Protein AF-0000000082834858 (afdb_homodimer)

Radius of gyration: 25.96 Å; Cα contacts (8 Å, |Δi|>4): 2033; chains: 2; bounding box: 46×82×63 Å

pLDDT: mean 93.98, std 9.61, range [55.5, 98.94]

Solvent-accessible surface area (backbone atoms only — not comparable to full-atom values): 36886 Å² total; per-residue (Å²): 84,44,59,64,64,47,39,47,43,28,18,42,33,16,47,24,60,25,42,63,49,69,35,79,96,50,54,32,66,56,27,21,50,47,1,38,50,40,3,33,46,46,25,66,48,53,70,88,59,38,22,19,40,30,34,53,47,84,62,28,44,51,44,52,34,54,51,35,42,75,67,69,34,63,33,55,36,77,45,30,37,35,44,52,19,9,21,63,46,43,47,46,51,64,47,46,47,35,37,68,26,59,59,28,67,22,34,39,37,39,33,46,24,32,64,54,66,48,81,70,53,61,67,58,49,50,55,49,41,50,67,43,55,66,45,82,90,47,54,85,69,64,62,60,78,69,54,45,59,53,16,50,28,41,48,50,37,26,69,73,48,62,49,49,70,65,49,41,36,49,48,38,45,27,19,30,58,19,2,55,42,25,93,78,22,65,43,37,71,85,76,50,66,67,60,48,68,65,37,58,77,71,36,77,80,33,28,58,61,34,33,36,45,78,13,7,24,14,24,17,36,24,36,28,35,36,81,59,28,72,75,34,82,35,79,45,34,24,39,25,18,52,28,39,22,44,67,26,42,50,58,87,65,46,91,44,71,68,62,52,37,35,41,55,6,30,52,49,8,27,61,39,46,71,52,54,54,87,66,50,48,35,36,24,53,49,28,55,29,32,56,40,49,42,43,46,40,20,36,47,53,72,36,55,84,65,36,35,59,66,58,47,40,97,44,21,36,15,84,90,30,87,42,39,41,20,57,52,2,32,21,53,16,18,47,16,24,85,50,44,23,47,54,34,53,43,50,45,48,28,35,51,65,68,64,39,66,80,44,46,57,84,87,37,44,31,30,37,32,35,15,41,4,75,56,73,12,24,16,10,20,33,32,37,23,31,77,85,68,107,85,44,60,64,66,46,39,47,42,28,16,42,33,16,47,23,60,25,42,62,48,68,35,79,96,52,53,30,66,56,28,20,51,49,0,38,51,42,3,34,47,47,27,66,48,53,72,87,60,39,22,18,40,30,33,55,47,84,62,29,43,51,45,54,34,54,50,35,43,75,68,68,35,62,33,54,36,77,46,30,38,34,44,52,18,8,24,62,46,43,47,45,52,64,49,46,48,36,38,68,26,59,60,27,66,21,34,39,38,39,34,45,24,32,64,54,66,49,80,70,53,62,68,58,50,51,53,50,40,51,67,43,55,67,45,83,90,47,54,85,71,65,61,60,80,69,53,45,58,52,16,49,29,42,48,50,37,25,71,75,46,63,47,49,70,65,50,40,35,49,48,38,43,28,20,30,57,18,2,54,42,25,93,79,22,65,42,36,72,85,74,51,66,67,58,48,69,66,38,59,77,72,38,77,80,32,28,59,60,32,32,37,44,78,13,6,26,14,25,16,35,24,37,28,35,35,82,60,28,71,78,35,82,35,79,45,36,24,39,25,18,49,26,39,22,42,67,25,44,51,57,86,65,47,92,43,73,68,60,53,36,35,41,53,7,30,52,48,8,27,60,40,45,72,54,54,55,88,66,51,46,35,36,23,54,49,27,55,28,33,56,42,50,44,44,46,39,21,36,48,54,72,37,54,82,65,36,35,57,66,57,48,41,96,43,21,36,14,84,90,30,87,42,38,42,21,56,52,2,31,19,54,15,19,46,17,24,84,50,45,22,48,52,32,52,43,51,46,48,29,34,51,64,70,64,39,67,79,44,47,57,83,88,38,45,29,30,36,31,36,17,42,4,73,56,75,12,24,16,9,21,33,30,36,23,30,78,86,68,107

Nearest PDB structures (foldseek):
  4u4e-assembly1_A  TM=9.477E-01  e=4.500E-47  Sphaerobacter thermophilus DSM 20745
  6ok1-assembly1_A  TM=9.213E-01  e=3.595E-38  Thermomonospora curvata DSM 43183
  4yzo-assembly2_D  TM=9.076E-01  e=2.969E-32  Sulfurisphaera tokodaii str. 7
  4yzo-assembly2_B  TM=8.696E-01  e=5.963E-31  Sulfurisphaera tokodaii str. 7
  4yzo-assembly1_A  TM=8.578E-01  e=3.431E-30  Sulfurisphaera tokodaii str. 7

Foldseek 3Di:
DDLLVLAQQKWWQFKFKFCFFANPPDAQLRRQLVRQQRRCVSSVHGLAQAQAEEEEDPPDPPVVVVSCVVSVYHHLYYHHDPQAQQRQLAVPVVVSVCQNVPSGFKYKYKGWFNQPRDPPDPVVVVVVCCVVPPDPVCVVVPDPPPVQLVLVLVVQLCVPQVDDPLLLLLLLQQLQLLQLQAPQWAFNPHDDSVRSCPADCDHPPFHLLQAFDAGTMMMMIMMGTSVVSVVTDAFIKGWRFKFKDFDDQDSVPDPHSLAFCLLVGLVRRCVSNVHAPVLAAEEEEQRRGSSRVQSNCCSNPVDHRSCSSVCCPPNQCHVVHVYPYNSNSHRSIGGDNRHCQRVSVVCQRCQQRVNRGSSRRPPGFKYKGWTAGHSSGMIMIIIIGGPVSD/DDLLVLAQQKWWQFKFKFCFFANPPDAQLRRQLVRQQRRCVSSVHGLAQAQAEEEEDPPDPPVQVVSCVVSVYHHLYYHHDPQAQQRQLAVPVVVSVCQNVPSGFKYKYKGWFRQPRDPPDPVVVVVVCCVVPPDPVCVVVPDPPPVQLVLVLVVQLCVPQVDDPLLLLLLLQQLQLLQLQAPQWAFNPHDDSVRSCPADCDHPPFHLLQAFDAGTMMMMIMMGTSVVSVVTDAFIKGWRFKFKDFDDQDSVPDPHSLAFCLLVGLVRRCVSNVHAPVLAAEEEEQRRGSSRVQSNCCSNPVDHRSCSSVCCPPNQCHVVHVYPYNSNSHRSIGGDNRHCQRVSVVCQVCLQRVNRGSSRRPPGFKYKGWTAGRSSGMIMITIIGGPVSD

Structure (mmCIF, N/CA/C/O backbone):
data_AF-0000000082834858-model_v1
#
loop_
_entity.id
_entity.type
_entity.pdbx_description
1 polymer '3-ketoacyl-CoA thiolase'
#
loop_
_atom_site.group_PDB
_atom_site.id
_atom_site.type_symbol
_atom_site.label_atom_id
_atom_site.label_alt_id
_atom_site.label_comp_id
_atom_site.label_asym_id
_atom_site.label_entity_id
_atom_site.label_seq_id
_atom_site.pdbx_PDB_ins_code
_atom_site.Cartn_x
_atom_site.Cartn_y
_atom_site.Cartn_z
_atom_site.occupancy
_atom_site.B_iso_or_equiv
_atom_site.auth_seq_id
_atom_site.auth_comp_id
_atom_site.auth_asym_id
_atom_site.auth_atom_id
_atom_site.pdbx_PDB_model_num
ATOM 1 N N . MET A 1 1 ? -3.213 9.039 -20.875 1 82.19 1 MET A N 1
ATOM 2 C CA . MET A 1 1 ? -2.736 7.664 -20.828 1 82.19 1 MET A CA 1
ATOM 3 C C . MET A 1 1 ? -3.793 6.746 -20.219 1 82.19 1 MET A C 1
ATOM 5 O O . MET A 1 1 ? -4.258 6.977 -19.109 1 82.19 1 MET A O 1
ATOM 9 N N . THR A 1 2 ? -4.281 5.848 -21.031 1 88.69 2 THR A N 1
ATOM 10 C CA . THR A 1 2 ? -5.258 4.852 -20.609 1 88.69 2 THR A CA 1
ATOM 11 C C . THR A 1 2 ? -4.57 3.555 -20.203 1 88.69 2 THR A C 1
ATOM 13 O O . THR A 1 2 ? -3.352 3.418 -20.344 1 88.69 2 THR A O 1
ATOM 16 N N . LEU A 1 3 ? -5.289 2.662 -19.656 1 92 3 LEU A N 1
ATOM 17 C CA . LEU A 1 3 ? -4.738 1.363 -19.281 1 92 3 LEU A CA 1
ATOM 18 C C . LEU A 1 3 ? -4.145 0.653 -20.484 1 92 3 LEU A C 1
ATOM 20 O O . LEU A 1 3 ? -3.131 -0.04 -20.375 1 92 3 LEU A O 1
ATOM 24 N N . ASN A 1 4 ? -4.75 0.882 -21.641 1 91.81 4 ASN A N 1
ATOM 25 C CA . ASN A 1 4 ? -4.254 0.263 -22.859 1 91.81 4 ASN A CA 1
ATOM 26 C C . ASN A 1 4 ? -2.875 0.799 -23.234 1 91.81 4 ASN A C 1
ATOM 28 O O . ASN A 1 4 ? -2.057 0.075 -23.812 1 91.81 4 ASN A O 1
ATOM 32 N N . ASP A 1 5 ? -2.639 2.037 -22.875 1 95.06 5 ASP A N 1
ATOM 33 C CA . ASP A 1 5 ? -1.354 2.658 -23.188 1 95.06 5 ASP A CA 1
ATOM 34 C C . ASP A 1 5 ? -0.236 2.053 -22.344 1 95.06 5 ASP A C 1
ATOM 36 O O . ASP A 1 5 ? 0.942 2.172 -22.672 1 95.06 5 ASP A O 1
ATOM 40 N N . LEU A 1 6 ? -0.629 1.355 -21.312 1 97.06 6 LEU A N 1
ATOM 41 C CA . LEU A 1 6 ? 0.358 0.789 -20.391 1 97.06 6 LEU A CA 1
ATOM 42 C C . LEU A 1 6 ? 0.832 -0.575 -20.891 1 97.06 6 LEU A C 1
ATOM 44 O O . LEU A 1 6 ? 1.851 -1.089 -20.422 1 97.06 6 LEU A O 1
ATOM 48 N N . ARG A 1 7 ? 0.126 -1.179 -21.859 1 98.06 7 ARG A N 1
ATOM 49 C CA . ARG A 1 7 ? 0.51 -2.48 -22.391 1 98.06 7 ARG A CA 1
ATOM 50 C C . ARG A 1 7 ? 1.916 -2.439 -22.984 1 98.06 7 ARG A C 1
ATOM 52 O O . ARG A 1 7 ? 2.168 -1.723 -23.953 1 98.06 7 ARG A O 1
ATOM 59 N N . GLY A 1 8 ? 2.82 -3.16 -22.391 1 98.25 8 GLY A N 1
ATOM 60 C CA . GLY A 1 8 ? 4.172 -3.281 -22.922 1 98.25 8 GLY A CA 1
ATOM 61 C C . GLY A 1 8 ? 5.027 -2.059 -22.656 1 98.25 8 GLY A C 1
ATOM 62 O O . GLY A 1 8 ? 6.152 -1.962 -23.156 1 98.25 8 GLY A O 1
ATOM 63 N N . ALA A 1 9 ? 4.496 -1.126 -21.859 1 97.75 9 ALA A N 1
ATOM 64 C CA . ALA A 1 9 ? 5.215 0.119 -21.594 1 97.75 9 ALA A CA 1
ATOM 65 C C . ALA A 1 9 ? 6.316 -0.085 -20.562 1 97.75 9 ALA A C 1
ATOM 67 O O . ALA A 1 9 ? 7.23 0.734 -20.453 1 97.75 9 ALA A O 1
ATOM 68 N N . VAL A 1 10 ? 6.238 -1.148 -19.781 1 98.62 10 VAL A N 1
ATOM 69 C CA . VAL A 1 10 ? 7.172 -1.46 -18.719 1 98.62 10 VAL A CA 1
ATOM 70 C C . VAL A 1 10 ? 7.633 -2.912 -18.828 1 98.62 10 VAL A C 1
ATOM 72 O O . VAL A 1 10 ? 6.883 -3.77 -19.297 1 98.62 10 VAL A O 1
ATOM 75 N N . ALA A 1 11 ? 8.852 -3.162 -18.453 1 98.88 11 ALA A N 1
ATOM 76 C CA . ALA A 1 11 ? 9.414 -4.508 -18.531 1 98.88 11 ALA A CA 1
ATOM 77 C C . ALA A 1 11 ? 10.117 -4.887 -17.234 1 98.88 11 ALA A C 1
ATOM 79 O O . ALA A 1 11 ? 10.625 -4.02 -16.516 1 98.88 11 ALA A O 1
ATOM 80 N N . VAL A 1 12 ? 10.062 -6.176 -16.953 1 98.94 12 VAL A N 1
ATOM 81 C CA . VAL A 1 12 ? 10.945 -6.727 -15.938 1 98.94 12 VAL A CA 1
ATOM 82 C C . VAL A 1 12 ? 12.367 -6.836 -16.484 1 98.94 12 VAL A C 1
ATOM 84 O O . VAL A 1 12 ? 12.609 -7.543 -17.469 1 98.94 12 VAL A O 1
ATOM 87 N N . ALA A 1 13 ? 13.297 -6.156 -15.766 1 98.75 13 ALA A N 1
ATOM 88 C CA . ALA A 1 13 ? 14.672 -6.078 -16.266 1 98.75 13 ALA A CA 1
ATOM 89 C C . ALA A 1 13 ? 15.586 -7.035 -15.5 1 98.75 13 ALA A C 1
ATOM 91 O O . ALA A 1 13 ? 16.641 -7.434 -16 1 98.75 13 ALA A O 1
ATOM 92 N N . GLY A 1 14 ? 15.18 -7.363 -14.312 1 98.81 14 GLY A N 1
ATOM 93 C CA . GLY A 1 14 ? 15.992 -8.25 -13.5 1 98.81 14 GLY A CA 1
ATOM 94 C C . GLY A 1 14 ? 15.195 -9 -12.453 1 98.81 14 GLY A C 1
ATOM 95 O O . GLY A 1 14 ? 14.148 -8.523 -12.008 1 98.81 14 GLY A O 1
ATOM 96 N N . VAL A 1 15 ? 15.695 -10.195 -12.086 1 98.81 15 VAL A N 1
ATOM 97 C CA . VAL A 1 15 ? 15.086 -11.016 -11.039 1 98.81 15 VAL A CA 1
ATOM 98 C C . VAL A 1 15 ? 16.172 -11.602 -10.148 1 98.81 15 VAL A C 1
ATOM 100 O O . VAL A 1 15 ? 17.344 -11.703 -10.555 1 98.81 15 VAL A O 1
ATOM 103 N N . GLY A 1 16 ? 15.75 -11.875 -8.883 1 98.31 16 GLY A N 1
ATOM 104 C CA . GLY A 1 16 ? 16.688 -12.484 -7.949 1 98.31 16 GLY A CA 1
ATOM 105 C C . GLY A 1 16 ? 16.016 -13.164 -6.773 1 98.31 16 GLY A C 1
ATOM 106 O O . GLY A 1 16 ? 14.906 -12.781 -6.387 1 98.31 16 GLY A O 1
ATOM 107 N N . HIS A 1 17 ? 16.609 -14.195 -6.223 1 96.94 17 HIS A N 1
ATOM 108 C CA . HIS A 1 17 ? 16.172 -14.875 -5.008 1 96.94 17 HIS A CA 1
ATOM 109 C C . HIS A 1 17 ? 17.312 -14.984 -3.994 1 96.94 17 HIS A C 1
ATOM 111 O O . HIS A 1 17 ? 18.469 -14.75 -4.328 1 96.94 17 HIS A O 1
ATOM 117 N N . ALA A 1 18 ? 16.969 -15.273 -2.822 1 97.94 18 ALA A N 1
ATOM 118 C CA . ALA A 1 18 ? 17.922 -15.547 -1.76 1 97.94 18 ALA A CA 1
ATOM 119 C C . ALA A 1 18 ? 17.281 -16.328 -0.624 1 97.94 18 ALA A C 1
ATOM 121 O O . ALA A 1 18 ? 16.078 -16.234 -0.396 1 97.94 18 ALA A O 1
ATOM 122 N N . GLY A 1 19 ? 18.094 -17.156 -0.068 1 96.69 19 GLY A N 1
ATOM 123 C CA . GLY A 1 19 ? 17.719 -17.797 1.174 1 96.69 19 GLY A CA 1
ATOM 124 C C . GLY A 1 19 ? 16.625 -18.844 0.991 1 96.69 19 GLY A C 1
ATOM 125 O O . GLY A 1 19 ? 15.82 -19.078 1.896 1 96.69 19 GLY A O 1
ATOM 126 N N . LEU A 1 20 ? 16.547 -19.531 -0.114 1 96.69 20 LEU A N 1
ATOM 127 C CA . LEU A 1 20 ? 15.5 -20.5 -0.381 1 96.69 20 LEU A CA 1
ATOM 128 C C . LEU A 1 20 ? 15.656 -21.734 0.504 1 96.69 20 LEU A C 1
ATOM 130 O O . LEU A 1 20 ? 16.781 -22.188 0.74 1 96.69 20 LEU A O 1
ATOM 134 N N . GLY A 1 21 ? 14.57 -22.234 0.906 1 95 21 GLY A N 1
ATOM 135 C CA . GLY A 1 21 ? 14.578 -23.438 1.727 1 95 21 GLY A CA 1
ATOM 136 C C . GLY A 1 21 ? 14.727 -23.156 3.209 1 95 21 GLY A C 1
ATOM 137 O O . GLY A 1 21 ? 13.734 -22.984 3.916 1 95 21 GLY A O 1
ATOM 138 N N . GLN A 1 22 ? 15.961 -23.094 3.713 1 94.56 22 GLN A N 1
ATOM 139 C CA . GLN A 1 22 ? 16.297 -22.75 5.09 1 94.56 22 GLN A CA 1
ATOM 140 C C . GLN A 1 22 ? 17.422 -21.719 5.145 1 94.56 22 GLN A C 1
ATOM 142 O O . GLN A 1 22 ? 18.531 -21.969 4.672 1 94.56 22 GLN A O 1
ATOM 147 N N . ALA A 1 23 ? 17.016 -20.578 5.734 1 95 23 ALA A N 1
ATOM 148 C CA . ALA A 1 23 ? 17.969 -19.484 5.781 1 95 23 ALA A CA 1
ATOM 149 C C . ALA A 1 23 ? 18.516 -19.297 7.191 1 95 23 ALA A C 1
ATOM 151 O O . ALA A 1 23 ? 18.5 -18.188 7.734 1 95 23 ALA A O 1
ATOM 152 N N . HIS A 1 24 ? 19.156 -20.328 7.688 1 93.25 24 HIS A N 1
ATOM 153 C CA . HIS A 1 24 ? 19.688 -20.281 9.047 1 93.25 24 HIS A CA 1
ATOM 154 C C . HIS A 1 24 ? 20.703 -19.141 9.188 1 93.25 24 HIS A C 1
ATOM 156 O O . HIS A 1 24 ? 21.531 -18.938 8.305 1 93.25 24 HIS A O 1
ATOM 162 N N . GLY A 1 25 ? 20.547 -18.391 10.188 1 92.06 25 GLY A N 1
ATOM 163 C CA . GLY A 1 25 ? 21.516 -17.344 10.492 1 92.06 25 GLY A CA 1
ATOM 164 C C . GLY A 1 25 ? 21.172 -16.016 9.859 1 92.06 25 GLY A C 1
ATOM 165 O O . GLY A 1 25 ? 21.812 -14.992 10.156 1 92.06 25 GLY A O 1
ATOM 166 N N . TYR A 1 26 ? 20.203 -15.992 9.062 1 93.44 26 TYR A N 1
ATOM 167 C CA . TYR A 1 26 ? 19.797 -14.75 8.414 1 93.44 26 TYR A CA 1
ATOM 168 C C . TYR A 1 26 ? 18.406 -14.328 8.852 1 93.44 26 TYR A C 1
ATOM 170 O O . TYR A 1 26 ? 17.547 -15.172 9.109 1 93.44 26 TYR A O 1
ATOM 178 N N . THR A 1 27 ? 18.234 -13.008 9.008 1 91.69 27 THR A N 1
ATOM 179 C CA . THR A 1 27 ? 16.891 -12.461 9.227 1 91.69 27 THR A CA 1
ATOM 180 C C . THR A 1 27 ? 16.156 -12.312 7.898 1 91.69 27 THR A C 1
ATOM 182 O O . THR A 1 27 ? 16.75 -12.422 6.828 1 91.69 27 THR A O 1
ATOM 185 N N . GLU A 1 28 ? 14.836 -12.156 7.977 1 93.56 28 GLU A N 1
ATOM 186 C CA . GLU A 1 28 ? 14.039 -11.922 6.777 1 93.56 28 GLU A CA 1
ATOM 187 C C . GLU A 1 28 ? 14.523 -10.695 6.016 1 93.56 28 GLU A C 1
ATOM 189 O O . GLU A 1 28 ? 14.562 -10.703 4.781 1 93.56 28 GLU A O 1
ATOM 194 N N . MET A 1 29 ? 14.938 -9.625 6.746 1 94.06 29 MET A N 1
ATOM 195 C CA . MET A 1 29 ? 15.453 -8.414 6.113 1 94.06 29 MET A CA 1
ATOM 196 C C . MET A 1 29 ? 16.75 -8.695 5.367 1 94.06 29 MET A C 1
ATOM 198 O O . MET A 1 29 ? 16.953 -8.203 4.258 1 94.06 29 MET A O 1
ATOM 202 N N . GLU A 1 30 ? 17.594 -9.477 5.934 1 95.62 30 GLU A N 1
ATOM 203 C CA . GLU A 1 30 ? 18.891 -9.758 5.324 1 95.62 30 GLU A CA 1
ATOM 204 C C . GLU A 1 30 ? 18.734 -10.531 4.016 1 95.62 30 GLU A C 1
ATOM 206 O O . GLU A 1 30 ? 19.406 -10.227 3.025 1 95.62 30 GLU A O 1
ATOM 211 N N . ILE A 1 31 ? 17.875 -11.539 4.023 1 97.81 31 ILE A N 1
ATOM 212 C CA . ILE A 1 31 ? 17.734 -12.297 2.783 1 97.81 31 ILE A CA 1
ATOM 213 C C . ILE A 1 31 ? 16.953 -11.469 1.766 1 97.81 31 ILE A C 1
ATOM 215 O O . ILE A 1 31 ? 17.172 -11.594 0.558 1 97.81 31 ILE A O 1
ATOM 219 N N . LEU A 1 32 ? 16.031 -10.617 2.25 1 98.06 32 LEU A N 1
ATOM 220 C CA . LEU A 1 32 ? 15.367 -9.68 1.356 1 98.06 32 LEU A CA 1
ATOM 221 C C . LEU A 1 32 ? 16.375 -8.781 0.644 1 98.06 32 LEU A C 1
ATOM 223 O O . LEU A 1 32 ? 16.312 -8.625 -0.578 1 98.06 32 LEU A O 1
ATOM 227 N N . VAL A 1 33 ? 17.297 -8.242 1.359 1 98.31 33 VAL A N 1
ATOM 228 C CA . VAL A 1 33 ? 18.312 -7.355 0.812 1 98.31 33 VAL A CA 1
ATOM 229 C C . VAL A 1 33 ? 19.172 -8.109 -0.203 1 98.31 33 VAL A C 1
ATOM 231 O O . VAL A 1 33 ? 19.516 -7.578 -1.262 1 98.31 33 VAL A O 1
ATOM 234 N N . GLN A 1 34 ? 19.516 -9.312 0.099 1 98.69 34 GLN A N 1
ATOM 235 C CA . GLN A 1 34 ? 20.297 -10.133 -0.822 1 98.69 34 GLN A CA 1
ATOM 236 C C . GLN A 1 34 ? 19.547 -10.359 -2.131 1 98.69 34 GLN A C 1
ATOM 238 O O . GLN A 1 34 ? 20.125 -10.227 -3.213 1 98.69 34 GLN A O 1
ATOM 243 N N . ALA A 1 35 ? 18.281 -10.734 -2.023 1 98.81 35 ALA A N 1
ATOM 244 C CA . ALA A 1 35 ? 17.469 -10.938 -3.221 1 98.81 35 ALA A CA 1
ATOM 245 C C . ALA A 1 35 ? 17.375 -9.648 -4.039 1 98.81 35 ALA A C 1
ATOM 247 O O . ALA A 1 35 ? 17.453 -9.68 -5.27 1 98.81 35 ALA A O 1
ATOM 248 N N . ALA A 1 36 ? 17.156 -8.547 -3.346 1 98.88 36 ALA A N 1
ATOM 249 C CA . ALA A 1 36 ? 17.062 -7.242 -3.996 1 98.88 36 ALA A CA 1
ATOM 250 C C . ALA A 1 36 ? 18.344 -6.922 -4.762 1 98.88 36 ALA A C 1
ATOM 252 O O . ALA A 1 36 ? 18.297 -6.523 -5.93 1 98.88 36 ALA A O 1
ATOM 253 N N . GLN A 1 37 ? 19.469 -7.121 -4.137 1 98.81 37 GLN A N 1
ATOM 254 C CA . GLN A 1 37 ? 20.766 -6.844 -4.762 1 98.81 37 GLN A CA 1
ATOM 255 C C . GLN A 1 37 ? 20.984 -7.73 -5.984 1 98.81 37 GLN A C 1
ATOM 257 O O . GLN A 1 37 ? 21.5 -7.27 -7.008 1 98.81 37 GLN A O 1
ATOM 262 N N . ARG A 1 38 ? 20.609 -8.953 -5.871 1 98.81 38 ARG A N 1
ATOM 263 C CA . ARG A 1 38 ? 20.781 -9.883 -6.98 1 98.81 38 ARG A CA 1
ATOM 264 C C . ARG A 1 38 ? 19.875 -9.5 -8.156 1 98.81 38 ARG A C 1
ATOM 266 O O . ARG A 1 38 ? 20.281 -9.602 -9.312 1 98.81 38 ARG A O 1
ATOM 273 N N . ALA A 1 39 ? 18.641 -9.094 -7.871 1 98.88 39 ALA A N 1
ATOM 274 C CA . ALA A 1 39 ? 17.734 -8.664 -8.938 1 98.88 39 ALA A CA 1
ATOM 275 C C . ALA A 1 39 ? 18.266 -7.41 -9.633 1 98.88 39 ALA A C 1
ATOM 277 O O . ALA A 1 39 ? 18.203 -7.301 -10.859 1 98.88 39 ALA A O 1
ATOM 278 N N . VAL A 1 40 ? 18.734 -6.461 -8.852 1 98.88 40 VAL A N 1
ATOM 279 C CA . VAL A 1 40 ? 19.25 -5.207 -9.391 1 98.88 40 VAL A CA 1
ATOM 280 C C . VAL A 1 40 ? 20.5 -5.484 -10.242 1 98.88 40 VAL A C 1
ATOM 282 O O . VAL A 1 40 ? 20.641 -4.918 -11.328 1 98.88 40 VAL A O 1
ATOM 285 N N . ALA A 1 41 ? 21.328 -6.398 -9.742 1 98.75 41 ALA A N 1
ATOM 286 C CA . ALA A 1 41 ? 22.5 -6.793 -10.508 1 98.75 41 ALA A CA 1
ATOM 287 C C . ALA A 1 41 ? 22.109 -7.496 -11.805 1 98.75 41 ALA A C 1
ATOM 289 O O . ALA A 1 41 ? 22.703 -7.262 -12.852 1 98.75 41 ALA A O 1
ATOM 290 N N . ASP A 1 42 ? 21.141 -8.359 -11.719 1 98.75 42 ASP A N 1
ATOM 291 C CA . ASP A 1 42 ? 20.641 -9.055 -12.898 1 98.75 42 ASP A CA 1
ATOM 292 C C . ASP A 1 42 ? 20.141 -8.07 -13.953 1 98.75 42 ASP A C 1
ATOM 294 O O . ASP A 1 42 ? 20.266 -8.328 -15.156 1 98.75 42 ASP A O 1
ATOM 298 N N . ALA A 1 43 ? 19.641 -6.984 -13.562 1 98.75 43 ALA A N 1
ATOM 299 C CA . ALA A 1 43 ? 19.125 -5.949 -14.461 1 98.75 43 ALA A CA 1
ATOM 300 C C . ALA A 1 43 ? 20.266 -5.125 -15.055 1 98.75 43 ALA A C 1
ATOM 302 O O . ALA A 1 43 ? 20.062 -4.316 -15.961 1 98.75 43 ALA A O 1
ATOM 303 N N . GLY A 1 44 ? 21.484 -5.316 -14.516 1 98.56 44 GLY A N 1
ATOM 304 C CA . GLY A 1 44 ? 22.594 -4.484 -14.93 1 98.56 44 GLY A CA 1
ATOM 305 C C . GLY A 1 44 ? 22.578 -3.098 -14.312 1 98.56 44 GLY A C 1
ATOM 306 O O . GLY A 1 44 ? 23.094 -2.145 -14.891 1 98.56 44 GLY A O 1
ATOM 307 N N . LEU A 1 45 ? 21.906 -2.938 -13.227 1 98.56 45 LEU A N 1
ATOM 308 C CA . LEU A 1 45 ? 21.781 -1.668 -12.523 1 98.56 45 LEU A CA 1
ATOM 309 C C . LEU A 1 45 ? 22.5 -1.726 -11.172 1 98.56 45 LEU A C 1
ATOM 311 O O . LEU A 1 45 ? 23.047 -2.764 -10.805 1 98.56 45 LEU A O 1
ATOM 315 N N . SER A 1 46 ? 22.625 -0.59 -10.5 1 98.44 46 SER A N 1
ATOM 316 C CA . SER A 1 46 ? 23.062 -0.495 -9.109 1 98.44 46 SER A CA 1
ATOM 317 C C . SER A 1 46 ? 21.922 -0.006 -8.219 1 98.44 46 SER A C 1
ATOM 319 O O . SER A 1 46 ? 20.906 0.485 -8.703 1 98.44 46 SER A O 1
ATOM 321 N N . MET A 1 47 ? 22.109 -0.192 -6.961 1 98.12 47 MET A N 1
ATOM 322 C CA . MET A 1 47 ? 21.078 0.238 -6.031 1 98.12 47 MET A CA 1
ATOM 323 C C . MET A 1 47 ? 20.828 1.737 -6.152 1 98.12 47 MET A C 1
ATOM 325 O O . MET A 1 47 ? 19.734 2.215 -5.848 1 98.12 47 MET A O 1
ATOM 329 N N . ARG A 1 48 ? 21.719 2.557 -6.598 1 97.12 48 ARG A N 1
ATOM 330 C CA . ARG A 1 48 ? 21.594 4 -6.77 1 97.12 48 ARG A CA 1
ATOM 331 C C . ARG A 1 48 ? 20.578 4.332 -7.863 1 97.12 48 ARG A C 1
ATOM 333 O O . ARG A 1 48 ? 20.047 5.441 -7.906 1 97.12 48 ARG A O 1
ATOM 340 N N . ASP A 1 49 ? 20.344 3.332 -8.773 1 98.31 49 ASP A N 1
ATOM 341 C CA . ASP A 1 49 ? 19.406 3.537 -9.875 1 98.31 49 ASP A CA 1
ATOM 342 C C . ASP A 1 49 ? 17.969 3.328 -9.43 1 98.31 49 ASP A C 1
ATOM 344 O O . ASP A 1 49 ? 17.031 3.705 -10.133 1 98.31 49 ASP A O 1
ATOM 348 N N . ILE A 1 50 ? 17.797 2.744 -8.25 1 98.81 50 ILE A N 1
ATOM 349 C CA . ILE A 1 50 ? 16.469 2.381 -7.789 1 98.81 50 ILE A CA 1
ATOM 350 C C . ILE A 1 50 ? 15.82 3.576 -7.094 1 98.81 50 ILE A C 1
ATOM 352 O O . ILE A 1 50 ? 16.297 4.031 -6.055 1 98.81 50 ILE A O 1
ATOM 356 N N . ASP A 1 51 ? 14.695 4.055 -7.672 1 98.75 51 ASP A N 1
ATOM 357 C CA . ASP A 1 51 ? 14 5.195 -7.086 1 98.75 51 ASP A CA 1
ATOM 358 C C . ASP A 1 51 ? 12.508 4.906 -6.918 1 98.75 51 ASP A C 1
ATOM 360 O O . ASP A 1 51 ? 11.703 5.824 -6.738 1 98.75 51 ASP A O 1
ATOM 364 N N . GLY A 1 52 ? 12.078 3.686 -7.059 1 98.81 52 GLY A N 1
ATOM 365 C CA . GLY A 1 52 ? 10.766 3.16 -6.711 1 98.81 52 GLY A CA 1
ATOM 366 C C . GLY A 1 52 ? 10.836 1.858 -5.934 1 98.81 52 GLY A C 1
ATOM 367 O O . GLY A 1 52 ? 11.695 1.018 -6.191 1 98.81 52 GLY A O 1
ATOM 368 N N . LEU A 1 53 ? 9.875 1.639 -4.996 1 98.88 53 LEU A N 1
ATOM 369 C CA . LEU A 1 53 ? 9.898 0.445 -4.16 1 98.88 53 LEU A CA 1
ATOM 370 C C . LEU A 1 53 ? 8.492 -0.112 -3.971 1 98.88 53 LEU A C 1
ATOM 372 O O . LEU A 1 53 ? 7.566 0.629 -3.633 1 98.88 53 LEU A O 1
ATOM 376 N N . CYS A 1 54 ? 8.344 -1.376 -4.234 1 98.81 54 CYS A N 1
ATOM 377 C CA . CYS A 1 54 ? 7.184 -2.141 -3.795 1 98.81 54 CYS A CA 1
ATOM 378 C C . CYS A 1 54 ? 7.598 -3.271 -2.861 1 98.81 54 CYS A C 1
ATOM 380 O O . CYS A 1 54 ? 8.531 -4.016 -3.156 1 98.81 54 CYS A O 1
ATOM 382 N N . THR A 1 55 ? 6.973 -3.34 -1.723 1 98.25 55 THR A N 1
ATOM 383 C CA . THR A 1 55 ? 7.258 -4.391 -0.754 1 98.25 55 THR A CA 1
ATOM 384 C C . THR A 1 55 ? 6.078 -4.594 0.193 1 98.25 55 THR A C 1
ATOM 386 O O . THR A 1 55 ? 5.184 -3.75 0.265 1 98.25 55 THR A O 1
ATOM 389 N N . ALA A 1 56 ? 6 -5.75 0.785 1 95 56 ALA A N 1
ATOM 390 C CA . ALA A 1 56 ? 4.957 -6.059 1.758 1 95 56 ALA A CA 1
ATOM 391 C C . ALA A 1 56 ? 5.395 -7.18 2.697 1 95 56 ALA A C 1
ATOM 393 O O . ALA A 1 56 ? 6.188 -8.039 2.314 1 95 56 ALA A O 1
ATOM 394 N N . SER A 1 57 ? 4.945 -7.152 3.91 1 89.62 57 SER A N 1
ATOM 395 C CA . SER A 1 57 ? 5.203 -8.18 4.91 1 89.62 57 SER A CA 1
ATOM 396 C C . SER A 1 57 ? 4.043 -8.297 5.898 1 89.62 57 SER A C 1
ATOM 398 O O . SER A 1 57 ? 3.385 -7.301 6.203 1 89.62 57 SER A O 1
ATOM 400 N N . VAL A 1 58 ? 3.816 -9.5 6.324 1 79.81 58 VAL A N 1
ATOM 401 C CA . VAL A 1 58 ? 2.797 -9.703 7.348 1 79.81 58 VAL A CA 1
ATOM 402 C C . VAL A 1 58 ? 3.369 -9.367 8.727 1 79.81 58 VAL A C 1
ATOM 404 O O . VAL A 1 58 ? 2.625 -9.242 9.695 1 79.81 58 VAL A O 1
ATOM 407 N N . ALA A 1 59 ? 4.656 -9.156 8.789 1 74.62 59 ALA A N 1
ATOM 408 C CA . ALA A 1 59 ? 5.355 -9 10.062 1 74.62 59 ALA A CA 1
ATOM 409 C C . ALA A 1 59 ? 5.121 -7.617 10.656 1 74.62 59 ALA A C 1
ATOM 411 O O . ALA A 1 59 ? 5.082 -7.453 11.875 1 74.62 59 ALA A O 1
ATOM 412 N N . ALA A 1 60 ? 4.996 -6.59 9.797 1 77.81 60 ALA A N 1
ATOM 413 C CA . ALA A 1 60 ? 4.887 -5.223 10.297 1 77.81 60 ALA A CA 1
ATOM 414 C C . ALA A 1 60 ? 4.051 -4.359 9.359 1 77.81 60 ALA A C 1
ATOM 416 O O . ALA A 1 60 ? 4.199 -4.441 8.133 1 77.81 60 ALA A O 1
ATOM 417 N N . PRO A 1 61 ? 3.248 -3.51 10 1 76.88 61 PRO A N 1
ATOM 418 C CA . PRO A 1 61 ? 2.432 -2.631 9.156 1 76.88 61 PRO A CA 1
ATOM 419 C C . PRO A 1 61 ? 3.266 -1.608 8.383 1 76.88 61 PRO A C 1
ATOM 421 O O . PRO A 1 61 ? 2.934 -1.267 7.25 1 76.88 61 PRO A O 1
ATOM 424 N N . MET A 1 62 ? 4.324 -1.115 8.906 1 87.62 62 MET A N 1
ATOM 425 C CA . MET A 1 62 ? 5.133 -0.094 8.25 1 87.62 62 MET A CA 1
ATOM 426 C C . MET A 1 62 ? 6.406 -0.7 7.668 1 87.62 62 MET A C 1
ATOM 428 O O . MET A 1 62 ? 7.492 -0.138 7.816 1 87.62 62 MET A O 1
ATOM 432 N N . TRP A 1 63 ? 6.266 -1.744 6.977 1 90.06 63 TRP A N 1
ATOM 433 C CA . TRP A 1 63 ? 7.355 -2.586 6.496 1 90.06 63 TRP A CA 1
ATOM 434 C C . TRP A 1 63 ? 8.211 -1.839 5.48 1 90.06 63 TRP A C 1
ATOM 436 O O . TRP A 1 63 ? 9.422 -2.041 5.41 1 90.06 63 TRP A O 1
ATOM 446 N N . ALA A 1 64 ? 7.691 -0.912 4.703 1 94.88 64 ALA A N 1
ATOM 447 C CA . ALA A 1 64 ? 8.414 -0.23 3.637 1 94.88 64 ALA A CA 1
ATOM 448 C C . ALA A 1 64 ? 9.578 0.591 4.195 1 94.88 64 ALA A C 1
ATOM 450 O O . ALA A 1 64 ? 10.633 0.699 3.566 1 94.88 64 ALA A O 1
ATOM 451 N N . MET A 1 65 ? 9.438 1.137 5.383 1 93.38 65 MET A N 1
ATOM 452 C CA . MET A 1 65 ? 10.391 2.105 5.91 1 93.38 65 MET A CA 1
ATOM 453 C C . MET A 1 65 ? 11.703 1.422 6.301 1 93.38 65 MET A C 1
ATOM 455 O O . MET A 1 65 ? 12.781 1.869 5.914 1 93.38 65 MET A O 1
ATOM 459 N N . PRO A 1 66 ? 11.641 0.288 7.09 1 92.5 66 PRO A N 1
ATOM 460 C CA . PRO A 1 66 ? 12.914 -0.386 7.34 1 92.5 66 PRO A CA 1
ATOM 461 C C . PRO A 1 66 ? 13.555 -0.92 6.062 1 92.5 66 PRO A C 1
ATOM 463 O O . PRO A 1 66 ? 14.789 -0.968 5.957 1 92.5 66 PRO A O 1
ATOM 466 N N . VAL A 1 67 ? 12.797 -1.341 5.086 1 96.44 67 VAL A N 1
ATOM 467 C CA . VAL A 1 67 ? 13.367 -1.822 3.834 1 96.44 67 VAL A CA 1
ATOM 468 C C . VAL A 1 67 ? 14.125 -0.691 3.145 1 96.44 67 VAL A C 1
ATOM 470 O O . VAL A 1 67 ? 15.258 -0.882 2.693 1 96.44 67 VAL A O 1
ATOM 473 N N . ILE A 1 68 ? 13.516 0.497 3.072 1 96.69 68 ILE A N 1
ATOM 474 C CA . ILE A 1 68 ? 14.133 1.672 2.473 1 96.69 68 ILE A CA 1
ATOM 475 C C . ILE A 1 68 ? 15.461 1.974 3.178 1 96.69 68 ILE A C 1
ATOM 477 O O . ILE A 1 68 ? 16.484 2.205 2.525 1 96.69 68 ILE A O 1
ATOM 481 N N . GLU A 1 69 ? 15.406 1.931 4.484 1 94.12 69 GLU A N 1
ATOM 482 C CA . GLU A 1 69 ? 16.594 2.232 5.285 1 94.12 69 GLU A CA 1
ATOM 483 C C . GLU A 1 69 ? 17.703 1.219 5.031 1 94.12 69 GLU A C 1
ATOM 485 O O . GLU A 1 69 ? 18.859 1.596 4.828 1 94.12 69 GLU A O 1
ATOM 490 N N . HIS A 1 70 ? 17.406 -0.083 4.98 1 94.69 70 HIS A N 1
ATOM 491 C CA . HIS A 1 70 ? 18.406 -1.133 4.816 1 94.69 70 HIS A CA 1
ATOM 492 C C . HIS A 1 70 ? 18.969 -1.144 3.398 1 94.69 70 HIS A C 1
ATOM 494 O O . HIS A 1 70 ? 20.141 -1.469 3.193 1 94.69 70 HIS A O 1
ATOM 500 N N . LEU A 1 71 ? 18.094 -0.82 2.438 1 97.56 71 LEU A N 1
ATOM 501 C CA . LEU A 1 71 ? 18.547 -0.793 1.052 1 97.56 71 LEU A CA 1
ATOM 502 C C . LEU A 1 71 ? 19.328 0.485 0.76 1 97.56 71 LEU A C 1
ATOM 504 O O . LEU A 1 71 ? 20.047 0.565 -0.239 1 97.56 71 LEU A O 1
ATOM 508 N N . GLY A 1 72 ? 19.156 1.536 1.559 1 96 72 GLY A N 1
ATOM 509 C CA . GLY A 1 72 ? 19.828 2.807 1.364 1 96 72 GLY A CA 1
ATOM 510 C C . GLY A 1 72 ? 19.328 3.574 0.156 1 96 72 GLY A C 1
ATOM 511 O O . GLY A 1 72 ? 20.109 4.18 -0.573 1 96 72 GLY A O 1
ATOM 512 N N . ILE A 1 73 ? 18.047 3.471 -0.091 1 97.38 73 ILE A N 1
ATOM 513 C CA . ILE A 1 73 ? 17.484 4.164 -1.25 1 97.38 73 ILE A CA 1
ATOM 514 C C . ILE A 1 73 ? 16.547 5.266 -0.788 1 97.38 73 ILE A C 1
ATOM 516 O O . ILE A 1 73 ? 16.156 5.309 0.381 1 97.38 73 ILE A O 1
ATOM 520 N N . ARG A 1 74 ? 16.172 6.215 -1.654 1 96.56 74 ARG A N 1
ATOM 521 C CA . ARG A 1 74 ? 15.211 7.293 -1.455 1 96.56 74 ARG A CA 1
ATOM 522 C C . ARG A 1 74 ? 14.164 7.305 -2.564 1 96.56 74 ARG A C 1
ATOM 524 O O . ARG A 1 74 ? 14.219 8.141 -3.465 1 96.56 74 ARG A O 1
ATOM 531 N N . PRO A 1 75 ? 13.203 6.457 -2.422 1 97.94 75 PRO A N 1
ATOM 532 C CA . PRO A 1 75 ? 12.266 6.25 -3.533 1 97.94 75 PRO A CA 1
ATOM 533 C C . PRO A 1 75 ? 11.273 7.398 -3.691 1 97.94 75 PRO A C 1
ATOM 535 O O . PRO A 1 75 ? 10.805 7.957 -2.693 1 97.94 75 PRO A O 1
ATOM 538 N N . SER A 1 76 ? 10.961 7.773 -4.938 1 97.88 76 SER A N 1
ATOM 539 C CA . SER A 1 76 ? 9.922 8.75 -5.254 1 97.88 76 SER A CA 1
ATOM 540 C C . SER A 1 76 ? 8.562 8.078 -5.426 1 97.88 76 SER A C 1
ATOM 542 O O . SER A 1 76 ? 7.535 8.758 -5.5 1 97.88 76 SER A O 1
ATOM 544 N N . PHE A 1 77 ? 8.609 6.77 -5.5 1 98.44 77 PHE A N 1
ATOM 545 C CA . PHE A 1 77 ? 7.398 5.961 -5.562 1 98.44 77 PHE A CA 1
ATOM 546 C C . PHE A 1 77 ? 7.465 4.801 -4.578 1 98.44 77 PHE A C 1
ATOM 548 O O . PHE A 1 77 ? 8.469 4.082 -4.523 1 98.44 77 PHE A O 1
ATOM 555 N N . ILE A 1 78 ? 6.445 4.621 -3.752 1 98.69 78 ILE A N 1
ATOM 556 C CA . ILE A 1 78 ? 6.379 3.529 -2.787 1 98.69 78 ILE A CA 1
ATOM 557 C C . ILE A 1 78 ? 4.996 2.885 -2.832 1 98.69 78 ILE A C 1
ATOM 559 O O . ILE A 1 78 ? 3.979 3.574 -2.74 1 98.69 78 ILE A O 1
ATOM 563 N N . ASP A 1 79 ? 4.922 1.598 -3.004 1 98.62 79 ASP A N 1
ATOM 564 C CA . ASP A 1 79 ? 3.709 0.806 -2.832 1 98.62 79 ASP A CA 1
ATOM 565 C C . ASP A 1 79 ? 3.951 -0.378 -1.899 1 98.62 79 ASP A C 1
ATOM 567 O O . ASP A 1 79 ? 4.691 -1.303 -2.242 1 98.62 79 ASP A O 1
ATOM 571 N N . SER A 1 80 ? 3.369 -0.333 -0.747 1 97.5 80 SER A N 1
ATOM 572 C CA . SER A 1 80 ? 3.482 -1.412 0.229 1 97.5 80 SER A CA 1
ATOM 573 C C . SER A 1 80 ? 2.119 -2.012 0.552 1 97.5 80 SER A C 1
ATOM 575 O O . SER A 1 80 ? 1.871 -2.434 1.685 1 97.5 80 SER A O 1
ATOM 577 N N . THR A 1 81 ? 1.193 -1.949 -0.412 1 97.5 81 THR A N 1
ATOM 578 C CA . THR A 1 81 ? -0.123 -2.555 -0.247 1 97.5 81 THR A CA 1
ATOM 579 C C . THR A 1 81 ? 0.001 -4.043 0.065 1 97.5 81 THR A C 1
ATOM 581 O O . THR A 1 81 ? 0.637 -4.789 -0.682 1 97.5 81 THR A O 1
ATOM 584 N N . MET A 1 82 ? -0.547 -4.426 1.201 1 95.56 82 MET A N 1
ATOM 585 C CA . MET A 1 82 ? -0.488 -5.809 1.669 1 95.56 82 MET A CA 1
ATOM 586 C C . MET A 1 82 ? -1.828 -6.508 1.472 1 95.56 82 MET A C 1
ATOM 588 O O . MET A 1 82 ? -2.773 -6.273 2.227 1 95.56 82 MET A O 1
ATOM 592 N N . LEU A 1 83 ? -1.869 -7.371 0.478 1 96 83 LEU A N 1
ATOM 593 C CA . LEU A 1 83 ? -3.072 -8.125 0.141 1 96 83 LEU A CA 1
ATOM 594 C C . LEU A 1 83 ? -2.832 -9.625 0.272 1 96 83 LEU A C 1
ATOM 596 O O . LEU A 1 83 ? -3.426 -10.422 -0.461 1 96 83 LEU A O 1
ATOM 600 N N . GLY A 1 84 ? -1.865 -9.977 1.105 1 93.69 84 GLY A N 1
ATOM 601 C CA . GLY A 1 84 ? -1.459 -11.367 1.192 1 93.69 84 GLY A CA 1
ATOM 602 C C . GLY A 1 84 ? -0.529 -11.789 0.071 1 93.69 84 GLY A C 1
ATOM 603 O O . GLY A 1 84 ? 0.327 -11.016 -0.358 1 93.69 84 GLY A O 1
ATOM 604 N N . GLY A 1 85 ? -0.638 -13.016 -0.294 1 95.06 85 GLY A N 1
ATOM 605 C CA . GLY A 1 85 ? 0.282 -13.578 -1.267 1 95.06 85 GLY A CA 1
ATOM 606 C C . GLY A 1 85 ? 0.179 -12.93 -2.635 1 95.06 85 GLY A C 1
ATOM 607 O O . GLY A 1 85 ? 1.094 -13.047 -3.451 1 95.06 85 GLY A O 1
ATOM 608 N N . SER A 1 86 ? -0.899 -12.25 -2.926 1 97.25 86 SER A N 1
ATOM 609 C CA . SER A 1 86 ? -1.104 -11.656 -4.242 1 97.25 86 SER A CA 1
ATOM 610 C C . SER A 1 86 ? -0.423 -10.297 -4.352 1 97.25 86 SER A C 1
ATOM 612 O O . SER A 1 86 ? -0.371 -9.703 -5.434 1 97.25 86 SER A O 1
ATOM 614 N N . SER A 1 87 ? 0.167 -9.805 -3.283 1 97.94 87 SER A N 1
ATOM 615 C CA . SER A 1 87 ? 0.677 -8.438 -3.186 1 97.94 87 SER A CA 1
ATOM 616 C C . SER A 1 87 ? 1.671 -8.141 -4.305 1 97.94 87 SER A C 1
ATOM 618 O O . SER A 1 87 ? 1.584 -7.098 -4.957 1 97.94 87 SER A O 1
ATOM 620 N N . PHE A 1 88 ? 2.539 -9.016 -4.605 1 98.44 88 PHE A N 1
ATOM 621 C CA . PHE A 1 88 ? 3.703 -8.742 -5.441 1 98.44 88 PHE A CA 1
ATOM 622 C C . PHE A 1 88 ? 3.332 -8.781 -6.918 1 98.44 88 PHE A C 1
ATOM 624 O O . PHE A 1 88 ? 4.082 -8.297 -7.766 1 98.44 88 PHE A O 1
ATOM 631 N N . VAL A 1 89 ? 2.195 -9.391 -7.207 1 98.88 89 VAL A N 1
ATOM 632 C CA . VAL A 1 89 ? 1.605 -9.289 -8.539 1 98.88 89 VAL A CA 1
ATOM 633 C C . VAL A 1 89 ? 0.738 -8.039 -8.625 1 98.88 89 VAL A C 1
ATOM 635 O O . VAL A 1 89 ? 0.713 -7.363 -9.664 1 98.88 89 VAL A O 1
ATOM 638 N N . ALA A 1 90 ? 0.086 -7.75 -7.484 1 98.75 90 ALA A N 1
ATOM 639 C CA . ALA A 1 90 ? -0.778 -6.574 -7.41 1 98.75 90 ALA A CA 1
ATOM 640 C C . ALA A 1 90 ? 0.036 -5.289 -7.52 1 98.75 90 ALA A C 1
ATOM 642 O O . ALA A 1 90 ? -0.46 -4.273 -8.016 1 98.75 90 ALA A O 1
ATOM 643 N N . HIS A 1 91 ? 1.289 -5.305 -7.133 1 98.75 91 HIS A N 1
ATOM 644 C CA . HIS A 1 91 ? 2.154 -4.129 -7.125 1 98.75 91 HIS A CA 1
ATOM 645 C C . HIS A 1 91 ? 2.518 -3.703 -8.547 1 98.75 91 HIS A C 1
ATOM 647 O O . HIS A 1 91 ? 3 -2.588 -8.758 1 98.75 91 HIS A O 1
ATOM 653 N N . LEU A 1 92 ? 2.215 -4.496 -9.555 1 98.81 92 LEU A N 1
ATOM 654 C CA . LEU A 1 92 ? 2.637 -4.223 -10.922 1 98.81 92 LEU A CA 1
ATOM 655 C C . LEU A 1 92 ? 1.92 -2.994 -11.477 1 98.81 92 LEU A C 1
ATOM 657 O O . LEU A 1 92 ? 2.564 -2.061 -11.961 1 98.81 92 LEU A O 1
ATOM 661 N N . LEU A 1 93 ? 0.638 -2.949 -11.336 1 98.62 93 LEU A N 1
ATOM 662 C CA . LEU A 1 93 ? -0.113 -1.924 -12.047 1 98.62 93 LEU A CA 1
ATOM 663 C C . LEU A 1 93 ? 0.216 -0.535 -11.516 1 98.62 93 LEU A C 1
ATOM 665 O O . LEU A 1 93 ? 0.479 0.388 -12.289 1 98.62 93 LEU A O 1
ATOM 669 N N . PRO A 1 94 ? 0.255 -0.321 -10.164 1 98.44 94 PRO A N 1
ATOM 670 C CA . PRO A 1 94 ? 0.717 0.986 -9.688 1 98.44 94 PRO A CA 1
ATOM 671 C C . PRO A 1 94 ? 2.141 1.307 -10.133 1 98.44 94 PRO A C 1
ATOM 673 O O . PRO A 1 94 ? 2.447 2.459 -10.445 1 98.44 94 PRO A O 1
ATOM 676 N N . ALA A 1 95 ? 2.992 0.334 -10.172 1 98.75 95 ALA A N 1
ATOM 677 C CA . ALA A 1 95 ? 4.363 0.547 -10.633 1 98.75 95 ALA A CA 1
ATOM 678 C C . ALA A 1 95 ? 4.391 0.943 -12.109 1 98.75 95 ALA A C 1
ATOM 680 O O . ALA A 1 95 ? 5.195 1.783 -12.516 1 98.75 95 ALA A O 1
ATOM 681 N N . LEU A 1 96 ? 3.49 0.311 -12.922 1 98.62 96 LEU A N 1
ATOM 682 C CA . LEU A 1 96 ? 3.393 0.683 -14.328 1 98.62 96 LEU A CA 1
ATOM 683 C C . LEU A 1 96 ? 3.059 2.162 -14.477 1 98.62 96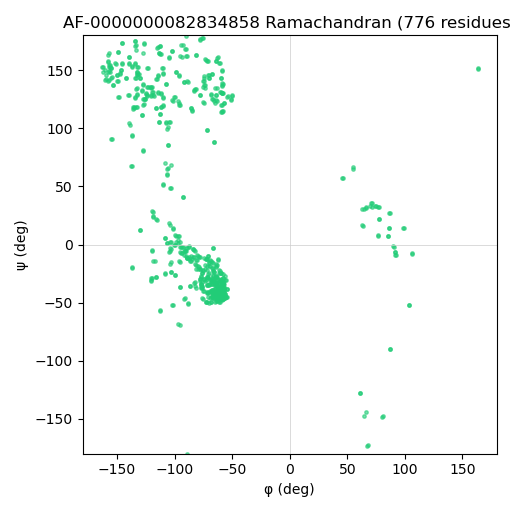 LEU A C 1
ATOM 685 O O . LEU A 1 96 ? 3.68 2.867 -15.273 1 98.62 96 LEU A O 1
ATOM 689 N N . HIS A 1 97 ? 2.113 2.629 -13.672 1 98.12 97 HIS A N 1
ATOM 690 C CA . HIS A 1 97 ? 1.722 4.035 -13.703 1 98.12 97 HIS A CA 1
ATOM 691 C C . HIS A 1 97 ? 2.889 4.938 -13.32 1 98.12 97 HIS A C 1
ATOM 693 O O . HIS A 1 97 ? 3.143 5.945 -13.992 1 98.12 97 HIS A O 1
ATOM 699 N N . ALA A 1 98 ? 3.578 4.582 -12.258 1 98.19 98 ALA A N 1
ATOM 700 C CA . ALA A 1 98 ? 4.668 5.406 -11.75 1 98.19 98 ALA A CA 1
ATOM 701 C C . ALA A 1 98 ? 5.797 5.52 -12.773 1 98.19 98 ALA A C 1
ATOM 703 O O . ALA A 1 98 ? 6.344 6.605 -12.984 1 98.19 98 ALA A O 1
ATOM 704 N N . LEU A 1 99 ? 6.105 4.449 -13.383 1 98.19 99 LEU A N 1
ATOM 705 C CA . LEU A 1 99 ? 7.168 4.434 -14.383 1 98.19 99 LEU A CA 1
ATOM 706 C C . LEU A 1 99 ? 6.734 5.18 -15.641 1 98.19 99 LEU A C 1
ATOM 708 O O . LEU A 1 99 ? 7.484 6.012 -16.156 1 98.19 99 LEU A O 1
ATOM 712 N N . ALA A 1 100 ? 5.531 4.918 -16.094 1 96.5 100 ALA A N 1
ATOM 713 C CA . ALA A 1 100 ? 5.047 5.504 -17.328 1 96.5 100 ALA A CA 1
ATOM 714 C C . ALA A 1 100 ? 4.91 7.02 -17.219 1 96.5 100 ALA A C 1
ATOM 716 O O . ALA A 1 100 ? 5.133 7.75 -18.188 1 96.5 100 ALA A O 1
ATOM 717 N N . SER A 1 101 ? 4.57 7.523 -16.016 1 95.62 101 SER A N 1
ATOM 718 C CA . SER A 1 101 ? 4.352 8.953 -15.805 1 95.62 101 SER A CA 1
ATOM 719 C C . SER A 1 101 ? 5.668 9.68 -15.562 1 95.62 101 SER A C 1
ATOM 721 O O . SER A 1 101 ? 5.703 10.914 -15.531 1 95.62 101 SER A O 1
ATOM 723 N N . GLY A 1 102 ? 6.785 8.922 -15.344 1 95.5 102 GLY A N 1
ATOM 724 C CA . GLY A 1 102 ? 8.07 9.531 -15.047 1 95.5 102 GLY A CA 1
ATOM 725 C C . GLY A 1 102 ? 8.258 9.836 -13.57 1 95.5 102 GLY A C 1
ATOM 726 O O . GLY A 1 102 ? 9.242 10.477 -13.188 1 95.5 102 GLY A O 1
ATOM 727 N N . GLN A 1 103 ? 7.332 9.391 -12.742 1 97.06 103 GLN A N 1
ATOM 728 C CA . GLN A 1 103 ? 7.465 9.562 -11.305 1 97.06 103 GLN A CA 1
ATOM 729 C C . GLN A 1 103 ? 8.758 8.93 -10.789 1 97.06 103 GLN A C 1
ATOM 731 O O . GLN A 1 103 ? 9.359 9.414 -9.828 1 97.06 103 GLN A O 1
ATOM 736 N N . CYS A 1 104 ? 9.117 7.84 -11.352 1 97.88 104 CYS A N 1
ATOM 737 C CA . CYS A 1 104 ? 10.359 7.141 -11.055 1 97.88 104 CYS A CA 1
ATOM 738 C C . CYS A 1 104 ? 10.93 6.473 -12.297 1 97.88 104 CYS A C 1
ATOM 740 O O . CYS A 1 104 ? 10.297 6.484 -13.359 1 97.88 104 CYS A O 1
ATOM 742 N N . ASN A 1 105 ? 12.172 5.902 -12.164 1 98.12 105 ASN A N 1
ATOM 743 C CA . ASN A 1 105 ? 12.859 5.371 -13.336 1 98.12 105 ASN A CA 1
ATOM 744 C C . ASN A 1 105 ? 13.055 3.859 -13.227 1 98.12 105 ASN A C 1
ATOM 746 O O . ASN A 1 105 ? 13.18 3.174 -14.242 1 98.12 105 ASN A O 1
ATOM 750 N N . ALA A 1 106 ? 13.133 3.365 -12.07 1 98.88 106 ALA A N 1
ATOM 751 C CA . ALA A 1 106 ? 13.297 1.939 -11.805 1 98.88 106 ALA A CA 1
ATOM 752 C C . ALA A 1 106 ? 12.625 1.545 -10.492 1 98.88 106 ALA A C 1
ATOM 754 O O . ALA A 1 106 ? 12.867 2.168 -9.453 1 98.88 106 ALA A O 1
ATOM 755 N N . VAL A 1 107 ? 11.781 0.554 -10.57 1 98.94 107 VAL A N 1
ATOM 756 C CA . VAL A 1 107 ? 11.055 0.103 -9.391 1 98.94 107 VAL A CA 1
ATOM 757 C C . VAL A 1 107 ? 11.562 -1.274 -8.969 1 98.94 107 VAL A C 1
ATOM 759 O O . VAL A 1 107 ? 11.617 -2.199 -9.781 1 98.94 107 VAL A O 1
ATOM 762 N N . LEU A 1 108 ? 11.961 -1.402 -7.703 1 98.94 108 LEU A N 1
ATOM 763 C CA . LEU A 1 108 ? 12.305 -2.682 -7.09 1 98.94 108 LEU A CA 1
ATOM 764 C C . LEU A 1 108 ? 11.109 -3.262 -6.336 1 98.94 108 LEU A C 1
ATOM 766 O O . LEU A 1 108 ? 10.523 -2.59 -5.488 1 98.94 108 LEU A O 1
ATOM 770 N N . VAL A 1 109 ? 10.656 -4.434 -6.715 1 98.94 109 VAL A N 1
ATOM 771 C CA . VAL A 1 109 ? 9.688 -5.203 -5.945 1 98.94 109 VAL A CA 1
ATOM 772 C C . VAL A 1 109 ? 10.398 -6.316 -5.18 1 98.94 109 VAL A C 1
ATOM 774 O O . VAL A 1 109 ? 11.109 -7.137 -5.777 1 98.94 109 VAL A O 1
ATOM 777 N N . CYS A 1 110 ? 10.242 -6.367 -3.799 1 98.81 110 CYS A N 1
ATOM 778 C CA . CYS A 1 110 ? 11.031 -7.352 -3.059 1 98.81 110 CYS A CA 1
ATOM 779 C C . CYS A 1 110 ? 10.258 -7.867 -1.85 1 98.81 110 CYS A C 1
ATOM 781 O O . CYS A 1 110 ? 9.391 -7.172 -1.321 1 98.81 110 CYS A O 1
ATOM 783 N N . TYR A 1 111 ? 10.547 -9.055 -1.538 1 98.25 111 TYR A N 1
ATOM 784 C CA . TYR A 1 111 ? 9.953 -9.773 -0.412 1 98.25 111 TYR A CA 1
ATOM 785 C C . TYR A 1 111 ? 10.953 -10.75 0.201 1 98.25 111 TYR A C 1
ATOM 787 O O . TYR A 1 111 ? 11.797 -11.305 -0.504 1 98.25 111 TYR A O 1
ATOM 795 N N . GLY A 1 112 ? 10.859 -10.953 1.555 1 96.69 112 GLY A N 1
ATOM 796 C CA . GLY A 1 112 ? 11.633 -11.953 2.273 1 96.69 112 GLY A CA 1
ATOM 797 C C . GLY A 1 112 ? 10.969 -12.414 3.557 1 96.69 112 GLY A C 1
ATOM 798 O O . GLY A 1 112 ? 10.32 -11.625 4.242 1 96.69 112 GLY A O 1
ATOM 799 N N . SER A 1 113 ? 11.148 -13.703 3.824 1 95.31 113 SER A N 1
ATOM 800 C CA . SER A 1 113 ? 10.586 -14.289 5.039 1 95.31 113 SER A CA 1
ATOM 801 C C . SER A 1 113 ? 11.398 -15.5 5.488 1 95.31 113 SER A C 1
ATOM 803 O O . SER A 1 113 ? 11.844 -16.297 4.66 1 95.31 113 SER A O 1
ATOM 805 N N . THR A 1 114 ? 11.648 -15.594 6.773 1 93.12 114 THR A N 1
ATOM 806 C CA . THR A 1 114 ? 12.281 -16.766 7.375 1 93.12 114 THR A CA 1
ATOM 807 C C . THR A 1 114 ? 11.281 -17.547 8.227 1 93.12 114 THR A C 1
ATOM 809 O O . THR A 1 114 ? 11.562 -17.875 9.383 1 93.12 114 THR A O 1
ATOM 812 N N . GLN A 1 115 ? 10.211 -17.828 7.621 1 87.81 115 GLN A N 1
ATOM 813 C CA . GLN A 1 115 ? 9.102 -18.438 8.336 1 87.81 115 GLN A CA 1
ATOM 814 C C . GLN A 1 115 ? 9.5 -19.781 8.938 1 87.81 115 GLN A C 1
ATOM 816 O O . GLN A 1 115 ? 9.031 -20.156 10.016 1 87.81 115 GLN A O 1
ATOM 821 N N . ARG A 1 116 ? 10.297 -20.484 8.266 1 89.12 116 ARG A N 1
ATOM 822 C CA . ARG A 1 116 ? 10.688 -21.828 8.688 1 89.12 116 ARG A CA 1
ATOM 823 C C . ARG A 1 116 ? 11.68 -21.781 9.844 1 89.12 116 ARG A C 1
ATOM 825 O O . ARG A 1 116 ? 11.547 -22.516 10.82 1 89.12 116 ARG A O 1
ATOM 832 N N . THR A 1 117 ? 12.586 -20.891 9.797 1 88.69 117 THR A N 1
ATOM 833 C CA . THR A 1 117 ? 13.711 -20.922 10.719 1 88.69 117 THR A CA 1
ATOM 834 C C . THR A 1 117 ? 13.539 -19.891 11.828 1 88.69 117 THR A C 1
ATOM 836 O O . THR A 1 117 ? 14.25 -19.922 12.836 1 88.69 117 THR A O 1
ATOM 839 N N . SER A 1 118 ? 12.594 -18.969 11.562 1 76.69 118 SER A N 1
ATOM 840 C CA . SER A 1 118 ? 12.453 -17.906 12.555 1 76.69 118 SER A CA 1
ATOM 841 C C . SER A 1 118 ? 12.086 -18.469 13.922 1 76.69 118 SER A C 1
ATOM 843 O O . SER A 1 118 ? 11.391 -19.484 14.008 1 76.69 118 SER A O 1
ATOM 845 N N . THR A 1 119 ? 12.617 -17.875 14.914 1 63.25 119 THR A N 1
ATOM 846 C CA . THR A 1 119 ? 12.391 -18.266 16.297 1 63.25 119 THR A CA 1
ATOM 847 C C . THR A 1 119 ? 11.117 -17.625 16.844 1 63.25 119 THR A C 1
ATOM 849 O O . THR A 1 119 ? 10.695 -17.938 17.953 1 63.25 119 THR A O 1
ATOM 852 N N . LEU A 1 120 ? 10.648 -16.703 16.094 1 60.91 120 LEU A N 1
ATOM 853 C CA . LEU A 1 120 ? 9.438 -16.078 16.609 1 60.91 120 LEU A CA 1
ATOM 854 C C . LEU A 1 120 ? 8.281 -17.062 16.656 1 60.91 120 LEU A C 1
ATOM 856 O O . LEU A 1 120 ? 8.039 -17.781 15.68 1 60.91 120 LEU A O 1
ATOM 860 N N . SER A 1 121 ? 7.754 -17.25 17.75 1 57.62 121 SER A N 1
ATOM 861 C CA . SER A 1 121 ? 6.699 -18.234 17.984 1 57.62 121 SER A CA 1
ATOM 862 C C . SER A 1 121 ? 5.492 -17.969 17.094 1 57.62 121 SER A C 1
ATOM 864 O O . SER A 1 121 ? 4.859 -16.922 17.188 1 57.62 121 SER A O 1
ATOM 866 N N . ARG A 1 122 ? 5.176 -18.781 16.234 1 55.81 122 ARG A N 1
ATOM 867 C CA . ARG A 1 122 ? 4.016 -18.734 15.359 1 55.81 122 ARG A CA 1
ATOM 868 C C . ARG A 1 122 ? 2.723 -18.594 16.156 1 55.81 122 ARG A C 1
ATOM 870 O O . ARG A 1 122 ? 1.793 -17.906 15.727 1 55.81 122 ARG A O 1
ATOM 877 N N . ALA A 1 123 ? 2.854 -19.344 17.25 1 56.28 123 ALA A N 1
ATOM 878 C CA . ALA A 1 123 ? 1.686 -19.297 18.125 1 56.28 123 ALA A CA 1
ATOM 879 C C . ALA A 1 123 ? 1.437 -17.875 18.641 1 56.28 123 ALA A C 1
ATOM 881 O O . ALA A 1 123 ? 0.29 -17.438 18.703 1 56.28 123 ALA A O 1
ATOM 882 N N . GLU A 1 124 ? 2.502 -17.203 18.984 1 57.97 124 GLU A N 1
ATOM 883 C CA . GLU A 1 124 ? 2.371 -15.836 19.484 1 57.97 124 GLU A CA 1
ATOM 884 C C . GLU A 1 124 ? 1.929 -14.883 18.375 1 57.97 124 GLU A C 1
ATOM 886 O O . GLU A 1 124 ? 1.069 -14.023 18.594 1 57.97 124 GLU A O 1
ATOM 891 N N . ILE A 1 125 ? 2.283 -15.156 17.234 1 59.84 125 ILE A N 1
ATOM 892 C CA . ILE A 1 125 ? 1.903 -14.352 16.078 1 59.84 125 ILE A CA 1
ATOM 893 C C . ILE A 1 125 ? 0.42 -14.547 15.773 1 59.84 125 ILE A C 1
ATOM 895 O O . ILE A 1 125 ? -0.302 -13.586 15.5 1 59.84 125 ILE A O 1
ATOM 899 N N . GLY A 1 126 ? 0.039 -15.789 15.875 1 57.66 126 GLY A N 1
ATOM 900 C CA . GLY A 1 126 ? -1.359 -16.109 15.641 1 57.66 126 GLY A CA 1
ATOM 901 C C . GLY A 1 126 ? -2.297 -15.438 16.625 1 57.66 126 GLY A C 1
ATOM 902 O O . GLY A 1 126 ? -3.348 -14.922 16.234 1 57.66 126 GLY A O 1
ATOM 903 N N . ARG A 1 127 ? -1.845 -15.367 17.875 1 58.56 127 ARG A N 1
ATOM 904 C CA . ARG A 1 127 ? -2.643 -14.719 18.922 1 58.56 127 ARG A CA 1
ATOM 905 C C . ARG A 1 127 ? -2.764 -13.219 18.656 1 58.56 127 ARG A C 1
ATOM 907 O O . ARG A 1 127 ? -3.85 -12.648 18.797 1 58.56 127 ARG A O 1
ATOM 914 N N . VAL A 1 128 ? -1.692 -12.711 18.219 1 58.38 128 VAL A N 1
ATOM 915 C CA . VAL A 1 128 ? -1.635 -11.273 17.984 1 58.38 128 VAL A CA 1
ATOM 916 C C . VAL A 1 128 ? -2.492 -10.914 16.781 1 58.38 128 VAL A C 1
ATOM 918 O O . VAL A 1 128 ? -3.256 -9.945 16.812 1 58.38 128 VAL A O 1
ATOM 921 N N . ARG A 1 129 ? -2.496 -11.766 15.898 1 62.09 129 ARG A N 1
ATOM 922 C CA . ARG A 1 129 ? -3.271 -11.531 14.688 1 62.09 129 ARG A CA 1
ATOM 923 C C . ARG A 1 129 ? -4.77 -11.617 14.961 1 62.09 129 ARG A C 1
ATOM 925 O O . ARG A 1 129 ? -5.555 -10.852 14.414 1 62.09 129 ARG A O 1
ATOM 932 N N . LYS A 1 130 ? -5.121 -12.578 15.75 1 59.94 130 LYS A N 1
ATOM 933 C CA . LYS A 1 130 ? -6.523 -12.75 16.125 1 59.94 130 LYS A CA 1
ATOM 934 C C . LYS A 1 130 ? -7.07 -11.508 16.812 1 59.94 130 LYS A C 1
ATOM 936 O O . LYS A 1 130 ? -8.234 -11.148 16.625 1 59.94 130 LYS A O 1
ATOM 941 N N . GLN A 1 131 ? -6.16 -10.961 17.453 1 59.81 131 GLN A N 1
ATOM 942 C CA . GLN A 1 131 ? -6.578 -9.781 18.203 1 59.81 131 GLN A CA 1
ATOM 943 C C . GLN A 1 131 ? -6.609 -8.547 17.312 1 59.81 131 GLN A C 1
ATOM 945 O O . GLN A 1 131 ? -7.512 -7.711 17.422 1 59.81 131 GLN A O 1
ATOM 950 N N . PHE A 1 132 ? -5.719 -8.516 16.359 1 59.84 132 PHE A N 1
ATOM 951 C CA . PHE A 1 132 ? -5.562 -7.293 15.578 1 59.84 132 PHE A CA 1
ATOM 952 C C . PHE A 1 132 ? -6.379 -7.363 14.297 1 59.84 132 PHE A C 1
ATOM 954 O O . PHE A 1 132 ? -6.648 -6.336 13.664 1 59.84 132 PHE A O 1
ATOM 961 N N . ASP A 1 133 ? -6.816 -8.516 13.938 1 65.94 133 ASP A N 1
ATOM 962 C CA . ASP A 1 133 ? -7.664 -8.75 12.773 1 65.94 133 ASP A CA 1
ATOM 963 C C . ASP A 1 133 ? -8.789 -9.734 13.094 1 65.94 133 ASP A C 1
ATOM 965 O O . ASP A 1 133 ? -8.844 -10.828 12.531 1 65.94 133 ASP A O 1
ATOM 969 N N . PRO A 1 134 ? -9.641 -9.203 13.953 1 59.31 134 PRO A N 1
ATOM 970 C CA . PRO A 1 134 ? -10.711 -10.117 14.352 1 59.31 134 PRO A CA 1
ATOM 971 C C . PRO A 1 134 ? -11.625 -10.508 13.195 1 59.31 134 PRO A C 1
ATOM 973 O O . PRO A 1 134 ? -11.922 -9.68 12.328 1 59.31 134 PRO A O 1
ATOM 976 N N . GLN A 1 135 ? -11.789 -11.812 13.078 1 64.75 135 GLN A N 1
ATOM 977 C CA . GLN A 1 135 ? -12.773 -12.375 12.156 1 64.75 135 GLN A CA 1
ATOM 978 C C . GLN A 1 135 ? -13.992 -12.906 12.906 1 64.75 135 GLN A C 1
ATOM 980 O O . GLN A 1 135 ? -14.07 -14.094 13.211 1 64.75 135 GLN A O 1
ATOM 985 N N . PRO A 1 136 ? -14.891 -11.984 13.133 1 57.94 136 PRO A N 1
ATOM 986 C CA . PRO A 1 136 ? -15.969 -12.305 14.07 1 57.94 136 PRO A CA 1
ATOM 987 C C . PRO A 1 136 ? -16.766 -13.539 13.656 1 57.94 136 PRO A C 1
ATOM 989 O O . PRO A 1 136 ? -17.328 -14.234 14.516 1 57.94 136 PRO A O 1
ATOM 992 N N . TYR A 1 137 ? -16.766 -13.812 12.414 1 66.44 137 TYR A N 1
ATOM 993 C CA . TYR A 1 137 ? -17.641 -14.898 11.969 1 66.44 137 TYR A CA 1
ATOM 994 C C . TYR A 1 137 ? -16.875 -16.203 11.891 1 66.44 137 TYR A C 1
ATOM 996 O O . TYR A 1 137 ? -17.469 -17.281 11.727 1 66.44 137 TYR A O 1
ATOM 1004 N N . GLU A 1 138 ? -15.57 -16.141 12.086 1 68.69 138 GLU A N 1
ATOM 1005 C CA . GLU A 1 138 ? -14.773 -17.359 11.961 1 68.69 138 GLU A CA 1
ATOM 1006 C C . GLU A 1 138 ? -14.039 -17.672 13.266 1 68.69 138 GLU A C 1
ATOM 1008 O O . GLU A 1 138 ? -13.906 -18.828 13.641 1 68.69 138 GLU A O 1
ATOM 1013 N N . THR A 1 139 ? -13.703 -16.641 13.961 1 64.31 139 THR A N 1
ATOM 1014 C CA . THR A 1 139 ? -12.844 -16.781 15.133 1 64.31 139 THR A CA 1
ATOM 1015 C C . THR A 1 139 ? -13.508 -17.656 16.188 1 64.31 139 THR A C 1
ATOM 1017 O O . THR A 1 139 ? -12.859 -18.516 16.781 1 64.31 139 THR A O 1
ATOM 1020 N N . PRO A 1 140 ? -14.82 -17.531 16.344 1 60.44 140 PRO A N 1
ATOM 1021 C CA . PRO A 1 140 ? -15.453 -18.344 17.391 1 60.44 140 PRO A CA 1
ATOM 1022 C C . PRO A 1 140 ? -15.352 -19.844 17.109 1 60.44 140 PRO A C 1
ATOM 1024 O O . PRO A 1 140 ? -15.461 -20.656 18.031 1 60.44 140 PRO A O 1
ATOM 1027 N N . TYR A 1 141 ? -15.062 -20.234 15.938 1 65.06 141 TYR A N 1
ATOM 1028 C CA . TYR A 1 141 ? -15.039 -21.641 15.555 1 65.06 141 TYR A CA 1
ATOM 1029 C C . TYR A 1 141 ? -13.609 -22.172 15.531 1 65.06 141 TYR A C 1
ATOM 1031 O O . TYR A 1 141 ? -13.383 -23.344 15.266 1 65.06 141 TYR A O 1
ATOM 1039 N N . ASP A 1 142 ? -12.656 -21.328 15.836 1 61.91 142 ASP A N 1
ATOM 1040 C CA . ASP A 1 142 ? -11.242 -21.625 15.984 1 61.91 142 ASP A CA 1
ATOM 1041 C C . ASP A 1 142 ? -10.75 -22.5 14.836 1 61.91 142 ASP A C 1
ATOM 1043 O O . ASP A 1 142 ? -10.203 -23.594 15.062 1 61.91 142 ASP A O 1
ATOM 1047 N N . PRO A 1 143 ? -10.938 -22.016 13.68 1 63.41 143 PRO A N 1
ATOM 1048 C CA . PRO A 1 143 ? -10.484 -22.812 12.531 1 63.41 143 PRO A CA 1
ATOM 1049 C C . PRO A 1 143 ? -8.961 -22.938 12.461 1 63.41 143 PRO A C 1
ATOM 1051 O O . PRO A 1 143 ? -8.25 -22.109 13.023 1 63.41 143 PRO A O 1
ATOM 1054 N N . LEU A 1 144 ? -8.43 -24.125 11.953 1 69.44 144 LEU A N 1
ATOM 1055 C CA . LEU A 1 144 ? -7.027 -24.219 11.578 1 69.44 144 LEU A CA 1
ATOM 1056 C C . LEU A 1 144 ? -6.723 -23.312 10.391 1 69.44 144 LEU A C 1
ATOM 1058 O O . LEU A 1 144 ? -6.809 -23.734 9.234 1 69.44 144 LEU A O 1
ATOM 1062 N N . SER A 1 145 ? -6.395 -22.109 10.68 1 71.75 145 SER A N 1
ATOM 1063 C CA . SER A 1 145 ? -6.188 -21.141 9.609 1 71.75 145 SER A CA 1
ATOM 1064 C C . SER A 1 145 ? -4.785 -21.25 9.023 1 71.75 145 SER A C 1
ATOM 1066 O O . SER A 1 145 ? -3.814 -21.453 9.758 1 71.75 145 SER A O 1
ATOM 1068 N N . PRO A 1 146 ? -4.68 -21.281 7.672 1 76.12 146 PRO A N 1
ATOM 1069 C CA . PRO A 1 146 ? -5.75 -21.062 6.695 1 76.12 146 PRO A CA 1
ATOM 1070 C C . PRO A 1 146 ? -6.32 -22.375 6.145 1 76.12 146 PRO A C 1
ATOM 1072 O O . PRO A 1 146 ? -7.238 -22.344 5.32 1 76.12 146 PRO A O 1
ATOM 1075 N N . LEU A 1 147 ? -6.004 -23.438 6.59 1 81.69 147 LEU A N 1
ATOM 1076 C CA . LEU A 1 147 ? -6.258 -24.766 6.039 1 81.69 147 LEU A CA 1
ATOM 1077 C C . LEU A 1 147 ? -7.754 -25.047 5.996 1 81.69 147 LEU A C 1
ATOM 1079 O O . LEU A 1 147 ? -8.266 -25.516 4.977 1 81.69 147 LEU A O 1
ATOM 1083 N N . SER A 1 148 ? -8.414 -24.688 6.988 1 83.62 148 SER A N 1
ATOM 1084 C CA . SER A 1 148 ? -9.828 -25.016 7.07 1 83.62 148 SER A CA 1
ATOM 1085 C C . SER A 1 148 ? -10.633 -24.266 6.012 1 83.62 148 SER A C 1
ATOM 1087 O O . SER A 1 148 ? -11.625 -24.781 5.5 1 83.62 148 SER A O 1
ATOM 1089 N N . SER A 1 149 ? -10.172 -23.156 5.711 1 87.69 149 SER A N 1
ATOM 1090 C CA . SER A 1 149 ? -10.867 -22.359 4.703 1 87.69 149 SER A CA 1
ATOM 1091 C C . SER A 1 149 ? -10.742 -23 3.322 1 87.69 149 SER A C 1
ATOM 1093 O O . SER A 1 149 ? -11.734 -23.109 2.594 1 87.69 149 SER A O 1
ATOM 1095 N N . TYR A 1 150 ? -9.664 -23.484 3.029 1 92.69 150 TYR A N 1
ATOM 1096 C CA . TYR A 1 150 ? -9.438 -24.094 1.727 1 92.69 150 TYR A CA 1
ATOM 1097 C C . TYR A 1 150 ? -10.055 -25.484 1.664 1 92.69 150 TYR A C 1
ATOM 1099 O O . TYR A 1 150 ? -10.492 -25.922 0.601 1 92.69 150 TYR A O 1
ATOM 1107 N N . ALA A 1 151 ? -10.062 -26.109 2.807 1 93.12 151 ALA A N 1
ATOM 1108 C CA . ALA A 1 151 ? -10.766 -27.391 2.887 1 93.12 151 ALA A CA 1
ATOM 1109 C C . ALA A 1 151 ? -12.25 -27.219 2.58 1 93.12 151 ALA A C 1
ATOM 1111 O O . ALA A 1 151 ? -12.859 -28.078 1.931 1 93.12 151 ALA A O 1
ATOM 1112 N N . LEU A 1 152 ? -12.766 -26.125 3.061 1 92.44 152 LEU A N 1
ATOM 1113 C CA . LEU A 1 152 ? -14.164 -25.812 2.773 1 92.44 152 LEU A CA 1
ATOM 1114 C C . LEU A 1 152 ? -14.383 -25.641 1.273 1 92.44 152 LEU A C 1
ATOM 1116 O O . LEU A 1 152 ? -15.367 -26.156 0.724 1 92.44 152 LEU A O 1
ATOM 1120 N N . ALA A 1 153 ? -13.523 -24.922 0.658 1 95 153 ALA A N 1
ATOM 1121 C CA . ALA A 1 153 ? -13.625 -24.703 -0.783 1 95 153 ALA A CA 1
ATOM 1122 C C . ALA A 1 153 ? -13.484 -26.016 -1.546 1 95 153 ALA A C 1
ATOM 1124 O O . ALA A 1 153 ? -14.227 -26.266 -2.498 1 95 153 ALA A O 1
ATOM 1125 N N . ALA A 1 154 ? -12.555 -26.828 -1.102 1 96.12 154 ALA A N 1
ATOM 1126 C CA . ALA A 1 154 ? -12.344 -28.125 -1.735 1 96.12 154 ALA A CA 1
ATOM 1127 C C . ALA A 1 154 ? -13.578 -29.016 -1.591 1 96.12 154 ALA A C 1
ATOM 1129 O O . ALA A 1 154 ? -14.031 -29.609 -2.566 1 96.12 154 ALA A O 1
ATOM 1130 N N . ALA A 1 155 ? -14.086 -29.047 -0.414 1 96.12 155 ALA A N 1
ATOM 1131 C CA . ALA A 1 155 ? -15.266 -29.859 -0.15 1 96.12 155 ALA A CA 1
ATOM 1132 C C . ALA A 1 155 ? -16.453 -29.406 -0.999 1 96.12 155 ALA A C 1
ATOM 1134 O O . ALA A 1 155 ? -17.203 -30.234 -1.522 1 96.12 155 ALA A O 1
ATOM 1135 N N . ARG A 1 156 ? -16.578 -28.125 -1.044 1 97.06 156 ARG A N 1
ATOM 1136 C CA . ARG A 1 156 ? -17.672 -27.594 -1.839 1 97.06 156 ARG A CA 1
ATOM 1137 C C . ARG A 1 156 ? -17.516 -27.953 -3.312 1 97.06 156 ARG A C 1
ATOM 1139 O O . ARG A 1 156 ? -18.484 -28.328 -3.979 1 97.06 156 ARG A O 1
ATOM 1146 N N . HIS A 1 157 ? -16.359 -27.812 -3.793 1 98 157 HIS A N 1
ATOM 1147 C CA . HIS A 1 157 ? -16.078 -28.141 -5.188 1 98 157 HIS A CA 1
ATOM 1148 C C . HIS A 1 157 ? -16.297 -29.625 -5.461 1 98 157 HIS A C 1
ATOM 1150 O O . HIS A 1 157 ? -16.844 -30 -6.508 1 98 157 HIS A O 1
ATOM 1156 N N . MET A 1 158 ? -15.883 -30.5 -4.59 1 97.75 158 MET A N 1
ATOM 1157 C CA . MET A 1 158 ? -16.109 -31.938 -4.688 1 97.75 158 MET A CA 1
ATOM 1158 C C . MET A 1 158 ? -17.594 -32.25 -4.734 1 97.75 158 MET A C 1
ATOM 1160 O O . MET A 1 158 ? -18.031 -33.062 -5.555 1 97.75 158 MET A O 1
ATOM 1164 N N . HIS A 1 159 ? -18.312 -31.625 -3.938 1 97.75 159 HIS A N 1
ATOM 1165 C CA . HIS A 1 159 ? -19.75 -31.859 -3.848 1 97.75 159 HIS A CA 1
ATOM 1166 C C . HIS A 1 159 ? -20.469 -31.391 -5.113 1 97.75 159 HIS A C 1
ATOM 1168 O O . HIS A 1 159 ? -21.297 -32.094 -5.66 1 97.75 159 HIS A O 1
ATOM 1174 N N . GLN A 1 160 ? -20.078 -30.234 -5.551 1 97.75 160 GLN A N 1
ATOM 1175 C CA . GLN A 1 160 ? -20.828 -29.562 -6.605 1 97.75 160 GLN A CA 1
ATOM 1176 C C . GLN A 1 160 ? -20.438 -30.094 -7.984 1 97.75 160 GLN A C 1
ATOM 1178 O O . GLN A 1 160 ? -21.281 -30.188 -8.875 1 97.75 160 GLN A O 1
ATOM 1183 N N . TYR A 1 161 ? -19.156 -30.406 -8.117 1 98 161 TYR A N 1
ATOM 1184 C CA . TYR A 1 161 ? -18.703 -30.688 -9.477 1 98 161 TYR A CA 1
ATOM 1185 C C . TYR A 1 161 ? -18.156 -32.094 -9.586 1 98 161 TYR A C 1
ATOM 1187 O O . TYR A 1 161 ? -17.75 -32.531 -10.664 1 98 161 TYR A O 1
ATOM 1195 N N . GLY A 1 162 ? -18.047 -32.812 -8.516 1 97.44 162 GLY A N 1
ATOM 1196 C CA . GLY A 1 162 ? -17.625 -34.188 -8.547 1 97.44 162 GLY A CA 1
ATOM 1197 C C . GLY A 1 162 ? -16.109 -34.375 -8.523 1 97.44 162 GLY A C 1
ATOM 1198 O O . GLY A 1 162 ? -15.602 -35.438 -8.82 1 97.44 162 GLY A O 1
ATOM 1199 N N . THR A 1 163 ? -15.438 -33.344 -8.203 1 96.88 163 THR A N 1
ATOM 1200 C CA . THR A 1 163 ? -14 -33.469 -7.984 1 96.88 163 THR A CA 1
ATOM 1201 C C . THR A 1 163 ? -13.695 -34.469 -6.883 1 96.88 163 THR A C 1
ATOM 1203 O O . THR A 1 163 ? -14.391 -34.531 -5.867 1 96.88 163 THR A O 1
ATOM 1206 N N . ARG A 1 164 ? -12.711 -35.281 -7.109 1 97 164 ARG A N 1
ATOM 1207 C CA . ARG A 1 164 ? -12.328 -36.312 -6.145 1 97 164 ARG A CA 1
ATOM 1208 C C . ARG A 1 164 ? -10.93 -36.031 -5.594 1 97 164 ARG A C 1
ATOM 1210 O O . ARG A 1 164 ? -10.188 -35.219 -6.137 1 97 164 ARG A O 1
ATOM 1217 N N . ARG A 1 165 ? -10.617 -36.812 -4.57 1 96.62 165 ARG A N 1
ATOM 1218 C CA . ARG A 1 165 ? -9.305 -36.688 -3.951 1 96.62 165 ARG A CA 1
ATOM 1219 C C . ARG A 1 165 ? -8.195 -36.969 -4.961 1 96.62 165 ARG A C 1
ATOM 1221 O O . ARG A 1 165 ? -7.117 -36.375 -4.891 1 96.62 165 ARG A O 1
ATOM 1228 N N . GLU A 1 166 ? -8.438 -37.844 -5.82 1 96.88 166 GLU A N 1
ATOM 1229 C CA . GLU A 1 166 ? -7.461 -38.219 -6.836 1 96.88 166 GLU A CA 1
ATOM 1230 C C . GLU A 1 166 ? -7.082 -37.031 -7.715 1 96.88 166 GLU A C 1
ATOM 1232 O O . GLU A 1 166 ? -5.934 -36.906 -8.148 1 96.88 166 GLU A O 1
ATOM 1237 N N . HIS A 1 167 ? -8.016 -36.25 -8.055 1 97.69 167 HIS A N 1
ATOM 1238 C CA . HIS A 1 167 ? -7.75 -35.062 -8.875 1 97.69 167 HIS A CA 1
ATOM 1239 C C . HIS A 1 167 ? -6.848 -34.062 -8.148 1 97.69 167 HIS A C 1
ATOM 1241 O O . HIS A 1 167 ? -5.938 -33.5 -8.75 1 97.69 167 HIS A O 1
ATOM 1247 N N . LEU A 1 168 ? -7.105 -33.844 -6.832 1 97.81 168 LEU A N 1
ATOM 1248 C CA . LEU A 1 168 ? -6.227 -33 -6.027 1 97.81 168 LEU A CA 1
ATOM 1249 C C . LEU A 1 168 ? -4.812 -33.594 -5.984 1 97.81 168 LEU A C 1
ATOM 1251 O O . LEU A 1 168 ? -3.834 -32.844 -6.117 1 97.81 168 LEU A O 1
ATOM 1255 N N . ALA A 1 169 ? -4.746 -34.906 -5.855 1 97.5 169 ALA A N 1
ATOM 1256 C CA . ALA A 1 169 ? -3.457 -35.562 -5.809 1 97.5 169 ALA A CA 1
ATOM 1257 C C . ALA A 1 169 ? -2.701 -35.406 -7.125 1 97.5 169 ALA A C 1
ATOM 1259 O O . ALA A 1 169 ? -1.471 -35.344 -7.137 1 97.5 169 ALA A O 1
ATOM 1260 N N . GLN A 1 170 ? -3.426 -35.375 -8.211 1 97.94 170 GLN A N 1
ATOM 1261 C CA . GLN A 1 170 ? -2.805 -35.188 -9.516 1 97.94 170 GLN A CA 1
ATOM 1262 C C . GLN A 1 170 ? -2.125 -33.812 -9.609 1 97.94 170 GLN A C 1
ATOM 1264 O O . GLN A 1 170 ? -1.09 -33.688 -10.258 1 97.94 170 GLN A O 1
ATOM 1269 N N . VAL A 1 171 ? -2.719 -32.812 -9 1 98.5 171 VAL A N 1
ATOM 1270 C CA . VAL A 1 171 ? -2.102 -31.5 -8.953 1 98.5 171 VAL A CA 1
ATOM 1271 C C . VAL A 1 171 ? -0.778 -31.578 -8.195 1 98.5 171 VAL A C 1
ATOM 1273 O O . VAL A 1 171 ? 0.237 -31.047 -8.648 1 98.5 171 VAL A O 1
ATOM 1276 N N . ALA A 1 172 ? -0.798 -32.25 -7.066 1 98.19 172 ALA A N 1
ATOM 1277 C CA . ALA A 1 172 ? 0.409 -32.406 -6.262 1 98.19 172 ALA A CA 1
ATOM 1278 C C . ALA A 1 172 ? 1.477 -33.188 -7.031 1 98.19 172 ALA A C 1
ATOM 1280 O O . ALA A 1 172 ? 2.664 -32.875 -6.949 1 98.19 172 ALA A O 1
ATOM 1281 N N . LEU A 1 173 ? 1.065 -34.188 -7.707 1 98.25 173 LEU A N 1
ATOM 1282 C CA . LEU A 1 173 ? 1.994 -35 -8.484 1 98.25 173 LEU A CA 1
ATOM 1283 C C . LEU A 1 173 ? 2.65 -34.156 -9.586 1 98.25 173 LEU A C 1
ATOM 1285 O O . LEU A 1 173 ? 3.861 -34.25 -9.797 1 98.25 173 LEU A O 1
ATOM 1289 N N . ALA A 1 174 ? 1.855 -33.438 -10.312 1 98.5 174 ALA A N 1
ATOM 1290 C CA . ALA A 1 174 ? 2.398 -32.594 -11.359 1 98.5 174 ALA A CA 1
ATOM 1291 C C . ALA A 1 174 ? 3.432 -31.609 -10.789 1 98.5 174 ALA A C 1
ATOM 1293 O O . ALA A 1 174 ? 4.492 -31.406 -11.383 1 98.5 174 ALA A O 1
ATOM 1294 N N . ALA A 1 175 ? 3.105 -30.984 -9.656 1 98.56 175 ALA A N 1
ATOM 1295 C CA . ALA A 1 175 ? 4.035 -30.062 -9 1 98.56 175 ALA A CA 1
ATOM 1296 C C . ALA A 1 175 ? 5.34 -30.781 -8.648 1 98.56 175 ALA A C 1
ATOM 1298 O O . ALA A 1 175 ? 6.426 -30.219 -8.82 1 98.56 175 ALA A O 1
ATOM 1299 N N . ASN A 1 176 ? 5.223 -31.969 -8.148 1 98.56 176 ASN A N 1
ATOM 1300 C CA . ASN A 1 176 ? 6.398 -32.75 -7.805 1 98.56 176 ASN A CA 1
ATOM 1301 C C . ASN A 1 176 ? 7.242 -33.062 -9.039 1 98.56 176 ASN A C 1
ATOM 1303 O O . ASN A 1 176 ? 8.469 -33.031 -8.984 1 98.56 176 ASN A O 1
ATOM 1307 N N . GLN A 1 177 ? 6.602 -33.438 -10.078 1 98.62 177 GLN A N 1
ATOM 1308 C CA . GLN A 1 177 ? 7.312 -33.75 -11.32 1 98.62 177 GLN A CA 1
ATOM 1309 C C . GLN A 1 177 ? 8.078 -32.531 -11.82 1 98.62 177 GLN A C 1
ATOM 1311 O O . GLN A 1 177 ? 9.219 -32.625 -12.273 1 98.62 177 GLN A O 1
ATOM 1316 N N . TRP A 1 178 ? 7.496 -31.391 -11.766 1 98.81 178 TRP A N 1
ATOM 1317 C CA . TRP A 1 178 ? 8.195 -30.156 -12.109 1 98.81 178 TRP A CA 1
ATOM 1318 C C . TRP A 1 178 ? 9.359 -29.906 -11.156 1 98.81 178 TRP A C 1
ATOM 1320 O O . TRP A 1 178 ? 10.453 -29.531 -11.586 1 98.81 178 TRP A O 1
ATOM 1330 N N . ALA A 1 179 ? 9.133 -30.078 -9.891 1 98.62 179 ALA A N 1
ATOM 1331 C CA . ALA A 1 179 ? 10.148 -29.828 -8.867 1 98.62 179 ALA A CA 1
ATOM 1332 C C . ALA A 1 179 ? 11.391 -30.688 -9.117 1 98.62 179 ALA A C 1
ATOM 1334 O O . ALA A 1 179 ? 12.508 -30.266 -8.844 1 98.62 179 ALA A O 1
ATOM 1335 N N . GLN A 1 180 ? 11.195 -31.875 -9.633 1 98.44 180 GLN A N 1
ATOM 1336 C CA . GLN A 1 180 ? 12.297 -32.781 -9.922 1 98.44 180 GLN A CA 1
ATOM 1337 C C . GLN A 1 180 ? 13.258 -32.156 -10.938 1 98.44 180 GLN A C 1
ATOM 1339 O O . GLN A 1 180 ? 14.453 -32.469 -10.945 1 98.44 180 GLN A O 1
ATOM 1344 N N . LEU A 1 181 ? 12.75 -31.234 -11.734 1 98.62 181 LEU A N 1
ATOM 1345 C CA . LEU A 1 181 ? 13.555 -30.625 -12.789 1 98.62 181 LEU A CA 1
ATOM 1346 C C . LEU A 1 181 ? 14.164 -29.312 -12.312 1 98.62 181 LEU A C 1
ATOM 1348 O O . LEU A 1 181 ? 14.859 -28.641 -13.07 1 98.62 181 LEU A O 1
ATOM 1352 N N . ASN A 1 182 ? 13.898 -28.859 -11.117 1 98.25 182 ASN A N 1
ATOM 1353 C CA . ASN A 1 182 ? 14.336 -27.578 -10.555 1 98.25 182 ASN A CA 1
ATOM 1354 C C . ASN A 1 182 ? 15.312 -27.781 -9.391 1 98.25 182 ASN A C 1
ATOM 1356 O O . ASN A 1 182 ? 14.891 -28.109 -8.281 1 98.25 182 ASN A O 1
ATOM 1360 N N . PRO A 1 183 ? 16.578 -27.531 -9.602 1 96.88 183 PRO A N 1
ATOM 1361 C CA . PRO A 1 183 ? 17.547 -27.766 -8.539 1 96.88 183 PRO A CA 1
ATOM 1362 C C . PRO A 1 183 ? 17.297 -26.906 -7.301 1 96.88 183 PRO A C 1
ATOM 1364 O O . PRO A 1 183 ? 17.812 -27.203 -6.223 1 96.88 183 PRO A O 1
ATOM 1367 N N . GLU A 1 184 ? 16.469 -25.891 -7.391 1 95.81 184 GLU A N 1
ATOM 1368 C CA . GLU A 1 184 ? 16.203 -24.984 -6.273 1 95.81 184 GLU A CA 1
ATOM 1369 C C . GLU A 1 184 ? 14.992 -25.453 -5.461 1 95.81 184 GLU A C 1
ATOM 1371 O O . GLU A 1 184 ? 14.719 -24.922 -4.383 1 95.81 184 GLU A O 1
ATOM 1376 N N . ALA A 1 185 ? 14.266 -26.453 -5.945 1 97.69 185 ALA A N 1
ATOM 1377 C CA . ALA A 1 185 ? 13.047 -26.891 -5.281 1 97.69 185 ALA A CA 1
ATOM 1378 C C . ALA A 1 185 ? 13.359 -27.688 -4.016 1 97.69 185 ALA A C 1
ATOM 1380 O O . ALA A 1 185 ? 14.32 -28.453 -3.98 1 97.69 185 ALA A O 1
ATOM 1381 N N . GLN A 1 186 ? 12.562 -27.5 -3.047 1 96.44 186 GLN A N 1
ATOM 1382 C CA . GLN A 1 186 ? 12.773 -28.125 -1.748 1 96.44 186 GLN A CA 1
ATOM 1383 C C . GLN A 1 186 ? 12.414 -29.609 -1.79 1 96.44 186 GLN A C 1
ATOM 1385 O O . GLN A 1 186 ? 13.094 -30.438 -1.186 1 96.44 186 GLN A O 1
ATOM 1390 N N . LEU A 1 187 ? 11.289 -29.953 -2.352 1 96.44 187 LEU A N 1
ATOM 1391 C CA . LEU A 1 187 ? 10.805 -31.328 -2.436 1 96.44 187 LEU A CA 1
ATOM 1392 C C . LEU A 1 187 ? 10.953 -31.859 -3.855 1 96.44 187 LEU A C 1
ATOM 1394 O O . LEU A 1 187 ? 10.039 -31.734 -4.668 1 96.44 187 LEU A O 1
ATOM 1398 N N . ARG A 1 188 ? 12.023 -32.688 -4.113 1 96.69 188 ARG A N 1
ATOM 1399 C CA . ARG A 1 188 ? 12.336 -33.125 -5.469 1 96.69 188 ARG A CA 1
ATOM 1400 C C . ARG A 1 188 ? 12.25 -34.625 -5.578 1 96.69 188 ARG A C 1
ATOM 1402 O O . ARG A 1 188 ? 12.227 -35.188 -6.684 1 96.69 188 ARG A O 1
ATOM 1409 N N . GLU A 1 189 ? 12.211 -35.25 -4.438 1 97.31 189 GLU A N 1
ATOM 1410 C CA . GLU A 1 189 ? 12.117 -36.688 -4.473 1 97.31 189 GLU A CA 1
ATOM 1411 C C . GLU A 1 189 ? 10.867 -37.156 -5.215 1 97.31 189 GLU A C 1
ATOM 1413 O O . GLU A 1 189 ? 9.758 -36.719 -4.914 1 97.31 189 GLU A O 1
ATOM 1418 N N . PRO A 1 190 ? 11.102 -38.062 -6.129 1 97.94 190 PRO A N 1
ATOM 1419 C CA . PRO A 1 190 ? 9.93 -38.5 -6.887 1 97.94 190 PRO A CA 1
ATOM 1420 C C . PRO A 1 190 ? 8.836 -39.094 -5.992 1 97.94 190 PRO A C 1
ATOM 1422 O O . PRO A 1 190 ? 9.133 -39.781 -5.027 1 97.94 190 PRO A O 1
ATOM 1425 N N . ALA A 1 191 ? 7.684 -38.75 -6.324 1 97 191 ALA A N 1
ATOM 1426 C CA . ALA A 1 191 ? 6.512 -39.25 -5.613 1 97 191 ALA A CA 1
ATOM 1427 C C . ALA A 1 191 ? 5.547 -39.938 -6.57 1 97 191 ALA A C 1
ATOM 1429 O O . ALA A 1 191 ? 5.496 -39.625 -7.758 1 97 191 ALA A O 1
ATOM 1430 N N . THR A 1 192 ? 4.793 -40.906 -6.031 1 97.19 192 THR A N 1
ATOM 1431 C CA . THR A 1 192 ? 3.732 -41.562 -6.809 1 97.19 192 THR A CA 1
ATOM 1432 C C . THR A 1 192 ? 2.361 -41.062 -6.363 1 97.19 192 THR A C 1
ATOM 1434 O O . THR A 1 192 ? 2.225 -40.469 -5.277 1 97.19 192 THR A O 1
ATOM 1437 N N . LEU A 1 193 ? 1.428 -41.281 -7.246 1 96.62 193 LEU A N 1
ATOM 1438 C CA . LEU A 1 193 ? 0.057 -40.906 -6.91 1 96.62 193 LEU A CA 1
ATOM 1439 C C . LEU A 1 193 ? -0.406 -41.625 -5.648 1 96.62 193 LEU A C 1
ATOM 1441 O O . LEU A 1 193 ? -1.078 -41.031 -4.801 1 96.62 193 LEU A O 1
ATOM 1445 N N . GLU A 1 194 ? -0.068 -42.875 -5.492 1 97.62 194 GLU A N 1
ATOM 1446 C CA . GLU A 1 194 ? -0.44 -43.688 -4.332 1 97.62 194 GLU A CA 1
ATOM 1447 C C . GLU A 1 194 ? 0.144 -43.125 -3.047 1 97.62 194 GLU A C 1
ATOM 1449 O O . GLU A 1 194 ? -0.545 -43.031 -2.027 1 97.62 194 GLU A O 1
ATOM 1454 N N . GLN A 1 195 ? 1.369 -42.75 -3.105 1 97.44 195 GLN A N 1
ATOM 1455 C CA . GLN A 1 195 ? 2.023 -42.156 -1.941 1 97.44 195 GLN A CA 1
ATOM 1456 C C . GLN A 1 195 ? 1.343 -40.844 -1.528 1 97.44 195 GLN A C 1
ATOM 1458 O O . GLN A 1 195 ? 1.161 -40.594 -0.337 1 97.44 195 GLN A O 1
ATOM 1463 N N . ILE A 1 196 ? 0.961 -40.031 -2.523 1 97.5 196 ILE A N 1
ATOM 1464 C CA . ILE A 1 196 ? 0.317 -38.75 -2.258 1 97.5 196 ILE A CA 1
ATOM 1465 C C . ILE A 1 196 ? -1.062 -39 -1.645 1 97.5 196 ILE A C 1
ATOM 1467 O O . ILE A 1 196 ? -1.439 -38.312 -0.68 1 97.5 196 ILE A O 1
ATOM 1471 N N . LEU A 1 197 ? -1.79 -39.938 -2.102 1 97.31 197 LEU A N 1
ATOM 1472 C CA . LEU A 1 197 ? -3.135 -40.25 -1.615 1 97.31 197 LEU A CA 1
ATOM 1473 C C . LEU A 1 197 ? -3.088 -40.844 -0.211 1 97.31 197 LEU A C 1
ATOM 1475 O O . LEU A 1 197 ? -4.055 -40.719 0.546 1 97.31 197 LEU A O 1
ATOM 1479 N N . ALA A 1 198 ? -1.954 -41.438 0.134 1 97.19 198 ALA A N 1
ATOM 1480 C CA . ALA A 1 198 ? -1.807 -42.094 1.43 1 97.19 198 ALA A CA 1
ATOM 1481 C C . ALA A 1 198 ? -1.278 -41.125 2.482 1 97.19 198 ALA A C 1
ATOM 1483 O O . ALA A 1 198 ? -1.159 -41.469 3.656 1 97.19 198 ALA A O 1
ATOM 1484 N N . ALA A 1 199 ? -1.01 -39.969 2.021 1 96.69 199 ALA A N 1
ATOM 1485 C CA . ALA A 1 199 ? -0.427 -39 2.947 1 96.69 199 ALA A CA 1
ATOM 1486 C C . ALA A 1 199 ? -1.395 -38.656 4.082 1 96.69 199 ALA A C 1
ATOM 1488 O O . ALA A 1 199 ? -2.609 -38.812 3.93 1 96.69 199 ALA A O 1
ATOM 1489 N N . ARG A 1 200 ? -0.904 -38.188 5.168 1 96.38 200 ARG A N 1
ATOM 1490 C CA . ARG A 1 200 ? -1.672 -37.906 6.375 1 96.38 200 ARG A CA 1
ATOM 1491 C C . ARG A 1 200 ? -2.697 -36.781 6.125 1 96.38 200 ARG A C 1
ATOM 1493 O O . ARG A 1 200 ? -2.359 -35.75 5.598 1 96.38 200 ARG A O 1
ATOM 1500 N N . MET A 1 201 ? -3.947 -37.031 6.613 1 93.94 201 MET A N 1
ATOM 1501 C CA . MET A 1 201 ? -5.027 -36.062 6.527 1 93.94 201 MET A CA 1
ATOM 1502 C C . MET A 1 201 ? -4.82 -34.906 7.527 1 93.94 201 MET A C 1
ATOM 1504 O O . MET A 1 201 ? -4.422 -35.156 8.672 1 93.94 201 MET A O 1
ATOM 1508 N N . VAL A 1 202 ? -5.004 -33.719 7.082 1 90.88 202 VAL A N 1
ATOM 1509 C CA . VAL A 1 202 ? -4.836 -32.562 7.957 1 90.88 202 VAL A CA 1
ATOM 1510 C C . VAL A 1 202 ? -6.188 -31.891 8.195 1 90.88 202 VAL A C 1
ATOM 1512 O O . VAL A 1 202 ? -6.578 -31.656 9.336 1 90.88 202 VAL A O 1
ATOM 1515 N N . SER A 1 203 ? -6.844 -31.516 7.258 1 91.12 203 SER A N 1
ATOM 1516 C CA . SER A 1 203 ? -8.188 -30.953 7.273 1 91.12 203 SER A CA 1
ATOM 1517 C C . SER A 1 203 ? -9.023 -31.484 6.109 1 91.12 203 SER A C 1
ATOM 1519 O O . SER A 1 203 ? -8.922 -30.984 4.988 1 91.12 203 SER A O 1
ATOM 1521 N N . ASP A 1 204 ? -9.844 -32.312 6.41 1 91.94 204 ASP A N 1
ATOM 1522 C CA . ASP A 1 204 ? -10.586 -33 5.352 1 91.94 204 ASP A CA 1
ATOM 1523 C C . ASP A 1 204 ? -11.203 -32 4.383 1 91.94 204 ASP A C 1
ATOM 1525 O O . ASP A 1 204 ? -11.883 -31.062 4.805 1 91.94 204 ASP A O 1
ATOM 1529 N N . PRO A 1 205 ? -10.852 -32.188 3.088 1 95.62 205 PRO A N 1
ATOM 1530 C CA . PRO A 1 205 ? -10.258 -33.344 2.391 1 95.62 205 PRO A CA 1
ATOM 1531 C C . PRO A 1 205 ? -8.781 -33.125 2.076 1 95.62 205 PRO A C 1
ATOM 1533 O O . PRO A 1 205 ? -8.234 -33.812 1.201 1 95.62 205 PRO A O 1
ATOM 1536 N N . LEU A 1 206 ? -8.133 -32.25 2.68 1 95.56 206 LEU A N 1
ATOM 1537 C CA . LEU A 1 206 ? -6.766 -31.891 2.318 1 95.56 206 LEU A CA 1
ATOM 1538 C C . LEU A 1 206 ? -5.766 -32.625 3.215 1 95.56 206 LEU A C 1
ATOM 1540 O O . LEU A 1 206 ? -5.848 -32.531 4.441 1 95.56 206 LEU A O 1
ATOM 1544 N N . SER A 1 207 ? -4.891 -33.344 2.596 1 96.38 207 SER A N 1
ATOM 1545 C CA . SER A 1 207 ? -3.762 -33.969 3.293 1 96.38 207 SER A CA 1
ATOM 1546 C C . SER A 1 207 ? -2.553 -33.031 3.307 1 96.38 207 SER A C 1
ATOM 1548 O O . SER A 1 207 ? -2.604 -31.938 2.75 1 96.38 207 SER A O 1
ATOM 1550 N N . VAL A 1 208 ? -1.452 -33.5 3.936 1 95.75 208 VAL A N 1
ATOM 1551 C CA . VAL A 1 208 ? -0.231 -32.719 4.02 1 95.75 208 VAL A CA 1
ATOM 1552 C C . VAL A 1 208 ? 0.335 -32.469 2.619 1 95.75 208 VAL A C 1
ATOM 1554 O O . VAL A 1 208 ? 0.949 -31.438 2.352 1 95.75 208 VAL A O 1
ATOM 1557 N N . ARG A 1 209 ? 0.068 -33.375 1.688 1 96.31 209 ARG A N 1
ATOM 1558 C CA . ARG A 1 209 ? 0.603 -33.25 0.335 1 96.31 209 ARG A CA 1
ATOM 1559 C C . ARG A 1 209 ? -0.25 -32.312 -0.511 1 96.31 209 ARG A C 1
ATOM 1561 O O . ARG A 1 209 ? 0.135 -31.969 -1.626 1 96.31 209 ARG A O 1
ATOM 1568 N N . ASP A 1 210 ? -1.396 -31.859 0.075 1 96.88 210 ASP A N 1
ATOM 1569 C CA . ASP A 1 210 ? -2.244 -30.859 -0.582 1 96.88 210 ASP A CA 1
ATOM 1570 C C . ASP A 1 210 ? -1.879 -29.453 -0.14 1 96.88 210 ASP A C 1
ATOM 1572 O O . ASP A 1 210 ? -2.457 -28.469 -0.624 1 96.88 210 ASP A O 1
ATOM 1576 N N . CYS A 1 211 ? -0.925 -29.375 0.758 1 95.94 211 CYS A N 1
ATOM 1577 C CA . CYS A 1 211 ? -0.59 -28.109 1.384 1 95.94 211 CYS A CA 1
ATOM 1578 C C . CYS A 1 211 ? 0.775 -27.609 0.919 1 95.94 211 CYS A C 1
ATOM 1580 O O . CYS A 1 211 ? 1.68 -28.406 0.676 1 95.94 211 CYS A O 1
ATOM 1582 N N . CYS A 1 212 ? 0.839 -26.312 0.851 1 94.19 212 CYS A N 1
ATOM 1583 C CA . CYS A 1 212 ? 2.121 -25.703 0.501 1 94.19 212 CYS A CA 1
ATOM 1584 C C . CYS A 1 212 ? 3.18 -26.031 1.549 1 94.19 212 CYS A C 1
ATOM 1586 O O . CYS A 1 212 ? 2.85 -26.344 2.697 1 94.19 212 CYS A O 1
ATOM 1588 N N . LEU A 1 213 ? 4.41 -25.875 1.154 1 93.31 213 LEU A N 1
ATOM 1589 C CA . LEU A 1 213 ? 5.543 -26.031 2.061 1 93.31 213 LEU A CA 1
ATOM 1590 C C . LEU A 1 213 ? 5.621 -24.859 3.033 1 93.31 213 LEU A C 1
ATOM 1592 O O . LEU A 1 213 ? 5.004 -23.812 2.807 1 93.31 213 LEU A O 1
ATOM 1596 N N . VAL A 1 214 ? 6.262 -25.078 4.109 1 93.19 214 VAL A N 1
ATOM 1597 C CA . VAL A 1 214 ? 6.734 -24 4.977 1 93.19 214 VAL A CA 1
ATOM 1598 C C . VAL A 1 214 ? 8.25 -23.859 4.855 1 93.19 214 VAL A C 1
ATOM 1600 O O . VAL A 1 214 ? 9 -24.703 5.367 1 93.19 214 VAL A O 1
ATOM 1603 N N . THR A 1 215 ? 8.656 -22.828 4.156 1 96.19 215 THR A N 1
ATOM 1604 C CA . THR A 1 215 ? 10.086 -22.625 3.904 1 96.19 215 THR A CA 1
ATOM 1605 C C . THR A 1 215 ? 10.477 -21.172 4.172 1 96.19 215 THR A C 1
ATOM 1607 O O . THR A 1 215 ? 9.625 -20.344 4.504 1 96.19 215 THR A O 1
ATOM 1610 N N . ASP A 1 216 ? 11.773 -20.938 4.145 1 96.31 216 ASP A N 1
ATOM 1611 C CA . ASP A 1 216 ? 12.312 -19.594 4.012 1 96.31 216 ASP A CA 1
ATOM 1612 C C . ASP A 1 216 ? 12.516 -19.219 2.545 1 96.31 216 ASP A C 1
ATOM 1614 O O . ASP A 1 216 ? 12.508 -20.094 1.673 1 96.31 216 ASP A O 1
ATOM 1618 N N . GLY A 1 217 ? 12.648 -17.891 2.352 1 97.75 217 GLY A N 1
ATOM 1619 C CA . GLY A 1 217 ? 12.969 -17.453 1.003 1 97.75 217 GLY A CA 1
ATOM 1620 C C . GLY A 1 217 ? 12.711 -15.969 0.78 1 97.75 217 GLY A C 1
ATOM 1621 O O . GLY A 1 217 ? 11.859 -15.375 1.445 1 97.75 217 GLY A O 1
ATOM 1622 N N . ALA A 1 218 ? 13.461 -15.469 -0.114 1 98.38 218 ALA A N 1
ATOM 1623 C CA . ALA A 1 218 ? 13.297 -14.086 -0.564 1 98.38 218 ALA A CA 1
ATOM 1624 C C . ALA A 1 218 ? 13.352 -14 -2.086 1 98.38 218 ALA A C 1
ATOM 1626 O O . ALA A 1 218 ? 14.023 -14.797 -2.74 1 98.38 218 ALA A O 1
ATOM 1627 N N . GLY A 1 219 ? 12.578 -13.156 -2.646 1 98.69 219 GLY A N 1
ATOM 1628 C CA . GLY A 1 219 ? 12.562 -12.891 -4.078 1 98.69 219 GLY A CA 1
ATOM 1629 C C . GLY A 1 219 ? 12.414 -11.414 -4.406 1 98.69 219 GLY A C 1
ATOM 1630 O O . GLY A 1 219 ? 11.945 -10.633 -3.574 1 98.69 219 GLY A O 1
ATOM 1631 N N . ALA A 1 220 ? 12.859 -11.047 -5.566 1 98.94 220 ALA A N 1
ATOM 1632 C CA . ALA A 1 220 ? 12.773 -9.656 -6.02 1 98.94 220 ALA A CA 1
ATOM 1633 C C . ALA A 1 220 ? 12.812 -9.578 -7.543 1 98.94 220 ALA A C 1
ATOM 1635 O O . ALA A 1 220 ? 13.312 -10.484 -8.211 1 98.94 220 ALA A O 1
ATOM 1636 N N . TYR A 1 221 ? 12.242 -8.539 -8.094 1 98.94 221 TYR A N 1
ATOM 1637 C CA . TYR A 1 221 ? 12.398 -8.211 -9.508 1 98.94 221 TYR A CA 1
ATOM 1638 C C . TYR A 1 221 ? 12.406 -6.703 -9.719 1 98.94 221 TYR A C 1
ATOM 1640 O O . TYR A 1 221 ? 11.945 -5.949 -8.859 1 98.94 221 TYR A O 1
ATOM 1648 N N . VAL A 1 222 ? 13.016 -6.262 -10.812 1 98.94 222 VAL A N 1
ATOM 1649 C CA . VAL A 1 222 ? 13.188 -4.844 -11.125 1 98.94 222 VAL A CA 1
ATOM 1650 C C . VAL A 1 222 ? 12.383 -4.488 -12.367 1 98.94 222 VAL A C 1
ATOM 1652 O O . VAL A 1 222 ? 12.453 -5.188 -13.383 1 98.94 222 VAL A O 1
ATOM 1655 N N . LEU A 1 223 ? 11.609 -3.426 -12.289 1 98.94 223 LEU A N 1
ATOM 1656 C CA . LEU A 1 223 ? 10.836 -2.895 -13.406 1 98.94 223 LEU A CA 1
ATOM 1657 C C . LEU A 1 223 ? 11.453 -1.598 -13.922 1 98.94 223 LEU A C 1
ATOM 1659 O O . LEU A 1 223 ? 11.891 -0.756 -13.133 1 98.94 223 LEU A O 1
ATOM 1663 N N . VAL A 1 224 ? 11.508 -1.458 -15.195 1 98.88 224 VAL A N 1
ATOM 1664 C CA . VAL A 1 224 ? 11.898 -0.221 -15.859 1 98.88 224 VAL A CA 1
ATOM 1665 C C . VAL A 1 224 ? 11.008 0.023 -17.078 1 98.88 224 VAL A C 1
ATOM 1667 O O . VAL A 1 224 ? 10.273 -0.871 -17.5 1 98.88 224 VAL A O 1
ATOM 1670 N N . ARG A 1 225 ? 11 1.248 -17.531 1 98.31 225 ARG A N 1
ATOM 1671 C CA . ARG A 1 225 ? 10.297 1.527 -18.766 1 98.31 225 ARG A CA 1
ATOM 1672 C C . ARG A 1 225 ? 10.867 0.699 -19.922 1 98.31 225 ARG A C 1
ATOM 1674 O O . ARG A 1 225 ? 12.062 0.405 -19.953 1 98.31 225 ARG A O 1
ATOM 1681 N N . ALA A 1 226 ? 10.016 0.381 -20.859 1 97.75 226 ALA A N 1
ATOM 1682 C CA . ALA A 1 226 ? 10.375 -0.488 -21.969 1 97.75 226 ALA A CA 1
ATOM 1683 C C . ALA A 1 226 ? 11.531 0.1 -22.781 1 97.75 226 ALA A C 1
ATOM 1685 O O . ALA A 1 226 ? 12.391 -0.635 -23.266 1 97.75 226 ALA A O 1
ATOM 1686 N N . ASP A 1 227 ? 11.57 1.365 -23 1 96.12 227 ASP A N 1
ATOM 1687 C CA . ASP A 1 227 ? 12.625 1.992 -23.797 1 96.12 227 ASP A CA 1
ATOM 1688 C C . ASP A 1 227 ? 13.984 1.853 -23.109 1 96.12 227 ASP A C 1
ATOM 1690 O O . ASP A 1 227 ? 15 1.657 -23.781 1 96.12 227 ASP A O 1
ATOM 1694 N N . ARG A 1 228 ? 13.992 1.868 -21.812 1 96.31 228 ARG A N 1
ATOM 1695 C CA . ARG A 1 228 ? 15.227 1.681 -21.062 1 96.31 228 ARG A CA 1
ATOM 1696 C C . ARG A 1 228 ? 15.633 0.211 -21.031 1 96.31 228 ARG A C 1
ATOM 1698 O O . ARG A 1 228 ? 16.828 -0.108 -21.031 1 96.31 228 ARG A O 1
ATOM 1705 N N . ALA A 1 229 ? 14.695 -0.625 -20.953 1 97.06 229 ALA A N 1
ATOM 1706 C CA . ALA A 1 229 ? 14.938 -2.061 -20.828 1 97.06 229 ALA A CA 1
ATOM 1707 C C . ALA A 1 229 ? 15.742 -2.58 -22.016 1 97.06 229 ALA A C 1
ATOM 1709 O O . ALA A 1 229 ? 16.547 -3.498 -21.875 1 97.06 229 ALA A O 1
ATOM 1710 N N . ARG A 1 230 ? 15.609 -2.02 -23.141 1 93.12 230 ARG A N 1
ATOM 1711 C CA . ARG A 1 230 ? 16.266 -2.465 -24.375 1 93.12 230 ARG A CA 1
ATOM 1712 C C . ARG A 1 230 ? 17.766 -2.307 -24.281 1 93.12 230 ARG A C 1
ATOM 1714 O O . ARG A 1 230 ? 18.516 -3.029 -24.938 1 93.12 230 ARG A O 1
ATOM 1721 N N . ASP A 1 231 ? 18.172 -1.431 -23.438 1 94.88 231 ASP A N 1
ATOM 1722 C CA . ASP A 1 231 ? 19.594 -1.114 -23.344 1 94.88 231 ASP A CA 1
ATOM 1723 C C . ASP A 1 231 ? 20.25 -1.863 -22.188 1 94.88 231 ASP A C 1
ATOM 1725 O O . ASP A 1 231 ? 21.453 -1.721 -21.938 1 94.88 231 ASP A O 1
ATOM 1729 N N . LEU A 1 232 ? 19.484 -2.654 -21.547 1 96.94 232 LEU A N 1
ATOM 1730 C CA . LEU A 1 232 ? 20.016 -3.402 -20.406 1 96.94 232 LEU A CA 1
ATOM 1731 C C . LEU A 1 232 ? 20.469 -4.793 -20.828 1 96.94 232 LEU A C 1
ATOM 1733 O O . LEU A 1 232 ? 20.141 -5.25 -21.922 1 96.94 232 LEU A O 1
ATOM 1737 N N . PRO A 1 233 ? 21.297 -5.445 -20 1 96.81 233 PRO A N 1
ATOM 1738 C CA . PRO A 1 233 ? 22.031 -6.625 -20.469 1 96.81 233 PRO A CA 1
ATOM 1739 C C . PRO A 1 233 ? 21.125 -7.84 -20.672 1 96.81 233 PRO A C 1
ATOM 1741 O O . PRO A 1 233 ? 21.438 -8.711 -21.484 1 96.81 233 PRO A O 1
ATOM 1744 N N . ARG A 1 234 ? 20.047 -7.961 -19.969 1 96.88 234 ARG A N 1
ATOM 1745 C CA . ARG A 1 234 ? 19.188 -9.141 -20.078 1 96.88 234 ARG A CA 1
ATOM 1746 C C . ARG A 1 234 ? 18 -8.867 -20.984 1 96.88 234 ARG A C 1
ATOM 1748 O O . ARG A 1 234 ? 17.5 -7.742 -21.047 1 96.88 234 ARG A O 1
ATOM 1755 N N . PRO A 1 235 ? 17.531 -9.93 -21.688 1 96.94 235 PRO A N 1
ATOM 1756 C CA . PRO A 1 235 ? 16.312 -9.711 -22.469 1 96.94 235 PRO A CA 1
ATOM 1757 C C . PRO A 1 235 ? 15.141 -9.258 -21.594 1 96.94 235 PRO A C 1
ATOM 1759 O O . PRO A 1 235 ? 14.836 -9.883 -20.578 1 96.94 235 PRO A O 1
ATOM 1762 N N . PRO A 1 236 ? 14.508 -8.203 -22.031 1 97.94 236 PRO A N 1
ATOM 1763 C CA . PRO A 1 236 ? 13.375 -7.715 -21.25 1 97.94 236 PRO A CA 1
ATOM 1764 C C . PRO A 1 236 ? 12.164 -8.641 -21.312 1 97.94 236 PRO A C 1
ATOM 1766 O O . PRO A 1 236 ? 11.93 -9.273 -22.344 1 97.94 236 PRO A O 1
ATOM 1769 N N . VAL A 1 237 ? 11.406 -8.75 -20.234 1 98.88 237 VAL A N 1
ATOM 1770 C CA . VAL A 1 237 ? 10.094 -9.375 -20.203 1 98.88 237 VAL A CA 1
ATOM 1771 C C . VAL A 1 237 ? 9.023 -8.312 -19.938 1 98.88 237 VAL A C 1
ATOM 1773 O O . VAL A 1 237 ? 8.984 -7.711 -18.875 1 98.88 237 VAL A O 1
ATOM 1776 N N . TYR A 1 238 ? 8.141 -8.164 -20.875 1 98.88 238 TYR A N 1
ATOM 1777 C CA . TYR A 1 238 ? 7.223 -7.031 -20.859 1 98.88 238 TYR A CA 1
ATOM 1778 C C . TYR A 1 238 ? 5.957 -7.363 -20.078 1 98.88 238 TYR A C 1
ATOM 1780 O O . TYR A 1 238 ? 5.445 -8.484 -20.156 1 98.88 238 TYR A O 1
ATOM 1788 N N . VAL A 1 239 ? 5.477 -6.375 -19.312 1 98.94 239 VAL A N 1
ATOM 1789 C CA . VAL A 1 239 ? 4.172 -6.496 -18.672 1 98.94 239 VAL A CA 1
ATOM 1790 C C . VAL A 1 239 ? 3.078 -6.059 -19.641 1 98.94 239 VAL A C 1
ATOM 1792 O O . VAL A 1 239 ? 2.984 -4.883 -20 1 98.94 239 VAL A O 1
ATOM 1795 N N . LEU A 1 240 ? 2.221 -7.023 -20.016 1 98.88 240 LEU A N 1
ATOM 1796 C CA . LEU A 1 240 ? 1.225 -6.754 -21.047 1 98.88 240 LEU A CA 1
ATOM 1797 C C . LEU A 1 240 ? -0.134 -6.453 -20.422 1 98.88 240 LEU A C 1
ATOM 1799 O O . LEU A 1 240 ? -0.955 -5.754 -21.031 1 98.88 240 LEU A O 1
ATOM 1803 N N . GLY A 1 241 ? -0.348 -6.945 -19.297 1 98.75 241 GLY A N 1
ATOM 1804 C CA . GLY A 1 241 ? -1.584 -6.715 -18.562 1 98.75 241 GLY A CA 1
ATOM 1805 C C . GLY A 1 241 ? -1.479 -7.051 -17.094 1 98.75 241 GLY A C 1
ATOM 1806 O O . GLY A 1 241 ? -0.643 -7.867 -16.688 1 98.75 241 GLY A O 1
ATOM 1807 N N . ASN A 1 242 ? -2.264 -6.414 -16.297 1 98.81 242 ASN A N 1
ATOM 1808 C CA . ASN A 1 242 ? -2.34 -6.676 -14.859 1 98.81 242 ASN A CA 1
ATOM 1809 C C . ASN A 1 242 ? -3.645 -6.16 -14.258 1 98.81 242 ASN A C 1
ATOM 1811 O O . ASN A 1 242 ? -4.152 -5.117 -14.672 1 98.81 242 ASN A O 1
ATOM 1815 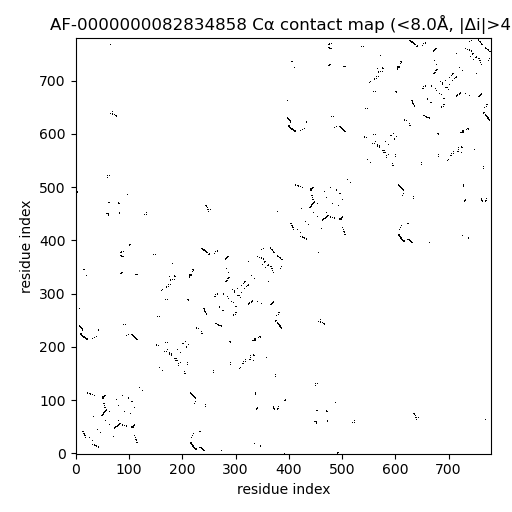N N . ALA A 1 243 ? -4.16 -6.934 -13.328 1 98.69 243 ALA A N 1
ATOM 1816 C CA . ALA A 1 243 ? -5.328 -6.484 -12.57 1 98.69 243 ALA A CA 1
ATOM 1817 C C . ALA A 1 243 ? -5.418 -7.199 -11.227 1 98.69 243 ALA A C 1
ATOM 1819 O O . ALA A 1 243 ? -4.91 -8.312 -11.07 1 98.69 243 ALA A O 1
ATOM 1820 N N . THR A 1 244 ? -6.027 -6.551 -10.289 1 98.62 244 THR A N 1
ATOM 1821 C CA . THR A 1 244 ? -6.27 -7.07 -8.945 1 98.62 244 THR A CA 1
ATOM 1822 C C . THR A 1 244 ? -7.742 -6.945 -8.578 1 98.62 244 THR A C 1
ATOM 1824 O O . THR A 1 244 ? -8.391 -5.945 -8.898 1 98.62 244 THR A O 1
ATOM 1827 N N . ALA A 1 245 ? -8.258 -7.984 -7.961 1 98.38 245 ALA A N 1
ATOM 1828 C CA . ALA A 1 245 ? -9.625 -7.992 -7.449 1 98.38 245 ALA A CA 1
ATOM 1829 C C . ALA A 1 245 ? -9.672 -8.539 -6.023 1 98.38 245 ALA A C 1
ATOM 1831 O O . ALA A 1 245 ? -9 -9.516 -5.703 1 98.38 245 ALA A O 1
ATOM 1832 N N . VAL A 1 246 ? -10.383 -7.859 -5.148 1 97.5 246 VAL A N 1
ATOM 1833 C CA . VAL A 1 246 ? -10.625 -8.281 -3.775 1 97.5 246 VAL A CA 1
ATOM 1834 C C . VAL A 1 246 ? -12.125 -8.273 -3.492 1 97.5 246 VAL A C 1
ATOM 1836 O O . VAL A 1 246 ? -12.773 -7.227 -3.598 1 97.5 246 VAL A O 1
ATOM 1839 N N . TRP A 1 247 ? -12.656 -9.461 -3.115 1 94.75 247 TRP A N 1
ATOM 1840 C CA . TRP A 1 247 ? -14.102 -9.562 -2.965 1 94.75 247 TRP A CA 1
ATOM 1841 C C . TRP A 1 247 ? -14.484 -9.672 -1.494 1 94.75 247 TRP A C 1
ATOM 1843 O O . TRP A 1 247 ? -15.617 -9.352 -1.116 1 94.75 247 TRP A O 1
ATOM 1853 N N . ASN A 1 248 ? -13.531 -10.18 -0.677 1 91.44 248 ASN A N 1
ATOM 1854 C CA . ASN A 1 248 ? -13.844 -10.523 0.706 1 91.44 248 ASN A CA 1
ATOM 1855 C C . ASN A 1 248 ? -12.594 -10.531 1.58 1 91.44 248 ASN A C 1
ATOM 1857 O O . ASN A 1 24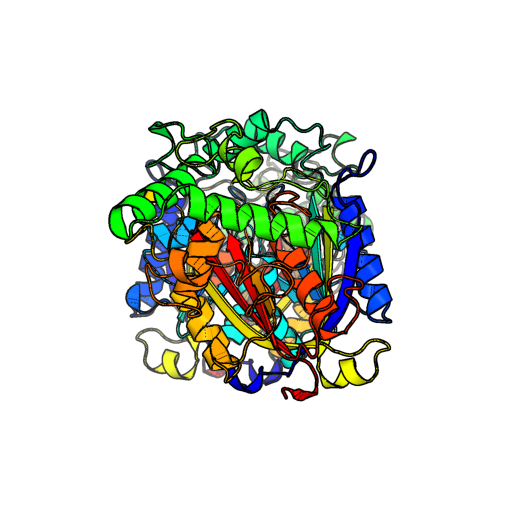8 ? -11.477 -10.484 1.069 1 91.44 248 ASN A O 1
ATOM 1861 N N . ARG A 1 249 ? -12.914 -10.516 2.885 1 89.19 249 ARG A N 1
ATOM 1862 C CA . ARG A 1 249 ? -11.867 -10.844 3.844 1 89.19 249 ARG A CA 1
ATOM 1863 C C . ARG A 1 249 ? -12.023 -12.266 4.367 1 89.19 249 ARG A C 1
ATOM 1865 O O . ARG A 1 249 ? -11.086 -13.07 4.289 1 89.19 249 ARG A O 1
ATOM 1872 N N . GLN A 1 250 ? -13.141 -12.555 4.809 1 86.19 250 GLN A N 1
ATOM 1873 C CA . GLN A 1 250 ? -13.453 -13.875 5.348 1 86.19 250 GLN A CA 1
ATOM 1874 C C . GLN A 1 250 ? -14.008 -14.797 4.27 1 86.19 250 GLN A C 1
ATOM 1876 O O . GLN A 1 250 ? -14.828 -14.375 3.451 1 86.19 250 GLN A O 1
ATOM 1881 N N . ILE A 1 251 ? -13.594 -16.031 4.309 1 86.44 251 ILE A N 1
ATOM 1882 C CA . ILE A 1 251 ? -14.094 -16.984 3.326 1 86.44 251 ILE A CA 1
ATOM 1883 C C . ILE A 1 251 ? -15.602 -17.172 3.514 1 86.44 251 ILE A C 1
ATOM 1885 O O . ILE A 1 251 ? -16.328 -17.391 2.543 1 86.44 251 ILE A O 1
ATOM 1889 N N . SER A 1 252 ? -16.062 -16.984 4.691 1 84.88 252 SER A N 1
ATOM 1890 C CA . SER A 1 252 ? -17.484 -17.141 4.988 1 84.88 252 SER A CA 1
ATOM 1891 C C . SER A 1 252 ? -18.312 -16.047 4.32 1 84.88 252 SER A C 1
ATOM 1893 O O . SER A 1 252 ? -19.547 -16.156 4.227 1 84.88 252 SER A O 1
ATOM 1895 N N . SER A 1 253 ? -17.609 -15.047 3.873 1 86.56 253 SER A N 1
ATOM 1896 C CA . SER A 1 253 ? -18.312 -13.938 3.234 1 86.56 253 SER A CA 1
ATOM 1897 C C . SER A 1 253 ? -18.344 -14.102 1.718 1 86.56 253 SER A C 1
ATOM 1899 O O . SER A 1 253 ? -18.922 -13.281 1.011 1 86.56 253 SER A O 1
ATOM 1901 N N . MET A 1 254 ? -17.781 -15.227 1.271 1 90.62 254 MET A N 1
ATOM 1902 C CA . MET A 1 254 ? -17.812 -15.492 -0.165 1 90.62 254 MET A CA 1
ATOM 1903 C C . MET A 1 254 ? -19.219 -15.891 -0.608 1 90.62 254 MET A C 1
ATOM 1905 O O . MET A 1 254 ? -19.906 -16.641 0.093 1 90.62 254 MET A O 1
ATOM 1909 N N . GLU A 1 255 ? -19.625 -15.352 -1.731 1 89.94 255 GLU A N 1
ATOM 1910 C CA . GLU A 1 255 ? -20.906 -15.734 -2.297 1 89.94 255 GLU A CA 1
ATOM 1911 C C . GLU A 1 255 ? -20.906 -17.188 -2.748 1 89.94 255 GLU A C 1
ATOM 1913 O O . GLU A 1 255 ? -21.906 -17.906 -2.598 1 89.94 255 GLU A O 1
ATOM 1918 N N . ASP A 1 256 ? -19.906 -17.578 -3.381 1 94.44 256 ASP A N 1
ATOM 1919 C CA . ASP A 1 256 ? -19.656 -18.922 -3.896 1 94.44 256 ASP A CA 1
ATOM 1920 C C . ASP A 1 256 ? -18.234 -19.375 -3.605 1 94.44 256 ASP A C 1
ATOM 1922 O O . ASP A 1 256 ? -17.281 -18.781 -4.117 1 94.44 256 ASP A O 1
ATOM 1926 N N . LEU A 1 257 ? -18.125 -20.422 -2.855 1 94.31 257 LEU A N 1
ATOM 1927 C CA . LEU A 1 257 ? -16.812 -20.891 -2.408 1 94.31 257 LEU A CA 1
ATOM 1928 C C . LEU A 1 257 ? -16 -21.422 -3.584 1 94.31 257 LEU A C 1
ATOM 1930 O O . LEU A 1 257 ? -14.789 -21.625 -3.463 1 94.31 257 LEU A O 1
ATOM 1934 N N . THR A 1 258 ? -16.656 -21.672 -4.707 1 96.81 258 THR A N 1
ATOM 1935 C CA . THR A 1 258 ? -15.953 -22.281 -5.828 1 96.81 258 THR A CA 1
ATOM 1936 C C . THR A 1 258 ? -15.633 -21.234 -6.898 1 96.81 258 THR A C 1
ATOM 1938 O O . THR A 1 258 ? -15.047 -21.562 -7.938 1 96.81 258 THR A O 1
ATOM 1941 N N . VAL A 1 259 ? -16.047 -20.031 -6.75 1 97.5 259 VAL A N 1
ATOM 1942 C CA . VAL A 1 259 ? -15.742 -18.953 -7.68 1 97.5 259 VAL A CA 1
ATOM 1943 C C . VAL A 1 259 ? -14.898 -17.891 -6.98 1 97.5 259 VAL A C 1
ATOM 1945 O O . VAL A 1 259 ? -15.336 -17.281 -6 1 97.5 259 VAL A O 1
ATOM 1948 N N . THR A 1 260 ? -13.711 -17.719 -7.496 1 97.5 260 THR A N 1
ATOM 1949 C CA . THR A 1 260 ? -12.797 -16.766 -6.875 1 97.5 260 THR A CA 1
ATOM 1950 C C . THR A 1 260 ? -12.742 -15.461 -7.672 1 97.5 260 THR A C 1
ATOM 1952 O O . THR A 1 260 ? -13.195 -15.414 -8.82 1 97.5 260 THR A O 1
ATOM 1955 N N . ALA A 1 261 ? -12.172 -14.414 -7.074 1 97.88 261 ALA A N 1
ATOM 1956 C CA . ALA A 1 261 ? -12.008 -13.109 -7.711 1 97.88 261 ALA A CA 1
ATOM 1957 C C . ALA A 1 261 ? -11.031 -13.195 -8.883 1 97.88 261 ALA A C 1
ATOM 1959 O O . ALA A 1 261 ? -10.891 -12.234 -9.648 1 97.88 261 ALA A O 1
ATOM 1960 N N . ALA A 1 262 ? -10.438 -14.359 -9.133 1 98.5 262 ALA A N 1
ATOM 1961 C CA . ALA A 1 262 ? -9.602 -14.578 -10.312 1 98.5 262 ALA A CA 1
ATOM 1962 C C . ALA A 1 262 ? -10.414 -14.406 -11.594 1 98.5 262 ALA A C 1
ATOM 1964 O O . ALA A 1 262 ? -9.875 -14 -12.625 1 98.5 262 ALA A O 1
ATOM 1965 N N . SER A 1 263 ? -11.695 -14.703 -11.539 1 98.5 263 SER A N 1
ATOM 1966 C CA . SER A 1 263 ? -12.57 -14.523 -12.695 1 98.5 263 SER A CA 1
ATOM 1967 C C . SER A 1 263 ? -12.617 -13.062 -13.133 1 98.5 263 SER A C 1
ATOM 1969 O O . SER A 1 263 ? -12.75 -12.773 -14.32 1 98.5 263 SER A O 1
ATOM 1971 N N . GLU A 1 264 ? -12.469 -12.227 -12.164 1 98.44 264 GLU A N 1
ATOM 1972 C CA . GLU A 1 264 ? -12.492 -10.797 -12.445 1 98.44 264 GLU A CA 1
ATOM 1973 C C . GLU A 1 264 ? -11.102 -10.273 -12.797 1 98.44 264 GLU A C 1
ATOM 1975 O O . GLU A 1 264 ? -10.93 -9.602 -13.812 1 98.44 264 GLU A O 1
ATOM 1980 N N . SER A 1 265 ? -10.07 -10.57 -11.969 1 98.62 265 SER A N 1
ATOM 1981 C CA . SER A 1 265 ? -8.719 -10.102 -12.234 1 98.62 265 SER A CA 1
ATOM 1982 C C . SER A 1 265 ? -8.195 -10.648 -13.555 1 98.62 265 SER A C 1
ATOM 1984 O O . SER A 1 265 ? -7.52 -9.945 -14.305 1 98.62 265 SER A O 1
ATOM 1986 N N . GLY A 1 266 ? -8.516 -11.961 -13.812 1 98.75 266 GLY A N 1
ATOM 1987 C CA . GLY A 1 266 ? -8.102 -12.555 -15.078 1 98.75 266 GLY A CA 1
ATOM 1988 C C . GLY A 1 266 ? -8.695 -11.859 -16.281 1 98.75 266 GLY A C 1
ATOM 1989 O O . GLY A 1 266 ? -7.973 -11.508 -17.219 1 98.75 266 GLY A O 1
ATOM 1990 N N . ARG A 1 267 ? -10.008 -11.656 -16.25 1 98.56 267 ARG A N 1
ATOM 1991 C CA . ARG A 1 267 ? -10.695 -10.992 -17.344 1 98.56 267 ARG A CA 1
ATOM 1992 C C . ARG A 1 267 ? -10.086 -9.617 -17.625 1 98.56 267 ARG A C 1
ATOM 1994 O O . ARG A 1 267 ? -9.836 -9.266 -18.781 1 98.56 267 ARG A O 1
ATOM 2001 N N . ARG A 1 268 ? -9.828 -8.852 -16.609 1 98.38 268 ARG A N 1
ATOM 2002 C CA . ARG A 1 268 ? -9.289 -7.5 -16.75 1 98.38 268 ARG A CA 1
ATOM 2003 C C . ARG A 1 268 ? -7.852 -7.539 -17.266 1 98.38 268 ARG A C 1
ATOM 2005 O O . ARG A 1 268 ? -7.457 -6.711 -18.094 1 98.38 268 ARG A O 1
ATOM 2012 N N . ALA A 1 269 ? -7.051 -8.469 -16.781 1 98.75 269 ALA A N 1
ATOM 2013 C CA . ALA A 1 269 ? -5.668 -8.602 -17.25 1 98.75 269 ALA A CA 1
ATOM 2014 C C . ALA A 1 269 ? -5.613 -9 -18.719 1 98.75 269 ALA A C 1
ATOM 2016 O O . ALA A 1 269 ? -4.809 -8.453 -19.484 1 98.75 269 ALA A O 1
ATOM 2017 N N . TYR A 1 270 ? -6.48 -9.961 -19.141 1 98.81 270 TYR A N 1
ATOM 2018 C CA . TYR A 1 270 ? -6.57 -10.367 -20.531 1 98.81 270 TYR A CA 1
ATOM 2019 C C . TYR A 1 270 ? -6.957 -9.188 -21.422 1 98.81 270 TYR A C 1
ATOM 2021 O O . TYR A 1 270 ? -6.367 -8.984 -22.484 1 98.81 270 TYR A O 1
ATOM 2029 N N . ALA A 1 271 ? -7.918 -8.453 -20.953 1 98.38 271 ALA A N 1
ATOM 2030 C CA . ALA A 1 271 ? -8.391 -7.312 -21.734 1 98.38 271 ALA A CA 1
ATOM 2031 C C . ALA A 1 271 ? -7.273 -6.297 -21.953 1 98.38 271 ALA A C 1
ATOM 2033 O O . ALA A 1 271 ? -7.09 -5.797 -23.062 1 98.38 271 ALA A O 1
ATOM 2034 N N . MET A 1 272 ? -6.551 -6.008 -20.938 1 97.94 272 MET A N 1
ATOM 2035 C CA . MET A 1 272 ? -5.438 -5.07 -21.031 1 97.94 272 MET A CA 1
ATOM 2036 C C . MET A 1 272 ? -4.359 -5.605 -21.969 1 97.94 272 MET A C 1
ATOM 2038 O O . MET A 1 272 ? -3.809 -4.855 -22.781 1 97.94 272 MET A O 1
ATOM 2042 N N . ALA A 1 273 ? -4.086 -6.875 -21.859 1 98.5 273 ALA A N 1
ATOM 2043 C CA . ALA A 1 273 ? -3.014 -7.5 -22.641 1 98.5 273 ALA A CA 1
ATOM 2044 C C . ALA A 1 273 ? -3.438 -7.727 -24.078 1 98.5 273 ALA A C 1
ATOM 2046 O O . ALA A 1 273 ? -2.592 -7.848 -24.969 1 98.5 273 ALA A O 1
ATOM 2047 N N . GLY A 1 274 ? -4.742 -7.832 -24.328 1 98.25 274 GLY A N 1
ATOM 2048 C CA . GLY A 1 274 ? -5.254 -8.141 -25.656 1 98.25 274 GLY A CA 1
ATOM 2049 C C . GLY A 1 274 ? -5.066 -9.602 -26.031 1 98.25 274 GLY A C 1
ATOM 2050 O O . GLY A 1 274 ? -4.75 -9.906 -27.188 1 98.25 274 GLY A O 1
ATOM 2051 N N . VAL A 1 275 ? -5.133 -10.516 -25.062 1 98.62 275 VAL A N 1
ATOM 2052 C CA . VAL A 1 275 ? -4.98 -11.945 -25.312 1 98.62 275 VAL A CA 1
ATOM 2053 C C . VAL A 1 275 ? -6.066 -12.719 -24.578 1 98.62 275 VAL A C 1
ATOM 2055 O O . VAL A 1 275 ? -6.91 -12.117 -23.891 1 98.62 275 VAL A O 1
ATOM 2058 N N . SER A 1 276 ? -6.125 -13.984 -24.781 1 98.56 276 SER A N 1
ATOM 2059 C CA . SER A 1 276 ? -7.031 -14.883 -24.078 1 98.56 276 SER A CA 1
ATOM 2060 C C . SER A 1 276 ? -6.277 -16.047 -23.438 1 98.56 276 SER A C 1
ATOM 2062 O O . SER A 1 276 ? -5.062 -16.172 -23.625 1 98.56 276 SER A O 1
ATOM 2064 N N . ALA A 1 277 ? -6.973 -16.844 -22.656 1 98.62 277 ALA A N 1
ATOM 2065 C CA . ALA A 1 277 ? -6.371 -18.016 -22 1 98.62 277 ALA A CA 1
ATOM 2066 C C . ALA A 1 277 ? -5.719 -18.938 -23.031 1 98.62 277 ALA A C 1
ATOM 2068 O O . ALA A 1 277 ? -4.695 -19.562 -22.734 1 98.62 277 ALA A O 1
ATOM 2069 N N . GLN A 1 278 ? -6.207 -19.016 -24.234 1 97.94 278 GLN A N 1
ATOM 2070 C CA . GLN A 1 278 ? -5.734 -19.938 -25.25 1 97.94 278 GLN A CA 1
ATOM 2071 C C . GLN A 1 278 ? -4.375 -19.5 -25.797 1 97.94 278 GLN A C 1
ATOM 2073 O O . GLN A 1 278 ? -3.666 -20.297 -26.422 1 97.94 278 GLN A O 1
ATOM 2078 N N . ASP A 1 279 ? -4.035 -18.266 -25.562 1 98.62 279 ASP A N 1
ATOM 2079 C CA . ASP A 1 279 ? -2.785 -17.719 -26.078 1 98.62 279 ASP A CA 1
ATOM 2080 C C . ASP A 1 279 ? -1.63 -17.984 -25.109 1 98.62 279 ASP A C 1
ATOM 2082 O O . ASP A 1 279 ? -0.463 -17.828 -25.484 1 98.62 279 ASP A O 1
ATOM 2086 N N . ILE A 1 280 ? -1.91 -18.406 -23.891 1 98.81 280 ILE A N 1
ATOM 2087 C CA . ILE A 1 280 ? -0.916 -18.469 -22.828 1 98.81 280 ILE A CA 1
ATOM 2088 C C . ILE A 1 280 ? -0.086 -19.75 -22.984 1 98.81 280 ILE A C 1
ATOM 2090 O O . ILE A 1 280 ? -0.638 -20.844 -23.141 1 98.81 280 ILE A O 1
ATOM 2094 N N . ASP A 1 281 ? 1.247 -19.625 -22.875 1 98.75 281 ASP A N 1
ATOM 2095 C CA . ASP A 1 281 ? 2.156 -20.75 -23.078 1 98.75 281 ASP A CA 1
ATOM 2096 C C . ASP A 1 281 ? 2.52 -21.406 -21.75 1 98.75 281 ASP A C 1
ATOM 2098 O O . ASP A 1 281 ? 2.777 -22.609 -21.688 1 98.75 281 ASP A O 1
ATOM 2102 N N . VAL A 1 282 ? 2.66 -20.641 -20.734 1 98.75 282 VAL A N 1
ATOM 2103 C CA . VAL A 1 282 ? 3.055 -21.156 -19.438 1 98.75 282 VAL A CA 1
ATOM 2104 C C . VAL A 1 282 ? 2.303 -20.406 -18.344 1 98.75 282 VAL A C 1
ATOM 2106 O O . VAL A 1 282 ? 2.01 -19.219 -18.469 1 98.75 282 VAL A O 1
ATOM 2109 N N . VAL A 1 283 ? 1.908 -21.109 -17.25 1 98.88 283 VAL A N 1
ATOM 2110 C CA . VAL A 1 283 ? 1.074 -20.547 -16.188 1 98.88 283 VAL A CA 1
ATOM 2111 C C . VAL A 1 283 ? 1.756 -20.734 -14.844 1 98.88 283 VAL A C 1
ATOM 2113 O O . VAL A 1 283 ? 2.207 -21.844 -14.523 1 98.88 283 VAL A O 1
ATOM 2116 N N . GLU A 1 284 ? 1.941 -19.672 -14.125 1 98.88 284 GLU A N 1
ATOM 2117 C CA . GLU A 1 284 ? 2.416 -19.719 -12.742 1 98.88 284 GLU A CA 1
ATOM 2118 C C . GLU A 1 284 ? 1.33 -19.266 -11.773 1 98.88 284 GLU A C 1
ATOM 2120 O O . GLU A 1 284 ? 0.963 -18.094 -11.742 1 98.88 284 GLU A O 1
ATOM 2125 N N . LEU A 1 285 ? 0.847 -20.188 -10.969 1 98.62 285 LEU A N 1
ATOM 2126 C CA . LEU A 1 285 ? -0.263 -19.953 -10.055 1 98.62 285 LEU A CA 1
ATOM 2127 C C . LEU A 1 285 ? 0.197 -20.047 -8.602 1 98.62 285 LEU A C 1
ATOM 2129 O O . LEU A 1 285 ? 1.072 -20.844 -8.273 1 98.62 285 LEU A O 1
ATOM 2133 N N . TYR A 1 286 ? -0.437 -19.203 -7.824 1 98.19 286 TYR A N 1
ATOM 2134 C CA . TYR A 1 286 ? -0.27 -19.344 -6.383 1 98.19 286 TYR A CA 1
ATOM 2135 C C . TYR A 1 286 ? -0.991 -20.578 -5.867 1 98.19 286 TYR A C 1
ATOM 2137 O O . TYR A 1 286 ? -2.178 -20.516 -5.535 1 98.19 286 TYR A O 1
ATOM 2145 N N . ASP A 1 287 ? -0.247 -21.625 -5.691 1 96.69 287 ASP A N 1
ATOM 2146 C CA . ASP A 1 287 ? -0.824 -22.922 -5.332 1 96.69 287 ASP A CA 1
ATOM 2147 C C . ASP A 1 287 ? -0.553 -23.25 -3.867 1 96.69 287 ASP A C 1
ATOM 2149 O O . ASP A 1 287 ? 0.003 -24.312 -3.557 1 96.69 287 ASP A O 1
ATOM 2153 N N . ALA A 1 288 ? -1.154 -22.438 -2.996 1 95.12 288 ALA A N 1
ATOM 2154 C CA . ALA A 1 288 ? -1.018 -22.734 -1.57 1 95.12 288 ALA A CA 1
ATOM 2155 C C . ALA A 1 288 ? -1.569 -24.109 -1.235 1 95.12 288 ALA A C 1
ATOM 2157 O O . ALA A 1 288 ? -1.046 -24.797 -0.356 1 95.12 288 ALA A O 1
ATOM 2158 N N . PHE A 1 289 ? -2.627 -24.469 -1.875 1 96.88 289 PHE A N 1
ATOM 2159 C CA . PHE A 1 289 ? -3.273 -25.781 -1.773 1 96.88 289 PHE A CA 1
ATOM 2160 C C . PHE A 1 289 ? -3.623 -26.312 -3.154 1 96.88 289 PHE A C 1
ATOM 2162 O O . PHE A 1 289 ? -3.803 -25.547 -4.102 1 96.88 289 PHE A O 1
ATOM 2169 N N . THR A 1 290 ? -3.742 -27.625 -3.215 1 97.94 290 THR A N 1
ATOM 2170 C CA . THR A 1 290 ? -4.023 -28.25 -4.504 1 97.94 290 THR A CA 1
ATOM 2171 C C . THR A 1 290 ? -5.324 -27.719 -5.09 1 97.94 290 THR A C 1
ATOM 2173 O O . THR A 1 290 ? -5.441 -27.547 -6.305 1 97.94 290 THR A O 1
ATOM 2176 N N . ILE A 1 291 ? -6.266 -27.375 -4.242 1 98 291 ILE A N 1
ATOM 2177 C CA . ILE A 1 291 ? -7.57 -26.922 -4.707 1 98 291 ILE A CA 1
ATOM 2178 C C . ILE A 1 291 ? -7.418 -25.562 -5.402 1 98 291 ILE A C 1
ATOM 2180 O O . ILE A 1 291 ? -8.172 -25.25 -6.324 1 98 291 ILE A O 1
ATOM 2184 N N . ASN A 1 292 ? -6.438 -24.75 -5.02 1 98.25 292 ASN A N 1
ATOM 2185 C CA . ASN A 1 292 ? -6.191 -23.469 -5.676 1 98.25 292 ASN A CA 1
ATOM 2186 C C . ASN A 1 292 ? -6 -23.641 -7.18 1 98.25 292 ASN A C 1
ATOM 2188 O O . ASN A 1 292 ? -6.559 -22.891 -7.973 1 98.25 292 ASN A O 1
ATOM 2192 N N . THR A 1 293 ? -5.219 -24.625 -7.512 1 98.56 293 THR A N 1
ATOM 2193 C CA . THR A 1 293 ? -4.906 -24.859 -8.922 1 98.56 293 THR A CA 1
ATOM 2194 C C . THR A 1 293 ? -6.176 -25.125 -9.719 1 98.56 293 THR A C 1
ATOM 2196 O O . THR A 1 293 ? -6.375 -24.562 -10.789 1 98.56 293 THR A O 1
ATOM 2199 N N . LEU A 1 294 ? -7.02 -25.938 -9.172 1 98.44 294 LEU A N 1
ATOM 2200 C CA . LEU A 1 294 ? -8.266 -26.25 -9.859 1 98.44 294 LEU A CA 1
ATOM 2201 C C . LEU A 1 294 ? -9.141 -25.016 -9.992 1 98.44 294 LEU A C 1
ATOM 2203 O O . LEU A 1 294 ? -9.633 -24.703 -11.078 1 98.44 294 LEU A O 1
ATOM 2207 N N . LEU A 1 295 ? -9.312 -24.312 -8.906 1 98.56 295 LEU A N 1
ATOM 2208 C CA . LEU A 1 295 ? -10.148 -23.125 -8.906 1 98.56 295 LEU A CA 1
ATOM 2209 C C . LEU A 1 295 ? -9.625 -22.094 -9.898 1 98.56 295 LEU A C 1
ATOM 2211 O O . LEU A 1 295 ? -10.398 -21.484 -10.648 1 98.56 295 LEU A O 1
ATOM 2215 N N . PHE A 1 296 ? -8.344 -21.938 -9.945 1 98.75 296 PHE A N 1
ATOM 2216 C CA . PHE A 1 296 ? -7.758 -20.875 -10.766 1 98.75 296 PHE A CA 1
ATOM 2217 C C . PHE A 1 296 ? -7.773 -21.266 -12.234 1 98.75 296 PHE A C 1
ATOM 2219 O O . PHE A 1 296 ? -7.977 -20.406 -13.109 1 98.75 296 PHE A O 1
ATOM 2226 N N . LEU A 1 297 ? -7.535 -22.516 -12.531 1 98.75 297 LEU A N 1
ATOM 2227 C CA . LEU A 1 297 ? -7.656 -22.938 -13.922 1 98.75 297 LEU A CA 1
ATOM 2228 C C . LEU A 1 297 ? -9.047 -22.641 -14.469 1 98.75 297 LEU A C 1
ATOM 2230 O O . LEU A 1 297 ? -9.195 -22.203 -15.609 1 98.75 297 LEU A O 1
ATOM 2234 N N . GLU A 1 298 ? -10.031 -22.859 -13.656 1 98.75 298 GLU A N 1
ATOM 2235 C CA . GLU A 1 298 ? -11.406 -22.609 -14.047 1 98.75 298 GLU A CA 1
ATOM 2236 C C . GLU A 1 298 ? -11.688 -21.109 -14.141 1 98.75 298 GLU A C 1
ATOM 2238 O O . GLU A 1 298 ? -12.156 -20.625 -15.172 1 98.75 298 GLU A O 1
ATOM 2243 N N . ASP A 1 299 ? -11.336 -20.375 -13.141 1 98.81 299 ASP A N 1
ATOM 2244 C CA . ASP A 1 299 ? -11.734 -18.969 -13.031 1 98.81 299 ASP A CA 1
ATOM 2245 C C . ASP A 1 299 ? -10.922 -18.094 -13.984 1 98.81 299 ASP A C 1
ATOM 2247 O O . ASP A 1 299 ? -11.375 -17.016 -14.375 1 98.81 299 ASP A O 1
ATOM 2251 N N . LEU A 1 300 ? -9.734 -18.578 -14.391 1 98.88 300 LEU A N 1
ATOM 2252 C CA . LEU A 1 300 ? -8.914 -17.828 -15.336 1 98.88 300 LEU A CA 1
ATOM 2253 C C . LEU A 1 300 ? -9.234 -18.234 -16.766 1 98.88 300 LEU A C 1
ATOM 2255 O O . LEU A 1 300 ? -8.648 -17.703 -17.719 1 98.88 300 LEU A O 1
ATOM 2259 N N . GLY A 1 301 ? -10.055 -19.203 -16.953 1 98.69 301 GLY A N 1
ATOM 2260 C CA . GLY A 1 301 ? -10.633 -19.438 -18.266 1 98.69 301 GLY A CA 1
ATOM 2261 C C . GLY A 1 301 ? -9.93 -20.516 -19.047 1 98.69 301 GLY A C 1
ATOM 2262 O O . GLY A 1 301 ? -10.117 -20.641 -20.25 1 98.69 301 GLY A O 1
ATOM 2263 N N . PHE A 1 302 ? -9.109 -21.312 -18.422 1 98.56 302 PHE A N 1
ATOM 2264 C CA . PHE A 1 302 ? -8.445 -22.406 -19.125 1 98.56 302 PHE A CA 1
ATOM 2265 C C . PHE A 1 302 ? -9.398 -23.562 -19.344 1 98.56 302 PHE A C 1
ATOM 2267 O O . PHE A 1 302 ? -9.219 -24.359 -20.281 1 98.56 302 PHE A O 1
ATOM 2274 N N . CYS A 1 303 ? -10.359 -23.75 -18.547 1 97.88 303 CYS A N 1
ATOM 2275 C CA . CYS A 1 303 ? -11.469 -24.688 -18.688 1 97.88 303 CYS A CA 1
ATOM 2276 C C . CYS A 1 303 ? -12.727 -24.141 -18.016 1 97.88 303 CYS A C 1
ATOM 2278 O O . CYS A 1 303 ? -12.672 -23.125 -17.328 1 97.88 303 CYS A O 1
ATOM 2280 N N . ALA A 1 304 ? -13.844 -24.734 -18.312 1 98 304 ALA A N 1
ATOM 2281 C CA . ALA A 1 304 ? -15.109 -24.297 -17.719 1 98 304 ALA A CA 1
ATOM 2282 C C . ALA A 1 304 ? -15.195 -24.703 -16.25 1 98 304 ALA A C 1
ATOM 2284 O O . ALA A 1 304 ? -14.484 -25.594 -15.805 1 98 304 ALA A O 1
ATOM 2285 N N . LYS A 1 305 ? -16.078 -23.969 -15.516 1 97.69 305 LYS A N 1
ATOM 2286 C CA . LYS A 1 305 ? -16.312 -24.312 -14.117 1 97.69 305 LYS A CA 1
ATOM 2287 C C . LYS A 1 305 ? -16.703 -25.781 -13.969 1 97.69 305 LYS A C 1
ATOM 2289 O O . LYS A 1 305 ? -17.594 -26.266 -14.68 1 97.69 305 LYS A O 1
ATOM 2294 N N . GLY A 1 306 ? -15.977 -26.469 -13.094 1 97.44 306 GLY A N 1
ATOM 2295 C CA . GLY A 1 306 ? -16.281 -27.859 -12.836 1 97.44 306 GLY A CA 1
ATOM 2296 C C . GLY A 1 306 ? -15.547 -28.812 -13.758 1 97.44 306 GLY A C 1
ATOM 2297 O O . GLY A 1 306 ? -15.578 -30.031 -13.562 1 97.44 306 GLY A O 1
ATOM 2298 N N . GLU A 1 307 ? -14.789 -28.281 -14.648 1 98.06 307 GLU A N 1
ATOM 2299 C CA . GLU A 1 307 ? -14.156 -29.141 -15.641 1 98.06 307 GLU A CA 1
ATOM 2300 C C . GLU A 1 307 ? -12.656 -29.266 -15.391 1 98.06 307 GLU A C 1
ATOM 2302 O O . GLU A 1 307 ? -11.945 -29.906 -16.172 1 98.06 307 GLU A O 1
ATOM 2307 N N . SER A 1 308 ? -12.18 -28.719 -14.32 1 97.81 308 SER A N 1
ATOM 2308 C CA . SER A 1 308 ? -10.742 -28.75 -14.039 1 97.81 308 SER A CA 1
ATOM 2309 C C . SER A 1 308 ? -10.266 -30.188 -13.805 1 97.81 308 SER A C 1
ATOM 2311 O O . SER A 1 308 ? -9.133 -30.531 -14.156 1 97.81 308 SER A O 1
ATOM 2313 N N . LYS A 1 309 ? -11.141 -30.984 -13.195 1 96.44 309 LYS A N 1
ATOM 2314 C CA . LYS A 1 309 ? -10.766 -32.375 -12.945 1 96.44 309 LYS A CA 1
ATOM 2315 C C . LYS A 1 309 ? -10.461 -33.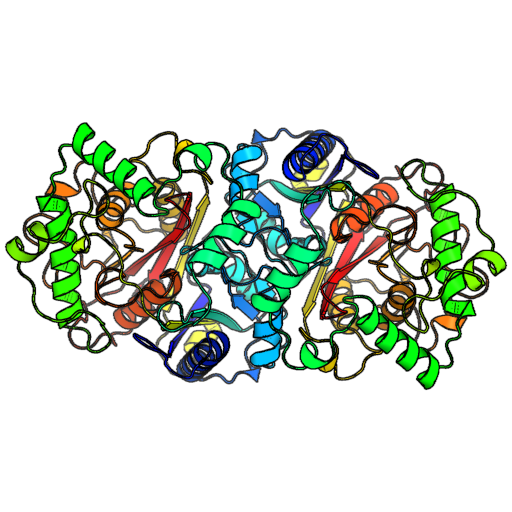094 -14.25 1 96.44 309 LYS A C 1
ATOM 2317 O O . LYS A 1 309 ? -9.508 -33.875 -14.32 1 96.44 309 LYS A O 1
ATOM 2322 N N . ASP A 1 310 ? -11.211 -32.844 -15.266 1 96.81 310 ASP A N 1
ATOM 2323 C CA . ASP A 1 310 ? -10.977 -33.438 -16.578 1 96.81 310 ASP A CA 1
ATOM 2324 C C . ASP A 1 310 ? -9.812 -32.781 -17.297 1 96.81 310 ASP A C 1
ATOM 2326 O O . ASP A 1 310 ? -9.039 -33.438 -18 1 96.81 310 ASP A O 1
ATOM 2330 N N . PHE A 1 311 ? -9.672 -31.516 -17.109 1 97.19 311 PHE A N 1
ATOM 2331 C CA . PHE A 1 311 ? -8.641 -30.719 -17.766 1 97.19 311 PHE A CA 1
ATOM 2332 C C . PHE A 1 311 ? -7.246 -31.203 -17.359 1 97.19 311 PHE A C 1
ATOM 2334 O O . PHE A 1 311 ? -6.34 -31.25 -18.188 1 97.19 311 PHE A O 1
ATOM 2341 N N . ILE A 1 312 ? -7.09 -31.516 -16.078 1 96.88 312 ILE A N 1
ATOM 2342 C CA . ILE A 1 312 ? -5.754 -31.844 -15.586 1 96.88 312 ILE A CA 1
ATOM 2343 C C . ILE A 1 312 ? -5.477 -33.344 -15.789 1 96.88 312 ILE A C 1
ATOM 2345 O O . ILE A 1 312 ? -4.391 -33.812 -15.461 1 96.88 312 ILE A O 1
ATOM 2349 N N . ALA A 1 313 ? -6.508 -33.938 -16.328 1 88.56 313 ALA A N 1
ATOM 2350 C CA . ALA A 1 313 ? -6.371 -35.375 -16.516 1 88.56 313 ALA A CA 1
ATOM 2351 C C . ALA A 1 313 ? -5.207 -35.688 -17.453 1 88.56 313 ALA A C 1
ATOM 2353 O O . ALA A 1 313 ? -4.738 -34.812 -18.188 1 88.56 313 ALA A O 1
ATOM 2354 N N . ASP A 1 314 ? -4.633 -36.844 -17.391 1 86.62 314 ASP A N 1
ATOM 2355 C CA . ASP A 1 314 ? -3.59 -37.375 -18.266 1 86.62 314 ASP A CA 1
ATOM 2356 C C . ASP A 1 314 ? -2.309 -36.531 -18.156 1 86.62 314 ASP A C 1
ATOM 2358 O O . ASP A 1 314 ? -1.561 -36.406 -19.125 1 86.62 314 ASP A O 1
ATOM 2362 N N . GLY A 1 315 ? -2.17 -35.688 -17.094 1 93.31 315 GLY A N 1
ATOM 2363 C CA . GLY A 1 315 ? -0.931 -34.969 -16.859 1 93.31 315 GLY A CA 1
ATOM 2364 C C . GLY A 1 315 ? -0.85 -33.656 -17.625 1 93.31 315 GLY A C 1
ATOM 2365 O O . GLY A 1 315 ? 0.242 -33.188 -17.969 1 93.31 315 GLY A O 1
ATOM 2366 N N . ALA A 1 316 ? -1.957 -33 -17.953 1 96.69 316 ALA A N 1
ATOM 2367 C CA . ALA A 1 316 ? -2.047 -31.812 -18.812 1 96.69 316 ALA A CA 1
ATOM 2368 C C . ALA A 1 316 ? -1.19 -30.672 -18.266 1 96.69 316 ALA A C 1
ATOM 2370 O O . ALA A 1 316 ? -0.661 -29.859 -19.047 1 96.69 316 ALA A O 1
ATOM 2371 N N . ILE A 1 317 ? -1.013 -30.641 -16.938 1 98.38 317 ILE A N 1
ATOM 2372 C CA . ILE A 1 317 ? -0.347 -29.469 -16.375 1 98.38 317 ILE A CA 1
ATOM 2373 C C . ILE A 1 317 ? 1.072 -29.844 -15.953 1 98.38 317 ILE A C 1
ATOM 2375 O O . ILE A 1 317 ? 1.808 -29 -15.43 1 98.38 317 ILE A O 1
ATOM 2379 N N . ALA A 1 318 ? 1.514 -31.109 -16.172 1 98.25 318 ALA A N 1
ATOM 2380 C CA . ALA A 1 318 ? 2.824 -31.641 -15.812 1 98.25 318 ALA A CA 1
ATOM 2381 C C . ALA A 1 318 ? 3.824 -31.453 -16.953 1 98.25 318 ALA A C 1
ATOM 2383 O O . ALA A 1 318 ? 3.467 -30.984 -18.031 1 98.25 318 ALA A O 1
ATOM 2384 N N . PRO A 1 319 ? 5.125 -31.688 -16.641 1 98.19 319 PRO A N 1
ATOM 2385 C CA . PRO A 1 319 ? 6.082 -31.641 -17.75 1 98.19 319 PRO A CA 1
ATOM 2386 C C . PRO A 1 319 ? 5.645 -32.5 -18.938 1 98.19 319 PRO A C 1
ATOM 2388 O O . PRO A 1 319 ? 5.27 -33.656 -18.766 1 98.19 319 PRO A O 1
ATOM 2391 N N . GLY A 1 320 ? 5.645 -31.875 -20.078 1 95.69 320 GLY A N 1
ATOM 2392 C CA . GLY A 1 320 ? 5.211 -32.562 -21.266 1 95.69 320 GLY A CA 1
ATOM 2393 C C . GLY A 1 320 ? 3.73 -32.406 -21.562 1 95.69 320 GLY A C 1
ATOM 2394 O O . GLY A 1 320 ? 3.252 -32.781 -22.625 1 95.69 320 GLY A O 1
ATOM 2395 N N . GLY A 1 321 ? 2.977 -31.828 -20.641 1 96.38 321 GLY A N 1
ATOM 2396 C CA . GLY A 1 321 ? 1.55 -31.609 -20.828 1 96.38 321 GLY A CA 1
ATOM 2397 C C . GLY A 1 321 ? 1.238 -30.422 -21.719 1 96.38 321 GLY A C 1
ATOM 2398 O O . GLY A 1 321 ? 2.148 -29.75 -22.219 1 96.38 321 GLY A O 1
ATOM 2399 N N . ARG A 1 322 ? -0.024 -30.172 -22 1 96.12 322 ARG A N 1
ATOM 2400 C CA . ARG A 1 322 ? -0.455 -29.188 -22.969 1 96.12 322 ARG A CA 1
ATOM 2401 C C . ARG A 1 322 ? -0.439 -27.781 -22.375 1 96.12 322 ARG A C 1
ATOM 2403 O O . ARG A 1 322 ? -0.43 -26.781 -23.094 1 96.12 322 ARG A O 1
ATOM 2410 N N . LEU A 1 323 ? -0.472 -27.672 -21.016 1 97.94 323 LEU A N 1
ATOM 2411 C CA . LEU A 1 323 ? -0.367 -26.391 -20.344 1 97.94 323 LEU A CA 1
ATOM 2412 C C . LEU A 1 323 ? 0.565 -26.484 -19.141 1 97.94 323 LEU A C 1
ATOM 2414 O O . LEU A 1 323 ? 0.126 -26.797 -18.031 1 97.94 323 LEU A O 1
ATOM 2418 N N . PRO A 1 324 ? 1.835 -26.141 -19.359 1 98.69 324 PRO A N 1
ATOM 2419 C CA . PRO A 1 324 ? 2.752 -26.172 -18.219 1 98.69 324 PRO A CA 1
ATOM 2420 C C . PRO A 1 324 ? 2.312 -25.234 -17.094 1 98.69 324 PRO A C 1
ATOM 2422 O O . PRO A 1 324 ? 2.176 -24.031 -17.297 1 98.69 324 PRO A O 1
ATOM 2425 N N . VAL A 1 325 ? 2.047 -25.797 -15.859 1 98.75 325 VAL A N 1
ATOM 2426 C CA . VAL A 1 325 ? 1.616 -25.031 -14.695 1 98.75 325 VAL A CA 1
ATOM 2427 C C . VAL A 1 325 ? 2.621 -25.203 -13.562 1 98.75 325 VAL A C 1
ATOM 2429 O O . VAL A 1 325 ? 2.957 -26.328 -13.188 1 98.75 325 VAL A O 1
ATOM 2432 N N . ASN A 1 326 ? 3.082 -24.062 -13.008 1 98.75 326 ASN A N 1
ATOM 2433 C CA . ASN A 1 326 ? 3.984 -24.031 -11.867 1 98.75 326 ASN A CA 1
ATOM 2434 C C . ASN A 1 326 ? 5.246 -24.844 -12.125 1 98.75 326 ASN A C 1
ATOM 2436 O O . ASN A 1 326 ? 5.555 -25.781 -11.383 1 98.75 326 ASN A O 1
ATOM 2440 N N . THR A 1 327 ? 6 -24.328 -13.102 1 98.81 327 THR A N 1
ATOM 2441 C CA . THR A 1 327 ? 7.113 -25.062 -13.68 1 98.81 327 THR A CA 1
ATOM 2442 C C . THR A 1 327 ? 8.289 -25.125 -12.711 1 98.81 327 THR A C 1
ATOM 2444 O O . THR A 1 327 ? 9.227 -25.891 -12.906 1 98.81 327 THR A O 1
ATOM 2447 N N . ASN A 1 328 ? 8.273 -24.344 -11.656 1 98.44 328 ASN A N 1
ATOM 2448 C CA . ASN A 1 328 ? 9.328 -24.453 -10.656 1 98.44 328 ASN A CA 1
ATOM 2449 C C . ASN A 1 328 ? 8.977 -25.453 -9.57 1 98.44 328 ASN A C 1
ATOM 2451 O O . ASN A 1 328 ? 9.781 -25.719 -8.672 1 98.44 328 ASN A O 1
ATOM 2455 N N . GLY A 1 329 ? 7.809 -25.969 -9.609 1 98.44 329 GLY A N 1
ATOM 2456 C CA . GLY A 1 329 ? 7.324 -26.875 -8.586 1 98.44 329 GLY A CA 1
ATOM 2457 C C . GLY A 1 329 ? 6.305 -26.234 -7.66 1 98.44 329 GLY A C 1
ATOM 2458 O O . GLY A 1 329 ? 5.746 -26.906 -6.785 1 98.44 329 GLY A O 1
ATOM 2459 N N . GLY A 1 330 ? 6.113 -24.953 -7.793 1 97.94 330 GLY A N 1
ATOM 2460 C CA . GLY A 1 330 ? 5.078 -24.234 -7.066 1 97.94 330 GLY A CA 1
ATOM 2461 C C . GLY A 1 330 ? 5.336 -24.172 -5.57 1 97.94 330 GLY A C 1
ATOM 2462 O O . GLY A 1 330 ? 6.453 -24.422 -5.117 1 97.94 330 GLY A O 1
ATOM 2463 N N . GLY A 1 331 ? 4.324 -23.641 -4.887 1 97.56 331 GLY A N 1
ATOM 2464 C CA . GLY A 1 331 ? 4.379 -23.641 -3.432 1 97.56 331 GLY A CA 1
ATOM 2465 C C . GLY A 1 331 ? 4.309 -25.031 -2.826 1 97.56 331 GLY A C 1
ATOM 2466 O O . GLY A 1 331 ? 4.742 -25.234 -1.692 1 97.56 331 GLY A O 1
ATOM 2467 N N . LEU A 1 332 ? 3.824 -25.984 -3.57 1 97.81 332 LEU A N 1
ATOM 2468 C CA . LEU A 1 332 ? 3.602 -27.344 -3.09 1 97.81 332 LEU A CA 1
ATOM 2469 C C . LEU A 1 332 ? 4.922 -28.094 -2.957 1 97.81 332 LEU A C 1
ATOM 2471 O O . LEU A 1 332 ? 5.055 -28.969 -2.104 1 97.81 332 LEU A O 1
ATOM 2475 N N . CYS A 1 333 ? 5.887 -27.672 -3.859 1 98.06 333 CYS A N 1
ATOM 2476 C CA . CYS A 1 333 ? 7.086 -28.5 -3.836 1 98.06 333 CYS A CA 1
ATOM 2477 C C . CYS A 1 333 ? 8.344 -27.641 -3.898 1 98.06 333 CYS A C 1
ATOM 2479 O O . CYS A 1 333 ? 9.438 -28.109 -3.566 1 98.06 333 CYS A O 1
ATOM 2481 N N . CYS A 1 334 ? 8.281 -26.422 -4.34 1 97.62 334 CYS A N 1
ATOM 2482 C CA . CYS A 1 334 ? 9.477 -25.625 -4.562 1 97.62 334 CYS A CA 1
ATOM 2483 C C . CYS A 1 334 ? 9.781 -24.75 -3.359 1 97.62 334 CYS A C 1
ATOM 2485 O O . CYS A 1 334 ? 10.805 -24.906 -2.703 1 97.62 334 CYS A O 1
ATOM 2487 N N . VAL A 1 335 ? 8.977 -23.781 -3.121 1 96.94 335 VAL A N 1
ATOM 2488 C CA . VAL A 1 335 ? 9.227 -22.797 -2.064 1 96.94 335 VAL A CA 1
ATOM 2489 C C . VAL A 1 335 ? 7.91 -22.141 -1.649 1 96.94 335 VAL A C 1
ATOM 2491 O O . VAL A 1 335 ? 7.043 -21.891 -2.488 1 96.94 335 VAL A O 1
ATOM 2494 N N . HIS A 1 336 ? 7.773 -21.922 -0.331 1 96.56 336 HIS A N 1
ATOM 2495 C CA . HIS A 1 336 ? 6.668 -21.125 0.173 1 96.56 336 HIS A CA 1
ATOM 2496 C C . HIS A 1 336 ? 7.012 -20.484 1.517 1 96.56 336 HIS A C 1
ATOM 2498 O O . HIS A 1 336 ? 6.676 -21.031 2.57 1 96.56 336 HIS A O 1
ATOM 2504 N N . PRO A 1 337 ? 7.543 -19.312 1.484 1 95.31 337 PRO A N 1
ATOM 2505 C CA . PRO A 1 337 ? 7.945 -18.641 2.723 1 95.31 337 PRO A CA 1
ATOM 2506 C C . PRO A 1 337 ? 6.848 -17.734 3.283 1 95.31 337 PRO A C 1
ATOM 2508 O O . PRO A 1 337 ? 7.125 -16.609 3.693 1 95.31 337 PRO A O 1
ATOM 2511 N N . GLY A 1 338 ? 5.656 -18.141 3.258 1 92.56 338 GLY A N 1
ATOM 2512 C CA . GLY A 1 338 ? 4.535 -17.344 3.734 1 92.56 338 GLY A CA 1
ATOM 2513 C C . GLY A 1 338 ? 3.717 -16.734 2.613 1 92.56 338 GLY A C 1
ATOM 2514 O O . GLY A 1 338 ? 2.49 -16.859 2.596 1 92.56 338 GLY A O 1
ATOM 2515 N N . MET A 1 339 ? 4.406 -16.094 1.773 1 94.56 339 MET A N 1
ATOM 2516 C CA . MET A 1 339 ? 3.811 -15.578 0.545 1 94.56 339 MET A CA 1
ATOM 2517 C C . MET A 1 339 ? 4.617 -16 -0.675 1 94.56 339 MET A C 1
ATOM 2519 O O . MET A 1 339 ? 5.836 -15.828 -0.711 1 94.56 339 MET A O 1
ATOM 2523 N N . TYR A 1 340 ? 3.896 -16.469 -1.638 1 96.5 340 TYR A N 1
ATOM 2524 C CA . TYR A 1 340 ? 4.543 -17.141 -2.77 1 96.5 340 TYR A CA 1
ATOM 2525 C C . TYR A 1 340 ? 4.551 -16.219 -3.994 1 96.5 340 TYR A C 1
ATOM 2527 O O . TYR A 1 340 ? 5.242 -16.5 -4.977 1 96.5 340 TYR A O 1
ATOM 2535 N N . GLY A 1 341 ? 3.938 -15.086 -3.982 1 96.56 341 GLY A N 1
ATOM 2536 C CA . GLY A 1 341 ? 3.59 -14.273 -5.141 1 96.56 341 GLY A CA 1
ATOM 2537 C C . GLY A 1 341 ? 4.801 -13.812 -5.93 1 96.56 341 GLY A C 1
ATOM 2538 O O . GLY A 1 341 ? 4.773 -13.789 -7.16 1 96.56 341 GLY A O 1
ATOM 2539 N N . VAL A 1 342 ? 5.867 -13.469 -5.254 1 98.12 342 VAL A N 1
ATOM 2540 C CA . VAL A 1 342 ? 7.031 -12.922 -5.945 1 98.12 342 VAL A CA 1
ATOM 2541 C C . VAL A 1 342 ? 7.73 -14.039 -6.727 1 98.12 342 VAL A C 1
ATOM 2543 O O . VAL A 1 342 ? 8.305 -13.789 -7.785 1 98.12 342 VAL A O 1
ATOM 2546 N N . PHE A 1 343 ? 7.633 -15.258 -6.316 1 98.44 343 PHE A N 1
ATOM 2547 C CA . PHE A 1 343 ? 8.352 -16.375 -6.918 1 98.44 343 PHE A CA 1
ATOM 2548 C C . PHE A 1 343 ? 7.68 -16.812 -8.211 1 98.44 343 PHE A C 1
ATOM 2550 O O . PHE A 1 343 ? 8.352 -17.281 -9.141 1 98.44 343 PHE A O 1
ATOM 2557 N N . ILE A 1 344 ? 6.359 -16.625 -8.266 1 98.44 344 ILE A N 1
ATOM 2558 C CA . ILE A 1 344 ? 5.707 -16.953 -9.523 1 98.44 344 ILE A CA 1
ATOM 2559 C C . ILE A 1 344 ? 6.113 -15.93 -10.594 1 98.44 344 ILE A C 1
ATOM 2561 O O . ILE A 1 344 ? 6.262 -16.281 -11.766 1 98.44 344 ILE A O 1
ATOM 2565 N N . MET A 1 345 ? 6.324 -14.68 -10.219 1 98.81 345 MET A N 1
ATOM 2566 C CA . MET A 1 345 ? 6.836 -13.664 -11.141 1 98.81 345 MET A CA 1
ATOM 2567 C C . MET A 1 345 ? 8.219 -14.047 -11.648 1 98.81 345 MET A C 1
ATOM 2569 O O . MET A 1 345 ? 8.477 -14 -12.859 1 98.81 345 MET A O 1
ATOM 2573 N N . ILE A 1 346 ? 9.07 -14.461 -10.742 1 98.88 346 ILE A N 1
ATOM 2574 C CA . ILE A 1 346 ? 10.453 -14.789 -11.078 1 98.88 346 ILE A CA 1
ATOM 2575 C C . ILE A 1 346 ? 10.477 -15.984 -12.031 1 98.88 346 ILE A C 1
ATOM 2577 O O . ILE A 1 346 ? 11.188 -15.961 -13.047 1 98.88 346 ILE A O 1
ATOM 2581 N N . GLU A 1 347 ? 9.695 -16.984 -11.719 1 98.88 347 GLU A N 1
ATOM 2582 C CA . GLU A 1 347 ? 9.68 -18.172 -12.578 1 98.88 347 GLU A CA 1
ATOM 2583 C C . GLU A 1 347 ? 9.18 -17.828 -13.977 1 98.88 347 GLU A C 1
ATOM 2585 O O . GLU A 1 347 ? 9.727 -18.312 -14.977 1 98.88 347 GLU A O 1
ATOM 2590 N N . ALA A 1 348 ? 8.148 -17.047 -14.078 1 98.94 348 ALA A N 1
ATOM 2591 C CA . ALA A 1 348 ? 7.625 -16.641 -15.375 1 98.94 348 ALA A CA 1
ATOM 2592 C C . ALA A 1 348 ? 8.688 -15.906 -16.188 1 98.94 348 ALA A C 1
ATOM 2594 O O . ALA A 1 348 ? 8.836 -16.156 -17.391 1 98.94 348 ALA A O 1
ATOM 2595 N N . VAL A 1 349 ? 9.406 -15.047 -15.562 1 98.94 349 VAL A N 1
ATOM 2596 C CA . VAL A 1 349 ? 10.445 -14.281 -16.234 1 98.94 349 VAL A CA 1
ATOM 2597 C C . VAL A 1 349 ? 11.539 -15.234 -16.734 1 98.94 349 VAL A C 1
ATOM 2599 O O . VAL A 1 349 ? 11.992 -15.117 -17.875 1 98.94 349 VAL A O 1
ATOM 2602 N N . ARG A 1 350 ? 11.961 -16.172 -15.898 1 98.69 350 ARG A N 1
ATOM 2603 C CA . ARG A 1 350 ? 12.992 -17.141 -16.297 1 98.69 350 ARG A CA 1
ATOM 2604 C C . ARG A 1 350 ? 12.531 -17.969 -17.484 1 98.69 350 ARG A C 1
ATOM 2606 O O . ARG A 1 350 ? 13.32 -18.234 -18.406 1 98.69 350 ARG A O 1
ATOM 2613 N N . GLN A 1 351 ? 11.297 -18.391 -17.484 1 98.88 351 GLN A N 1
ATOM 2614 C CA . GLN A 1 351 ? 10.742 -19.141 -18.609 1 98.88 351 GLN A CA 1
ATOM 2615 C C . GLN A 1 351 ? 10.773 -18.312 -19.891 1 98.88 351 GLN A C 1
ATOM 2617 O O . GLN A 1 351 ? 11.203 -18.812 -20.938 1 98.88 351 GLN A O 1
ATOM 2622 N N . LEU A 1 352 ? 10.359 -17.078 -19.812 1 98.88 352 LEU A N 1
ATOM 2623 C CA . LEU A 1 352 ? 10.234 -16.234 -20.984 1 98.88 352 LEU A CA 1
ATOM 2624 C C . LEU A 1 352 ? 11.609 -15.828 -21.516 1 98.88 352 LEU A C 1
ATOM 2626 O O . LEU A 1 352 ? 11.758 -15.516 -22.703 1 98.88 352 LEU A O 1
ATOM 2630 N N . ARG A 1 353 ? 12.625 -15.898 -20.625 1 98.44 353 ARG A N 1
ATOM 2631 C CA . ARG A 1 353 ? 13.992 -15.586 -21.031 1 98.44 353 ARG A CA 1
ATOM 2632 C C . ARG A 1 353 ? 14.719 -16.828 -21.531 1 98.44 353 ARG A C 1
ATOM 2634 O O . ARG A 1 353 ? 15.859 -16.734 -22 1 98.44 353 ARG A O 1
ATOM 2641 N N . GLY A 1 354 ? 14.148 -17.938 -21.344 1 98.12 354 GLY A N 1
ATOM 2642 C CA . GLY A 1 354 ? 14.82 -19.172 -21.703 1 98.12 354 GLY A CA 1
ATOM 2643 C C . GLY A 1 354 ? 15.891 -19.578 -20.719 1 98.12 354 GLY A C 1
ATOM 2644 O O . GLY A 1 354 ? 16.891 -20.219 -21.094 1 98.12 354 GLY A O 1
ATOM 2645 N N . GLU A 1 355 ? 15.656 -19.25 -19.453 1 97.5 355 GLU A N 1
ATOM 2646 C CA . GLU A 1 355 ? 16.688 -19.453 -18.438 1 97.5 355 GLU A CA 1
ATOM 2647 C C . GLU A 1 355 ? 16.25 -20.469 -17.406 1 97.5 355 GLU A C 1
ATOM 2649 O O . GLU A 1 355 ? 16.766 -20.5 -16.281 1 97.5 355 GLU A O 1
ATOM 2654 N N . ALA A 1 356 ? 15.289 -21.359 -17.688 1 98.06 356 ALA A N 1
ATOM 2655 C CA . ALA A 1 356 ? 14.68 -22.234 -16.672 1 98.06 356 ALA A CA 1
ATOM 2656 C C . ALA A 1 356 ? 15.352 -23.594 -16.656 1 98.06 356 ALA A C 1
ATOM 2658 O O . ALA A 1 356 ? 14.914 -24.5 -15.93 1 98.06 356 ALA A O 1
ATOM 2659 N N . GLY A 1 357 ? 16.453 -23.766 -17.422 1 97.69 357 GLY A N 1
ATOM 2660 C CA . GLY A 1 357 ? 17.203 -25.031 -17.406 1 97.69 357 GLY A CA 1
ATOM 2661 C C . GLY A 1 357 ? 16.375 -26.219 -17.859 1 97.69 357 GLY A C 1
ATOM 2662 O O . GLY A 1 357 ? 15.742 -26.172 -18.922 1 97.69 357 GLY A O 1
ATOM 2663 N N . ALA A 1 358 ? 16.344 -27.281 -17.047 1 98.25 358 ALA A N 1
ATOM 2664 C CA . ALA A 1 358 ? 15.703 -28.547 -17.422 1 98.25 358 ALA A CA 1
ATOM 2665 C C . ALA A 1 358 ? 14.188 -28.406 -17.484 1 98.25 358 ALA A C 1
ATOM 2667 O O . ALA A 1 358 ? 13.508 -29.172 -18.156 1 98.25 358 ALA A O 1
ATOM 2668 N N . ARG A 1 359 ? 13.688 -27.391 -16.875 1 98.31 359 ARG A N 1
ATOM 2669 C CA . ARG A 1 359 ? 12.242 -27.234 -16.844 1 98.31 359 ARG A CA 1
ATOM 2670 C C . ARG A 1 359 ? 11.789 -26.188 -17.875 1 98.31 359 ARG A C 1
ATOM 2672 O O . ARG A 1 359 ? 10.633 -25.766 -17.859 1 98.31 359 ARG A O 1
ATOM 2679 N N . GLN A 1 360 ? 12.664 -25.828 -18.766 1 98.69 360 GLN A N 1
ATOM 2680 C CA . GLN A 1 360 ? 12.336 -24.812 -19.766 1 98.69 360 GLN A CA 1
ATOM 2681 C C . GLN A 1 360 ? 11.195 -25.281 -20.672 1 98.69 360 GLN A C 1
ATOM 2683 O O . GLN A 1 360 ? 11.234 -26.391 -21.219 1 98.69 360 GLN A O 1
ATOM 2688 N N . VAL A 1 361 ? 10.125 -24.484 -20.734 1 98.5 361 VAL A N 1
ATOM 2689 C CA . VAL A 1 361 ? 9.047 -24.688 -21.688 1 98.5 361 VAL A CA 1
ATOM 2690 C C . VAL A 1 361 ? 9.469 -24.172 -23.062 1 98.5 361 VAL A C 1
ATOM 2692 O O . VAL A 1 361 ? 9.867 -23.016 -23.219 1 98.5 361 VAL A O 1
ATOM 2695 N N . ALA A 1 362 ? 9.312 -25 -24.078 1 97.06 362 ALA A N 1
ATOM 2696 C CA . ALA A 1 362 ? 9.773 -24.672 -25.422 1 97.06 362 ALA A CA 1
ATOM 2697 C C . ALA A 1 362 ? 8.945 -23.531 -26.031 1 97.06 362 ALA A C 1
ATOM 2699 O O . ALA A 1 362 ? 7.715 -23.562 -25.953 1 97.06 362 ALA A O 1
ATOM 2700 N N . ASN A 1 363 ? 9.594 -22.5 -26.547 1 96 363 ASN A N 1
ATOM 2701 C CA . ASN A 1 363 ? 9.023 -21.422 -27.344 1 96 363 ASN A CA 1
ATOM 2702 C C . ASN A 1 363 ? 7.992 -20.625 -26.547 1 96 363 ASN A C 1
ATOM 2704 O O . ASN A 1 363 ? 6.984 -20.172 -27.094 1 96 363 ASN A O 1
ATOM 2708 N N . ALA A 1 364 ? 8.188 -20.547 -25.25 1 98.25 364 ALA A N 1
ATOM 2709 C CA . ALA A 1 364 ? 7.273 -19.75 -24.438 1 98.25 364 ALA A CA 1
ATOM 2710 C C . ALA A 1 364 ? 7.398 -18.266 -24.766 1 98.25 364 ALA A C 1
ATOM 2712 O O . ALA A 1 364 ? 8.5 -17.703 -24.719 1 98.25 364 ALA A O 1
ATOM 2713 N N . GLU A 1 365 ? 6.262 -17.609 -25.125 1 98.69 365 GLU A N 1
ATOM 2714 C CA . GLU A 1 365 ? 6.25 -16.188 -25.453 1 98.69 365 GLU A CA 1
ATOM 2715 C C . GLU A 1 365 ? 5.316 -15.414 -24.516 1 98.69 365 GLU A C 1
ATOM 2717 O O . GLU A 1 365 ? 5.492 -14.219 -24.312 1 98.69 365 GLU A O 1
ATOM 2722 N N . LEU A 1 366 ? 4.281 -16.078 -24.016 1 98.88 366 LEU A N 1
ATOM 2723 C CA . LEU A 1 366 ? 3.307 -15.484 -23.094 1 98.88 366 LEU A CA 1
ATOM 2724 C C . LEU A 1 366 ? 3.195 -16.312 -21.812 1 98.88 366 LEU A C 1
ATOM 2726 O O . LEU A 1 366 ? 3.086 -17.531 -21.875 1 98.88 366 LEU A O 1
ATOM 2730 N N . ALA A 1 367 ? 3.285 -15.656 -20.688 1 98.94 367 ALA A N 1
ATOM 2731 C CA . ALA A 1 367 ? 3.098 -16.297 -19.391 1 98.94 367 ALA A CA 1
ATOM 2732 C C . ALA A 1 367 ? 1.995 -15.602 -18.594 1 98.94 367 ALA A C 1
ATOM 2734 O O . ALA A 1 367 ? 1.881 -14.375 -18.609 1 98.94 367 ALA A O 1
ATOM 2735 N N . LEU A 1 368 ? 1.138 -16.359 -17.984 1 98.94 368 LEU A N 1
ATOM 2736 C CA . LEU A 1 368 ? 0.189 -15.836 -17.016 1 98.94 368 LEU A CA 1
ATOM 2737 C C . LEU A 1 368 ? 0.673 -16.109 -15.586 1 98.94 368 LEU A C 1
ATOM 2739 O O . LEU A 1 368 ? 1.073 -17.219 -15.266 1 98.94 368 LEU A O 1
ATOM 2743 N N . VAL A 1 369 ? 0.734 -15.07 -14.789 1 98.88 369 VAL A N 1
ATOM 2744 C CA . VAL A 1 369 ? 1.078 -15.117 -13.375 1 98.88 369 VAL A CA 1
ATOM 2745 C C . VAL A 1 369 ? -0.145 -14.766 -12.531 1 98.88 369 VAL A C 1
ATOM 2747 O O . VAL A 1 369 ? -0.787 -13.734 -12.758 1 98.88 369 VAL A O 1
ATOM 2750 N N . HIS A 1 370 ? -0.438 -15.602 -11.523 1 98.88 370 HIS A N 1
ATOM 2751 C CA . HIS A 1 370 ? -1.625 -15.328 -10.727 1 98.88 370 HIS A CA 1
ATOM 2752 C C . HIS A 1 370 ? -1.338 -15.508 -9.234 1 98.88 370 HIS A C 1
ATOM 2754 O O . HIS A 1 370 ? -1.003 -16.609 -8.789 1 98.88 370 HIS A O 1
ATOM 2760 N N . GLY A 1 371 ? -1.481 -14.352 -8.531 1 98.38 371 GLY A N 1
ATOM 2761 C CA . GLY A 1 371 ? -1.305 -14.359 -7.09 1 98.38 371 GLY A CA 1
ATOM 2762 C C . GLY A 1 371 ? -2.611 -14.484 -6.328 1 98.38 371 GLY A C 1
ATOM 2763 O O . GLY A 1 371 ? -3.635 -13.945 -6.75 1 98.38 371 GLY A O 1
ATOM 2764 N N . ASN A 1 372 ? -2.506 -15.164 -5.223 1 97.25 372 ASN A N 1
ATOM 2765 C CA . ASN A 1 372 ? -3.6 -15.344 -4.273 1 97.25 372 ASN A CA 1
ATOM 2766 C C . ASN A 1 372 ? -3.232 -14.812 -2.891 1 97.25 372 ASN A C 1
ATOM 2768 O O . ASN A 1 372 ? -2.09 -14.953 -2.451 1 97.25 372 ASN A O 1
ATOM 2772 N N . GLY A 1 373 ? -4.188 -14.109 -2.361 1 93.06 373 GLY A N 1
ATOM 2773 C CA . GLY A 1 373 ? -3.961 -13.594 -1.022 1 93.06 373 GLY A CA 1
ATOM 2774 C C . GLY A 1 373 ? -5.129 -13.828 -0.083 1 93.06 373 GLY A C 1
ATOM 2775 O O . GLY A 1 373 ? -6.273 -13.945 -0.523 1 93.06 373 GLY A O 1
ATOM 2776 N N . GLY A 1 374 ? -4.719 -13.898 1.229 1 86.81 374 GLY A N 1
ATOM 2777 C CA . GLY A 1 374 ? -5.734 -14.211 2.225 1 86.81 374 GLY A CA 1
ATOM 2778 C C . GLY A 1 374 ? -6.324 -15.602 2.064 1 86.81 374 GLY A C 1
ATOM 2779 O O . GLY A 1 374 ? -5.594 -16.562 1.852 1 86.81 374 GLY A O 1
ATOM 2780 N N . THR A 1 375 ? -7.512 -15.859 2.348 1 87.88 375 THR A N 1
ATOM 2781 C CA . THR A 1 375 ? -8.25 -17.094 2.15 1 87.88 375 THR A CA 1
ATOM 2782 C C . THR A 1 375 ? -9.188 -16.984 0.957 1 87.88 375 THR A C 1
ATOM 2784 O O . THR A 1 375 ? -10.414 -16.922 1.128 1 87.88 375 THR A O 1
ATOM 2787 N N . LEU A 1 376 ? -8.508 -16.906 -0.213 1 92.75 376 LEU A N 1
ATOM 2788 C CA . LEU A 1 376 ? -9.211 -16.688 -1.476 1 92.75 376 LEU A CA 1
ATOM 2789 C C . LEU A 1 376 ? -9.852 -15.312 -1.521 1 92.75 376 LEU A C 1
ATOM 2791 O O . LEU A 1 376 ? -10.914 -15.133 -2.127 1 92.75 376 LEU A O 1
ATOM 2795 N N . SER A 1 377 ? -9.188 -14.367 -0.84 1 93.25 377 SER A N 1
ATOM 2796 C CA . SER A 1 377 ? -9.758 -13.039 -0.689 1 93.25 377 SER A CA 1
ATOM 2797 C C . SER A 1 377 ? -9.305 -12.109 -1.815 1 93.25 377 SER A C 1
ATOM 2799 O O . SER A 1 377 ? -10.109 -11.367 -2.371 1 93.25 377 SER A O 1
ATOM 2801 N N . SER A 1 378 ? -8.055 -12.141 -2.078 1 96.25 378 SER A N 1
ATOM 2802 C CA . SER A 1 378 ? -7.445 -11.258 -3.066 1 96.25 378 SER A CA 1
ATOM 2803 C C . SER A 1 378 ? -6.801 -12.047 -4.199 1 96.25 378 SER A C 1
ATOM 2805 O O . SER A 1 378 ? -6.09 -13.023 -3.951 1 96.25 378 SER A O 1
ATOM 2807 N N . GLN A 1 379 ? -7.121 -11.625 -5.41 1 98.5 379 GLN A N 1
ATOM 2808 C CA . GLN A 1 379 ? -6.578 -12.25 -6.613 1 98.5 379 GLN A CA 1
ATOM 2809 C C . GLN A 1 379 ? -5.945 -11.211 -7.535 1 98.5 379 GLN A C 1
ATOM 2811 O O . GLN A 1 379 ? -6.562 -10.188 -7.84 1 98.5 379 GLN A O 1
ATOM 2816 N N . ALA A 1 380 ? -4.707 -11.422 -7.887 1 98.88 380 ALA A N 1
ATOM 2817 C CA . ALA A 1 380 ? -4 -10.562 -8.828 1 98.88 380 ALA A CA 1
ATOM 2818 C C . ALA A 1 380 ? -3.451 -11.367 -10.008 1 98.88 380 ALA A C 1
ATOM 2820 O O . ALA A 1 380 ? -2.816 -12.406 -9.812 1 98.88 380 ALA A O 1
ATOM 2821 N N . THR A 1 381 ? -3.74 -10.93 -11.227 1 98.94 381 THR A N 1
ATOM 2822 C CA . THR A 1 381 ? -3.334 -11.617 -12.453 1 98.94 381 THR A CA 1
ATOM 2823 C C . THR A 1 381 ? -2.455 -10.711 -13.312 1 98.94 381 THR A C 1
ATOM 2825 O O . THR A 1 381 ? -2.723 -9.516 -13.445 1 98.94 381 THR A O 1
ATOM 2828 N N . ALA A 1 382 ? -1.404 -11.25 -13.828 1 98.94 382 ALA A N 1
ATOM 2829 C CA . ALA A 1 382 ? -0.548 -10.531 -14.766 1 98.94 382 ALA A CA 1
ATOM 2830 C C . ALA A 1 382 ? -0.268 -11.367 -16.016 1 98.94 382 ALA A C 1
ATOM 2832 O O . ALA A 1 382 ? -0.19 -12.602 -15.93 1 98.94 382 ALA A O 1
ATOM 2833 N N . ILE A 1 383 ? -0.208 -10.719 -17.109 1 98.94 383 ILE A N 1
ATOM 2834 C CA . ILE A 1 383 ? 0.239 -11.297 -18.375 1 98.94 383 ILE A CA 1
ATOM 2835 C C . ILE A 1 383 ? 1.594 -10.711 -18.766 1 98.94 383 ILE A C 1
ATOM 2837 O O . ILE A 1 383 ? 1.726 -9.5 -18.938 1 98.94 383 ILE A O 1
ATOM 2841 N N . LEU A 1 384 ? 2.578 -11.586 -18.891 1 98.94 384 LEU A N 1
ATOM 2842 C CA . LEU A 1 384 ? 3.924 -11.203 -19.297 1 98.94 384 LEU A CA 1
ATOM 2843 C C . LEU A 1 384 ? 4.246 -11.742 -20.688 1 98.94 384 LEU A C 1
ATOM 2845 O O . LEU A 1 384 ? 3.713 -12.781 -21.094 1 98.94 384 LEU A O 1
ATOM 2849 N N . GLY A 1 385 ? 5.129 -11.023 -21.391 1 98.88 385 GLY A N 1
ATOM 2850 C CA . GLY A 1 385 ? 5.449 -11.469 -22.75 1 98.88 385 GLY A CA 1
ATOM 2851 C C . GLY A 1 385 ? 6.848 -11.078 -23.188 1 98.88 385 GLY A C 1
ATOM 2852 O O . GLY A 1 385 ? 7.445 -10.156 -22.625 1 98.88 385 GLY A O 1
ATOM 2853 N N . THR A 1 386 ? 7.395 -11.812 -24.141 1 98.5 386 THR A N 1
ATOM 2854 C CA . THR A 1 386 ? 8.648 -11.461 -24.797 1 98.5 386 THR A CA 1
ATOM 2855 C C . THR A 1 386 ? 8.43 -10.328 -25.797 1 98.5 386 THR A C 1
ATOM 2857 O O . THR A 1 386 ? 7.305 -9.852 -25.969 1 98.5 386 THR A O 1
ATOM 2860 N N . ALA A 1 387 ? 9.523 -9.922 -26.406 1 97.19 387 ALA A N 1
ATOM 2861 C CA . ALA A 1 387 ? 9.461 -8.859 -27.391 1 97.19 387 ALA A CA 1
ATOM 2862 C C . ALA A 1 387 ? 8.57 -9.258 -28.578 1 97.19 387 ALA A C 1
ATOM 2864 O O . ALA A 1 387 ? 7.961 -8.398 -29.219 1 97.19 387 ALA A O 1
ATOM 2865 N N . ALA A 1 388 ? 8.391 -10.516 -28.766 1 97.44 388 ALA A N 1
ATOM 2866 C CA . ALA A 1 388 ? 7.617 -11.031 -29.906 1 97.44 388 ALA A CA 1
ATOM 2867 C C . ALA A 1 388 ? 6.125 -10.773 -29.719 1 97.44 388 ALA A C 1
ATOM 2869 O O . ALA A 1 388 ? 5.348 -10.844 -30.672 1 97.44 388 ALA A O 1
ATOM 2870 N N . THR A 1 389 ? 5.711 -10.391 -28.531 1 97.44 389 THR A N 1
ATOM 2871 C CA . THR A 1 389 ? 4.289 -10.281 -28.219 1 97.44 389 THR A CA 1
ATOM 2872 C C . THR A 1 389 ? 3.85 -8.82 -28.219 1 97.44 389 THR A C 1
ATOM 2874 O O . THR A 1 389 ? 2.695 -8.516 -27.906 1 97.44 389 THR A O 1
ATOM 2877 N N . LEU A 1 390 ? 4.734 -7.977 -28.516 1 95.62 390 LEU A N 1
ATOM 2878 C CA . LEU A 1 390 ? 4.414 -6.555 -28.484 1 95.62 390 LEU A CA 1
ATOM 2879 C C . LEU A 1 390 ? 3.615 -6.16 -29.719 1 95.62 390 LEU A C 1
ATOM 2881 O O . LEU A 1 390 ? 3.756 -6.777 -30.781 1 95.62 390 LEU A O 1
ATOM 2885 N N . MET B 1 1 ? 1.127 10.305 -20.469 1 82.25 1 MET B N 1
ATOM 2886 C CA . MET B 1 1 ? 0.715 11.133 -19.344 1 82.25 1 MET B CA 1
ATOM 2887 C C . MET B 1 1 ? 1.86 11.312 -18.344 1 82.25 1 MET B C 1
ATOM 2889 O O . MET B 1 1 ? 2.412 10.336 -17.844 1 82.25 1 MET B O 1
ATOM 2893 N N . THR B 1 2 ? 2.307 12.539 -18.25 1 88.81 2 THR B N 1
ATOM 2894 C CA . THR B 1 2 ? 3.365 12.898 -17.312 1 88.81 2 THR B CA 1
ATOM 2895 C C . THR B 1 2 ? 2.775 13.383 -15.984 1 88.81 2 THR B C 1
ATOM 2897 O O . THR B 1 2 ? 1.557 13.516 -15.859 1 88.81 2 THR B O 1
ATOM 2900 N N . LEU B 1 3 ? 3.586 13.57 -15.023 1 92.19 3 LEU B N 1
ATOM 2901 C CA . LEU B 1 3 ? 3.135 14.086 -13.734 1 92.19 3 LEU B CA 1
ATOM 2902 C C . LEU B 1 3 ? 2.465 15.445 -13.898 1 92.19 3 LEU B C 1
ATOM 2904 O O . LEU B 1 3 ? 1.501 15.75 -13.195 1 92.19 3 LEU B O 1
ATOM 2908 N N . ASN B 1 4 ? 2.947 16.219 -14.852 1 92 4 ASN B N 1
ATOM 2909 C CA . ASN B 1 4 ? 2.361 17.531 -15.102 1 92 4 ASN B CA 1
ATOM 2910 C C . ASN B 1 4 ? 0.931 17.406 -15.625 1 92 4 ASN B C 1
ATOM 2912 O O . ASN B 1 4 ? 0.097 18.281 -15.352 1 92 4 ASN B O 1
ATOM 2916 N N . ASP B 1 5 ? 0.676 16.328 -16.328 1 95.06 5 ASP B N 1
ATOM 2917 C CA . ASP B 1 5 ? -0.659 16.109 -16.875 1 95.06 5 ASP B CA 1
ATOM 2918 C C . ASP B 1 5 ? -1.659 15.789 -15.766 1 95.06 5 ASP B C 1
ATOM 2920 O O . ASP B 1 5 ? -2.869 15.922 -15.961 1 95.06 5 ASP B O 1
ATOM 2924 N N . LEU B 1 6 ? -1.139 15.445 -14.625 1 97.12 6 LEU B N 1
ATOM 2925 C CA . LEU B 1 6 ? -2.006 15.062 -13.516 1 97.12 6 LEU B CA 1
ATOM 2926 C C . LEU B 1 6 ? -2.461 16.281 -12.734 1 97.12 6 LEU B C 1
ATOM 2928 O O . LEU B 1 6 ? -3.404 16.203 -11.938 1 97.12 6 LEU B O 1
ATOM 2932 N N . ARG B 1 7 ? -1.822 17.453 -12.945 1 98.12 7 ARG B N 1
ATOM 2933 C CA . ARG B 1 7 ? -2.195 18.672 -12.242 1 98.12 7 ARG B CA 1
ATOM 2934 C C . ARG B 1 7 ? -3.652 19.047 -12.516 1 98.12 7 ARG B C 1
ATOM 2936 O O . ARG B 1 7 ? -4.027 19.328 -13.648 1 98.12 7 ARG B O 1
ATOM 2943 N N . GLY B 1 8 ? -4.461 19 -11.5 1 98.25 8 GLY B N 1
ATOM 2944 C CA . GLY B 1 8 ? -5.848 19.422 -11.609 1 98.25 8 GLY B CA 1
ATOM 2945 C C . GLY B 1 8 ? -6.73 18.406 -12.305 1 98.25 8 GLY B C 1
ATOM 2946 O O . GLY B 1 8 ? -7.898 18.672 -12.586 1 98.25 8 GLY B O 1
ATOM 2947 N N . ALA B 1 9 ? -6.168 17.219 -12.57 1 97.75 9 ALA B N 1
ATOM 2948 C CA . ALA B 1 9 ? -6.914 16.203 -13.305 1 97.75 9 ALA B CA 1
ATOM 2949 C C . ALA B 1 9 ? -7.902 15.477 -12.391 1 97.75 9 ALA B C 1
ATOM 2951 O O . ALA B 1 9 ? -8.836 14.828 -12.859 1 97.75 9 ALA B O 1
ATOM 2952 N N . VAL B 1 10 ? -7.699 15.562 -11.086 1 98.62 10 VAL B N 1
ATOM 2953 C CA . VAL B 1 10 ? -8.516 14.891 -10.086 1 98.62 10 VAL B CA 1
ATOM 2954 C C . VAL B 1 10 ? -8.914 15.883 -8.992 1 98.62 10 VAL B C 1
ATOM 2956 O O . VAL B 1 10 ? -8.172 16.828 -8.703 1 98.62 10 VAL B O 1
ATOM 2959 N N . ALA B 1 11 ? -10.078 15.695 -8.445 1 98.88 11 ALA B N 1
ATOM 2960 C CA . ALA B 1 11 ? -10.586 16.594 -7.406 1 98.88 11 ALA B CA 1
ATOM 2961 C C . ALA B 1 11 ? -11.141 15.797 -6.23 1 98.88 11 ALA B C 1
ATOM 2963 O O . ALA B 1 11 ? -11.625 14.672 -6.398 1 98.88 11 ALA B O 1
ATOM 2964 N N . VAL B 1 12 ? -11 16.406 -5.066 1 98.94 12 VAL B N 1
ATOM 2965 C CA . VAL B 1 12 ? -11.758 15.922 -3.914 1 98.94 12 VAL B CA 1
ATOM 2966 C C . VAL B 1 12 ? -13.219 16.359 -4.043 1 98.94 12 VAL B C 1
ATOM 2968 O O . VAL B 1 12 ? -13.516 17.547 -4.09 1 98.94 12 VAL B O 1
ATOM 2971 N N . ALA B 1 13 ? -14.102 15.344 -4.023 1 98.81 13 ALA B N 1
ATOM 2972 C CA . ALA B 1 13 ? -15.523 15.617 -4.262 1 98.81 13 ALA B CA 1
ATOM 2973 C C . ALA B 1 13 ? -16.312 15.594 -2.957 1 98.81 13 ALA B C 1
ATOM 2975 O O . ALA B 1 13 ? -17.391 16.203 -2.867 1 98.81 13 ALA B O 1
ATOM 2976 N N . GLY B 1 14 ? -15.789 14.906 -2.004 1 98.81 14 GLY B N 1
ATOM 2977 C CA . GLY B 1 14 ? -16.484 14.805 -0.729 1 98.81 14 GLY B CA 1
ATOM 2978 C C . GLY B 1 14 ? -15.555 14.508 0.433 1 98.81 14 GLY B C 1
ATOM 2979 O O . GLY B 1 14 ? -14.492 13.906 0.25 1 98.81 14 GLY B O 1
ATOM 2980 N N . VAL B 1 15 ? -15.961 14.969 1.632 1 98.81 15 VAL B N 1
ATOM 2981 C CA . VAL B 1 15 ? -15.219 14.711 2.863 1 98.81 15 VAL B CA 1
ATOM 2982 C C . VAL B 1 15 ? -16.188 14.352 3.984 1 98.81 15 VAL B C 1
ATOM 2984 O O . VAL B 1 15 ? -17.375 14.68 3.918 1 98.81 15 VAL B O 1
ATOM 2987 N N . GLY B 1 16 ? -15.641 13.57 4.934 1 98.31 16 GLY B N 1
ATOM 2988 C CA . GLY B 1 16 ? -16.453 13.203 6.09 1 98.31 16 GLY B CA 1
ATOM 2989 C C . GLY B 1 16 ? -15.617 12.711 7.262 1 98.31 16 GLY B C 1
ATOM 2990 O O . GLY B 1 16 ? -14.508 12.203 7.074 1 98.31 16 GLY B O 1
ATOM 2991 N N . HIS B 1 17 ? -16.047 12.93 8.422 1 97.19 17 HIS B N 1
ATOM 2992 C CA . HIS B 1 17 ? -15.422 12.352 9.609 1 97.19 17 HIS B CA 1
ATOM 2993 C C . HIS B 1 17 ? -16.469 11.75 10.547 1 97.19 17 HIS B C 1
ATOM 2995 O O . HIS B 1 17 ? -17.672 11.961 10.359 1 97.19 17 HIS B O 1
ATOM 3001 N N . ALA B 1 18 ? -16.078 11 11.484 1 98 18 ALA B N 1
ATOM 3002 C CA . ALA B 1 18 ? -16.938 10.344 12.469 1 98 18 ALA B CA 1
ATOM 3003 C C . ALA B 1 18 ? -16.156 9.992 13.734 1 98 18 ALA B C 1
ATOM 3005 O O . ALA B 1 18 ? -14.938 9.781 13.68 1 98 18 ALA B O 1
ATOM 3006 N N . GLY B 1 19 ? -16.891 10.031 14.797 1 96.75 19 GLY B N 1
ATOM 3007 C CA . GLY B 1 19 ? -16.375 9.5 16.047 1 96.75 19 GLY B CA 1
ATOM 3008 C C . GLY B 1 19 ? -15.258 10.352 16.625 1 96.75 19 GLY B C 1
ATOM 3009 O O . GLY B 1 19 ? -14.359 9.828 17.297 1 96.75 19 GLY B O 1
ATOM 3010 N N . LEU B 1 20 ? -15.266 11.641 16.453 1 96.69 20 LEU B N 1
ATOM 3011 C CA . LEU B 1 20 ? -14.195 12.508 16.938 1 96.69 20 LEU B CA 1
ATOM 3012 C C . LEU B 1 20 ? -14.219 12.602 18.469 1 96.69 20 LEU B C 1
ATOM 3014 O O . LEU B 1 20 ? -15.289 12.664 19.062 1 96.69 20 LEU B O 1
ATOM 3018 N N . GLY B 1 21 ? -13.078 12.656 19 1 94.94 21 GLY B N 1
ATOM 3019 C CA . GLY B 1 21 ? -12.961 12.781 20.453 1 94.94 21 GLY B CA 1
ATOM 3020 C C . GLY B 1 21 ? -12.984 11.445 21.172 1 94.94 21 GLY B C 1
ATOM 3021 O O . GLY B 1 21 ? -11.93 10.836 21.391 1 94.94 21 GLY B O 1
ATOM 3022 N N . GLN B 1 22 ? -14.156 10.969 21.547 1 94.5 22 GLN B N 1
ATOM 3023 C CA . GLN B 1 22 ? -14.375 9.672 22.188 1 94.5 22 GLN B CA 1
ATOM 3024 C C . GLN B 1 22 ? -15.531 8.93 21.531 1 94.5 22 GLN B C 1
ATOM 3026 O O . GLN B 1 22 ? -16.672 9.406 21.531 1 94.5 22 GLN B O 1
ATOM 3031 N N . ALA B 1 23 ? -15.133 7.766 20.984 1 94.94 23 ALA B N 1
ATOM 3032 C CA . ALA B 1 23 ? -16.125 6.992 20.25 1 94.94 23 ALA B CA 1
ATOM 3033 C C . ALA B 1 23 ? -16.562 5.762 21.047 1 94.94 23 ALA B C 1
ATOM 3035 O O . ALA B 1 23 ? -16.531 4.641 20.531 1 94.94 23 ALA B O 1
ATOM 3036 N N . HIS B 1 24 ? -17.094 6.016 22.219 1 93.12 24 HIS B N 1
ATOM 3037 C CA . HIS B 1 24 ? -17.5 4.91 23.078 1 93.12 24 HIS B CA 1
ATOM 3038 C C . HIS B 1 24 ? -18.562 4.039 22.406 1 93.12 24 HIS B C 1
ATOM 3040 O O . HIS B 1 24 ? -19.469 4.555 21.75 1 93.12 24 HIS B O 1
ATOM 3046 N N . GLY B 1 25 ? -18.344 2.801 22.438 1 91.88 25 GLY B N 1
ATOM 3047 C CA . GLY B 1 25 ? -19.328 1.862 21.922 1 91.88 25 GLY B CA 1
ATOM 3048 C C . GLY B 1 25 ? -19.109 1.516 20.453 1 91.88 25 GLY B C 1
ATOM 3049 O O . GLY B 1 25 ? -19.766 0.624 19.922 1 91.88 25 GLY B O 1
ATOM 3050 N N . TYR B 1 26 ? -18.219 2.146 19.844 1 93.31 26 TYR B N 1
ATOM 3051 C CA . TYR B 1 26 ? -17.938 1.875 18.438 1 93.31 26 TYR B CA 1
ATOM 3052 C C . TYR B 1 26 ? -16.531 1.328 18.266 1 93.31 26 TYR B C 1
ATOM 3054 O O . TYR B 1 26 ? -15.609 1.713 19 1 93.31 26 TYR B O 1
ATOM 3062 N N . THR B 1 27 ? -16.391 0.375 17.328 1 91.62 27 THR B N 1
ATOM 3063 C CA . THR B 1 27 ? -15.07 -0.08 16.922 1 91.62 27 THR B CA 1
ATOM 3064 C C . THR B 1 27 ? -14.461 0.877 15.898 1 91.62 27 THR B C 1
ATOM 3066 O O . THR B 1 27 ? -15.156 1.745 15.367 1 91.62 27 THR B O 1
ATOM 3069 N N . GLU B 1 28 ? -13.148 0.772 15.711 1 93.5 28 GLU B N 1
ATOM 3070 C CA . GLU B 1 28 ? -12.477 1.585 14.703 1 93.5 28 GLU B CA 1
ATOM 3071 C C . GLU B 1 28 ? -13.086 1.371 13.32 1 93.5 28 GLU B C 1
ATOM 3073 O O . GLU B 1 28 ? -13.242 2.32 12.555 1 93.5 28 GLU B O 1
ATOM 3078 N N . MET B 1 29 ? -13.477 0.11 13 1 94 29 MET B N 1
ATOM 3079 C CA . MET B 1 29 ? -14.102 -0.198 11.719 1 94 29 MET B CA 1
ATOM 3080 C C . MET B 1 29 ? -15.445 0.5 11.586 1 94 29 MET B C 1
ATOM 3082 O O . MET B 1 29 ? -15.773 1.03 10.523 1 94 29 MET B O 1
ATOM 3086 N N . GLU B 1 30 ? -16.203 0.522 12.609 1 95.56 30 GLU B N 1
ATOM 3087 C CA . GLU B 1 30 ? -17.531 1.115 12.562 1 95.56 30 GLU B CA 1
ATOM 3088 C C . GLU B 1 30 ? -17.453 2.621 12.32 1 95.56 30 GLU B C 1
ATOM 3090 O O . GLU B 1 30 ? -18.234 3.166 11.531 1 95.56 30 GLU B O 1
ATOM 3095 N N . ILE B 1 31 ? -16.578 3.305 13.031 1 97.75 31 ILE B N 1
ATOM 3096 C CA . ILE B 1 31 ? -16.516 4.746 12.82 1 97.75 31 ILE B CA 1
ATOM 3097 C C . ILE B 1 31 ? -15.859 5.039 11.469 1 97.75 31 ILE B C 1
ATOM 3099 O O . ILE B 1 31 ? -16.188 6.039 10.82 1 97.75 31 ILE B O 1
ATOM 3103 N N . LEU B 1 32 ? -14.945 4.156 11.031 1 98 32 LEU B N 1
ATOM 3104 C CA . LEU B 1 32 ? -14.398 4.277 9.68 1 98 32 LEU B CA 1
ATOM 3105 C C . LEU B 1 32 ? -15.508 4.219 8.641 1 98 32 LEU B C 1
ATOM 3107 O O . LEU B 1 32 ? -15.57 5.062 7.742 1 98 32 LEU B O 1
ATOM 3111 N N . VAL B 1 33 ? -16.391 3.279 8.758 1 98.31 33 VAL B N 1
ATOM 3112 C CA . VAL B 1 33 ? -17.484 3.096 7.824 1 98.31 33 VAL B CA 1
ATOM 3113 C C . VAL B 1 33 ? -18.406 4.324 7.852 1 98.31 33 VAL B C 1
ATOM 3115 O O . VAL B 1 33 ? -18.859 4.789 6.805 1 98.31 33 VAL B O 1
ATOM 3118 N N . GLN B 1 34 ? -18.656 4.832 9 1 98.69 34 GLN B N 1
ATOM 3119 C CA . GLN B 1 34 ? -19.484 6.031 9.125 1 98.69 34 GLN B CA 1
ATOM 3120 C C . GLN B 1 34 ? -18.844 7.215 8.406 1 98.69 34 GLN B C 1
ATOM 3122 O O . GLN B 1 34 ? -19.516 7.941 7.672 1 98.69 34 GLN B O 1
ATOM 3127 N N . ALA B 1 35 ? -17.562 7.434 8.641 1 98.81 35 ALA B N 1
ATOM 3128 C CA . ALA B 1 35 ? -16.859 8.516 7.965 1 98.81 35 ALA B CA 1
ATOM 3129 C C . ALA B 1 35 ? -16.891 8.336 6.449 1 98.81 35 ALA B C 1
ATOM 3131 O O . ALA B 1 35 ? -17.094 9.305 5.707 1 98.81 35 ALA B O 1
ATOM 3132 N N . ALA B 1 36 ? -16.672 7.113 6.016 1 98.88 36 ALA B N 1
ATOM 3133 C CA . ALA B 1 36 ? -16.703 6.789 4.594 1 98.88 36 ALA B CA 1
ATOM 3134 C C . ALA B 1 36 ? -18.062 7.121 3.986 1 98.88 36 ALA B C 1
ATOM 3136 O O . ALA B 1 36 ? -18.141 7.77 2.938 1 98.88 36 ALA B O 1
ATOM 3137 N N . GLN B 1 37 ? -19.109 6.715 4.637 1 98.81 37 GLN B N 1
ATOM 3138 C CA . GLN B 1 37 ? -20.469 6.965 4.152 1 98.81 37 GLN B CA 1
ATOM 3139 C C . GLN B 1 37 ? -20.75 8.461 4.086 1 98.81 37 GLN B C 1
ATOM 3141 O O . GLN B 1 37 ? -21.391 8.938 3.135 1 98.81 37 GLN B O 1
ATOM 3146 N N . ARG B 1 38 ? -20.328 9.172 5.062 1 98.81 38 ARG B N 1
ATOM 3147 C CA . ARG B 1 38 ? -20.547 10.617 5.098 1 98.81 38 ARG B CA 1
ATOM 3148 C C . ARG B 1 38 ? -19.781 11.312 3.977 1 98.81 38 ARG B C 1
ATOM 3150 O O . ARG B 1 38 ? -20.297 12.258 3.363 1 98.81 38 ARG B O 1
ATOM 3157 N N . ALA B 1 39 ? -18.547 10.883 3.723 1 98.88 39 ALA B N 1
ATOM 3158 C CA . ALA B 1 39 ? -17.766 11.469 2.635 1 98.88 39 ALA B CA 1
ATOM 3159 C C . ALA B 1 39 ? -18.406 11.188 1.282 1 98.88 39 ALA B C 1
ATOM 3161 O O . ALA B 1 39 ? -18.469 12.062 0.421 1 98.88 39 ALA B O 1
ATOM 3162 N N . VAL B 1 40 ? -18.844 9.961 1.082 1 98.88 40 VAL B N 1
ATOM 3163 C CA . VAL B 1 40 ? -19.469 9.555 -0.172 1 98.88 40 VAL B CA 1
ATOM 3164 C C . VAL B 1 40 ? -20.766 10.336 -0.379 1 98.88 40 VAL B C 1
ATOM 3166 O O . VAL B 1 40 ? -21.047 10.805 -1.484 1 98.88 40 VAL B O 1
ATOM 3169 N N . ALA B 1 41 ? -21.5 10.492 0.721 1 98.81 41 ALA B N 1
ATOM 3170 C CA . ALA B 1 41 ? -22.734 11.289 0.654 1 98.81 41 ALA B CA 1
ATOM 3171 C C . ALA B 1 41 ? -22.422 12.75 0.345 1 98.81 41 ALA B C 1
ATOM 3173 O O . ALA B 1 41 ? -23.125 13.383 -0.44 1 98.81 41 ALA B O 1
ATOM 3174 N N . ASP B 1 42 ? -21.422 13.273 0.966 1 98.75 42 ASP B N 1
ATOM 3175 C CA . ASP B 1 42 ? -21 14.656 0.718 1 98.75 42 ASP B CA 1
ATOM 3176 C C . ASP B 1 42 ? -20.656 14.859 -0.753 1 98.75 42 ASP B C 1
ATOM 3178 O O . ASP B 1 42 ? -20.875 15.945 -1.3 1 98.75 42 ASP B O 1
ATOM 3182 N N . ALA B 1 43 ? -20.156 13.891 -1.391 1 98.75 43 ALA B N 1
ATOM 3183 C CA . ALA B 1 43 ? -19.781 13.945 -2.801 1 98.75 43 ALA B CA 1
ATOM 3184 C C . ALA B 1 43 ? -21.016 13.828 -3.699 1 98.75 43 ALA B C 1
ATOM 3186 O O . ALA B 1 43 ? -20.922 14.023 -4.914 1 98.75 43 ALA B O 1
ATOM 3187 N N . GLY B 1 44 ? -22.156 13.484 -3.102 1 98.56 44 GLY B N 1
ATOM 3188 C CA . GLY B 1 44 ? -23.344 13.234 -3.9 1 98.56 44 GLY B CA 1
ATOM 3189 C C . GLY B 1 44 ? -23.328 11.875 -4.582 1 98.56 44 GLY B C 1
ATOM 3190 O O . GLY B 1 44 ? -23.938 11.695 -5.637 1 98.56 44 GLY B O 1
ATOM 3191 N N . LEU B 1 45 ? -22.578 10.969 -4.086 1 98.56 45 LEU B N 1
ATOM 3192 C CA . LEU B 1 45 ? -22.453 9.617 -4.633 1 98.56 45 LEU B CA 1
ATOM 3193 C C . LEU B 1 45 ? -23.031 8.586 -3.67 1 98.56 45 LEU B C 1
ATOM 3195 O O . LEU B 1 45 ? -23.5 8.938 -2.584 1 98.56 45 LEU B O 1
ATOM 3199 N N . SER B 1 46 ? -23.156 7.34 -4.109 1 98.44 46 SER B N 1
ATOM 3200 C CA . SER B 1 46 ? -23.453 6.188 -3.266 1 98.44 46 SER B CA 1
ATOM 3201 C C . SER B 1 46 ? -22.266 5.234 -3.184 1 98.44 46 SER B C 1
ATOM 3203 O O . SER B 1 46 ? -21.328 5.344 -3.967 1 98.44 46 SER B O 1
ATOM 3205 N N . MET B 1 47 ? -22.328 4.379 -2.23 1 98.12 47 MET B N 1
ATOM 3206 C CA . MET B 1 47 ? -21.219 3.432 -2.078 1 98.12 47 MET B CA 1
ATOM 3207 C C . MET B 1 47 ? -21.062 2.584 -3.334 1 98.12 47 MET B C 1
ATOM 3209 O O . MET B 1 47 ? -19.969 2.09 -3.611 1 98.12 47 MET B O 1
ATOM 3213 N N . ARG B 1 48 ? -22.031 2.371 -4.16 1 97.12 48 ARG B N 1
ATOM 3214 C CA . ARG B 1 48 ? -21.984 1.593 -5.395 1 97.12 48 ARG B CA 1
ATOM 3215 C C . ARG B 1 48 ? -21.094 2.27 -6.43 1 97.12 48 ARG B C 1
ATOM 3217 O O . ARG B 1 48 ? -20.625 1.62 -7.363 1 97.12 48 ARG B O 1
ATOM 3224 N N . ASP B 1 49 ? -20.906 3.607 -6.262 1 98.31 49 ASP B N 1
ATOM 3225 C CA . ASP B 1 49 ? -20.078 4.371 -7.203 1 98.31 49 ASP B CA 1
ATOM 3226 C C . ASP B 1 49 ? -18.594 4.215 -6.898 1 98.31 49 ASP B C 1
ATOM 3228 O O . ASP B 1 49 ? -17.75 4.562 -7.723 1 98.31 49 ASP B O 1
ATOM 3232 N N . ILE B 1 50 ? -18.297 3.684 -5.723 1 98.81 50 ILE B N 1
ATOM 3233 C CA . ILE B 1 50 ? -16.906 3.619 -5.281 1 98.81 50 ILE B CA 1
ATOM 3234 C C . ILE B 1 50 ? -16.25 2.354 -5.828 1 98.81 50 ILE B C 1
ATOM 3236 O O . ILE B 1 50 ? -16.656 1.239 -5.477 1 98.81 50 ILE B O 1
ATOM 3240 N N . ASP B 1 51 ? -15.211 2.547 -6.664 1 98.75 51 ASP B N 1
ATOM 3241 C CA . ASP B 1 51 ? -14.516 1.4 -7.242 1 98.75 51 ASP B CA 1
ATOM 3242 C C . ASP B 1 51 ? -13 1.521 -7.055 1 98.75 51 ASP B C 1
ATOM 3244 O O . ASP B 1 51 ? -12.227 0.836 -7.727 1 98.75 51 ASP B O 1
ATOM 3248 N N . GLY B 1 52 ? -12.531 2.412 -6.25 1 98.81 52 GLY B N 1
ATOM 3249 C CA . GLY B 1 52 ? -11.172 2.533 -5.746 1 98.81 52 GLY B CA 1
ATOM 3250 C C . GLY B 1 52 ? -11.109 2.758 -4.246 1 98.81 52 GLY B C 1
ATOM 3251 O O . GLY B 1 52 ? -11.953 3.453 -3.682 1 98.81 52 GLY B O 1
ATOM 3252 N N . LEU B 1 53 ? -10.055 2.225 -3.574 1 98.88 53 LEU B N 1
ATOM 3253 C CA . LEU B 1 53 ? -9.945 2.338 -2.125 1 98.88 53 LEU B CA 1
ATOM 3254 C C . LEU B 1 53 ? -8.508 2.609 -1.709 1 98.88 53 LEU B C 1
ATOM 3256 O O . LEU B 1 53 ? -7.582 1.924 -2.16 1 98.88 53 LEU B O 1
ATOM 3260 N N . CYS B 1 54 ? -8.328 3.617 -0.911 1 98.81 54 CYS B N 1
ATOM 3261 C CA . CYS B 1 54 ? -7.098 3.816 -0.155 1 98.81 54 CYS B CA 1
ATOM 3262 C C . CYS B 1 54 ? -7.367 3.795 1.345 1 98.81 54 CYS B C 1
ATOM 3264 O O . CYS B 1 54 ? -8.297 4.449 1.82 1 98.81 54 CYS B O 1
ATOM 3266 N N . THR B 1 55 ? -6.629 3 2.061 1 98.25 55 THR B N 1
ATOM 3267 C CA . THR B 1 55 ? -6.777 2.906 3.508 1 98.25 55 THR B CA 1
ATOM 3268 C C . THR B 1 55 ? -5.504 2.354 4.148 1 98.25 55 THR B C 1
ATOM 3270 O O . THR B 1 55 ? -4.641 1.811 3.455 1 98.25 55 THR B O 1
ATOM 3273 N N . ALA B 1 56 ? -5.32 2.623 5.402 1 95.06 56 ALA B N 1
ATOM 3274 C CA . ALA B 1 56 ? -4.18 2.109 6.156 1 95.06 56 ALA B CA 1
ATOM 3275 C C . ALA B 1 56 ? -4.477 2.082 7.652 1 95.06 56 ALA B C 1
ATOM 3277 O O . ALA B 1 56 ? -5.266 2.889 8.148 1 95.06 56 ALA B O 1
ATOM 3278 N N . SER B 1 57 ? -3.912 1.161 8.359 1 89.56 57 SER B N 1
ATOM 3279 C CA . SER B 1 57 ? -4.027 1.037 9.805 1 89.56 57 SER B CA 1
ATOM 3280 C C . SER B 1 57 ? -2.775 0.408 10.406 1 89.56 57 SER B C 1
ATOM 3282 O O . SER B 1 57 ? -2.129 -0.429 9.773 1 89.56 57 SER B O 1
ATOM 3284 N N . VAL B 1 58 ? -2.455 0.86 11.586 1 79.69 58 VAL B N 1
ATOM 3285 C CA . VAL B 1 58 ? -1.333 0.252 12.297 1 79.69 58 VAL B CA 1
ATOM 3286 C C . VAL B 1 58 ? -1.781 -1.051 12.953 1 79.69 58 VAL B C 1
ATOM 3288 O O . VAL B 1 58 ? -0.951 -1.849 13.391 1 79.69 58 VAL B O 1
ATOM 3291 N N . ALA B 1 59 ? -3.062 -1.289 12.953 1 74.38 59 ALA B N 1
ATOM 3292 C CA . ALA B 1 59 ? -3.641 -2.404 13.703 1 74.38 59 ALA B CA 1
ATOM 3293 C C . ALA B 1 59 ? -3.408 -3.727 12.977 1 74.38 59 ALA B C 1
ATOM 3295 O O . ALA B 1 59 ? -3.26 -4.773 13.617 1 74.38 59 ALA B O 1
ATOM 3296 N N . ALA B 1 60 ? -3.41 -3.701 11.648 1 77.75 60 ALA B N 1
ATOM 3297 C CA . ALA B 1 60 ? -3.312 -4.949 10.898 1 77.75 60 ALA B CA 1
ATOM 3298 C C . ALA B 1 60 ? -2.621 -4.727 9.555 1 77.75 60 ALA B C 1
ATOM 3300 O O . ALA B 1 60 ? -2.893 -3.738 8.867 1 77.75 60 ALA B O 1
ATOM 3301 N N . PRO B 1 61 ? -1.786 -5.715 9.211 1 76.62 61 PRO B N 1
ATOM 3302 C CA . PRO B 1 61 ? -1.105 -5.582 7.918 1 76.62 61 PRO B CA 1
ATOM 3303 C C . PRO B 1 61 ? -2.062 -5.688 6.73 1 76.62 61 PRO B C 1
ATOM 3305 O O . PRO B 1 61 ? -1.87 -5.012 5.719 1 76.62 61 PRO B O 1
ATOM 3308 N N . MET B 1 62 ? -3.076 -6.461 6.793 1 87.62 62 MET B N 1
ATOM 3309 C CA . MET B 1 62 ? -3.996 -6.656 5.676 1 87.62 62 MET B CA 1
ATOM 3310 C C . MET B 1 62 ? -5.293 -5.883 5.895 1 87.62 62 MET B C 1
ATOM 3312 O O . MET B 1 62 ? -6.383 -6.41 5.664 1 87.62 62 MET B O 1
ATOM 3316 N N . TRP B 1 63 ? -5.176 -4.672 6.238 1 89.94 63 TRP B N 1
ATOM 3317 C CA . TRP B 1 63 ? -6.273 -3.82 6.684 1 89.94 63 TRP B CA 1
ATOM 3318 C C . TRP B 1 63 ? -7.25 -3.553 5.543 1 89.94 63 TRP B C 1
ATOM 3320 O O . TRP B 1 63 ? -8.453 -3.424 5.77 1 89.94 63 TRP B O 1
ATOM 3330 N N . ALA B 1 64 ? -6.848 -3.529 4.297 1 94.75 64 ALA B N 1
ATOM 3331 C CA . ALA B 1 64 ? -7.699 -3.178 3.164 1 94.75 64 ALA B CA 1
ATOM 3332 C C . ALA B 1 64 ? -8.836 -4.184 2.996 1 94.75 64 ALA B C 1
ATOM 3334 O O . ALA B 1 64 ? -9.953 -3.816 2.619 1 94.75 64 ALA B O 1
ATOM 3335 N N . MET B 1 65 ? -8.609 -5.438 3.307 1 93.31 65 MET B N 1
ATOM 3336 C CA . MET B 1 65 ? -9.555 -6.504 2.984 1 93.31 65 MET B CA 1
ATOM 3337 C C . MET B 1 65 ? -10.789 -6.43 3.883 1 93.31 65 MET B C 1
ATOM 3339 O O . MET B 1 65 ? -11.922 -6.461 3.396 1 93.31 65 MET B O 1
ATOM 3343 N N . PRO B 1 66 ? -10.602 -6.316 5.246 1 92.38 66 PRO B N 1
ATOM 3344 C CA . PRO B 1 66 ? -11.812 -6.137 6.047 1 92.38 66 PRO B CA 1
ATOM 3345 C C . PRO B 1 66 ? -12.555 -4.844 5.715 1 92.38 66 PRO B C 1
ATOM 3347 O O . PRO B 1 66 ? -13.781 -4.789 5.805 1 92.38 66 PRO B O 1
ATOM 3350 N N . VAL B 1 67 ? -11.867 -3.789 5.355 1 96.31 67 VAL B N 1
ATOM 3351 C CA . VAL B 1 67 ? -12.531 -2.543 4.996 1 96.31 67 VAL B CA 1
ATOM 3352 C C . VAL B 1 67 ? -13.406 -2.762 3.762 1 96.31 67 VAL B C 1
ATOM 3354 O O . VAL B 1 67 ? -14.562 -2.344 3.732 1 96.31 67 VAL B O 1
ATOM 3357 N N . ILE B 1 68 ? -12.859 -3.428 2.736 1 96.62 68 ILE B N 1
ATOM 3358 C CA . ILE B 1 68 ? -13.586 -3.738 1.511 1 96.62 68 ILE B CA 1
ATOM 3359 C C . ILE B 1 68 ? -14.844 -4.531 1.847 1 96.62 68 ILE B C 1
ATOM 3361 O O . ILE B 1 68 ? -15.93 -4.219 1.354 1 96.62 68 ILE B O 1
ATOM 3365 N N . GLU B 1 69 ? -14.672 -5.516 2.693 1 94.06 69 GLU B N 1
ATOM 3366 C CA . GLU B 1 69 ? -15.789 -6.375 3.076 1 94.06 69 GLU B CA 1
ATOM 3367 C C . GLU B 1 69 ? -16.875 -5.586 3.807 1 94.06 69 GLU B C 1
ATOM 3369 O O . GLU B 1 69 ? -18.062 -5.723 3.5 1 94.06 69 GLU B O 1
ATOM 3374 N N . HIS B 1 70 ? -16.516 -4.707 4.754 1 94.62 70 HIS B N 1
ATOM 3375 C CA . HIS B 1 70 ? -17.484 -3.957 5.559 1 94.62 70 HIS B CA 1
ATOM 3376 C C . HIS B 1 70 ? -18.172 -2.881 4.73 1 94.62 70 HIS B C 1
ATOM 3378 O O . HIS B 1 70 ? -19.344 -2.566 4.961 1 94.62 70 HIS B O 1
ATOM 3384 N N . LEU B 1 71 ? -17.406 -2.305 3.793 1 97.5 71 LEU B N 1
ATOM 3385 C CA . LEU B 1 71 ? -18 -1.272 2.943 1 97.5 71 LEU B CA 1
ATOM 3386 C C . LEU B 1 71 ? -18.859 -1.895 1.849 1 97.5 71 LEU B C 1
ATOM 3388 O O . LEU B 1 71 ? -19.672 -1.207 1.225 1 97.5 71 LEU B O 1
ATOM 3392 N N . GLY B 1 72 ? -18.641 -3.168 1.523 1 95.94 72 GLY B N 1
ATOM 3393 C CA . GLY B 1 72 ? -19.391 -3.857 0.487 1 95.94 72 GLY B CA 1
ATOM 3394 C C . GLY B 1 72 ? -19.047 -3.395 -0.914 1 95.94 72 GLY B C 1
ATOM 3395 O O . GLY B 1 72 ? -19.922 -3.258 -1.768 1 95.94 72 GLY B O 1
ATOM 3396 N N . ILE B 1 73 ? -17.797 -3.078 -1.122 1 97.31 73 ILE B N 1
ATOM 3397 C CA . ILE B 1 73 ? -17.391 -2.6 -2.438 1 97.31 73 ILE B CA 1
ATOM 3398 C C . ILE B 1 73 ? -16.453 -3.617 -3.09 1 97.31 73 ILE B C 1
ATOM 3400 O O . ILE B 1 73 ? -15.961 -4.531 -2.424 1 97.31 73 ILE B O 1
ATOM 3404 N N . ARG B 1 74 ? -16.203 -3.537 -4.406 1 96.56 74 ARG B N 1
ATOM 3405 C CA . ARG B 1 74 ? -15.281 -4.332 -5.207 1 96.56 74 ARG B CA 1
ATOM 3406 C C . ARG B 1 74 ? -14.344 -3.438 -6.012 1 96.56 74 ARG B C 1
ATOM 3408 O O . ARG B 1 74 ? -14.516 -3.275 -7.223 1 96.56 74 ARG B O 1
ATOM 3415 N N . PRO B 1 75 ? -13.336 -2.961 -5.359 1 98 75 PRO B N 1
ATOM 3416 C CA . PRO B 1 75 ? -12.5 -1.934 -5.988 1 98 75 PRO B CA 1
ATOM 3417 C C . PRO B 1 75 ? -11.578 -2.5 -7.062 1 98 75 PRO B C 1
ATOM 3419 O O . PRO B 1 75 ? -11.047 -3.602 -6.906 1 98 75 PRO B O 1
ATOM 3422 N N . SER B 1 76 ? -11.406 -1.766 -8.156 1 97.94 76 SER B N 1
ATOM 3423 C CA . SER B 1 76 ? -10.453 -2.098 -9.211 1 97.94 76 SER B CA 1
ATOM 3424 C C . SER B 1 76 ? -9.086 -1.477 -8.93 1 97.94 76 SER B C 1
ATOM 3426 O O . SER B 1 76 ? -8.102 -1.806 -9.594 1 97.94 76 SER B O 1
ATOM 3428 N N . PHE B 1 77 ? -9.078 -0.59 -7.965 1 98.44 77 PHE B N 1
ATOM 3429 C CA . PHE B 1 77 ? -7.844 0.027 -7.496 1 98.44 77 PHE B CA 1
ATOM 3430 C C . PHE B 1 77 ? -7.766 0.003 -5.977 1 98.44 77 PHE B C 1
ATOM 3432 O O . PHE B 1 77 ? -8.727 0.37 -5.297 1 98.44 77 PHE B O 1
ATOM 3439 N N . ILE B 1 78 ? -6.668 -0.475 -5.41 1 98.69 78 ILE B N 1
ATOM 3440 C CA . ILE B 1 78 ? -6.461 -0.525 -3.967 1 98.69 78 ILE B CA 1
ATOM 3441 C C . ILE B 1 78 ? -5.059 -0.021 -3.629 1 98.69 78 ILE B C 1
ATOM 3443 O O . ILE B 1 78 ? -4.07 -0.489 -4.195 1 98.69 78 ILE B O 1
ATOM 3447 N N . ASP B 1 79 ? -4.945 0.933 -2.756 1 98.62 79 ASP B N 1
ATOM 3448 C CA . ASP B 1 79 ? -3.686 1.356 -2.154 1 98.62 79 ASP B CA 1
ATOM 3449 C C . ASP B 1 79 ? -3.783 1.382 -0.631 1 98.62 79 ASP B C 1
ATOM 3451 O O . ASP B 1 79 ? -4.512 2.201 -0.064 1 98.62 79 ASP B O 1
ATOM 3455 N N . SER B 1 80 ? -3.092 0.493 0.01 1 97.5 80 SER B N 1
ATOM 3456 C CA . SER B 1 80 ? -3.062 0.422 1.467 1 97.5 80 SER B CA 1
ATOM 3457 C C . SER B 1 80 ? -1.648 0.608 2.004 1 97.5 80 SER B C 1
ATOM 3459 O O . SER B 1 80 ? -1.276 0.006 3.012 1 97.5 80 SER B O 1
ATOM 3461 N N . THR B 1 81 ? -0.821 1.356 1.255 1 97.56 81 THR B N 1
ATOM 3462 C CA . THR B 1 81 ? 0.531 1.671 1.702 1 97.56 81 THR B CA 1
ATOM 3463 C C . THR B 1 81 ? 0.504 2.369 3.059 1 97.56 81 THR B C 1
ATOM 3465 O O . THR B 1 81 ? -0.169 3.389 3.227 1 97.56 81 THR B O 1
ATOM 3468 N N . MET B 1 82 ? 1.172 1.767 4.023 1 95.56 82 MET B N 1
ATOM 3469 C CA . MET B 1 82 ? 1.218 2.277 5.391 1 95.56 82 MET B CA 1
ATOM 3470 C C . MET B 1 82 ? 2.562 2.934 5.684 1 95.56 82 MET B C 1
ATOM 3472 O O . MET B 1 82 ? 3.564 2.244 5.883 1 95.56 82 MET B O 1
ATOM 3476 N N . LEU B 1 83 ? 2.557 4.254 5.719 1 96.06 83 LEU B N 1
ATOM 3477 C CA . LEU B 1 83 ? 3.758 5.039 5.973 1 96.06 83 LEU B CA 1
ATOM 3478 C C . LEU B 1 83 ? 3.602 5.875 7.238 1 96.06 83 LEU B C 1
ATOM 3480 O O . LEU B 1 83 ? 4.176 6.961 7.348 1 96.06 83 LEU B O 1
ATOM 3484 N N . GLY B 1 84 ? 2.721 5.422 8.117 1 93.75 84 GLY B N 1
ATOM 3485 C CA . GLY B 1 84 ? 2.387 6.219 9.289 1 93.75 84 GLY B CA 1
ATOM 3486 C C . GLY B 1 84 ? 1.38 7.316 9 1 93.75 84 GLY B C 1
ATOM 3487 O O . GLY B 1 84 ? 0.455 7.117 8.203 1 93.75 84 GLY B O 1
ATOM 3488 N N . GLY B 1 85 ? 1.514 8.367 9.695 1 95.12 85 GLY B N 1
ATOM 3489 C CA . GLY B 1 85 ? 0.536 9.445 9.609 1 95.12 85 GLY B CA 1
ATOM 3490 C C . GLY B 1 85 ? 0.479 10.086 8.234 1 95.12 85 GLY B C 1
ATOM 3491 O O . GLY B 1 85 ? -0.503 10.75 7.898 1 95.12 85 GLY B O 1
ATOM 3492 N N . SER B 1 86 ? 1.493 9.93 7.426 1 97.31 86 SER B N 1
ATOM 3493 C CA . SER B 1 86 ? 1.546 10.578 6.117 1 97.31 86 SER B CA 1
ATOM 3494 C C . SER B 1 86 ? 0.795 9.766 5.066 1 97.31 86 SER B C 1
ATOM 3496 O O . SER B 1 86 ? 0.611 10.227 3.938 1 97.31 86 SER B O 1
ATOM 3498 N N . SER B 1 87 ? 0.288 8.609 5.418 1 97.94 87 SER B N 1
ATOM 3499 C CA . SER B 1 87 ? -0.271 7.645 4.48 1 97.94 87 SER B CA 1
ATOM 3500 C C . SER B 1 87 ? -1.379 8.266 3.637 1 97.94 87 SER B C 1
ATOM 3502 O O . SER B 1 87 ? -1.401 8.109 2.414 1 97.94 87 SER B O 1
ATOM 3504 N N . PHE B 1 88 ? -2.227 9.023 4.203 1 98.44 88 PHE B N 1
ATOM 3505 C CA . PHE B 1 88 ? -3.477 9.438 3.574 1 98.44 88 PHE B CA 1
ATOM 3506 C C . PHE B 1 88 ? -3.246 10.617 2.639 1 98.44 88 PHE B C 1
ATOM 3508 O O . PHE B 1 88 ? -4.098 10.93 1.803 1 98.44 88 PHE B O 1
ATOM 3515 N N . VAL B 1 89 ? -2.117 11.273 2.805 1 98.88 89 VAL B N 1
ATOM 3516 C CA . VAL B 1 89 ? -1.664 12.258 1.83 1 98.88 89 VAL B CA 1
ATOM 3517 C C . VAL B 1 89 ? -0.866 11.57 0.727 1 98.88 89 VAL B C 1
ATOM 3519 O O . VAL B 1 89 ? -0.967 11.938 -0.445 1 98.88 89 VAL B O 1
ATOM 3522 N N . ALA B 1 90 ? -0.123 10.539 1.171 1 98.75 90 ALA B N 1
ATOM 3523 C CA . ALA B 1 90 ? 0.688 9.773 0.229 1 98.75 90 ALA B CA 1
ATOM 3524 C C . ALA B 1 90 ? -0.19 9 -0.753 1 98.75 90 ALA B C 1
ATOM 3526 O O . ALA B 1 90 ? 0.21 8.758 -1.895 1 98.75 90 ALA B O 1
ATOM 3527 N N . HIS B 1 91 ? -1.402 8.656 -0.377 1 98.75 91 HIS B N 1
ATOM 3528 C CA . HIS B 1 91 ? -2.316 7.867 -1.195 1 98.75 91 HIS B CA 1
ATOM 3529 C C . HIS B 1 91 ? -2.83 8.672 -2.383 1 98.75 91 HIS B C 1
ATOM 3531 O O . HIS B 1 91 ? -3.381 8.109 -3.33 1 98.75 91 HIS B O 1
ATOM 3537 N N . LEU B 1 92 ? -2.588 9.977 -2.436 1 98.81 92 LEU B N 1
ATOM 3538 C CA . LEU B 1 92 ? -3.146 10.836 -3.469 1 98.81 92 LEU B CA 1
ATOM 3539 C C . LEU B 1 92 ? -2.541 10.516 -4.832 1 98.81 92 LEU B C 1
ATOM 3541 O O . LEU B 1 92 ? -3.27 10.266 -5.797 1 98.81 92 LEU B O 1
ATOM 3545 N N . LEU B 1 93 ? -1.252 10.438 -4.902 1 98.62 93 LEU B N 1
ATOM 3546 C CA . LEU B 1 93 ? -0.621 10.367 -6.215 1 98.62 93 LEU B CA 1
ATOM 3547 C C . LEU B 1 93 ? -0.962 9.055 -6.918 1 98.62 93 LEU B C 1
ATOM 3549 O O . LEU B 1 93 ? -1.339 9.055 -8.094 1 98.62 93 LEU B O 1
ATOM 3553 N N . PRO B 1 94 ? -0.882 7.875 -6.223 1 98.44 94 PRO B N 1
ATOM 3554 C CA . PRO B 1 94 ? -1.357 6.66 -6.891 1 98.44 94 PRO B CA 1
ATOM 3555 C C . PRO B 1 94 ? -2.83 6.742 -7.285 1 98.44 94 PRO B C 1
ATOM 3557 O O . PRO B 1 94 ? -3.217 6.238 -8.344 1 98.44 94 PRO B O 1
ATOM 3560 N N . ALA B 1 95 ? -3.637 7.355 -6.48 1 98.75 95 ALA B N 1
ATOM 3561 C CA . ALA B 1 95 ? -5.051 7.512 -6.805 1 98.75 95 ALA B CA 1
ATOM 3562 C C . ALA B 1 95 ? -5.238 8.398 -8.031 1 98.75 95 ALA B C 1
ATOM 3564 O O . ALA B 1 95 ? -6.117 8.141 -8.859 1 98.75 95 ALA B O 1
ATOM 3565 N N . LEU B 1 96 ? -4.387 9.461 -8.148 1 98.62 96 LEU B N 1
ATOM 3566 C CA . LEU B 1 96 ? -4.441 10.312 -9.328 1 98.62 96 LEU B CA 1
ATOM 3567 C C . LEU B 1 96 ? -4.188 9.5 -10.594 1 98.62 96 LEU B C 1
ATOM 3569 O O . LEU B 1 96 ? -4.914 9.641 -11.578 1 98.62 96 LEU B O 1
ATOM 3573 N N . HIS B 1 97 ? -3.197 8.633 -10.539 1 98.12 97 HIS B N 1
ATOM 3574 C CA . HIS B 1 97 ? -2.873 7.781 -11.672 1 98.12 97 HIS B CA 1
ATOM 3575 C C . HIS B 1 97 ? -4.039 6.863 -12.023 1 98.12 97 HIS B C 1
ATOM 3577 O O . HIS B 1 97 ? -4.402 6.727 -13.195 1 98.12 97 HIS B O 1
ATOM 3583 N N . ALA B 1 98 ? -4.613 6.227 -11.016 1 98.19 98 ALA B N 1
ATOM 3584 C CA . ALA B 1 98 ? -5.688 5.262 -11.227 1 98.19 98 ALA B CA 1
ATOM 3585 C C . ALA B 1 98 ? -6.906 5.93 -11.852 1 98.19 98 ALA B C 1
ATOM 3587 O O . ALA B 1 98 ? -7.523 5.379 -12.766 1 98.19 98 ALA B O 1
ATOM 3588 N N . LEU B 1 99 ? -7.23 7.07 -11.367 1 98.19 99 LEU B N 1
ATOM 3589 C CA . LEU B 1 99 ? -8.375 7.809 -11.891 1 98.19 99 LEU B CA 1
ATOM 3590 C C . LEU B 1 99 ? -8.102 8.32 -13.297 1 98.19 99 LEU B C 1
ATOM 3592 O O . LEU B 1 99 ? -8.93 8.156 -14.195 1 98.19 99 LEU B O 1
ATOM 3596 N N . ALA B 1 100 ? -6.93 8.891 -13.492 1 96.56 100 ALA B N 1
ATOM 3597 C CA . ALA B 1 100 ? -6.59 9.5 -14.781 1 96.56 100 ALA B CA 1
ATOM 3598 C C . ALA B 1 100 ? -6.512 8.445 -15.883 1 96.56 100 ALA B C 1
ATOM 3600 O O . ALA B 1 100 ? -6.855 8.727 -17.031 1 96.56 100 ALA B O 1
ATOM 3601 N N . SER B 1 101 ? -6.086 7.215 -15.547 1 95.69 101 SER B N 1
ATOM 3602 C CA . SER B 1 101 ? -5.914 6.16 -16.547 1 95.69 101 SER B CA 1
ATOM 3603 C C . SER B 1 101 ? -7.234 5.445 -16.828 1 95.69 101 SER B C 1
ATOM 3605 O O . SER B 1 101 ? -7.32 4.633 -17.75 1 95.69 101 SER B O 1
ATOM 3607 N N . GLY B 1 102 ? -8.281 5.711 -16 1 95.56 102 GLY B N 1
ATOM 3608 C CA . GLY B 1 102 ? -9.562 5.039 -16.156 1 95.56 102 GLY B CA 1
ATOM 3609 C C . GLY B 1 102 ? -9.625 3.699 -15.445 1 95.56 102 GLY B C 1
ATOM 3610 O O . GLY B 1 102 ? -10.594 2.951 -15.602 1 95.56 102 GLY B O 1
ATOM 3611 N N . GLN B 1 103 ? -8.602 3.381 -14.664 1 97.06 103 GLN B N 1
ATOM 3612 C CA . GLN B 1 103 ? -8.609 2.15 -13.883 1 97.06 103 GLN B CA 1
ATOM 3613 C C . GLN B 1 103 ? -9.812 2.1 -12.945 1 97.06 103 GLN B C 1
ATOM 3615 O O . GLN B 1 103 ? -10.336 1.021 -12.664 1 97.06 103 GLN B O 1
ATOM 3620 N N . CYS B 1 104 ? -10.18 3.215 -12.43 1 97.88 104 CYS B N 1
ATOM 3621 C CA . CYS B 1 104 ? -11.359 3.371 -11.586 1 97.88 104 CYS B CA 1
ATOM 3622 C C . CYS B 1 104 ? -12.008 4.734 -11.805 1 97.88 104 CYS B C 1
ATOM 3624 O O . CYS B 1 104 ? -11.484 5.562 -12.547 1 97.88 104 CYS B O 1
ATOM 3626 N N . ASN B 1 105 ? -13.203 4.941 -11.164 1 98.12 105 ASN B N 1
ATOM 3627 C CA . ASN B 1 105 ? -13.969 6.148 -11.422 1 98.12 105 ASN B CA 1
ATOM 3628 C C . ASN B 1 105 ? -14.086 7.02 -10.172 1 98.12 105 ASN B C 1
ATOM 3630 O O . ASN B 1 105 ? -14.281 8.234 -10.273 1 98.12 105 ASN B O 1
ATOM 3634 N N . ALA B 1 106 ? -14.039 6.441 -9.055 1 98.88 106 ALA B N 1
ATOM 3635 C CA . ALA B 1 106 ? -14.109 7.133 -7.773 1 98.88 106 ALA B CA 1
ATOM 3636 C C . ALA B 1 106 ? -13.305 6.402 -6.707 1 98.88 106 ALA B C 1
ATOM 3638 O O . ALA B 1 106 ? -13.469 5.195 -6.512 1 98.88 106 ALA B O 1
ATOM 3639 N N . VAL B 1 107 ? -12.43 7.129 -6.07 1 98.94 107 VAL B N 1
ATOM 3640 C CA . VAL B 1 107 ? -11.578 6.539 -5.047 1 98.94 107 VAL B CA 1
ATOM 3641 C C . VAL B 1 107 ? -11.977 7.062 -3.672 1 98.94 107 VAL B C 1
ATOM 3643 O O . VAL B 1 107 ? -12.07 8.273 -3.465 1 98.94 107 VAL B O 1
ATOM 3646 N N . LEU B 1 108 ? -12.242 6.156 -2.732 1 98.94 108 LEU B N 1
ATOM 3647 C CA . LEU B 1 108 ? -12.461 6.484 -1.328 1 98.94 108 LEU B CA 1
ATOM 3648 C C . LEU B 1 108 ? -11.18 6.32 -0.519 1 98.94 108 LEU B C 1
ATOM 3650 O O . LEU B 1 108 ? -10.547 5.266 -0.558 1 98.94 108 LEU B O 1
ATOM 3654 N N . VAL B 1 109 ? -10.719 7.371 0.101 1 98.94 109 VAL B N 1
ATOM 3655 C CA . VAL B 1 109 ? -9.648 7.309 1.088 1 98.94 109 VAL B CA 1
ATOM 3656 C C . VAL B 1 109 ? -10.234 7.395 2.496 1 98.94 109 VAL B C 1
ATOM 3658 O O . VAL B 1 109 ? -10.953 8.344 2.818 1 98.94 109 VAL B O 1
ATOM 3661 N N . CYS B 1 110 ? -9.938 6.375 3.389 1 98.75 110 CYS B N 1
ATOM 3662 C CA . CYS B 1 110 ? -10.602 6.395 4.688 1 98.75 110 CYS B CA 1
ATOM 3663 C C . CYS B 1 110 ? -9.703 5.828 5.773 1 98.75 110 CYS B C 1
ATOM 3665 O O . CYS B 1 110 ? -8.812 5.016 5.488 1 98.75 110 CYS B O 1
ATOM 3667 N N . TYR B 1 111 ? -9.906 6.328 6.918 1 98.25 111 TYR B N 1
ATOM 3668 C CA . TYR B 1 111 ? -9.18 5.941 8.125 1 98.25 111 TYR B CA 1
ATOM 3669 C C . TYR B 1 111 ? -10.07 6.039 9.352 1 98.25 111 TYR B C 1
ATOM 3671 O O . TYR B 1 111 ? -10.961 6.895 9.414 1 98.25 111 TYR B O 1
ATOM 3679 N N . GLY B 1 112 ? -9.836 5.141 10.359 1 96.62 112 GLY B N 1
ATOM 3680 C CA . GLY B 1 112 ? -10.5 5.18 11.648 1 96.62 112 GLY B CA 1
ATOM 3681 C C . GLY B 1 112 ? -9.695 4.516 12.75 1 96.62 112 GLY B C 1
ATOM 3682 O O . GLY B 1 112 ? -9.016 3.516 12.516 1 96.62 112 GLY B O 1
ATOM 3683 N N . SER B 1 113 ? -9.789 5.117 13.93 1 95.19 113 SER B N 1
ATOM 3684 C CA . SER B 1 113 ? -9.094 4.578 15.094 1 95.19 113 SER B CA 1
ATOM 3685 C C . SER B 1 113 ? -9.805 4.965 16.391 1 95.19 113 SER B C 1
ATOM 3687 O O . SER B 1 113 ? -10.297 6.086 16.516 1 95.19 113 SER B O 1
ATOM 3689 N N . THR B 1 114 ? -9.922 4.031 17.297 1 92.94 114 THR B N 1
ATOM 3690 C CA . THR B 1 114 ? -10.438 4.281 18.641 1 92.94 114 THR B CA 1
ATOM 3691 C C . THR B 1 114 ? -9.328 4.164 19.688 1 92.94 114 THR B C 1
ATOM 3693 O O . THR B 1 114 ? -9.477 3.467 20.688 1 92.94 114 THR B O 1
ATOM 3696 N N . GLN B 1 115 ? -8.312 4.848 19.406 1 87.56 115 GLN B N 1
ATOM 3697 C CA . GLN B 1 115 ? -7.109 4.738 20.234 1 87.56 115 GLN B CA 1
ATOM 3698 C C . GLN B 1 115 ? -7.398 5.113 21.688 1 87.56 115 GLN B C 1
ATOM 3700 O O . GLN B 1 115 ? -6.816 4.539 22.609 1 87.56 115 GLN B O 1
ATOM 3705 N N . ARG B 1 116 ? -8.219 6.055 21.891 1 88.81 116 ARG B N 1
ATOM 3706 C CA . ARG B 1 116 ? -8.508 6.562 23.219 1 88.81 116 ARG B CA 1
ATOM 3707 C C . ARG B 1 116 ? -9.391 5.594 24 1 88.81 116 ARG B C 1
ATOM 3709 O O . ARG B 1 116 ? -9.141 5.32 25.172 1 88.81 116 ARG B O 1
ATOM 3716 N N . THR B 1 117 ? -10.328 5.016 23.375 1 88.31 117 THR B N 1
ATOM 3717 C CA . THR B 1 117 ? -11.367 4.281 24.094 1 88.31 117 THR B CA 1
ATOM 3718 C C . THR B 1 117 ? -11.141 2.777 23.984 1 88.31 117 THR B C 1
ATOM 3720 O O . THR B 1 117 ? -11.75 1.997 24.719 1 88.31 117 THR B O 1
ATOM 3723 N N . SER B 1 118 ? -10.289 2.434 23 1 76.5 118 SER B N 1
ATOM 3724 C CA . SER B 1 118 ? -10.109 0.999 22.797 1 76.5 118 SER B CA 1
ATOM 3725 C C . SER B 1 118 ? -9.578 0.325 24.062 1 76.5 118 SER B C 1
ATOM 3727 O O . SER B 1 118 ? -8.828 0.937 24.828 1 76.5 118 SER B O 1
ATOM 3729 N N . THR B 1 119 ? -10.047 -0.836 24.281 1 63.12 119 THR B N 1
ATOM 3730 C CA . THR B 1 119 ? -9.664 -1.629 25.453 1 63.12 119 THR B CA 1
ATOM 3731 C C . THR B 1 119 ? -8.383 -2.418 25.172 1 63.12 119 THR B C 1
ATOM 3733 O O . THR B 1 119 ? -7.844 -3.068 26.062 1 63.12 119 THR B O 1
ATOM 3736 N N . LEU B 1 120 ? -8.047 -2.387 23.953 1 60.59 120 LEU B N 1
ATOM 3737 C CA . LEU B 1 120 ? -6.828 -3.139 23.672 1 60.59 120 LEU B CA 1
ATOM 3738 C C . LEU B 1 120 ? -5.625 -2.494 24.359 1 60.59 120 LEU B C 1
ATOM 3740 O O . LEU B 1 120 ? -5.438 -1.277 24.281 1 60.59 120 LEU B O 1
ATOM 3744 N N . SER B 1 121 ? -4.977 -3.188 25.125 1 57.53 121 SER B N 1
ATOM 3745 C CA . SER B 1 121 ? -3.863 -2.699 25.938 1 57.53 121 SER B CA 1
ATOM 3746 C C . SER B 1 121 ? -2.758 -2.121 25.062 1 57.53 121 SER B C 1
ATOM 3748 O O . SER B 1 121 ? -2.162 -2.836 24.25 1 57.53 121 SER B O 1
ATOM 3750 N N . ARG B 1 122 ? -2.5 -0.927 25.109 1 55.5 122 ARG B N 1
ATOM 3751 C CA . ARG B 1 122 ? -1.434 -0.223 24.406 1 55.5 122 ARG B CA 1
ATOM 3752 C C . ARG B 1 122 ? -0.079 -0.868 24.688 1 55.5 122 ARG B C 1
ATOM 3754 O O . ARG B 1 122 ? 0.774 -0.933 23.797 1 55.5 122 ARG B O 1
ATOM 3761 N N . ALA B 1 123 ? -0.065 -1.244 25.953 1 55.91 123 ALA B N 1
ATOM 3762 C CA . ALA B 1 123 ? 1.177 -1.898 26.359 1 55.91 123 ALA B CA 1
ATOM 3763 C C . ALA B 1 123 ? 1.412 -3.176 25.547 1 55.91 123 ALA B C 1
ATOM 3765 O O . ALA B 1 123 ? 2.541 -3.461 25.141 1 55.91 123 ALA B O 1
ATOM 3766 N N . GLU B 1 124 ? 0.354 -3.926 25.359 1 58.16 124 GLU B N 1
ATOM 3767 C CA . GLU B 1 124 ? 0.477 -5.172 24.609 1 58.16 124 GLU B CA 1
ATOM 3768 C C . GLU B 1 124 ? 0.769 -4.902 23.141 1 58.16 124 GLU B C 1
ATOM 3770 O O . GLU B 1 124 ? 1.611 -5.57 22.531 1 58.16 124 GLU B O 1
ATOM 3775 N N . ILE B 1 125 ? 0.322 -3.883 22.672 1 60.06 125 ILE B N 1
ATOM 3776 C CA . ILE B 1 125 ? 0.556 -3.49 21.281 1 60.06 125 ILE B CA 1
ATOM 3777 C C . ILE B 1 125 ? 2.008 -3.055 21.109 1 60.06 125 ILE B C 1
ATOM 3779 O O . ILE B 1 125 ? 2.658 -3.416 20.125 1 60.06 125 ILE B O 1
ATOM 3783 N N . GLY B 1 126 ? 2.453 -2.334 22.094 1 57.81 126 GLY B N 1
ATOM 3784 C CA . GLY B 1 126 ? 3.836 -1.885 22.062 1 57.81 126 GLY B CA 1
ATOM 3785 C C . GLY B 1 126 ? 4.836 -3.027 22.078 1 57.81 126 GLY B C 1
ATOM 3786 O O . GLY B 1 126 ? 5.816 -3.002 21.328 1 57.81 126 GLY B O 1
ATOM 3787 N N . ARG B 1 127 ? 4.488 -4.066 22.859 1 58.72 127 ARG B N 1
ATOM 3788 C CA . ARG B 1 127 ? 5.352 -5.238 22.938 1 58.72 127 ARG B CA 1
ATOM 3789 C C . ARG B 1 127 ? 5.387 -5.984 21.609 1 58.72 127 ARG B C 1
ATOM 3791 O O . ARG B 1 127 ? 6.453 -6.398 21.156 1 58.72 127 ARG B O 1
ATOM 3798 N N . VAL B 1 128 ? 4.258 -6.016 21.047 1 58.81 128 VAL B N 1
ATOM 3799 C CA . VAL B 1 128 ? 4.113 -6.75 19.797 1 58.81 128 VAL B CA 1
ATOM 3800 C C . VAL B 1 128 ? 4.84 -6.004 18.672 1 58.81 128 VAL B C 1
ATOM 3802 O O . VAL B 1 128 ? 5.555 -6.617 17.875 1 58.81 128 VAL B O 1
ATOM 3805 N N . ARG B 1 129 ? 4.797 -4.785 18.766 1 62.59 129 ARG B N 1
ATOM 3806 C CA . ARG B 1 129 ? 5.449 -3.969 17.75 1 62.59 129 ARG B CA 1
ATOM 3807 C C . ARG B 1 129 ? 6.969 -4.062 17.859 1 62.59 129 ARG B C 1
ATOM 3809 O O . ARG B 1 129 ? 7.668 -4.102 16.844 1 62.59 129 ARG B O 1
ATOM 3816 N N . LYS B 1 130 ? 7.434 -4.047 19.078 1 60.38 130 LYS B N 1
ATOM 3817 C CA . LYS B 1 130 ? 8.875 -4.156 19.297 1 60.38 130 LYS B CA 1
ATOM 3818 C C . LYS B 1 130 ? 9.422 -5.461 18.734 1 60.38 130 LYS B C 1
ATOM 3820 O O . LYS B 1 130 ? 10.547 -5.504 18.234 1 60.38 130 LYS B O 1
ATOM 3825 N N . GLN B 1 131 ? 8.539 -6.348 18.797 1 59.84 131 GLN B N 1
ATOM 3826 C CA . GLN B 1 131 ? 8.961 -7.656 18.328 1 59.84 131 GLN B CA 1
ATOM 3827 C C . GLN B 1 131 ? 8.852 -7.754 16.812 1 59.84 131 GLN B C 1
ATOM 3829 O O . GLN B 1 131 ? 9.719 -8.328 16.156 1 59.84 131 GLN B O 1
ATOM 3834 N N . PHE B 1 132 ? 7.887 -7.082 16.266 1 60.16 132 PHE B N 1
ATOM 3835 C CA . PHE B 1 132 ? 7.594 -7.273 14.852 1 60.16 132 PHE B CA 1
ATOM 3836 C C . PHE B 1 132 ? 8.281 -6.207 14.008 1 60.16 132 PHE B C 1
ATOM 3838 O O . PHE B 1 132 ? 8.438 -6.371 12.797 1 60.16 132 PHE B O 1
ATOM 3845 N N . ASP B 1 133 ? 8.742 -5.176 14.633 1 66.19 133 ASP B N 1
ATOM 3846 C CA . ASP B 1 133 ? 9.477 -4.094 13.984 1 66.19 133 ASP B CA 1
ATOM 3847 C C . ASP B 1 133 ? 10.672 -3.658 14.828 1 66.19 133 ASP B C 1
ATOM 3849 O O . ASP B 1 133 ? 10.719 -2.523 15.305 1 66.19 133 ASP B O 1
ATOM 3853 N N . PRO B 1 134 ? 11.578 -4.613 14.875 1 59.69 134 PRO B N 1
ATOM 3854 C CA . PRO B 1 134 ? 12.734 -4.293 15.719 1 59.69 134 PRO B CA 1
ATOM 3855 C C . PRO B 1 134 ? 13.539 -3.105 15.203 1 59.69 134 PRO B C 1
ATOM 3857 O O . PRO B 1 134 ? 13.703 -2.951 13.984 1 59.69 134 PRO B O 1
ATOM 3860 N N . GLN B 1 135 ? 13.766 -2.188 16.109 1 65 135 GLN B N 1
ATOM 3861 C CA . GLN B 1 135 ? 14.68 -1.075 15.867 1 65 135 GLN B CA 1
ATOM 3862 C C . GLN B 1 135 ? 15.984 -1.259 16.625 1 65 135 GLN B C 1
ATOM 3864 O O . GLN B 1 135 ? 16.141 -0.737 17.734 1 65 135 GLN B O 1
ATOM 3869 N N . PRO B 1 136 ? 16.859 -1.979 15.977 1 58.03 136 PRO B N 1
ATOM 3870 C CA . PRO B 1 136 ? 18.047 -2.451 16.703 1 58.03 136 PRO B CA 1
ATOM 3871 C C . PRO B 1 136 ? 18.844 -1.312 17.328 1 58.03 136 PRO B C 1
ATOM 3873 O O . PRO B 1 136 ? 19.516 -1.504 18.344 1 58.03 136 PRO B O 1
ATOM 3876 N N . TYR B 1 137 ? 18.75 -0.171 16.75 1 66.81 137 TYR B N 1
ATOM 3877 C CA . TYR B 1 137 ? 19.625 0.897 17.234 1 66.81 137 TYR B CA 1
ATOM 3878 C C . TYR B 1 137 ? 18.906 1.749 18.281 1 66.81 137 TYR B C 1
ATOM 3880 O O . TYR B 1 137 ? 19.547 2.564 18.953 1 66.81 137 TYR B O 1
ATOM 3888 N N . GLU B 1 138 ? 17.641 1.49 18.453 1 69.38 138 GLU B N 1
ATOM 3889 C CA . GLU B 1 138 ? 16.891 2.318 19.391 1 69.38 138 GLU B CA 1
ATOM 3890 C C . GLU B 1 138 ? 16.297 1.478 20.516 1 69.38 138 GLU B C 1
ATOM 3892 O O . GLU B 1 138 ? 16.25 1.92 21.672 1 69.38 138 GLU B O 1
ATOM 3897 N N . THR B 1 139 ? 15.992 0.269 20.188 1 64.12 139 THR B N 1
ATOM 3898 C CA . THR B 1 139 ? 15.258 -0.589 21.109 1 64.12 139 THR B CA 1
ATOM 3899 C C . THR B 1 139 ? 16.062 -0.807 22.391 1 64.12 139 THR B C 1
ATOM 3901 O O . THR B 1 139 ? 15.5 -0.758 23.5 1 64.12 139 THR B O 1
ATOM 3904 N N . PRO B 1 140 ? 17.375 -0.946 22.266 1 60.81 140 PRO B N 1
ATOM 3905 C CA . PRO B 1 140 ? 18.141 -1.206 23.5 1 60.81 140 PRO B CA 1
ATOM 3906 C C . PRO B 1 140 ? 18.062 -0.051 24.5 1 60.81 140 PRO B C 1
ATOM 3908 O O . PRO B 1 140 ? 18.281 -0.248 25.688 1 60.81 140 PRO B O 1
ATOM 3911 N N . TYR B 1 141 ? 17.688 1.091 24.094 1 65.62 141 TYR B N 1
ATOM 3912 C CA . TYR B 1 141 ? 17.672 2.273 24.953 1 65.62 141 TYR B CA 1
ATOM 3913 C C . TYR B 1 141 ? 16.266 2.557 25.469 1 65.62 141 TYR B C 1
ATOM 3915 O O . TYR B 1 141 ? 16.062 3.502 26.234 1 65.62 141 TYR B O 1
ATOM 3923 N N . ASP B 1 142 ? 15.328 1.744 25.078 1 62.56 142 ASP B N 1
ATOM 3924 C CA . ASP B 1 142 ? 13.938 1.76 25.547 1 62.56 142 ASP B CA 1
ATOM 3925 C C . ASP B 1 142 ? 13.383 3.18 25.547 1 62.56 142 ASP B C 1
ATOM 3927 O O . ASP B 1 142 ? 12.906 3.662 26.578 1 62.56 142 ASP B O 1
ATOM 3931 N N . PRO B 1 143 ? 13.43 3.777 24.422 1 63.84 143 PRO B N 1
ATOM 3932 C CA . PRO B 1 143 ? 12.906 5.145 24.359 1 63.84 143 PRO B CA 1
ATOM 3933 C C . PRO B 1 143 ? 11.398 5.211 24.562 1 63.84 143 PRO B C 1
ATOM 3935 O O . PRO B 1 143 ? 10.695 4.219 24.328 1 63.84 143 PRO B O 1
ATOM 3938 N N . LEU B 1 144 ? 10.883 6.328 25.203 1 69.75 144 LEU B N 1
ATOM 3939 C CA . LEU B 1 144 ? 9.461 6.625 25.172 1 69.75 144 LEU B CA 1
ATOM 3940 C C . LEU B 1 144 ? 9 6.953 23.766 1 69.75 144 LEU B C 1
ATOM 3942 O O . LEU B 1 144 ? 8.984 8.117 23.359 1 69.75 144 LEU B O 1
ATOM 3946 N N . SER B 1 145 ? 8.633 5.953 23.062 1 71.94 145 SER B N 1
ATOM 3947 C CA . SER B 1 145 ? 8.281 6.148 21.656 1 71.94 145 SER B CA 1
ATOM 3948 C C . SER B 1 145 ? 6.84 6.609 21.5 1 71.94 145 SER B C 1
ATOM 3950 O O . SER B 1 145 ? 5.953 6.133 22.219 1 71.94 145 SER B O 1
ATOM 3952 N N . PRO B 1 146 ? 6.609 7.672 20.688 1 76.44 146 PRO B N 1
ATOM 3953 C CA . PRO B 1 146 ? 7.57 8.336 19.797 1 76.44 146 PRO B CA 1
ATOM 3954 C C . PRO B 1 146 ? 8.148 9.609 20.406 1 76.44 146 PRO B C 1
ATOM 3956 O O . PRO B 1 146 ? 8.984 10.273 19.781 1 76.44 146 PRO B O 1
ATOM 3959 N N . LEU B 1 147 ? 7.941 9.922 21.547 1 81.38 147 LEU B N 1
ATOM 3960 C CA . LEU B 1 147 ? 8.203 11.203 22.203 1 81.38 147 LEU B CA 1
ATOM 3961 C C . LEU B 1 147 ? 9.703 11.484 22.25 1 81.38 147 LEU B C 1
ATOM 3963 O O . LEU B 1 147 ? 10.141 12.586 21.922 1 81.38 147 LEU B O 1
ATOM 3967 N N . SER B 1 148 ? 10.438 10.508 22.531 1 84 148 SER B N 1
ATOM 3968 C CA . SER B 1 148 ? 11.875 10.719 22.703 1 84 148 SER B CA 1
ATOM 3969 C C . SER B 1 148 ? 12.531 11.094 21.375 1 84 148 SER B C 1
ATOM 3971 O O . SER B 1 148 ? 13.5 11.859 21.359 1 84 148 SER B O 1
ATOM 3973 N N . SER B 1 149 ? 11.992 10.594 20.375 1 87.75 149 SER B N 1
ATOM 3974 C CA . SER B 1 149 ? 12.555 10.906 19.062 1 87.75 149 SER B CA 1
ATOM 3975 C C . SER B 1 149 ? 12.336 12.367 18.703 1 87.75 149 SER B C 1
ATOM 3977 O O . SER B 1 149 ? 13.258 13.047 18.234 1 87.75 149 SER B O 1
ATOM 3979 N N . TYR B 1 150 ? 11.25 12.852 18.984 1 92.69 150 TYR B N 1
ATOM 3980 C CA . TYR B 1 150 ? 10.938 14.234 18.672 1 92.69 150 TYR B CA 1
ATOM 3981 C C . TYR B 1 150 ? 11.609 15.195 19.641 1 92.69 150 TYR B C 1
ATOM 3983 O O . TYR B 1 150 ? 11.969 16.312 19.281 1 92.69 150 TYR B O 1
ATOM 3991 N N . ALA B 1 151 ? 11.75 14.719 20.844 1 93.12 151 ALA B N 1
ATOM 3992 C CA . ALA B 1 151 ? 12.516 15.492 21.812 1 93.12 151 ALA B CA 1
ATOM 3993 C C . ALA B 1 151 ? 13.953 15.68 21.359 1 93.12 151 ALA B C 1
ATOM 3995 O O . ALA B 1 151 ? 14.539 16.75 21.547 1 93.12 151 ALA B O 1
ATOM 3996 N N . LEU B 1 152 ? 14.461 14.633 20.75 1 92.5 152 LEU B N 1
ATOM 3997 C CA . LEU B 1 152 ? 15.812 14.727 20.203 1 92.5 152 LEU B CA 1
ATOM 3998 C C . LEU B 1 152 ? 15.883 15.781 19.109 1 92.5 152 LEU B C 1
ATOM 4000 O O . LEU B 1 152 ? 16.828 16.562 19.062 1 92.5 152 LEU B O 1
ATOM 4004 N N . ALA B 1 153 ? 14.938 15.758 18.25 1 95 153 ALA B N 1
ATOM 4005 C CA . ALA B 1 153 ? 14.898 16.734 17.156 1 95 153 ALA B CA 1
ATOM 4006 C C . ALA B 1 153 ? 14.742 18.156 17.703 1 95 153 ALA B C 1
ATOM 4008 O O . ALA B 1 153 ? 15.406 19.078 17.234 1 95 153 ALA B O 1
ATOM 4009 N N . ALA B 1 154 ? 13.898 18.281 18.703 1 96.12 154 ALA B N 1
ATOM 4010 C CA . ALA B 1 154 ? 13.688 19.594 19.328 1 96.12 154 ALA B CA 1
ATOM 4011 C C . ALA B 1 154 ? 14.969 20.094 19.984 1 96.12 154 ALA B C 1
ATOM 4013 O O . ALA B 1 154 ? 15.359 21.25 19.797 1 96.12 154 ALA B O 1
ATOM 4014 N N . ALA B 1 155 ? 15.586 19.234 20.703 1 96.12 155 ALA B N 1
ATOM 4015 C CA . ALA B 1 155 ? 16.828 19.609 21.391 1 96.12 155 ALA B CA 1
ATOM 4016 C C . ALA B 1 155 ? 17.906 20.016 20.391 1 96.12 155 ALA B C 1
ATOM 4018 O O . ALA B 1 155 ? 18.641 20.984 20.625 1 96.12 155 ALA B O 1
ATOM 4019 N N . ARG B 1 156 ? 17.969 19.25 19.359 1 97.12 156 ARG B N 1
ATOM 4020 C CA . ARG B 1 156 ? 18.969 19.562 18.344 1 97.12 156 ARG B CA 1
ATOM 4021 C C . ARG B 1 156 ? 18.672 20.922 17.703 1 97.12 156 ARG B C 1
ATOM 4023 O O . ARG B 1 156 ? 19.594 21.719 17.484 1 97.12 156 ARG B O 1
ATOM 4030 N N . HIS B 1 157 ? 17.469 21.156 17.422 1 98 157 HIS B N 1
ATOM 4031 C CA . HIS B 1 157 ? 17.078 22.422 16.812 1 98 157 HIS B CA 1
ATOM 4032 C C . HIS B 1 157 ? 17.344 23.594 17.766 1 98 157 HIS B C 1
ATOM 4034 O O . HIS B 1 157 ? 17.797 24.656 17.344 1 98 157 HIS B O 1
ATOM 4040 N N . MET B 1 158 ? 17.047 23.453 19.016 1 97.69 158 MET B N 1
ATOM 4041 C CA . MET B 1 158 ? 17.328 24.453 20.047 1 97.69 158 MET B CA 1
ATOM 4042 C C . MET B 1 158 ? 18.812 24.766 20.125 1 97.69 158 MET B C 1
ATOM 4044 O O . MET B 1 158 ? 19.219 25.922 20.188 1 97.69 158 MET B O 1
ATOM 4048 N N . HIS B 1 159 ? 19.594 23.797 20.078 1 97.75 159 HIS B N 1
ATOM 4049 C CA . HIS B 1 159 ? 21.031 23.922 20.188 1 97.75 159 HIS B CA 1
ATOM 4050 C C . HIS B 1 159 ? 21.609 24.641 18.953 1 97.75 159 HIS B C 1
ATOM 4052 O O . HIS B 1 159 ? 22.422 25.547 19.078 1 97.75 159 HIS B O 1
ATOM 4058 N N . GLN B 1 160 ? 21.125 24.219 17.828 1 97.75 160 GLN B N 1
ATOM 4059 C CA . GLN B 1 160 ? 21.734 24.625 16.578 1 97.75 160 GLN B CA 1
ATOM 4060 C C . GLN B 1 160 ? 21.25 26.016 16.156 1 97.75 160 GLN B C 1
ATOM 4062 O O . GLN B 1 160 ? 22.016 26.797 15.578 1 97.75 160 GLN B O 1
ATOM 4067 N N . TYR B 1 161 ? 19.984 26.25 16.422 1 98 161 TYR B N 1
ATOM 4068 C CA . TYR B 1 161 ? 19.422 27.453 15.82 1 98 161 TYR B CA 1
ATOM 4069 C C . TYR B 1 161 ? 18.906 28.422 16.891 1 98 161 TYR B C 1
ATOM 4071 O O . TYR B 1 161 ? 18.438 29.516 16.578 1 98 161 TYR B O 1
ATOM 4079 N N . GLY B 1 162 ? 18.938 28.047 18.109 1 97.38 162 GLY B N 1
ATOM 4080 C CA . GLY B 1 162 ? 18.578 28.953 19.203 1 97.38 162 GLY B CA 1
ATOM 4081 C C . GLY B 1 162 ? 17.094 28.969 19.484 1 97.38 162 GLY B C 1
ATOM 4082 O O . GLY B 1 162 ? 16.594 29.859 20.188 1 97.38 162 GLY B O 1
ATOM 4083 N N . THR B 1 163 ? 16.391 28.047 18.984 1 96.81 163 THR B N 1
ATOM 4084 C CA . THR B 1 163 ? 14.992 27.875 19.344 1 96.81 163 THR B CA 1
ATOM 4085 C C . THR B 1 163 ? 14.836 27.656 20.844 1 96.81 163 THR B C 1
ATOM 4087 O O . THR B 1 163 ? 15.633 26.938 21.453 1 96.81 163 THR B O 1
ATOM 4090 N N . ARG B 1 164 ? 13.883 28.297 21.406 1 96.94 164 ARG B N 1
ATOM 4091 C CA . ARG B 1 164 ? 13.641 28.188 22.844 1 96.94 164 ARG B CA 1
ATOM 4092 C C . ARG B 1 164 ? 12.289 27.547 23.125 1 96.94 164 ARG B C 1
ATOM 4094 O O . ARG B 1 164 ? 11.453 27.422 22.219 1 96.94 164 ARG B O 1
ATOM 4101 N N . ARG B 1 165 ? 12.102 27.219 24.391 1 96.62 165 ARG B N 1
ATOM 4102 C CA . ARG B 1 165 ? 10.844 26.609 24.812 1 96.62 165 ARG B CA 1
ATOM 4103 C C . ARG B 1 165 ? 9.664 27.531 24.5 1 96.62 165 ARG B C 1
ATOM 4105 O O . ARG B 1 165 ? 8.57 27.062 24.188 1 96.62 165 ARG B O 1
ATOM 4112 N N . GLU B 1 166 ? 9.875 28.75 24.594 1 96.88 166 GLU B N 1
ATOM 4113 C CA . GLU B 1 166 ? 8.828 29.734 24.344 1 96.88 166 GLU B CA 1
ATOM 4114 C C . GLU B 1 166 ? 8.312 29.641 22.906 1 96.88 166 GLU B C 1
ATOM 4116 O O . GLU B 1 166 ? 7.129 29.859 22.656 1 96.88 166 GLU B O 1
ATOM 4121 N N . HIS B 1 167 ? 9.172 29.438 22 1 97.69 167 HIS B N 1
ATOM 4122 C CA . HIS B 1 167 ? 8.773 29.312 20.594 1 97.69 167 HIS B CA 1
ATOM 4123 C C . HIS B 1 167 ? 7.898 28.078 20.375 1 97.69 167 HIS B C 1
ATOM 4125 O O . HIS B 1 167 ? 6.918 28.141 19.641 1 97.69 167 HIS B O 1
ATOM 4131 N N . LEU B 1 168 ? 8.258 26.922 21.016 1 97.81 168 LEU B N 1
ATOM 4132 C CA . LEU B 1 168 ? 7.418 25.734 20.953 1 97.81 168 LEU B CA 1
ATOM 4133 C C . LEU B 1 168 ? 6.047 26.016 21.562 1 97.81 168 LEU B C 1
ATOM 4135 O O . LEU B 1 168 ? 5.023 25.609 21 1 97.81 168 LEU B O 1
ATOM 4139 N N . ALA B 1 169 ? 6.059 26.75 22.656 1 97.44 169 ALA B N 1
ATOM 4140 C CA . ALA B 1 169 ? 4.809 27.094 23.328 1 97.44 169 ALA B CA 1
ATOM 4141 C C . ALA B 1 169 ? 3.932 27.969 22.453 1 97.44 169 ALA B C 1
ATOM 4143 O O . ALA B 1 169 ? 2.701 27.891 22.5 1 97.44 169 ALA B O 1
ATOM 4144 N N . GLN B 1 170 ? 4.555 28.812 21.672 1 97.94 170 GLN B N 1
ATOM 4145 C CA . GLN B 1 170 ? 3.805 29.672 20.75 1 97.94 170 GLN B CA 1
ATOM 4146 C C . GLN B 1 170 ? 3.061 28.859 19.703 1 97.94 170 GLN B C 1
ATOM 4148 O O . GLN B 1 170 ? 1.963 29.219 19.281 1 97.94 170 GLN B O 1
ATOM 4153 N N . VAL B 1 171 ? 3.66 27.766 19.266 1 98.44 171 VAL B N 1
ATOM 4154 C CA . VAL B 1 171 ? 2.988 26.859 18.344 1 98.44 171 VAL B CA 1
ATOM 4155 C C . VAL B 1 171 ? 1.748 26.266 19 1 98.44 171 VAL B C 1
ATOM 4157 O O . VAL B 1 171 ? 0.671 26.234 18.406 1 98.44 171 VAL B O 1
ATOM 4160 N N . ALA B 1 172 ? 1.908 25.812 20.219 1 98.19 172 ALA B N 1
ATOM 4161 C CA . ALA B 1 172 ? 0.791 25.25 20.969 1 98.19 172 ALA B CA 1
ATOM 4162 C C . ALA B 1 172 ? -0.308 26.281 21.188 1 98.19 172 ALA B C 1
ATOM 4164 O O . ALA B 1 172 ? -1.497 25.969 21.109 1 98.19 172 ALA B O 1
ATOM 4165 N N . LEU B 1 173 ? 0.084 27.469 21.5 1 98.19 173 LEU B N 1
ATOM 4166 C CA . LEU B 1 173 ? -0.877 28.547 21.719 1 98.19 173 LEU B CA 1
ATOM 4167 C C . LEU B 1 173 ? -1.671 28.844 20.453 1 98.19 173 LEU B C 1
ATOM 4169 O O . LEU B 1 173 ? -2.891 29.016 20.5 1 98.19 173 LEU B O 1
ATOM 4173 N N . ALA B 1 174 ? -0.976 28.969 19.359 1 98.5 174 ALA B N 1
ATOM 4174 C CA . ALA B 1 174 ? -1.653 29.203 18.094 1 98.5 174 ALA B CA 1
ATOM 4175 C C . ALA B 1 174 ? -2.672 28.109 17.797 1 98.5 174 ALA B C 1
ATOM 4177 O O . ALA B 1 174 ? -3.793 28.391 17.359 1 98.5 174 ALA B O 1
ATOM 4178 N N . ALA B 1 175 ? -2.27 26.844 17.984 1 98.56 175 ALA B N 1
ATOM 4179 C CA . ALA B 1 175 ? -3.176 25.719 17.797 1 98.56 175 ALA B CA 1
ATOM 4180 C C . ALA B 1 175 ? -4.41 25.844 18.688 1 98.56 175 ALA B C 1
ATOM 4182 O O . ALA B 1 175 ? -5.527 25.562 18.25 1 98.56 175 ALA B O 1
ATOM 4183 N N . ASN B 1 176 ? -4.191 26.219 19.891 1 98.56 176 ASN B N 1
ATOM 4184 C CA . ASN B 1 176 ? -5.297 26.406 20.828 1 98.56 176 ASN B CA 1
ATOM 4185 C C . ASN B 1 176 ? -6.23 27.531 20.391 1 98.56 176 ASN B C 1
ATOM 4187 O O . ASN B 1 176 ? -7.453 27.406 20.5 1 98.56 176 ASN B O 1
ATOM 4191 N N . GLN B 1 177 ? -5.672 28.594 19.953 1 98.62 177 GLN B N 1
ATOM 4192 C CA . GLN B 1 177 ? -6.48 29.703 19.469 1 98.62 177 GLN B CA 1
ATOM 4193 C C . GLN B 1 177 ? -7.348 29.281 18.281 1 98.62 177 GLN B C 1
ATOM 4195 O O . GLN B 1 177 ? -8.516 29.672 18.203 1 98.62 177 GLN B O 1
ATOM 4200 N N . TRP B 1 178 ? -6.824 28.547 17.391 1 98.81 178 TRP B N 1
ATOM 4201 C CA . TRP B 1 178 ? -7.605 28 16.297 1 98.81 178 TRP B CA 1
ATOM 4202 C C . TRP B 1 178 ? -8.68 27.047 16.812 1 98.81 178 TRP B C 1
ATOM 4204 O O . TRP B 1 178 ? -9.828 27.109 16.359 1 98.81 178 TRP B O 1
ATOM 4214 N N . ALA B 1 179 ? -8.32 26.188 17.719 1 98.62 179 ALA B N 1
ATOM 4215 C CA . ALA B 1 179 ? -9.25 25.203 18.281 1 98.62 179 ALA B CA 1
ATOM 4216 C C . ALA B 1 179 ? -10.469 25.891 18.906 1 98.62 179 ALA B C 1
ATOM 4218 O O . ALA B 1 179 ? -11.578 25.359 18.859 1 98.62 179 ALA B O 1
ATOM 4219 N N . GLN B 1 180 ? -10.266 27.062 19.469 1 98.44 180 GLN B N 1
ATOM 4220 C CA . GLN B 1 180 ? -11.352 27.812 20.094 1 98.44 180 GLN B CA 1
ATOM 4221 C C . GLN B 1 180 ? -12.43 28.156 19.062 1 98.44 180 GLN B C 1
ATOM 4223 O O . GLN B 1 180 ? -13.602 28.312 19.422 1 98.44 180 GLN B O 1
ATOM 4228 N N . LEU B 1 181 ? -12.047 28.219 17.797 1 98.62 181 LEU B N 1
ATOM 4229 C CA . LEU B 1 181 ? -12.969 28.594 16.75 1 98.62 181 LEU B CA 1
ATOM 4230 C C . LEU B 1 181 ? -13.594 27.375 16.094 1 98.62 181 LEU B C 1
ATOM 4232 O O . LEU B 1 181 ? -14.406 27.5 15.172 1 98.62 181 LEU B O 1
ATOM 4236 N N . ASN B 1 182 ? -13.234 26.172 16.469 1 98.25 182 ASN B N 1
ATOM 4237 C CA . ASN B 1 182 ? -13.68 24.906 15.883 1 98.25 182 ASN B CA 1
ATOM 4238 C C . ASN B 1 182 ? -14.523 24.094 16.859 1 98.25 182 ASN B C 1
ATOM 4240 O O . ASN B 1 182 ? -13.992 23.469 17.781 1 98.25 182 ASN B O 1
ATOM 4244 N 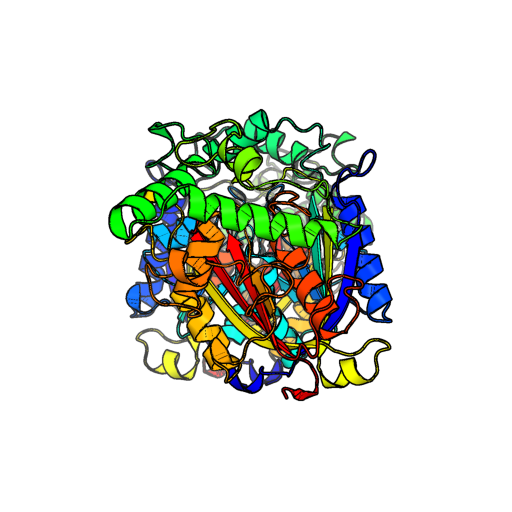N . PRO B 1 183 ? -15.82 24.047 16.656 1 96.94 183 PRO B N 1
ATOM 4245 C CA . PRO B 1 183 ? -16.672 23.328 17.609 1 96.94 183 PRO B CA 1
ATOM 4246 C C . PRO B 1 183 ? -16.359 21.844 17.703 1 96.94 183 PRO B C 1
ATOM 4248 O O . PRO B 1 183 ? -16.766 21.188 18.656 1 96.94 183 PRO B O 1
ATOM 4251 N N . GLU B 1 184 ? -15.57 21.297 16.781 1 95.81 184 GLU B N 1
ATOM 4252 C CA . GLU B 1 184 ? -15.25 19.875 16.766 1 95.81 184 GLU B CA 1
ATOM 4253 C C . GLU B 1 184 ? -13.945 19.594 17.5 1 95.81 184 GLU B C 1
ATOM 4255 O O . GLU B 1 184 ? -13.602 18.438 17.75 1 95.81 184 GLU B O 1
ATOM 4260 N N . ALA B 1 185 ? -13.227 20.641 17.906 1 97.69 185 ALA B N 1
ATOM 4261 C CA . ALA B 1 185 ? -11.93 20.453 18.547 1 97.69 185 ALA B CA 1
ATOM 4262 C C . ALA B 1 185 ? -12.094 19.953 19.984 1 97.69 185 ALA B C 1
ATOM 4264 O O . ALA B 1 185 ? -13.008 20.375 20.688 1 97.69 185 ALA B O 1
ATOM 4265 N N . GLN B 1 186 ? -11.211 19.141 20.375 1 96.31 186 GLN B N 1
ATOM 4266 C CA . GLN B 1 186 ? -11.273 18.531 21.703 1 96.31 186 GLN B CA 1
ATOM 4267 C C . GLN B 1 186 ? -10.844 19.516 22.781 1 96.31 186 GLN B C 1
ATOM 4269 O O . GLN B 1 186 ? -11.43 19.547 23.859 1 96.31 186 GLN B O 1
ATOM 4274 N N . LEU B 1 187 ? -9.773 20.219 22.578 1 96.38 187 LEU B N 1
ATOM 4275 C CA . LEU B 1 187 ? -9.234 21.172 23.531 1 96.38 187 LEU B CA 1
ATOM 4276 C C . LEU B 1 187 ? -9.484 22.609 23.078 1 96.38 187 LEU B C 1
ATOM 4278 O O . LEU B 1 187 ? -8.656 23.203 22.375 1 96.38 187 LEU B O 1
ATOM 4282 N N . ARG B 1 188 ? -10.547 23.266 23.641 1 96.75 188 ARG B N 1
ATOM 4283 C CA . ARG B 1 188 ? -10.961 24.578 23.156 1 96.75 188 ARG B CA 1
ATOM 4284 C C . ARG B 1 188 ? -10.812 25.641 24.25 1 96.75 188 ARG B C 1
ATOM 4286 O O . ARG B 1 188 ? -10.859 26.844 23.969 1 96.75 188 ARG B O 1
ATOM 4293 N N . GLU B 1 189 ? -10.648 25.156 25.422 1 97.31 189 GLU B N 1
ATOM 4294 C CA . GLU B 1 189 ? -10.492 26.109 26.516 1 97.31 189 GLU B CA 1
ATOM 4295 C C . GLU B 1 189 ? -9.297 27.016 26.281 1 97.31 189 GLU B C 1
ATOM 4297 O O . GLU B 1 189 ? -8.188 26.547 26.016 1 97.31 189 GLU B O 1
ATOM 4302 N N . PRO B 1 190 ? -9.57 28.281 26.422 1 97.94 190 PRO B N 1
ATOM 4303 C CA . PRO B 1 190 ? -8.453 29.203 26.188 1 97.94 190 PRO B CA 1
ATOM 4304 C C . PRO B 1 190 ? -7.258 28.938 27.094 1 97.94 190 PRO B C 1
ATOM 4306 O O . PRO B 1 190 ? -7.434 28.625 28.266 1 97.94 190 PRO B O 1
ATOM 4309 N N . ALA B 1 191 ? -6.164 29.016 26.5 1 97 191 ALA B N 1
ATOM 4310 C CA . ALA B 1 191 ? -4.91 28.828 27.234 1 97 191 ALA B CA 1
ATOM 4311 C C . ALA B 1 191 ? -4.008 30.047 27.078 1 97 191 ALA B C 1
ATOM 4313 O O . ALA B 1 191 ? -4.086 30.766 26.078 1 97 191 ALA B O 1
ATOM 4314 N N . THR B 1 192 ? -3.16 30.281 28.094 1 97.12 192 THR B N 1
ATOM 4315 C CA . THR B 1 192 ? -2.152 31.328 28 1 97.12 192 THR B CA 1
ATOM 4316 C C . THR B 1 192 ? -0.769 30.734 27.766 1 97.12 192 THR B C 1
ATOM 4318 O O . THR B 1 192 ? -0.555 29.547 28 1 97.12 192 THR B O 1
ATOM 4321 N N . LEU B 1 193 ? 0.087 31.594 27.297 1 96.62 193 LEU B N 1
ATOM 4322 C CA . LEU B 1 193 ? 1.466 31.172 27.094 1 96.62 193 LEU B CA 1
ATOM 4323 C C . LEU B 1 193 ? 2.078 30.672 28.391 1 96.62 193 LEU B C 1
ATOM 4325 O O . LEU B 1 193 ? 2.803 29.672 28.406 1 96.62 193 LEU B O 1
ATOM 4329 N N . GLU B 1 194 ? 1.812 31.328 29.5 1 97.62 194 GLU B N 1
ATOM 4330 C CA . GLU B 1 194 ? 2.326 30.969 30.828 1 97.62 194 GLU B CA 1
ATOM 4331 C C . GLU B 1 194 ? 1.843 29.578 31.25 1 97.62 194 GLU B C 1
ATOM 4333 O O . GLU B 1 194 ? 2.623 28.781 31.75 1 97.62 194 GLU B O 1
ATOM 4338 N N . GLN B 1 195 ? 0.605 29.328 31.031 1 97.44 195 GLN B N 1
ATOM 4339 C CA . GLN B 1 195 ? 0.038 28.031 31.375 1 97.44 195 GLN B CA 1
ATOM 4340 C C . GLN B 1 195 ? 0.695 26.906 30.562 1 97.44 195 GLN B C 1
ATOM 4342 O O . GLN B 1 195 ? 0.976 25.844 31.094 1 97.44 195 GLN B O 1
ATOM 4347 N N . ILE B 1 196 ? 0.942 27.188 29.266 1 97.44 196 ILE B N 1
ATOM 4348 C CA . ILE B 1 196 ? 1.55 26.203 28.391 1 97.44 196 ILE B CA 1
ATOM 4349 C C . ILE B 1 196 ? 2.988 25.938 28.812 1 97.44 196 ILE B C 1
ATOM 4351 O O . ILE B 1 196 ? 3.426 24.781 28.875 1 97.44 196 ILE B O 1
ATOM 4355 N N . LEU B 1 197 ? 3.713 26.938 29.203 1 97.25 197 LEU B N 1
ATOM 4356 C CA . LEU B 1 197 ? 5.109 26.812 29.609 1 97.25 197 LEU B CA 1
ATOM 4357 C C . LEU B 1 197 ? 5.223 26.094 30.953 1 97.25 197 LEU B C 1
ATOM 4359 O O . LEU B 1 197 ? 6.25 25.484 31.25 1 97.25 197 LEU B O 1
ATOM 4363 N N . ALA B 1 198 ? 4.156 26.172 31.75 1 97.19 198 ALA B N 1
ATOM 4364 C CA . ALA B 1 198 ? 4.16 25.578 33.094 1 97.19 198 ALA B CA 1
ATOM 4365 C C . ALA B 1 198 ? 3.688 24.125 33.062 1 97.19 198 ALA B C 1
ATOM 4367 O O . ALA B 1 198 ? 3.695 23.438 34.062 1 97.19 198 ALA B O 1
ATOM 4368 N N . ALA B 1 199 ? 3.328 23.719 31.875 1 96.62 199 ALA B N 1
ATOM 4369 C CA . ALA B 1 199 ? 2.789 22.359 31.766 1 96.62 199 ALA B CA 1
ATOM 4370 C C . ALA B 1 199 ? 3.844 21.328 32.125 1 96.62 199 ALA B C 1
ATOM 4372 O O . ALA B 1 199 ? 5.047 21.578 32.031 1 96.62 199 ALA B O 1
ATOM 4373 N N . ARG B 1 200 ? 3.43 20.172 32.5 1 96.31 200 ARG B N 1
ATOM 4374 C CA . ARG B 1 200 ? 4.293 19.094 32.969 1 96.31 200 ARG B CA 1
ATOM 4375 C C . ARG B 1 200 ? 5.238 18.625 31.875 1 96.31 200 ARG B C 1
ATOM 4377 O O . ARG B 1 200 ? 4.805 18.344 30.75 1 96.31 200 ARG B O 1
ATOM 4384 N N . MET B 1 201 ? 6.539 18.438 32.25 1 93.94 201 MET B N 1
ATOM 4385 C CA . MET B 1 201 ? 7.559 17.938 31.328 1 93.94 201 MET B CA 1
ATOM 4386 C C . MET B 1 201 ? 7.391 16.438 31.109 1 93.94 201 MET B C 1
ATOM 4388 O O . MET B 1 201 ? 7.109 15.695 32.031 1 93.94 201 MET B O 1
ATOM 4392 N N . VAL B 1 202 ? 7.48 16.016 29.875 1 90.88 202 VAL B N 1
ATOM 4393 C CA . VAL B 1 202 ? 7.344 14.609 29.547 1 90.88 202 VAL B CA 1
ATOM 4394 C C . VAL B 1 202 ? 8.68 14.062 29.047 1 90.88 202 VAL B C 1
ATOM 4396 O O . VAL B 1 202 ? 9.164 13.047 29.547 1 90.88 202 VAL B O 1
ATOM 4399 N N . SER B 1 203 ? 9.219 14.562 28.109 1 91.12 203 SER B N 1
ATOM 4400 C CA . SER B 1 203 ? 10.531 14.25 27.547 1 91.12 203 SER B CA 1
ATOM 4401 C C . SER B 1 203 ? 11.281 15.523 27.156 1 91.12 203 SER B C 1
ATOM 4403 O O . SER B 1 203 ? 11.055 16.062 26.062 1 91.12 203 SER B O 1
ATOM 4405 N N . ASP B 1 204 ? 12.164 15.867 27.922 1 91.94 204 ASP B N 1
ATOM 4406 C CA . ASP B 1 204 ? 12.836 17.156 27.703 1 91.94 204 ASP B CA 1
ATOM 4407 C C . ASP B 1 204 ? 13.312 17.281 26.266 1 91.94 204 ASP B C 1
ATOM 4409 O O . ASP B 1 204 ? 13.992 16.406 25.734 1 91.94 204 ASP B O 1
ATOM 4413 N N . PRO B 1 205 ? 12.859 18.391 25.641 1 95.56 205 PRO B N 1
ATOM 4414 C CA . PRO B 1 205 ? 12.258 19.641 26.141 1 95.56 205 PRO B CA 1
ATOM 4415 C C . PRO B 1 205 ? 10.742 19.688 25.922 1 95.56 205 PRO B C 1
ATOM 4417 O O . PRO B 1 205 ? 10.148 20.766 25.953 1 95.56 205 PRO B O 1
ATOM 4420 N N . LEU B 1 206 ? 10.117 18.625 25.672 1 95.5 206 LEU B N 1
ATOM 4421 C CA . LEU B 1 206 ? 8.703 18.609 25.312 1 95.5 206 LEU B CA 1
ATOM 4422 C C . LEU B 1 206 ? 7.828 18.344 26.516 1 95.5 206 LEU B C 1
ATOM 4424 O O . LEU B 1 206 ? 8.023 17.344 27.219 1 95.5 206 LEU B O 1
ATOM 4428 N N . SER B 1 207 ? 6.938 19.266 26.781 1 96.38 207 SER B N 1
ATOM 4429 C CA . SER B 1 207 ? 5.91 19.062 27.797 1 96.38 207 SER B CA 1
ATOM 4430 C C . SER B 1 207 ? 4.664 18.406 27.203 1 96.38 207 SER B C 1
ATOM 4432 O O . SER B 1 207 ? 4.609 18.141 26 1 96.38 207 SER B O 1
ATOM 4434 N N . VAL B 1 208 ? 3.646 18.172 28.062 1 95.62 208 VAL B N 1
ATOM 4435 C CA . VAL B 1 208 ? 2.402 17.547 27.625 1 95.62 208 VAL B CA 1
ATOM 4436 C C . VAL B 1 208 ? 1.697 18.453 26.625 1 95.62 208 VAL B C 1
ATOM 4438 O O . VAL B 1 208 ? 1.013 17.984 25.719 1 95.62 208 VAL B O 1
ATOM 4441 N N . ARG B 1 209 ? 1.927 19.766 26.703 1 96.31 209 ARG B N 1
ATOM 4442 C CA . ARG B 1 209 ? 1.264 20.703 25.812 1 96.31 209 ARG B CA 1
ATOM 4443 C C . ARG B 1 209 ? 1.992 20.797 24.469 1 96.31 209 ARG B C 1
ATOM 4445 O O . ARG B 1 209 ? 1.494 21.422 23.531 1 96.31 209 ARG B O 1
ATOM 4452 N N . ASP B 1 210 ? 3.16 20.094 24.375 1 96.88 210 ASP B N 1
ATOM 4453 C CA . ASP B 1 210 ? 3.896 20 23.109 1 96.88 210 ASP B CA 1
ATOM 4454 C C . ASP B 1 210 ? 3.51 18.75 22.344 1 96.88 210 ASP B C 1
ATOM 4456 O O . ASP B 1 210 ? 3.996 18.531 21.234 1 96.88 210 ASP B O 1
ATOM 4460 N N . CYS B 1 211 ? 2.639 17.969 22.938 1 95.94 211 CYS B N 1
ATOM 4461 C CA . CYS B 1 211 ? 2.309 16.672 22.391 1 95.94 211 CYS B CA 1
ATOM 4462 C C . CYS B 1 211 ? 0.885 16.656 21.844 1 95.94 211 CYS B C 1
ATOM 4464 O O . CYS B 1 211 ? -0.003 17.312 22.391 1 95.94 211 CYS B O 1
ATOM 4466 N N . CYS B 1 212 ? 0.757 15.867 20.812 1 94.12 212 CYS B N 1
ATOM 4467 C CA . CYS B 1 212 ? -0.576 15.695 20.25 1 94.12 212 CYS B CA 1
ATOM 4468 C C . CYS B 1 212 ? -1.52 15.047 21.25 1 94.12 212 CYS B C 1
ATOM 4470 O O . CYS B 1 212 ? -1.074 14.375 22.188 1 94.12 212 CYS B O 1
ATOM 4472 N N . LEU B 1 213 ? -2.783 15.203 21 1 93.25 213 LEU B N 1
ATOM 4473 C CA . LEU B 1 213 ? -3.822 14.555 21.781 1 93.25 213 LEU B CA 1
ATOM 4474 C C . LEU B 1 213 ? -3.865 13.055 21.516 1 93.25 213 LEU B C 1
ATOM 4476 O O . LEU B 1 213 ? -3.311 12.586 20.516 1 93.25 213 LEU B O 1
ATOM 4480 N N . VAL B 1 214 ? -4.406 12.336 22.422 1 93.06 214 VAL B N 1
ATOM 4481 C CA . VAL B 1 214 ? -4.844 10.969 22.188 1 93.06 214 VAL B CA 1
ATOM 4482 C C . VAL B 1 214 ? -6.371 10.914 22.141 1 93.06 214 VAL B C 1
ATOM 4484 O O . VAL B 1 214 ? -7.031 11.023 23.172 1 93.06 214 VAL B O 1
ATOM 4487 N N . THR B 1 215 ? -6.871 10.773 20.953 1 96.12 215 THR B N 1
ATOM 4488 C CA . THR B 1 215 ? -8.32 10.781 20.766 1 96.12 215 THR B CA 1
ATOM 4489 C C . THR B 1 215 ? -8.75 9.633 19.844 1 96.12 215 THR B C 1
ATOM 4491 O O . THR B 1 215 ? -7.91 8.883 19.344 1 96.12 215 THR B O 1
ATOM 4494 N N . ASP B 1 216 ? -10.062 9.438 19.766 1 96.25 216 ASP B N 1
ATOM 4495 C CA . ASP B 1 216 ? -10.672 8.656 18.703 1 96.25 216 ASP B CA 1
ATOM 4496 C C . ASP B 1 216 ? -11.023 9.547 17.5 1 96.25 216 ASP B C 1
ATOM 4498 O O . ASP B 1 216 ? -11.062 10.773 17.625 1 96.25 216 ASP B O 1
ATOM 4502 N N . GLY B 1 217 ? -11.219 8.852 16.375 1 97.69 217 GLY B N 1
ATOM 4503 C CA . GLY B 1 217 ? -11.688 9.594 15.211 1 97.69 217 GLY B CA 1
ATOM 4504 C C . GLY B 1 217 ? -11.516 8.844 13.906 1 97.69 217 GLY B C 1
ATOM 4505 O O . GLY B 1 217 ? -10.625 7.996 13.789 1 97.69 217 GLY B O 1
ATOM 4506 N N . ALA B 1 218 ? -12.383 9.164 13.031 1 98.38 218 ALA B N 1
ATOM 4507 C CA . ALA B 1 218 ? -12.32 8.641 11.672 1 98.38 218 ALA B CA 1
ATOM 4508 C C . ALA B 1 218 ? -12.516 9.758 10.648 1 98.38 218 ALA B C 1
ATOM 4510 O O . ALA B 1 218 ? -13.211 10.734 10.914 1 98.38 218 ALA B O 1
ATOM 4511 N N . GLY B 1 219 ? -11.844 9.688 9.57 1 98.69 219 GLY B N 1
ATOM 4512 C CA . GLY B 1 219 ? -11.969 10.625 8.469 1 98.69 219 GLY B CA 1
ATOM 4513 C C . GLY B 1 219 ? -11.914 9.953 7.105 1 98.69 219 GLY B C 1
ATOM 4514 O O . GLY B 1 219 ? -11.414 8.836 6.98 1 98.69 219 GLY B O 1
ATOM 4515 N N . ALA B 1 220 ? -12.492 10.586 6.129 1 98.94 220 ALA B N 1
ATOM 4516 C CA . ALA B 1 220 ? -12.508 10.062 4.766 1 98.94 220 ALA B CA 1
ATOM 4517 C C . ALA B 1 220 ? -12.688 11.188 3.75 1 98.94 220 ALA B C 1
ATOM 4519 O O . ALA B 1 220 ? -13.211 12.258 4.082 1 98.94 220 ALA B O 1
ATOM 4520 N N . TYR B 1 221 ? -12.227 10.984 2.557 1 98.94 221 TYR B N 1
ATOM 4521 C CA . TYR B 1 221 ? -12.531 11.859 1.429 1 98.94 221 TYR B CA 1
ATOM 4522 C C . TYR B 1 221 ? -12.633 11.062 0.134 1 98.94 221 TYR B C 1
ATOM 4524 O O . TYR B 1 221 ? -12.125 9.938 0.049 1 98.94 221 TYR B O 1
ATOM 4532 N N . VAL B 1 222 ? -13.359 11.594 -0.843 1 98.94 222 VAL B N 1
ATOM 4533 C CA . VAL B 1 222 ? -13.625 10.922 -2.113 1 98.94 222 VAL B CA 1
ATOM 4534 C C . VAL B 1 222 ? -12.961 11.695 -3.252 1 98.94 222 VAL B C 1
ATOM 4536 O O . VAL B 1 222 ? -13.094 12.914 -3.348 1 98.94 222 VAL B O 1
ATOM 4539 N N . LEU B 1 223 ? -12.234 10.992 -4.094 1 98.94 223 LEU B N 1
ATOM 4540 C CA . LEU B 1 223 ? -11.594 11.547 -5.281 1 98.94 223 LEU B CA 1
ATOM 4541 C C . LEU B 1 223 ? -12.312 11.094 -6.547 1 98.94 223 LEU B C 1
ATOM 4543 O O . LEU B 1 223 ? -12.711 9.93 -6.656 1 98.94 223 LEU B O 1
ATOM 4547 N N . VAL B 1 224 ? -12.492 11.984 -7.453 1 98.88 224 VAL B N 1
ATOM 4548 C CA . VAL B 1 224 ? -13.008 11.688 -8.789 1 98.88 224 VAL B CA 1
ATOM 4549 C C . VAL B 1 224 ? -12.242 12.508 -9.828 1 98.88 224 VAL B C 1
ATOM 4551 O O . VAL B 1 224 ? -11.508 13.438 -9.477 1 98.88 224 VAL B O 1
ATOM 4554 N N . ARG B 1 225 ? -12.336 12.078 -11.062 1 98.31 225 ARG B N 1
ATOM 4555 C CA . ARG B 1 225 ? -11.766 12.891 -12.125 1 98.31 225 ARG B CA 1
ATOM 4556 C C . ARG B 1 225 ? -12.398 14.281 -12.156 1 98.31 225 ARG B C 1
ATOM 4558 O O . ARG B 1 225 ? -13.578 14.438 -11.828 1 98.31 225 ARG B O 1
ATOM 4565 N N . ALA B 1 226 ? -11.617 15.234 -12.586 1 97.75 226 ALA B N 1
ATOM 4566 C CA . ALA B 1 226 ? -12.039 16.641 -12.578 1 97.75 226 ALA B CA 1
ATOM 4567 C C . ALA B 1 226 ? -13.297 16.828 -13.422 1 97.75 226 ALA B C 1
ATOM 4569 O O . ALA B 1 226 ? -14.164 17.641 -13.078 1 97.75 226 ALA B O 1
ATOM 4570 N N . ASP B 1 227 ? -13.422 16.203 -14.531 1 96.12 227 ASP B N 1
ATOM 4571 C CA . ASP B 1 227 ? -14.57 16.375 -15.414 1 96.12 227 ASP B CA 1
ATOM 4572 C C . ASP B 1 227 ? -15.859 15.891 -14.742 1 96.12 227 ASP B C 1
ATOM 4574 O O . ASP B 1 227 ? -16.922 16.5 -14.906 1 96.12 227 ASP B O 1
ATOM 4578 N N . ARG B 1 228 ? -15.742 14.867 -13.945 1 96.31 228 ARG B N 1
ATOM 4579 C CA . ARG B 1 228 ? -16.891 14.352 -13.203 1 96.31 228 ARG B CA 1
ATOM 4580 C C . ARG B 1 228 ? -17.219 15.25 -12.016 1 96.31 228 ARG B C 1
ATOM 4582 O O . ARG B 1 228 ? -18.391 15.406 -11.656 1 96.31 228 ARG B O 1
ATOM 4589 N N . ALA B 1 229 ? -16.234 15.758 -11.414 1 97.12 229 ALA B N 1
ATOM 4590 C CA . ALA B 1 229 ? -16.406 16.562 -10.203 1 97.12 229 ALA B CA 1
ATOM 4591 C C . ALA B 1 229 ? -17.281 17.781 -10.469 1 97.12 229 ALA B C 1
ATOM 4593 O O . ALA B 1 229 ? -18.031 18.219 -9.594 1 97.12 229 ALA B O 1
ATOM 4594 N N . ARG B 1 230 ? -17.281 18.297 -11.625 1 93.25 230 ARG B N 1
ATOM 4595 C CA . ARG B 1 230 ? -18.031 19.5 -11.992 1 93.25 230 ARG B CA 1
ATOM 4596 C C . ARG B 1 230 ? -19.531 19.266 -11.914 1 93.25 230 ARG B C 1
ATOM 4598 O O . ARG B 1 230 ? -20.297 20.203 -11.703 1 93.25 230 ARG B O 1
ATOM 4605 N N . ASP B 1 231 ? -19.891 18.047 -12.031 1 94.88 231 ASP B N 1
ATOM 4606 C CA . ASP B 1 231 ? -21.312 17.703 -12.078 1 94.88 231 ASP B CA 1
ATOM 4607 C C . ASP B 1 231 ? -21.828 17.266 -10.711 1 94.88 231 ASP B C 1
ATOM 4609 O O . ASP B 1 231 ? -23 16.953 -10.547 1 94.88 231 ASP B O 1
ATOM 4613 N N . LEU B 1 232 ? -20.969 17.297 -9.766 1 96.94 232 LEU B N 1
ATOM 4614 C CA . LEU B 1 232 ? -21.344 16.875 -8.422 1 96.94 232 LEU B CA 1
ATOM 4615 C C . LEU B 1 232 ? -21.781 18.062 -7.578 1 96.94 232 LEU B C 1
ATOM 4617 O O . LEU B 1 232 ? -21.531 19.219 -7.945 1 96.94 232 LEU B O 1
ATOM 4621 N N . PRO B 1 233 ? -22.5 17.797 -6.469 1 96.75 233 PRO B N 1
ATOM 4622 C CA . PRO B 1 233 ? -23.219 18.875 -5.781 1 96.75 233 PRO B CA 1
ATOM 4623 C C . PRO B 1 233 ? -22.281 19.844 -5.062 1 96.75 233 PRO B C 1
ATOM 4625 O O . PRO B 1 233 ? -22.625 21.016 -4.875 1 96.75 233 PRO B O 1
ATOM 4628 N N . ARG B 1 234 ? -21.141 19.422 -4.629 1 96.88 234 ARG B N 1
ATOM 4629 C CA . ARG B 1 234 ? -20.25 20.297 -3.871 1 96.88 234 ARG B CA 1
ATOM 4630 C C . ARG B 1 234 ? -19.156 20.875 -4.762 1 96.88 234 ARG B C 1
ATOM 4632 O O . ARG B 1 234 ? -18.719 20.219 -5.715 1 96.88 234 ARG B O 1
ATOM 4639 N N . PRO B 1 235 ? -18.703 22.109 -4.445 1 97 235 PRO B N 1
ATOM 4640 C CA . PRO B 1 235 ? -17.578 22.625 -5.219 1 97 235 PRO B CA 1
ATOM 4641 C C . PRO B 1 235 ? -16.344 21.719 -5.133 1 97 235 PRO B C 1
ATOM 4643 O O . PRO B 1 235 ? -15.93 21.344 -4.035 1 97 235 PRO B O 1
ATOM 4646 N N . PRO B 1 236 ? -15.805 21.422 -6.281 1 97.94 236 PRO B N 1
ATOM 4647 C CA . PRO B 1 236 ? -14.625 20.547 -6.27 1 97.94 236 PRO B CA 1
ATOM 4648 C C . PRO B 1 236 ? -13.391 21.25 -5.711 1 97.94 236 PRO B C 1
ATOM 4650 O O . PRO B 1 236 ? -13.219 22.453 -5.891 1 97.94 236 PRO B O 1
ATOM 4653 N N . VAL B 1 237 ? -12.531 20.5 -5.012 1 98.88 237 VAL B N 1
ATOM 4654 C CA . VAL B 1 237 ? -11.195 20.938 -4.633 1 98.88 237 VAL B CA 1
ATOM 4655 C C . VAL B 1 237 ? -10.156 20.109 -5.391 1 98.88 237 VAL B C 1
ATOM 4657 O O . VAL B 1 237 ? -10.039 18.891 -5.184 1 98.88 237 VAL B O 1
ATOM 4660 N N . TYR B 1 238 ? -9.375 20.766 -6.188 1 98.88 238 TYR B N 1
ATOM 4661 C CA . TYR B 1 238 ? -8.508 20.078 -7.141 1 98.88 238 TYR B CA 1
ATOM 4662 C C . TYR B 1 238 ? -7.164 19.75 -6.512 1 98.88 238 TYR B C 1
ATOM 4664 O O . TYR B 1 238 ? -6.613 20.547 -5.746 1 98.88 238 TYR B O 1
ATOM 4672 N N . VAL B 1 239 ? -6.668 18.531 -6.832 1 98.94 239 VAL B N 1
ATOM 4673 C CA . VAL B 1 239 ? -5.301 18.188 -6.457 1 98.94 239 VAL B CA 1
ATOM 4674 C C . VAL B 1 239 ? -4.324 18.703 -7.512 1 98.94 239 VAL B C 1
ATOM 4676 O O . VAL B 1 239 ? -4.32 18.234 -8.648 1 98.94 239 VAL B O 1
ATOM 4679 N N . LEU B 1 240 ? -3.459 19.641 -7.086 1 98.88 240 LEU B N 1
ATOM 4680 C CA . LEU B 1 240 ? -2.58 20.312 -8.039 1 98.88 240 LEU B CA 1
ATOM 4681 C C . LEU B 1 240 ? -1.183 19.703 -8.008 1 98.88 240 LEU B C 1
ATOM 4683 O O . LEU B 1 240 ? -0.454 19.75 -9 1 98.88 240 LEU B O 1
ATOM 4687 N N . GLY B 1 241 ? -0.836 19.156 -6.926 1 98.75 241 GLY B N 1
ATOM 4688 C CA . GLY B 1 241 ? 0.451 18.5 -6.762 1 98.75 241 GLY B CA 1
ATOM 4689 C C . GLY B 1 241 ? 0.499 17.562 -5.562 1 98.75 241 GLY B C 1
ATOM 4690 O O . GLY B 1 241 ? -0.258 17.734 -4.605 1 98.75 241 GLY B O 1
ATOM 4691 N N . ASN B 1 242 ? 1.329 16.578 -5.629 1 98.81 242 ASN B N 1
ATOM 4692 C CA . ASN B 1 242 ? 1.546 15.641 -4.531 1 98.81 242 ASN B CA 1
ATOM 4693 C C . ASN B 1 242 ? 2.877 14.906 -4.672 1 98.81 242 ASN B C 1
ATOM 4695 O O . ASN B 1 242 ? 3.295 14.586 -5.785 1 98.81 242 ASN B O 1
ATOM 4699 N N . ALA B 1 243 ? 3.514 14.711 -3.539 1 98.69 243 ALA B N 1
ATOM 4700 C CA . ALA B 1 243 ? 4.723 13.898 -3.518 1 98.69 243 ALA B CA 1
ATOM 4701 C C . ALA B 1 243 ? 4.973 13.32 -2.127 1 98.69 243 ALA B C 1
ATOM 4703 O O . ALA B 1 243 ? 4.531 13.883 -1.125 1 98.69 243 ALA B O 1
ATOM 4704 N N . THR B 1 244 ? 5.629 12.211 -2.096 1 98.62 244 THR B N 1
ATOM 4705 C CA . THR B 1 244 ? 6.02 11.516 -0.873 1 98.62 244 THR B CA 1
ATOM 4706 C C . THR B 1 244 ? 7.516 11.211 -0.877 1 98.62 244 THR B C 1
ATOM 4708 O O . THR B 1 244 ? 8.078 10.852 -1.913 1 98.62 244 THR B O 1
ATOM 4711 N N . ALA B 1 245 ? 8.133 11.43 0.263 1 98.38 245 ALA B N 1
ATOM 4712 C CA . ALA B 1 245 ? 9.547 11.094 0.458 1 98.38 245 ALA B CA 1
ATOM 4713 C C . ALA B 1 245 ? 9.75 10.344 1.771 1 98.38 245 ALA B C 1
ATOM 4715 O O . ALA B 1 245 ? 9.148 10.688 2.791 1 98.38 245 ALA B O 1
ATOM 4716 N N . VAL B 1 246 ? 10.516 9.273 1.737 1 97.56 246 VAL B N 1
ATOM 4717 C CA . VAL B 1 246 ? 10.906 8.492 2.906 1 97.56 246 VAL B CA 1
ATOM 4718 C C . VAL B 1 246 ? 12.43 8.328 2.93 1 97.56 246 VAL B C 1
ATOM 4720 O O . VAL B 1 246 ? 13.016 7.773 1.996 1 97.56 246 VAL B O 1
ATOM 4723 N N . TRP B 1 247 ? 13.039 8.828 4.031 1 94.88 247 TRP B N 1
ATOM 4724 C CA . TRP B 1 247 ? 14.5 8.828 4.074 1 94.88 247 TRP B CA 1
ATOM 4725 C C . TRP B 1 247 ? 15.016 7.785 5.055 1 94.88 247 TRP B C 1
ATOM 4727 O O . TRP B 1 247 ? 16.156 7.328 4.938 1 94.88 247 TRP B O 1
ATOM 4737 N N . ASN B 1 248 ? 14.164 7.441 6.047 1 91.62 248 ASN B N 1
ATOM 4738 C CA . ASN B 1 248 ? 14.617 6.609 7.156 1 91.62 248 ASN B CA 1
ATOM 4739 C C . ASN B 1 248 ? 13.453 5.898 7.836 1 91.62 248 ASN B C 1
ATOM 4741 O O . ASN B 1 248 ? 12.289 6.238 7.602 1 91.62 248 ASN B O 1
ATOM 4745 N N . ARG B 1 249 ? 13.883 4.879 8.602 1 89.31 249 ARG B N 1
ATOM 4746 C CA . ARG B 1 249 ? 12.938 4.309 9.555 1 89.31 249 ARG B CA 1
ATOM 4747 C C . ARG B 1 249 ? 13.219 4.82 10.969 1 89.31 249 ARG B C 1
ATOM 4749 O O . ARG B 1 249 ? 12.32 5.352 11.625 1 89.31 249 ARG B O 1
ATOM 4756 N N . GLN B 1 250 ? 14.391 4.703 11.367 1 86.5 250 GLN B N 1
ATOM 4757 C CA . GLN B 1 250 ? 14.812 5.137 12.695 1 86.5 250 GLN B CA 1
ATOM 4758 C C . GLN B 1 250 ? 15.312 6.578 12.672 1 86.5 250 GLN B C 1
ATOM 4760 O O . GLN B 1 250 ? 16.031 6.977 11.758 1 86.5 250 GLN B O 1
ATOM 4765 N N . ILE B 1 251 ? 14.961 7.309 13.68 1 86.62 251 ILE B N 1
ATOM 4766 C CA . ILE B 1 251 ? 15.406 8.695 13.758 1 86.62 251 ILE B CA 1
ATOM 4767 C C . ILE B 1 251 ? 16.922 8.734 13.891 1 86.62 251 ILE B C 1
ATOM 4769 O O . ILE B 1 251 ? 17.578 9.648 13.367 1 86.62 251 ILE B O 1
ATOM 4773 N N . SER B 1 252 ? 17.484 7.719 14.438 1 85.12 252 SER B N 1
ATOM 4774 C CA . SER B 1 252 ? 18.938 7.652 14.609 1 85.12 252 SER B CA 1
ATOM 4775 C C . SER B 1 252 ? 19.656 7.508 13.266 1 85.12 252 SER B C 1
ATOM 4777 O O . SER B 1 252 ? 20.859 7.699 13.18 1 85.12 252 SER B O 1
ATOM 4779 N N . SER B 1 253 ? 18.859 7.207 12.281 1 86.75 253 SER B N 1
ATOM 4780 C CA . SER B 1 253 ? 19.453 7.023 10.953 1 86.75 253 SER B CA 1
ATOM 4781 C C . SER B 1 253 ? 19.328 8.297 10.117 1 86.75 253 SER B C 1
ATOM 4783 O O . SER B 1 253 ? 19.812 8.344 8.984 1 86.75 253 SER B O 1
ATOM 4785 N N . MET B 1 254 ? 18.797 9.328 10.758 1 90.81 254 MET B N 1
ATOM 4786 C CA . MET B 1 254 ? 18.703 10.609 10.055 1 90.81 254 MET B CA 1
ATOM 4787 C C . MET B 1 254 ? 20.078 11.266 9.953 1 90.81 254 MET B C 1
ATOM 4789 O O . MET B 1 254 ? 20.859 11.227 10.898 1 90.81 254 MET B O 1
ATOM 4793 N N . GLU B 1 255 ? 20.344 11.805 8.781 1 90.12 255 GLU B N 1
ATOM 4794 C CA . GLU B 1 255 ? 21.594 12.539 8.594 1 90.12 255 GLU B CA 1
ATOM 4795 C C . GLU B 1 255 ? 21.609 13.82 9.43 1 90.12 255 GLU B C 1
ATOM 4797 O O . GLU B 1 255 ? 22.656 14.203 9.961 1 90.12 255 GLU B O 1
ATOM 4802 N N . ASP B 1 256 ? 20.578 14.5 9.438 1 94.5 256 ASP B N 1
ATOM 4803 C CA . ASP B 1 256 ? 20.359 15.742 10.172 1 94.5 256 ASP B CA 1
ATOM 4804 C C . ASP B 1 256 ? 18.984 15.742 10.836 1 94.5 256 ASP B C 1
ATOM 4806 O O . ASP B 1 256 ? 17.953 15.719 10.156 1 94.5 256 ASP B O 1
ATOM 4810 N N . LEU B 1 257 ? 19 15.82 12.125 1 94.25 257 LEU B N 1
ATOM 4811 C CA . LEU B 1 257 ? 17.766 15.727 12.898 1 94.25 257 LEU B CA 1
ATOM 4812 C C . LEU B 1 257 ? 16.859 16.922 12.641 1 94.25 257 LEU B C 1
ATOM 4814 O O . LEU B 1 257 ? 15.68 16.906 12.984 1 94.25 257 LEU B O 1
ATOM 4818 N N . THR B 1 258 ? 17.422 17.984 12.055 1 96.88 258 THR B N 1
ATOM 4819 C CA . THR B 1 258 ? 16.641 19.203 11.883 1 96.88 258 THR B CA 1
ATOM 4820 C C . THR B 1 258 ? 16.188 19.344 10.438 1 96.88 258 THR B C 1
ATOM 4822 O O . THR B 1 258 ? 15.516 20.328 10.094 1 96.88 258 THR B O 1
ATOM 4825 N N . VAL B 1 259 ? 16.547 18.484 9.57 1 97.56 259 VAL B N 1
ATOM 4826 C CA . VAL B 1 259 ? 16.109 18.5 8.172 1 97.56 259 VAL B CA 1
ATOM 4827 C C . VAL B 1 259 ? 15.289 17.25 7.875 1 97.56 259 VAL B C 1
ATOM 4829 O O . VAL B 1 259 ? 15.789 16.125 7.98 1 97.56 259 VAL B O 1
ATOM 4832 N N . THR B 1 260 ? 14.039 17.484 7.535 1 97.56 260 THR B N 1
ATOM 4833 C CA . THR B 1 260 ? 13.148 16.359 7.281 1 97.56 260 THR B CA 1
ATOM 4834 C C . THR B 1 260 ? 12.969 16.156 5.781 1 97.56 260 THR B C 1
ATOM 4836 O O . THR B 1 260 ? 13.305 17.016 4.977 1 97.56 260 THR B O 1
ATOM 4839 N N . ALA B 1 261 ? 12.406 15 5.414 1 97.88 261 ALA B N 1
ATOM 4840 C CA . ALA B 1 261 ? 12.125 14.648 4.023 1 97.88 261 ALA B CA 1
ATOM 4841 C C . ALA B 1 261 ? 11.047 15.562 3.436 1 97.88 261 ALA B C 1
ATOM 4843 O O . ALA B 1 261 ? 10.797 15.539 2.23 1 97.88 261 ALA B O 1
ATOM 4844 N N . ALA B 1 262 ? 10.484 16.469 4.238 1 98.5 262 ALA B N 1
ATOM 4845 C CA . ALA B 1 262 ? 9.555 17.484 3.736 1 98.5 262 ALA B CA 1
ATOM 4846 C C . ALA B 1 262 ? 10.234 18.391 2.721 1 98.5 262 ALA B C 1
ATOM 4848 O O . ALA B 1 262 ? 9.578 18.906 1.806 1 98.5 262 ALA B O 1
ATOM 4849 N N . SER B 1 263 ? 11.531 18.594 2.865 1 98.5 263 SER B N 1
ATOM 4850 C CA . SER B 1 263 ? 12.281 19.406 1.918 1 98.5 263 SER B CA 1
ATOM 4851 C C . SER B 1 263 ? 12.219 18.828 0.512 1 98.5 263 SER B C 1
ATOM 4853 O O . SER B 1 263 ? 12.242 19.562 -0.476 1 98.5 263 SER B O 1
ATOM 4855 N N . GLU B 1 264 ? 12.117 17.531 0.493 1 98.44 264 GLU B N 1
ATOM 4856 C CA . GLU B 1 264 ? 12.055 16.844 -0.79 1 98.44 264 GLU B CA 1
ATOM 4857 C C . GLU B 1 264 ? 10.609 16.734 -1.28 1 98.44 264 GLU B C 1
ATOM 4859 O O . GLU B 1 264 ? 10.312 17.078 -2.422 1 98.44 264 GLU B O 1
ATOM 4864 N N . SER B 1 265 ? 9.68 16.234 -0.437 1 98.62 265 SER B N 1
ATOM 4865 C CA . SER B 1 265 ? 8.289 16.078 -0.844 1 98.62 265 SER B CA 1
ATOM 4866 C C . SER B 1 265 ? 7.664 17.422 -1.202 1 98.62 265 SER B C 1
ATOM 4868 O O . SER B 1 265 ? 6.895 17.531 -2.158 1 98.62 265 SER B O 1
ATOM 4870 N N . GLY B 1 266 ? 8.016 18.469 -0.393 1 98.75 266 GLY B N 1
ATOM 4871 C CA . GLY B 1 266 ? 7.516 19.812 -0.689 1 98.75 266 GLY B CA 1
ATOM 4872 C C . GLY B 1 266 ? 7.957 20.328 -2.045 1 98.75 266 GLY B C 1
ATOM 4873 O O . GLY B 1 266 ? 7.137 20.781 -2.838 1 98.75 266 GLY B O 1
ATOM 4874 N N . ARG B 1 267 ? 9.266 20.219 -2.293 1 98.56 267 ARG B N 1
ATOM 4875 C CA . ARG B 1 267 ? 9.812 20.672 -3.566 1 98.56 267 ARG B CA 1
ATOM 4876 C C . ARG B 1 267 ? 9.125 19.984 -4.738 1 98.56 267 ARG B C 1
ATOM 4878 O O . ARG B 1 267 ? 8.75 20.641 -5.715 1 98.56 267 ARG B O 1
ATOM 4885 N N . ARG B 1 268 ? 8.914 18.703 -4.668 1 98.38 268 ARG B N 1
ATOM 4886 C CA . ARG B 1 268 ? 8.305 17.938 -5.746 1 98.38 268 ARG B CA 1
ATOM 4887 C C . ARG B 1 268 ? 6.828 18.297 -5.906 1 98.38 268 ARG B C 1
ATOM 4889 O O . ARG B 1 268 ? 6.324 18.391 -7.027 1 98.38 268 ARG B O 1
ATOM 4896 N N . ALA B 1 269 ? 6.125 18.484 -4.805 1 98.75 269 ALA B N 1
ATOM 4897 C CA . ALA B 1 269 ? 4.715 18.859 -4.859 1 98.75 269 ALA B CA 1
ATOM 4898 C C . ALA B 1 269 ? 4.539 20.234 -5.484 1 98.75 269 ALA B C 1
ATOM 4900 O O . ALA B 1 269 ? 3.641 20.453 -6.305 1 98.75 269 ALA B O 1
ATOM 4901 N N . TYR B 1 270 ? 5.41 21.219 -5.086 1 98.81 270 TYR B N 1
ATOM 4902 C CA . TYR B 1 270 ? 5.391 22.562 -5.664 1 98.81 270 TYR B CA 1
ATOM 4903 C C . TYR B 1 270 ? 5.637 22.5 -7.164 1 98.81 270 TYR B C 1
ATOM 4905 O O . TYR B 1 270 ? 4.945 23.172 -7.938 1 98.81 270 TYR B O 1
ATOM 4913 N N . ALA B 1 271 ? 6.598 21.719 -7.535 1 98.44 271 ALA B N 1
ATOM 4914 C CA . ALA B 1 271 ? 6.945 21.609 -8.953 1 98.44 271 ALA B CA 1
ATOM 4915 C C . ALA B 1 271 ? 5.766 21.078 -9.766 1 98.44 271 ALA B C 1
ATOM 4917 O O . ALA B 1 271 ? 5.457 21.609 -10.836 1 98.44 271 ALA B O 1
ATOM 4918 N N . MET B 1 272 ? 5.121 20.094 -9.273 1 98 272 MET B N 1
ATOM 4919 C CA . MET B 1 272 ? 3.961 19.516 -9.961 1 98 272 MET B CA 1
ATOM 4920 C C . MET B 1 272 ? 2.826 20.547 -10.031 1 98 272 MET B C 1
ATOM 4922 O O . MET B 1 272 ? 2.17 20.672 -11.07 1 98 272 MET B O 1
ATOM 4926 N N . ALA B 1 273 ? 2.627 21.25 -8.961 1 98.5 273 ALA B N 1
ATOM 4927 C CA . ALA B 1 273 ? 1.518 22.188 -8.859 1 98.5 273 ALA B CA 1
ATOM 4928 C C . ALA B 1 273 ? 1.813 23.469 -9.641 1 98.5 273 ALA B C 1
ATOM 4930 O O . ALA B 1 273 ? 0.895 24.203 -10.031 1 98.5 273 ALA B O 1
ATOM 4931 N N . GLY B 1 274 ? 3.094 23.781 -9.844 1 98.25 274 GLY B N 1
ATOM 4932 C CA . GLY B 1 274 ? 3.494 25.031 -10.484 1 98.25 274 GLY B CA 1
ATOM 4933 C C . GLY B 1 274 ? 3.34 26.234 -9.586 1 98.25 274 GLY B C 1
ATOM 4934 O O . GLY B 1 274 ? 2.934 27.312 -10.047 1 98.25 274 GLY B O 1
ATOM 4935 N N . VAL B 1 275 ? 3.543 26.078 -8.281 1 98.62 275 VAL B N 1
ATOM 4936 C CA . VAL B 1 275 ? 3.434 27.172 -7.328 1 98.62 275 VAL B CA 1
ATOM 4937 C C . VAL B 1 275 ? 4.617 27.141 -6.363 1 98.62 275 VAL B C 1
ATOM 4939 O O . VAL B 1 275 ? 5.5 26.281 -6.484 1 98.62 275 VAL B O 1
ATOM 4942 N N . SER B 1 276 ? 4.719 28.109 -5.52 1 98.56 276 SER B N 1
ATOM 4943 C CA . SER B 1 276 ? 5.73 28.172 -4.469 1 98.56 276 SER B CA 1
ATOM 4944 C C . SER B 1 276 ? 5.09 28.391 -3.102 1 98.56 276 SER B C 1
ATOM 4946 O O . SER B 1 276 ? 3.873 28.562 -3.002 1 98.56 276 SER B O 1
ATOM 4948 N N . ALA B 1 277 ? 5.891 28.328 -2.055 1 98.62 277 ALA B N 1
ATOM 4949 C CA . ALA B 1 277 ? 5.406 28.531 -0.691 1 98.62 277 ALA B CA 1
ATOM 4950 C C . ALA B 1 277 ? 4.703 29.875 -0.554 1 98.62 277 ALA B C 1
ATOM 4952 O O . ALA B 1 277 ? 3.738 30.016 0.204 1 98.62 277 ALA B O 1
ATOM 4953 N N . GLN B 1 278 ? 5.078 30.891 -1.291 1 97.94 278 GLN B N 1
ATOM 4954 C CA . GLN B 1 278 ? 4.551 32.25 -1.185 1 97.94 278 GLN B CA 1
ATOM 4955 C C . GLN B 1 278 ? 3.131 32.312 -1.731 1 97.94 278 GLN B C 1
ATOM 4957 O O . GLN B 1 278 ? 2.402 33.281 -1.439 1 97.94 278 GLN B O 1
ATOM 4962 N N . ASP B 1 279 ? 2.758 31.344 -2.504 1 98.62 279 ASP B N 1
ATOM 4963 C CA . ASP B 1 279 ? 1.441 31.344 -3.135 1 98.62 279 ASP B CA 1
ATOM 4964 C C . ASP B 1 279 ? 0.393 30.703 -2.223 1 98.62 279 ASP B C 1
ATOM 4966 O O . ASP B 1 279 ? -0.809 30.844 -2.459 1 98.62 279 ASP B O 1
ATOM 4970 N N . ILE B 1 280 ? 0.808 30.062 -1.15 1 98.81 280 ILE B N 1
ATOM 4971 C CA . ILE B 1 280 ? -0.079 29.234 -0.334 1 98.81 280 ILE B CA 1
ATOM 4972 C C . ILE B 1 280 ? -0.858 30.125 0.634 1 98.81 280 ILE B C 1
ATOM 4974 O O . ILE B 1 280 ? -0.274 30.953 1.327 1 98.81 280 ILE B O 1
ATOM 4978 N N . ASP B 1 281 ? -2.18 29.906 0.731 1 98.75 281 ASP B N 1
ATOM 4979 C CA . ASP B 1 281 ? -3.051 30.734 1.559 1 98.75 281 ASP B CA 1
ATOM 4980 C C . ASP B 1 281 ? -3.258 30.109 2.936 1 98.75 281 ASP B C 1
ATOM 4982 O O . ASP B 1 281 ? -3.453 30.828 3.924 1 98.75 281 ASP B O 1
ATOM 4986 N N . VAL B 1 282 ? -3.34 28.844 2.996 1 98.75 282 VAL B N 1
ATOM 4987 C CA . VAL B 1 282 ? -3.588 28.141 4.25 1 98.75 282 VAL B CA 1
ATOM 4988 C C . VAL B 1 282 ? -2.771 26.859 4.293 1 98.75 282 VAL B C 1
ATOM 4990 O O . VAL B 1 282 ? -2.545 26.219 3.26 1 98.75 282 VAL B O 1
ATOM 4993 N N . VAL B 1 283 ? -2.244 26.484 5.477 1 98.88 283 VAL B N 1
ATOM 4994 C CA . VAL B 1 283 ? -1.342 25.344 5.633 1 98.88 283 VAL B CA 1
ATOM 4995 C C . VAL B 1 283 ? -1.885 24.391 6.699 1 98.88 283 VAL B C 1
ATOM 4997 O O . VAL B 1 283 ? -2.258 24.828 7.793 1 98.88 283 VAL B O 1
ATOM 5000 N N . GLU B 1 284 ? -2.047 23.156 6.348 1 98.88 284 GLU B N 1
ATOM 5001 C CA . GLU B 1 284 ? -2.389 22.094 7.297 1 98.88 284 GLU B CA 1
ATOM 5002 C C . GLU B 1 284 ? -1.234 21.109 7.457 1 98.88 284 GLU B C 1
ATOM 5004 O O . GLU B 1 284 ? -0.914 20.375 6.531 1 98.88 284 GLU B O 1
ATOM 5009 N N . LEU B 1 285 ? -0.644 21.109 8.641 1 98.62 285 LEU B N 1
ATOM 5010 C CA . LEU B 1 285 ? 0.534 20.297 8.922 1 98.62 285 LEU B CA 1
ATOM 5011 C C . LEU B 1 285 ? 0.216 19.219 9.953 1 98.62 285 LEU B C 1
ATOM 5013 O O . LEU B 1 285 ? -0.582 19.438 10.867 1 98.62 285 LEU B O 1
ATOM 5017 N N . TYR B 1 286 ? 0.887 18.109 9.734 1 98.19 286 TYR B N 1
ATOM 5018 C CA . TYR B 1 286 ? 0.865 17.078 10.773 1 98.19 286 TYR B CA 1
ATOM 5019 C C . TYR B 1 286 ? 1.687 17.5 11.984 1 98.19 286 TYR B C 1
ATOM 5021 O O . TYR B 1 286 ? 2.896 17.266 12.031 1 98.19 286 TYR B O 1
ATOM 5029 N N . ASP B 1 287 ? 1.007 18 12.977 1 96.75 287 ASP B N 1
ATOM 5030 C CA . ASP B 1 287 ? 1.674 18.562 14.141 1 96.75 287 ASP B CA 1
ATOM 5031 C C . ASP B 1 287 ? 1.556 17.641 15.352 1 96.75 287 ASP B C 1
ATOM 5033 O O . ASP B 1 287 ? 1.085 18.062 16.406 1 96.75 287 ASP B O 1
ATOM 5037 N N . ALA B 1 288 ? 2.186 16.469 15.211 1 95.12 288 ALA B N 1
ATOM 5038 C CA . ALA B 1 288 ? 2.193 15.555 16.344 1 95.12 288 ALA B CA 1
ATOM 5039 C C . ALA B 1 288 ? 2.84 16.203 17.578 1 95.12 288 ALA B C 1
ATOM 5041 O O . ALA B 1 288 ? 2.434 15.945 18.703 1 95.12 288 ALA B O 1
ATOM 5042 N N . PHE B 1 289 ? 3.855 16.969 17.344 1 96.88 289 PHE B N 1
ATOM 5043 C CA . PHE B 1 289 ? 4.57 17.75 18.344 1 96.88 289 PHE B CA 1
ATOM 5044 C C . PHE B 1 289 ? 4.816 19.172 17.859 1 96.88 289 PHE B C 1
ATOM 5046 O O . PHE B 1 289 ? 4.871 19.422 16.656 1 96.88 289 PHE B O 1
ATOM 5053 N N . THR B 1 290 ? 4.98 20.047 18.812 1 97.94 290 THR B N 1
ATOM 5054 C CA . THR B 1 290 ? 5.172 21.453 18.453 1 97.94 290 THR B CA 1
ATOM 5055 C C . THR B 1 290 ? 6.387 21.609 17.547 1 97.94 290 THR B C 1
ATOM 5057 O O . THR B 1 290 ? 6.379 22.453 16.641 1 97.94 290 THR B O 1
ATOM 5060 N N . ILE B 1 291 ? 7.391 20.797 17.75 1 98 291 ILE B N 1
ATOM 5061 C CA . ILE B 1 291 ? 8.617 20.906 16.969 1 98 291 ILE B CA 1
ATOM 5062 C C . ILE B 1 291 ? 8.344 20.594 15.5 1 98 291 ILE B C 1
ATOM 5064 O O . ILE B 1 291 ? 8.992 21.125 14.602 1 98 291 ILE B O 1
ATOM 5068 N N . ASN B 1 292 ? 7.367 19.734 15.219 1 98.25 292 ASN B N 1
ATOM 5069 C CA . ASN B 1 292 ? 7.004 19.406 13.836 1 98.25 292 ASN B CA 1
ATOM 5070 C C . ASN B 1 292 ? 6.676 20.672 13.039 1 98.25 292 ASN B C 1
ATOM 5072 O O . ASN B 1 292 ? 7.121 20.812 11.898 1 98.25 292 ASN B O 1
ATOM 5076 N N . THR B 1 293 ? 5.906 21.531 13.656 1 98.62 293 THR B N 1
ATOM 5077 C CA . THR B 1 293 ? 5.477 22.75 12.977 1 98.62 293 THR B CA 1
ATOM 5078 C C . THR B 1 293 ? 6.68 23.594 12.562 1 98.62 293 THR B C 1
ATOM 5080 O O . THR B 1 293 ? 6.75 24.062 11.43 1 98.62 293 THR B O 1
ATOM 5083 N N . LEU B 1 294 ? 7.609 23.719 13.453 1 98.44 294 LEU B N 1
ATOM 5084 C CA . LEU B 1 294 ? 8.805 24.5 13.141 1 98.44 294 LEU B CA 1
ATOM 5085 C C . LEU B 1 294 ? 9.602 23.844 12.016 1 98.44 294 LEU B C 1
ATOM 5087 O O . LEU B 1 294 ? 9.969 24.516 11.047 1 98.44 294 LEU B O 1
ATOM 5091 N N . LEU B 1 295 ? 9.836 22.578 12.156 1 98.56 295 LEU B N 1
ATOM 5092 C CA . LEU B 1 295 ? 10.617 21.844 11.148 1 98.56 295 LEU B CA 1
ATOM 5093 C C . LEU B 1 295 ? 9.945 21.938 9.781 1 98.56 295 LEU B C 1
ATOM 5095 O O . LEU B 1 295 ? 10.625 22.172 8.773 1 98.56 295 LEU B O 1
ATOM 5099 N N . PHE B 1 296 ? 8.664 21.812 9.75 1 98.75 296 PHE B N 1
ATOM 5100 C CA . PHE B 1 296 ? 7.957 21.75 8.477 1 98.75 296 PHE B CA 1
ATOM 5101 C C . PHE B 1 296 ? 7.852 23.125 7.844 1 98.75 296 PHE B C 1
ATOM 5103 O O . PHE B 1 296 ? 7.934 23.266 6.621 1 98.75 296 PHE B O 1
ATOM 5110 N N . LEU B 1 297 ? 7.645 24.156 8.648 1 98.75 297 LEU B N 1
ATOM 5111 C CA . LEU B 1 297 ? 7.656 25.5 8.086 1 98.75 297 LEU B CA 1
ATOM 5112 C C . LEU B 1 297 ? 8.977 25.781 7.383 1 98.75 297 LEU B C 1
ATOM 5114 O O . LEU B 1 297 ? 8.992 26.391 6.312 1 98.75 297 LEU B O 1
ATOM 5118 N N . GLU B 1 298 ? 10.039 25.344 7.98 1 98.75 298 GLU B N 1
ATOM 5119 C CA . GLU B 1 298 ? 11.367 25.531 7.406 1 98.75 298 GLU B CA 1
ATOM 5120 C C . GLU B 1 298 ? 11.562 24.672 6.164 1 98.75 298 GLU B C 1
ATOM 5122 O O . GLU B 1 298 ? 11.922 25.172 5.098 1 98.75 298 GLU B O 1
ATOM 5127 N N . ASP B 1 299 ? 11.273 23.422 6.262 1 98.81 299 ASP B N 1
ATOM 5128 C CA . ASP B 1 299 ? 11.617 22.453 5.215 1 98.81 299 ASP B CA 1
ATOM 5129 C C . ASP B 1 299 ? 10.68 22.594 4.02 1 98.81 299 ASP B C 1
ATOM 5131 O O . ASP B 1 299 ? 11.039 22.234 2.896 1 98.81 299 ASP B O 1
ATOM 5135 N N . LEU B 1 300 ? 9.484 23.172 4.234 1 98.88 300 LEU B N 1
ATOM 5136 C CA . LEU B 1 300 ? 8.547 23.391 3.139 1 98.88 300 LEU B CA 1
ATOM 5137 C C . LEU B 1 300 ? 8.75 24.766 2.518 1 98.88 300 LEU B C 1
ATOM 5139 O O . LEU B 1 300 ? 8.062 25.125 1.559 1 98.88 300 LEU B O 1
ATOM 5143 N N . GLY B 1 301 ? 9.586 25.562 3.07 1 98.69 301 GLY B N 1
ATOM 5144 C CA . GLY B 1 301 ? 10.055 26.734 2.369 1 98.69 301 GLY B CA 1
ATOM 5145 C C . GLY B 1 301 ? 9.328 28 2.783 1 98.69 301 GLY B C 1
ATOM 5146 O O . GLY B 1 301 ? 9.414 29.031 2.098 1 98.69 301 GLY B O 1
ATOM 5147 N N . PHE B 1 302 ? 8.609 27.984 3.867 1 98.56 302 PHE B N 1
ATOM 5148 C CA . PHE B 1 302 ? 7.93 29.203 4.316 1 98.56 302 PHE B CA 1
ATOM 5149 C C . PHE B 1 302 ? 8.906 30.156 4.984 1 98.56 302 PHE B C 1
ATOM 5151 O O . PHE B 1 302 ? 8.68 31.375 5.016 1 98.56 302 PHE B O 1
ATOM 5158 N N . CYS B 1 303 ? 9.945 29.703 5.539 1 97.88 303 CYS B N 1
ATOM 5159 C CA . CYS B 1 303 ? 11.086 30.438 6.074 1 97.88 303 CYS B CA 1
ATOM 5160 C C . CYS B 1 303 ? 12.367 29.641 5.953 1 97.88 303 CYS B C 1
ATOM 5162 O O . CYS B 1 303 ? 12.336 28.453 5.605 1 97.88 303 CYS B O 1
ATOM 5164 N N . ALA B 1 304 ? 13.484 30.297 6.129 1 98 304 ALA B N 1
ATOM 5165 C CA . ALA B 1 304 ? 14.773 29.609 6.039 1 98 304 ALA B CA 1
ATOM 5166 C C . ALA B 1 304 ? 15.016 28.734 7.27 1 98 304 ALA B C 1
ATOM 5168 O O . ALA B 1 304 ? 14.391 28.938 8.312 1 98 304 ALA B O 1
ATOM 5169 N N . LYS B 1 305 ? 15.93 27.75 7.086 1 97.62 305 LYS B N 1
ATOM 5170 C CA . LYS B 1 305 ? 16.312 26.906 8.211 1 97.62 305 LYS B CA 1
ATOM 5171 C C . LYS B 1 305 ? 16.781 27.734 9.398 1 97.62 305 LYS B C 1
ATOM 5173 O O . LYS B 1 305 ? 17.609 28.625 9.242 1 97.62 305 LYS B O 1
ATOM 5178 N N . GLY B 1 306 ? 16.156 27.469 10.547 1 97.44 306 GLY B N 1
ATOM 5179 C CA . GLY B 1 306 ? 16.547 28.172 11.758 1 97.44 306 GLY B CA 1
ATOM 5180 C C . GLY B 1 306 ? 1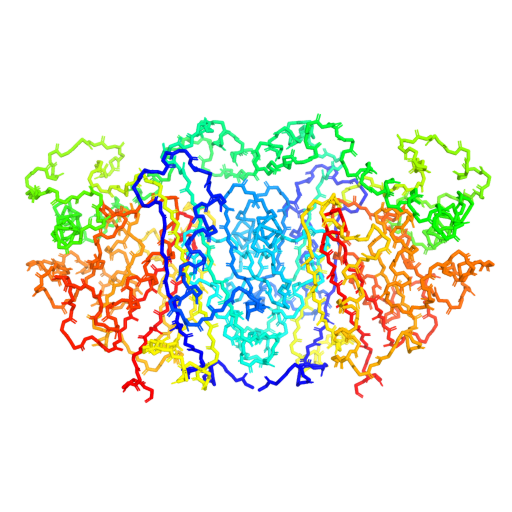5.773 29.453 11.977 1 97.44 306 GLY B C 1
ATOM 5181 O O . GLY B 1 306 ? 15.883 30.078 13.031 1 97.44 306 GLY B O 1
ATOM 5182 N N . GLU B 1 307 ? 14.922 29.766 11.07 1 98 307 GLU B N 1
ATOM 5183 C CA . GLU B 1 307 ? 14.242 31.047 11.164 1 98 307 GLU B CA 1
ATOM 5184 C C . GLU B 1 307 ? 12.773 30.875 11.555 1 98 307 GLU B C 1
ATOM 5186 O O . GLU B 1 307 ? 12.023 31.844 11.633 1 98 307 GLU B O 1
ATOM 5191 N N . SER B 1 308 ? 12.383 29.672 11.859 1 97.81 308 SER B N 1
ATOM 5192 C CA . SER B 1 308 ? 10.984 29.422 12.195 1 97.81 308 SER B CA 1
ATOM 5193 C C . SER B 1 308 ? 10.594 30.125 13.492 1 97.81 308 SER B C 1
ATOM 5195 O O . SER B 1 308 ? 9.453 30.562 13.648 1 97.81 308 SER B O 1
ATOM 5197 N N . LYS B 1 309 ? 11.555 30.203 14.414 1 96.44 309 LYS B N 1
ATOM 5198 C CA . LYS B 1 309 ? 11.281 30.875 15.68 1 96.44 309 LYS B CA 1
ATOM 5199 C C . LYS B 1 309 ? 10.883 32.344 15.453 1 96.44 309 LYS B C 1
ATOM 5201 O O . LYS B 1 309 ? 9.969 32.844 16.109 1 96.44 309 LYS B O 1
ATOM 5206 N N . ASP B 1 310 ? 11.516 33 14.539 1 96.75 310 ASP B N 1
ATOM 5207 C CA . ASP B 1 310 ? 11.188 34.375 14.195 1 96.75 310 ASP B CA 1
ATOM 5208 C C . ASP B 1 310 ? 9.93 34.438 13.336 1 96.75 310 ASP B C 1
ATOM 5210 O O . ASP B 1 310 ? 9.125 35.375 13.477 1 96.75 310 ASP B O 1
ATOM 5214 N N . PHE B 1 311 ? 9.742 33.5 12.508 1 97.12 311 PHE B N 1
ATOM 5215 C CA . PHE B 1 311 ? 8.617 33.438 11.586 1 97.12 311 PHE B CA 1
ATOM 5216 C C . PHE B 1 311 ? 7.297 33.375 12.344 1 97.12 311 PHE B C 1
ATOM 5218 O O . PHE B 1 311 ? 6.316 34.031 11.953 1 97.12 311 PHE B O 1
ATOM 5225 N N . ILE B 1 312 ? 7.281 32.594 13.398 1 96.81 312 ILE B N 1
ATOM 5226 C CA . ILE B 1 312 ? 6.016 32.344 14.086 1 96.81 312 ILE B CA 1
ATOM 5227 C C . ILE B 1 312 ? 5.793 33.438 15.133 1 96.81 312 ILE B C 1
ATOM 5229 O O . ILE B 1 312 ? 4.762 33.469 15.812 1 96.81 312 ILE B O 1
ATOM 5233 N N . ALA B 1 313 ? 6.793 34.281 15.172 1 88.12 313 ALA B N 1
ATOM 5234 C CA . ALA B 1 313 ? 6.703 35.344 16.172 1 88.12 313 ALA B CA 1
ATOM 5235 C C . ALA B 1 313 ? 5.477 36.219 15.93 1 88.12 313 ALA B C 1
ATOM 5237 O O . ALA B 1 313 ? 4.906 36.219 14.836 1 88.12 313 ALA B O 1
ATOM 5238 N N . ASP B 1 314 ? 4.965 36.875 16.891 1 86.5 314 ASP B N 1
ATOM 5239 C CA . ASP B 1 314 ? 3.867 37.844 16.859 1 86.5 314 ASP B CA 1
ATOM 5240 C C . ASP B 1 314 ? 2.566 37.156 16.406 1 86.5 314 ASP B C 1
ATOM 5242 O O . ASP B 1 314 ? 1.728 37.812 15.766 1 86.5 314 ASP B O 1
ATOM 5246 N N . GLY B 1 315 ? 2.496 35.812 16.422 1 93.19 315 GLY B N 1
ATOM 5247 C CA . GLY B 1 315 ? 1.252 35.125 16.125 1 93.19 315 GLY B CA 1
ATOM 5248 C C . GLY B 1 315 ? 1.041 34.875 14.648 1 93.19 315 GLY B C 1
ATOM 5249 O O . GLY B 1 315 ? -0.098 34.812 14.18 1 93.19 315 GLY B O 1
ATOM 5250 N N . ALA B 1 316 ? 2.076 34.75 13.82 1 96.62 316 ALA B N 1
ATOM 5251 C CA . ALA B 1 316 ? 2.029 34.656 12.359 1 96.62 316 ALA B CA 1
ATOM 5252 C C . ALA B 1 316 ? 1.179 33.469 11.906 1 96.62 316 ALA B C 1
ATOM 5254 O O . ALA B 1 316 ? 0.543 33.531 10.852 1 96.62 316 ALA B O 1
ATOM 5255 N N . ILE B 1 317 ? 1.127 32.438 12.734 1 98.38 317 ILE B N 1
ATOM 5256 C CA . ILE B 1 317 ? 0.466 31.219 12.25 1 98.38 317 ILE B CA 1
ATOM 5257 C C . ILE B 1 317 ? -0.891 31.062 12.93 1 98.38 317 ILE B C 1
ATOM 5259 O O . ILE B 1 317 ? -1.611 30.094 12.68 1 98.38 317 ILE B O 1
ATOM 5263 N N . ALA B 1 318 ? -1.295 32.031 13.812 1 98.25 318 ALA B N 1
ATOM 5264 C CA . ALA B 1 318 ? -2.541 32.031 14.578 1 98.25 318 ALA B CA 1
ATOM 5265 C C . ALA B 1 318 ? -3.648 32.75 13.812 1 98.25 318 ALA B C 1
ATOM 5267 O O . ALA B 1 318 ? -3.412 33.312 12.734 1 98.25 318 ALA B O 1
ATOM 5268 N N . PRO B 1 319 ? -4.906 32.594 14.305 1 98.12 319 PRO B N 1
ATOM 5269 C CA . PRO B 1 319 ? -5.965 33.375 13.664 1 98.12 319 PRO B CA 1
ATOM 5270 C C . PRO B 1 319 ? -5.602 34.875 13.531 1 98.12 319 PRO B C 1
ATOM 5272 O O . PRO B 1 319 ? -5.16 35.469 14.5 1 98.12 319 PRO B O 1
ATOM 5275 N N . GLY B 1 320 ? -5.73 35.344 12.32 1 95.62 320 GLY B N 1
ATOM 5276 C CA . GLY B 1 320 ? -5.379 36.719 12.062 1 95.62 320 GLY B CA 1
ATOM 5277 C C . GLY B 1 320 ? -3.938 36.906 11.617 1 95.62 320 GLY B C 1
ATOM 5278 O O . GLY B 1 320 ? -3.547 37.969 11.18 1 95.62 320 GLY B O 1
ATOM 5279 N N . GLY B 1 321 ? -3.123 35.875 11.688 1 96.31 321 GLY B N 1
ATOM 5280 C CA . GLY B 1 321 ? -1.731 35.938 11.266 1 96.31 321 GLY B CA 1
ATOM 5281 C C . GLY B 1 321 ? -1.561 35.875 9.766 1 96.31 321 GLY B C 1
ATOM 5282 O O . GLY B 1 321 ? -2.543 35.781 9.023 1 96.31 321 GLY B O 1
ATOM 5283 N N . ARG B 1 322 ? -0.354 36 9.273 1 96.06 322 ARG B N 1
ATOM 5284 C CA . ARG B 1 322 ? -0.064 36.125 7.852 1 96.06 322 ARG B CA 1
ATOM 5285 C C . ARG B 1 322 ? -0.089 34.781 7.16 1 96.06 322 ARG B C 1
ATOM 5287 O O . ARG B 1 322 ? -0.211 34.688 5.934 1 96.06 322 ARG B O 1
ATOM 5294 N N . LEU B 1 323 ? 0.068 33.656 7.918 1 97.94 323 LEU B N 1
ATOM 5295 C CA . LEU B 1 323 ? -0.03 32.312 7.371 1 97.94 323 LEU B CA 1
ATOM 5296 C C . LEU B 1 323 ? -0.837 31.406 8.297 1 97.94 323 LEU B C 1
ATOM 5298 O O . LEU B 1 323 ? -0.278 30.766 9.195 1 97.94 323 LEU B O 1
ATOM 5302 N N . PRO B 1 324 ? -2.135 31.312 8.031 1 98.69 324 PRO B N 1
ATOM 5303 C CA . PRO B 1 324 ? -2.938 30.406 8.859 1 98.69 324 PRO B CA 1
ATOM 5304 C C . PRO B 1 324 ? -2.441 28.969 8.805 1 98.69 324 PRO B C 1
ATOM 5306 O O . PRO B 1 324 ? -2.383 28.375 7.73 1 98.69 324 PRO B O 1
ATOM 5309 N N . VAL B 1 325 ? -2.041 28.391 9.984 1 98.75 325 VAL B N 1
ATOM 5310 C CA . VAL B 1 325 ? -1.538 27.016 10.086 1 98.75 325 VAL B CA 1
ATOM 5311 C C . VAL B 1 325 ? -2.426 26.219 11.031 1 98.75 325 VAL B C 1
ATOM 5313 O O . VAL B 1 325 ? -2.678 26.625 12.164 1 98.75 325 VAL B O 1
ATOM 5316 N N . ASN B 1 326 ? -2.879 25.031 10.539 1 98.75 326 ASN B N 1
ATOM 5317 C CA . ASN B 1 326 ? -3.668 24.094 11.32 1 98.75 326 ASN B CA 1
ATOM 5318 C C . ASN B 1 326 ? -4.91 24.766 11.906 1 98.75 326 ASN B C 1
ATOM 5320 O O . ASN B 1 326 ? -5.105 24.766 13.125 1 98.75 326 ASN B O 1
ATOM 5324 N N . THR B 1 327 ? -5.785 25.141 10.969 1 98.81 327 THR B N 1
ATOM 5325 C CA . THR B 1 327 ? -6.914 26.016 11.273 1 98.81 327 THR B CA 1
ATOM 5326 C C . THR B 1 327 ? -7.992 25.25 12.039 1 98.81 327 THR B C 1
ATOM 5328 O O . THR B 1 327 ? -8.906 25.859 12.602 1 98.81 327 THR B O 1
ATOM 5331 N N . ASN B 1 328 ? -7.914 23.953 12.117 1 98.44 328 ASN B N 1
ATOM 5332 C CA . ASN B 1 328 ? -8.867 23.203 12.922 1 98.44 328 ASN B CA 1
ATOM 5333 C C . ASN B 1 328 ? -8.367 23.016 14.352 1 98.44 328 ASN B C 1
ATOM 5335 O O . ASN B 1 328 ? -9.07 22.453 15.188 1 98.44 328 ASN B O 1
ATOM 5339 N N . GLY B 1 329 ? -7.18 23.422 14.602 1 98.44 329 GLY B N 1
ATOM 5340 C CA . GLY B 1 329 ? -6.555 23.234 15.898 1 98.44 329 GLY B CA 1
ATOM 5341 C C . GLY B 1 329 ? -5.488 22.156 15.891 1 98.44 329 GLY B C 1
ATOM 5342 O O . GLY B 1 329 ? -4.82 21.938 16.906 1 98.44 329 GLY B O 1
ATOM 5343 N N . GLY B 1 330 ? -5.371 21.438 14.805 1 97.94 330 GLY B N 1
ATOM 5344 C CA . GLY B 1 330 ? -4.309 20.469 14.609 1 97.94 330 GLY B CA 1
ATOM 5345 C C . GLY B 1 330 ? -4.426 19.266 15.531 1 97.94 330 GLY B C 1
ATOM 5346 O O . GLY B 1 330 ? -5.48 19.031 16.125 1 97.94 330 GLY B O 1
ATOM 5347 N N . GLY B 1 331 ? -3.371 18.453 15.461 1 97.56 331 GLY B N 1
ATOM 5348 C CA . GLY B 1 331 ? -3.285 17.328 16.375 1 97.56 331 GLY B CA 1
ATOM 5349 C C . GLY B 1 331 ? -3.094 17.75 17.828 1 97.56 331 GLY B C 1
ATOM 5350 O O . GLY B 1 331 ? -3.408 16.984 18.734 1 97.56 331 GLY B O 1
ATOM 5351 N N . LEU B 1 332 ? -2.639 18.938 18.031 1 97.81 332 LEU B N 1
ATOM 5352 C CA . LEU B 1 332 ? -2.309 19.438 19.359 1 97.81 332 LEU B CA 1
ATOM 5353 C C . LEU B 1 332 ? -3.572 19.766 20.156 1 97.81 332 LEU B C 1
ATOM 5355 O O . LEU B 1 332 ? -3.584 19.656 21.391 1 97.81 332 LEU B O 1
ATOM 5359 N N . CYS B 1 333 ? -4.637 20.156 19.359 1 98.06 333 CYS B N 1
ATOM 5360 C CA . CYS B 1 333 ? -5.789 20.609 20.125 1 98.06 333 CYS B CA 1
ATOM 5361 C C . CYS B 1 333 ? -7.086 20.062 19.547 1 98.06 333 CYS B C 1
ATOM 5363 O O . CYS B 1 333 ? -8.117 20.062 20.219 1 98.06 333 CYS B O 1
ATOM 5365 N N . CYS B 1 334 ? -7.113 19.625 18.328 1 97.62 334 CYS B N 1
ATOM 5366 C CA . CYS B 1 334 ? -8.367 19.25 17.688 1 97.62 334 CYS B CA 1
ATOM 5367 C C . CYS B 1 334 ? -8.594 17.75 17.781 1 97.62 334 CYS B C 1
ATOM 5369 O O . CYS B 1 334 ? -9.547 17.297 18.422 1 97.62 334 CYS B O 1
ATOM 5371 N N . VAL B 1 335 ? -7.816 16.969 17.109 1 96.94 335 VAL B N 1
ATOM 5372 C CA . VAL B 1 335 ? -8.008 15.531 17.047 1 96.94 335 VAL B CA 1
ATOM 5373 C C . VAL B 1 335 ? -6.691 14.852 16.688 1 96.94 335 VAL B C 1
ATOM 5375 O O . VAL B 1 335 ? -5.91 15.375 15.891 1 96.94 335 VAL B O 1
ATOM 5378 N N . HIS B 1 336 ? -6.449 13.688 17.328 1 96.44 336 HIS B N 1
ATOM 5379 C CA . HIS B 1 336 ? -5.336 12.836 16.922 1 96.44 336 HIS B CA 1
ATOM 5380 C C . HIS B 1 336 ? -5.586 11.383 17.312 1 96.44 336 HIS B C 1
ATOM 5382 O O . HIS B 1 336 ? -5.129 10.93 18.359 1 96.44 336 HIS B O 1
ATOM 5388 N N . PRO B 1 337 ? -6.168 10.641 16.453 1 95.25 337 PRO B N 1
ATOM 5389 C CA . PRO B 1 337 ? -6.484 9.242 16.75 1 95.25 337 PRO B CA 1
ATOM 5390 C C . PRO B 1 337 ? -5.383 8.289 16.297 1 95.25 337 PRO B C 1
ATOM 5392 O O . PRO B 1 337 ? -5.668 7.238 15.719 1 95.25 337 PRO B O 1
ATOM 5395 N N . GLY B 1 338 ? -4.184 8.625 16.484 1 92.44 338 GLY B N 1
ATOM 5396 C CA . GLY B 1 338 ? -3.061 7.797 16.078 1 92.44 338 GLY B CA 1
ATOM 5397 C C . GLY B 1 338 ? -2.379 8.305 14.82 1 92.44 338 GLY B C 1
ATOM 5398 O O . GLY B 1 338 ? -1.153 8.438 14.781 1 92.44 338 GLY B O 1
ATOM 5399 N N . MET B 1 339 ? -3.168 8.516 13.852 1 94.5 339 MET B N 1
ATOM 5400 C CA . MET B 1 339 ? -2.717 9.156 12.617 1 94.5 339 MET B CA 1
ATOM 5401 C C . MET B 1 339 ? -3.617 10.336 12.258 1 94.5 339 MET B C 1
ATOM 5403 O O . MET B 1 339 ? -4.84 10.195 12.219 1 94.5 339 MET B O 1
ATOM 5407 N N . TYR B 1 340 ? -2.967 11.406 11.953 1 96.38 340 TYR B N 1
ATOM 5408 C CA . TYR B 1 340 ? -3.686 12.672 11.805 1 96.38 340 TYR B CA 1
ATOM 5409 C C . TYR B 1 340 ? -3.852 13.039 10.336 1 96.38 340 TYR B C 1
ATOM 5411 O O . TYR B 1 340 ? -4.617 13.945 10 1 96.38 340 TYR B O 1
ATOM 5419 N N . GLY B 1 341 ? -3.295 12.32 9.398 1 96.5 341 GLY B N 1
ATOM 5420 C CA . GLY B 1 341 ? -3.09 12.719 8.016 1 96.5 341 GLY B CA 1
ATOM 5421 C C . GLY B 1 341 ? -4.387 12.977 7.273 1 96.5 341 GLY B C 1
ATOM 5422 O O . GLY B 1 341 ? -4.473 13.906 6.469 1 96.5 341 GLY B O 1
ATOM 5423 N N . VAL B 1 342 ? -5.402 12.203 7.535 1 98.12 342 VAL B N 1
ATOM 5424 C CA . VAL B 1 342 ? -6.648 12.344 6.793 1 98.12 342 VAL B CA 1
ATOM 5425 C C . VAL B 1 342 ? -7.363 13.617 7.219 1 98.12 342 VAL B C 1
ATOM 5427 O O . VAL B 1 342 ? -8.047 14.258 6.414 1 98.12 342 VAL B O 1
ATOM 5430 N N . PHE B 1 343 ? -7.18 14.094 8.414 1 98.44 343 PHE B N 1
ATOM 5431 C CA . PHE B 1 343 ? -7.898 15.234 8.961 1 98.44 343 PHE B CA 1
ATOM 5432 C C . PHE B 1 343 ? -7.332 16.547 8.414 1 98.44 343 PHE B C 1
ATOM 5434 O O . PHE B 1 343 ? -8.062 17.516 8.266 1 98.44 343 PHE B O 1
ATOM 5441 N N . ILE B 1 344 ? -6.027 16.516 8.109 1 98.44 344 ILE B N 1
ATOM 5442 C CA . ILE B 1 344 ? -5.48 17.719 7.5 1 98.44 344 ILE B CA 1
ATOM 5443 C C . ILE B 1 344 ? -6.035 17.875 6.086 1 98.44 344 ILE B C 1
ATOM 5445 O O . ILE B 1 344 ? -6.273 19 5.629 1 98.44 344 ILE B O 1
ATOM 5449 N N . MET B 1 345 ? -6.273 16.781 5.379 1 98.81 345 MET B N 1
ATOM 5450 C CA . MET B 1 345 ? -6.918 16.828 4.07 1 98.81 345 MET B CA 1
ATOM 5451 C C . MET B 1 345 ? -8.328 17.406 4.176 1 98.81 345 MET B C 1
ATOM 5453 O O . MET B 1 345 ? -8.695 18.281 3.4 1 98.81 345 MET B O 1
ATOM 5457 N N . ILE B 1 346 ? -9.062 16.922 5.152 1 98.88 346 ILE B N 1
ATOM 5458 C CA . ILE B 1 346 ? -10.453 17.328 5.328 1 98.88 346 ILE B CA 1
ATOM 5459 C C . ILE B 1 346 ? -10.516 18.828 5.645 1 98.88 346 ILE B C 1
ATOM 5461 O O . ILE B 1 346 ? -11.312 19.562 5.059 1 98.88 346 ILE B O 1
ATOM 5465 N N . GLU B 1 347 ? -9.664 19.266 6.535 1 98.88 347 GLU B N 1
ATOM 5466 C CA . GLU B 1 347 ? -9.672 20.672 6.906 1 98.88 347 GLU B CA 1
ATOM 5467 C C . GLU B 1 347 ? -9.32 21.562 5.715 1 98.88 347 GLU B C 1
ATOM 5469 O O . GLU B 1 347 ? -9.938 22.609 5.512 1 98.88 347 GLU B O 1
ATOM 5474 N N . ALA B 1 348 ? -8.336 21.188 4.953 1 98.94 348 ALA B N 1
ATOM 5475 C CA . ALA B 1 348 ? -7.957 21.938 3.768 1 98.94 348 ALA B CA 1
ATOM 5476 C C . ALA B 1 348 ? -9.125 22.062 2.791 1 98.94 348 ALA B C 1
ATOM 5478 O O . ALA B 1 348 ? -9.375 23.141 2.236 1 98.94 348 ALA B O 1
ATOM 5479 N N . VAL B 1 349 ? -9.82 20.984 2.604 1 98.94 349 VAL B N 1
ATOM 5480 C CA . VAL B 1 349 ? -10.953 20.984 1.686 1 98.94 349 VAL B CA 1
ATOM 5481 C C . VAL B 1 349 ? -12.039 21.922 2.205 1 98.94 349 VAL B C 1
ATOM 5483 O O . VAL B 1 349 ? -12.609 22.703 1.441 1 98.94 349 VAL B O 1
ATOM 5486 N N . ARG B 1 350 ? -12.336 21.859 3.49 1 98.69 350 ARG B N 1
ATOM 5487 C CA . ARG B 1 350 ? -13.352 22.734 4.082 1 98.69 350 ARG B CA 1
ATOM 5488 C C . ARG B 1 350 ? -12.977 24.203 3.922 1 98.69 350 ARG B C 1
ATOM 5490 O O . ARG B 1 350 ? -13.828 25.047 3.629 1 98.69 350 ARG B O 1
ATOM 5497 N N . GLN B 1 351 ? -11.719 24.531 4.141 1 98.88 351 GLN B N 1
ATOM 5498 C CA . GLN B 1 351 ? -11.242 25.891 3.961 1 98.88 351 GLN B CA 1
ATOM 5499 C C . GLN B 1 351 ? -11.438 26.359 2.518 1 98.88 351 GLN B C 1
ATOM 5501 O O . GLN B 1 351 ? -11.938 27.453 2.273 1 98.88 351 GLN B O 1
ATOM 5506 N N . LEU B 1 352 ? -11.078 25.516 1.579 1 98.88 352 LEU B N 1
ATOM 5507 C CA . LEU B 1 352 ? -11.102 25.906 0.171 1 98.88 352 LEU B CA 1
ATOM 5508 C C . LEU B 1 352 ? -12.539 25.984 -0.344 1 98.88 352 LEU B C 1
ATOM 5510 O O . LEU B 1 352 ? -12.812 26.688 -1.313 1 98.88 352 LEU B O 1
ATOM 5514 N N . ARG B 1 353 ? -13.461 25.297 0.364 1 98.44 353 ARG B N 1
ATOM 5515 C CA . ARG B 1 353 ? -14.875 25.344 -0 1 98.44 353 ARG B CA 1
ATOM 5516 C C . ARG B 1 353 ? -15.586 26.5 0.709 1 98.44 353 ARG B C 1
ATOM 5518 O O . ARG B 1 353 ? -16.766 26.75 0.464 1 98.44 353 ARG B O 1
ATOM 5525 N N . GLY B 1 354 ? -14.953 27.078 1.627 1 98.12 354 GLY B N 1
ATOM 5526 C CA . GLY B 1 354 ? -15.602 28.125 2.418 1 98.12 354 GLY B CA 1
ATOM 5527 C C . GLY B 1 354 ? -16.547 27.562 3.463 1 98.12 354 GLY B C 1
ATOM 5528 O O . GLY B 1 354 ? -17.547 28.219 3.805 1 98.12 354 GLY B O 1
ATOM 5529 N N . GLU B 1 355 ? -16.203 26.391 3.98 1 97.56 355 GLU B N 1
ATOM 5530 C CA . GLU B 1 355 ? -17.125 25.688 4.875 1 97.56 355 GLU B CA 1
ATOM 5531 C C . GLU B 1 355 ? -16.547 25.562 6.277 1 97.56 355 GLU B C 1
ATOM 5533 O O . GLU B 1 355 ? -16.953 24.703 7.055 1 97.56 355 GLU B O 1
ATOM 5538 N N . ALA B 1 356 ? -15.578 26.391 6.688 1 98.06 356 ALA B N 1
ATOM 5539 C CA . ALA B 1 356 ? -14.844 26.188 7.93 1 98.06 356 ALA B CA 1
ATOM 5540 C C . ALA B 1 356 ? -15.438 27.031 9.062 1 98.06 356 ALA B C 1
ATOM 5542 O O . ALA B 1 356 ? -14.883 27.062 10.172 1 98.06 356 ALA B O 1
ATOM 5543 N N . GLY B 1 357 ? -16.609 27.688 8.812 1 97.69 357 GLY B N 1
ATOM 5544 C CA . GLY B 1 357 ? -17.281 28.438 9.859 1 97.69 357 GLY B CA 1
ATOM 5545 C C . GLY B 1 357 ? -16.453 29.578 10.406 1 97.69 357 GLY B C 1
ATOM 5546 O O . GLY B 1 357 ? -15.93 30.391 9.641 1 97.69 357 GLY B O 1
ATOM 5547 N N . ALA B 1 358 ? -16.281 29.641 11.75 1 98.25 358 ALA B N 1
ATOM 5548 C CA . ALA B 1 358 ? -15.6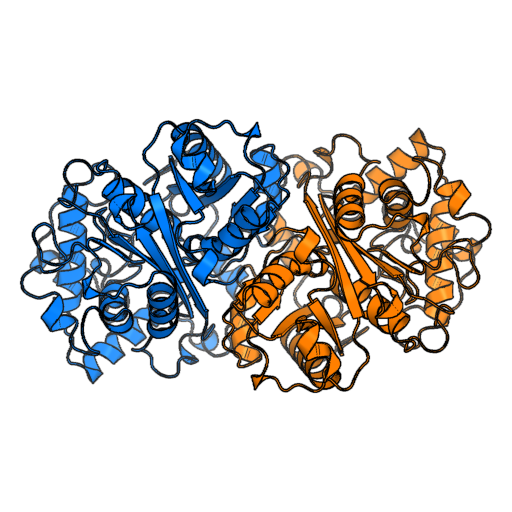33 30.75 12.422 1 98.25 358 ALA B CA 1
ATOM 5549 C C . ALA B 1 358 ? -14.133 30.781 12.133 1 98.25 358 ALA B C 1
ATOM 5551 O O . ALA B 1 358 ? -13.484 31.812 12.242 1 98.25 358 ALA B O 1
ATOM 5552 N N . ARG B 1 359 ? -13.625 29.688 11.688 1 98.31 359 ARG B N 1
ATOM 5553 C CA . ARG B 1 359 ? -12.188 29.625 11.438 1 98.31 359 ARG B CA 1
ATOM 5554 C C . ARG B 1 359 ? -11.883 29.766 9.953 1 98.31 359 ARG B C 1
ATOM 5556 O O . ARG B 1 359 ? -10.75 29.547 9.523 1 98.31 359 ARG B O 1
ATOM 5563 N N . GLN B 1 360 ? -12.859 30.203 9.195 1 98.69 360 GLN B N 1
ATOM 5564 C CA . GLN B 1 360 ? -12.672 30.328 7.75 1 98.69 360 GLN B CA 1
ATOM 5565 C C . GLN B 1 360 ? -11.602 31.375 7.43 1 98.69 360 GLN B C 1
ATOM 5567 O O . GLN B 1 360 ? -11.641 32.5 7.938 1 98.69 360 GLN B O 1
ATOM 5572 N N . VAL B 1 361 ? -10.578 30.969 6.668 1 98.5 361 VAL B N 1
ATOM 5573 C CA . VAL B 1 361 ? -9.586 31.875 6.121 1 98.5 361 VAL B CA 1
ATOM 5574 C C . VAL B 1 361 ? -10.156 32.594 4.902 1 98.5 361 VAL B C 1
ATOM 5576 O O . VAL B 1 361 ? -10.625 31.953 3.957 1 98.5 361 VAL B O 1
ATOM 5579 N N . ALA B 1 362 ? -10.062 33.906 4.891 1 97 362 ALA B N 1
ATOM 5580 C CA . ALA B 1 362 ? -10.672 34.719 3.826 1 97 362 ALA B CA 1
ATOM 5581 C C . ALA B 1 362 ? -9.953 34.5 2.498 1 97 362 ALA B C 1
ATOM 5583 O O . ALA B 1 362 ? -8.727 34.5 2.436 1 97 362 ALA B O 1
ATOM 5584 N N . ASN B 1 363 ? -10.688 34.188 1.43 1 96 363 ASN B N 1
ATOM 5585 C CA . ASN B 1 363 ? -10.25 34.156 0.04 1 96 363 ASN B CA 1
ATOM 5586 C C . ASN B 1 363 ? -9.188 33.062 -0.168 1 96 363 ASN B C 1
ATOM 5588 O O . ASN B 1 363 ? -8.258 33.25 -0.958 1 96 363 ASN B O 1
ATOM 5592 N N . ALA B 1 364 ? -9.266 32 0.606 1 98.25 364 ALA B N 1
ATOM 5593 C CA . ALA B 1 364 ? -8.312 30.922 0.415 1 98.25 364 ALA B CA 1
ATOM 5594 C C . ALA B 1 364 ? -8.539 30.219 -0.925 1 98.25 364 ALA B C 1
ATOM 5596 O O . ALA B 1 364 ? -9.656 29.781 -1.224 1 98.25 364 ALA B O 1
ATOM 5597 N N . GLU B 1 365 ? -7.469 30.141 -1.77 1 98.69 365 GLU B N 1
ATOM 5598 C CA . GLU B 1 365 ? -7.551 29.484 -3.068 1 98.69 365 GLU B CA 1
ATOM 5599 C C . GLU B 1 365 ? -6.57 28.312 -3.158 1 98.69 365 GLU B C 1
ATOM 5601 O O . GLU B 1 365 ? -6.781 27.375 -3.934 1 98.69 365 GLU B O 1
ATOM 5606 N N . LEU B 1 366 ? -5.469 28.391 -2.432 1 98.88 366 LEU B N 1
ATOM 5607 C CA . LEU B 1 366 ? -4.445 27.359 -2.404 1 98.88 366 LEU B CA 1
ATOM 5608 C C . LEU B 1 366 ? -4.176 26.891 -0.975 1 98.88 366 LEU B C 1
ATOM 5610 O O . LEU B 1 366 ? -4.02 27.719 -0.071 1 98.88 366 LEU B O 1
ATOM 5614 N N . ALA B 1 367 ? -4.188 25.609 -0.758 1 98.94 367 ALA B N 1
ATOM 5615 C CA . ALA B 1 367 ? -3.852 25.016 0.536 1 98.94 367 ALA B CA 1
ATOM 5616 C C . ALA B 1 367 ? -2.713 24.016 0.401 1 98.94 367 ALA B C 1
ATOM 5618 O O . ALA B 1 367 ? -2.658 23.25 -0.569 1 98.94 367 ALA B O 1
ATOM 5619 N N . LEU B 1 368 ? -1.77 24.062 1.29 1 98.94 368 LEU B N 1
ATOM 5620 C CA . LEU B 1 368 ? -0.759 23.016 1.415 1 98.94 368 LEU B CA 1
ATOM 5621 C C . LEU B 1 368 ? -1.096 22.062 2.559 1 98.94 368 LEU B C 1
ATOM 5623 O O . LEU B 1 368 ? -1.413 22.516 3.666 1 98.94 368 LEU B O 1
ATOM 5627 N N . VAL B 1 369 ? -1.125 20.797 2.264 1 98.88 369 VAL B N 1
ATOM 5628 C CA . VAL B 1 369 ? -1.334 19.719 3.227 1 98.88 369 VAL B CA 1
ATOM 5629 C C . VAL B 1 369 ? -0.054 18.891 3.369 1 98.88 369 VAL B C 1
ATOM 5631 O O . VAL B 1 369 ? 0.518 18.438 2.373 1 98.88 369 VAL B O 1
ATOM 5634 N N . HIS B 1 370 ? 0.371 18.672 4.629 1 98.88 370 HIS B N 1
ATOM 5635 C CA . HIS B 1 370 ? 1.613 17.922 4.812 1 98.88 370 HIS B CA 1
ATOM 5636 C C . HIS B 1 370 ? 1.475 16.875 5.914 1 98.88 370 HIS B C 1
ATOM 563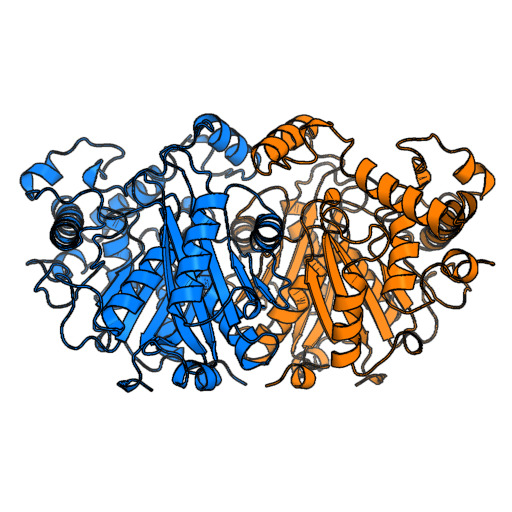8 O O . HIS B 1 370 ? 1.235 17.219 7.074 1 98.88 370 HIS B O 1
ATOM 5644 N N . GLY B 1 371 ? 1.626 15.617 5.461 1 98.44 371 GLY B N 1
ATOM 5645 C CA . GLY B 1 371 ? 1.588 14.5 6.391 1 98.44 371 GLY B CA 1
ATOM 5646 C C . GLY B 1 371 ? 2.965 14.047 6.84 1 98.44 371 GLY B C 1
ATOM 5647 O O . GLY B 1 371 ? 3.92 14.078 6.062 1 98.44 371 GLY B O 1
ATOM 5648 N N . ASN B 1 372 ? 2.998 13.633 8.086 1 97.31 372 ASN B N 1
ATOM 5649 C CA . ASN B 1 372 ? 4.184 13.062 8.711 1 97.31 372 ASN B CA 1
ATOM 5650 C C . ASN B 1 372 ? 3.926 11.641 9.211 1 97.31 372 ASN B C 1
ATOM 5652 O O . ASN B 1 372 ? 2.842 11.352 9.719 1 97.31 372 ASN B O 1
ATOM 5656 N N . GLY B 1 373 ? 4.895 10.812 8.906 1 93.31 373 GLY B N 1
ATOM 5657 C CA . GLY B 1 373 ? 4.77 9.438 9.367 1 93.31 373 GLY B CA 1
ATOM 5658 C C . GLY B 1 373 ? 6.023 8.914 10.039 1 93.31 373 GLY B C 1
ATOM 5659 O O . GLY B 1 373 ? 7.129 9.391 9.758 1 93.31 373 GLY B O 1
ATOM 5660 N N . GLY B 1 374 ? 5.754 7.922 10.961 1 87.44 374 GLY B N 1
ATOM 5661 C CA . GLY B 1 374 ? 6.871 7.402 11.734 1 87.44 374 GLY B CA 1
ATOM 5662 C C . GLY B 1 374 ? 7.473 8.43 12.672 1 87.44 374 GLY B C 1
ATOM 5663 O O . GLY B 1 374 ? 6.754 9.094 13.414 1 87.44 374 GLY B O 1
ATOM 5664 N N . THR B 1 375 ? 8.734 8.438 12.875 1 88.56 375 THR B N 1
ATOM 5665 C CA . THR B 1 375 ? 9.477 9.43 13.648 1 88.56 375 THR B CA 1
ATOM 5666 C C . THR B 1 375 ? 10.305 10.32 12.727 1 88.56 375 THR B C 1
ATOM 5668 O O . THR B 1 375 ? 11.531 10.195 12.68 1 88.56 375 THR B O 1
ATOM 5671 N N . LEU B 1 376 ? 9.516 11.148 12 1 93 376 LEU B N 1
ATOM 5672 C CA . LEU B 1 376 ? 10.086 12.016 10.969 1 93 376 LEU B CA 1
ATOM 5673 C C . LEU B 1 376 ? 10.656 11.195 9.82 1 93 376 LEU B C 1
ATOM 5675 O O . LEU B 1 376 ? 11.641 11.594 9.195 1 93 376 LEU B O 1
ATOM 5679 N N . SER B 1 377 ? 10 10.039 9.586 1 93.38 377 SER B N 1
ATOM 5680 C CA . SER B 1 377 ? 10.523 9.094 8.609 1 93.38 377 SER B CA 1
ATOM 5681 C C . SER B 1 377 ? 9.93 9.352 7.227 1 93.38 377 SER B C 1
ATOM 5683 O O . SER B 1 377 ? 10.648 9.32 6.223 1 93.38 377 SER B O 1
ATOM 5685 N N . SER B 1 378 ? 8.664 9.523 7.195 1 96.31 378 SER B N 1
ATOM 5686 C CA . SER B 1 378 ? 7.93 9.695 5.945 1 96.31 378 SER B CA 1
ATOM 5687 C C . SER B 1 378 ? 7.215 11.039 5.902 1 96.31 378 SER B C 1
ATOM 5689 O O . SER B 1 378 ? 6.574 11.438 6.875 1 96.31 378 SER B O 1
ATOM 5691 N N . GLN B 1 379 ? 7.41 11.727 4.785 1 98.5 379 GLN B N 1
ATOM 5692 C CA . GLN B 1 379 ? 6.781 13.023 4.559 1 98.5 379 GLN B CA 1
ATOM 5693 C C . GLN B 1 379 ? 6.02 13.047 3.238 1 98.5 379 GLN B C 1
ATOM 5695 O O . GLN B 1 379 ? 6.559 12.664 2.197 1 98.5 379 GLN B O 1
ATOM 5700 N N . ALA B 1 380 ? 4.762 13.391 3.297 1 98.88 380 ALA B N 1
ATOM 5701 C CA . ALA B 1 380 ? 3.932 13.539 2.105 1 98.88 380 ALA B CA 1
ATOM 5702 C C . ALA B 1 380 ? 3.311 14.93 2.037 1 98.88 380 ALA B C 1
ATOM 5704 O O . ALA B 1 380 ? 2.74 15.414 3.02 1 98.88 380 ALA B O 1
ATOM 5705 N N . THR B 1 381 ? 3.469 15.617 0.906 1 98.94 381 THR B N 1
ATOM 5706 C CA . THR B 1 381 ? 2.982 16.984 0.705 1 98.94 381 THR B CA 1
ATOM 5707 C C . THR B 1 381 ? 1.989 17.031 -0.451 1 98.94 381 THR B C 1
ATOM 5709 O O . THR B 1 381 ? 2.189 16.391 -1.481 1 98.94 381 THR B O 1
ATOM 5712 N N . ALA B 1 382 ? 0.92 17.719 -0.264 1 98.94 382 ALA B N 1
ATOM 5713 C CA . ALA B 1 382 ? -0.048 17.953 -1.333 1 98.94 382 ALA B CA 1
ATOM 5714 C C . ALA B 1 382 ? -0.406 19.438 -1.439 1 98.94 382 ALA B C 1
ATOM 5716 O O . ALA B 1 382 ? -0.416 20.156 -0.436 1 98.94 382 ALA B O 1
ATOM 5717 N N . ILE B 1 383 ? -0.601 19.875 -2.639 1 98.94 383 ILE B N 1
ATOM 5718 C CA . ILE B 1 383 ? -1.139 21.188 -2.943 1 98.94 383 ILE B CA 1
ATOM 5719 C C . ILE B 1 383 ? -2.551 21.062 -3.512 1 98.94 383 ILE B C 1
ATOM 5721 O O . ILE B 1 383 ? -2.752 20.406 -4.543 1 98.94 383 ILE B O 1
ATOM 5725 N N . LEU B 1 384 ? -3.496 21.656 -2.816 1 98.94 384 LEU B N 1
ATOM 5726 C CA . LEU B 1 384 ? -4.891 21.672 -3.244 1 98.94 384 LEU B CA 1
ATOM 5727 C C . LEU B 1 384 ? -5.316 23.078 -3.672 1 98.94 384 LEU B C 1
ATOM 5729 O O . LEU B 1 384 ? -4.777 24.062 -3.184 1 98.94 384 LEU B O 1
ATOM 5733 N N . GLY B 1 385 ? -6.293 23.125 -4.598 1 98.88 385 GLY B N 1
ATOM 5734 C CA . GLY B 1 385 ? -6.719 24.422 -5.078 1 98.88 385 GLY B CA 1
ATOM 5735 C C . GLY B 1 385 ? -8.164 24.453 -5.523 1 98.88 385 GLY B C 1
ATOM 5736 O O . GLY B 1 385 ? -8.75 23.406 -5.82 1 98.88 385 GLY B O 1
ATOM 5737 N N . THR B 1 386 ? -8.773 25.641 -5.496 1 98.56 386 THR B N 1
ATOM 5738 C CA . THR B 1 386 ? -10.094 25.859 -6.066 1 98.56 386 THR B CA 1
ATOM 5739 C C . THR B 1 386 ? -10.023 25.922 -7.59 1 98.56 386 THR B C 1
ATOM 5741 O O . THR B 1 386 ? -8.945 25.812 -8.172 1 98.56 386 THR B O 1
ATOM 5744 N N . ALA B 1 387 ? -11.188 26.078 -8.18 1 97.25 387 ALA B N 1
ATOM 5745 C CA . ALA B 1 387 ? -11.266 26.172 -9.641 1 97.25 387 ALA B CA 1
ATOM 5746 C C . ALA B 1 387 ? -10.477 27.375 -10.156 1 97.25 387 ALA B C 1
ATOM 5748 O O . ALA B 1 387 ? -9.969 27.344 -11.281 1 97.25 387 ALA B O 1
ATOM 5749 N N . ALA B 1 388 ? -10.258 28.344 -9.32 1 97.44 388 ALA B N 1
ATOM 5750 C CA . ALA B 1 388 ? -9.57 29.578 -9.711 1 97.44 388 ALA B CA 1
ATOM 5751 C C . ALA B 1 388 ? -8.078 29.328 -9.938 1 97.44 388 ALA B C 1
ATOM 5753 O O . ALA B 1 388 ? -7.395 30.141 -10.555 1 97.44 388 ALA B O 1
ATOM 5754 N N . THR B 1 389 ? -7.578 28.203 -9.531 1 97.44 389 THR B N 1
ATOM 5755 C CA . THR B 1 389 ? -6.141 27.953 -9.547 1 97.44 389 THR B CA 1
ATOM 5756 C C . THR B 1 389 ? -5.77 27.031 -10.711 1 97.44 389 THR B C 1
ATOM 5758 O O . THR B 1 389 ? -4.609 26.656 -10.859 1 97.44 389 THR B O 1
ATOM 5761 N N . LEU B 1 390 ? -6.719 26.688 -11.469 1 95.69 390 LEU B N 1
ATOM 5762 C CA . LEU B 1 390 ? -6.461 25.781 -12.586 1 95.69 390 LEU B CA 1
ATOM 5763 C C . LEU B 1 390 ? -5.801 26.516 -13.742 1 95.69 390 LEU B C 1
ATOM 5765 O O . LEU B 1 390 ? -6.008 27.719 -13.922 1 95.69 390 LEU B O 1
#

Sequence (780 aa):
MTLNDLRGAVAVAGVGHAGLGQAHGYTEMEILVQAAQRAVADAGLSMRDIDGLCTASVAAPMWAMPVIEHLGIRPSFIDSTMLGGSSFVAHLLPALHALASGQCNAVLVCYGSTQRTSTLSRAEIGRVRKQFDPQPYETPYDPLSPLSSYALAAARHMHQYGTRREHLAQVALAANQWAQLNPEAQLREPATLEQILAARMVSDPLSVRDCCLVTDGAGAYVLVRADRARDLPRPPVYVLGNATAVWNRQISSMEDLTVTAASESGRRAYAMAGVSAQDIDVVELYDAFTINTLLFLEDLGFCAKGESKDFIADGAIAPGGRLPVNTNGGGLCCVHPGMYGVFIMIEAVRQLRGEAGARQVANAELALVHGNGGTLSSQATAILGTAATLMTLNDLRGAVAVAGVGHAGLGQAHGYTEMEILVQAAQRAVADAGLSMRDIDGLCTASVAAPMWAMPVIEHLGIRPSFIDSTMLGGSSFVAHLLPALHALASGQCNAVLVCYGSTQRTSTLSRAEIGRVRKQFDPQPYETPYDPLSPLSSYALAAARHMHQYGTRREHLAQVALAANQWAQLNPEAQLREPATLEQILAARMVSDPLSVRDCCLVTDGAGAYVLVRADRARDLPRPPVYVLGNATAVWNRQISSMEDLTVTAASESGRRAYAMAGVSAQDIDVVELYDAFTINTLLFLEDLGFCAKGESKDFIADGAIAPGGRLPVNTNGGGLCCVHPGMYGVFIMIEAVRQLRGEAGARQVANAELALVHGNGGTLSSQATAILGTAATL

InterPro domains:
  IPR002155 Thiolase [PIRSF000429] (18-379)
  IPR016039 Thiolase-like [G3DSA:3.40.47.10] (4-386)
  IPR016039 Thiolase-like [SSF53901] (28-334)
  IPR016039 Thiolase-like [SSF53901] (235-376)
  IPR055140 Thiolase, C-terminal domain 2 [PF22691] (243-386)

Secondary structure (DSSP, 8-state):
--GGGGTTTEEEEEEEEEEEE--TT--HHHHHHHHHHHHHHHTT--GGG--EEEE--SS-TTTHHHHHHHHT---SEEE---BTBTHHHHTHHHHHHHHHHTS-SEEEEEEEE-TTT--S-HHHHHHHHHHHS--TTTGGG---TTHHHHHHHHHHHHHHH---HHHHHHHHHHHHHHHHT-TT-S--S---HHHHHTSPEEETTEEGGGB----EEEEEEEEEEHHHHTTSSSPPEEEEEEEEEE--SSGGG-S-TT--THHHHHHHHHHHHT--GGG-SEEEE--SBHHHHHHHHHHTTSS-TT-HHHHTGGGTTSTTSSS-B-TT-IIIII--SS--HHHHHHHHHHHHHT--GGGPPTT--EEEEEEEETTTTEEEEEEEE-GGG-/--GGGGTTTEEEEEEEEEEEE--TT--HHHHHHHHHHHHHHHTT--GGG--EEEE--SS-TTTHHHHHHHHT---SEEE---BTBTHHHHTHHHHHHHHHHTS-SEEEEEEEE-TTT--S-HHHHHHHHHHHS--TTTGGG---TTHHHHHHHHHHHHHHH---HHHHHHHHHHHHHHHHT-TT-S--S---HHHHHTSPEEETTEEGGGB----EEEEEEEEEEHHHHTTSSSPPEEEEEEEEEE--SSGGG-S-TT--THHHHHHHHHHHHT--GGG-SEEEE--SBHHHHHHHHHHTTSS-TT-HHHHTGGGTTSTTSSS-B-TT-IIIII--SS--HHHHHHHHHHHHHT--GGGPPTT--EEEEEEEETTTTEEEEEEEE-GGG-

Organism: NCBI:txid1287738